Protein AF-A0AAF0IRH5-F1 (afdb_monomer)

Foldseek 3Di:
DDDDDDDDDDDDDDDDDDDDDDDDDDDDDDDDDDDDDDDDFDADDAPDWDDDPQKTWQFFWFKKWKWWDDPHDTDTLAIFTWTWMAGNVVRWIKIWTFHPVPFDQPDPPDPDDDDPDDDDRRGGHDPDDPDPPDPRTSDTATLDLDPFWDDDPLFKIWGAHPVGMIMMIGGPDSVSVVSRVVSSVSVSLSCVLGPDPVADPVNSVVSVVVVCVVVCPDPQLDDDQDDLVCLLVVLVSLVVQLVPDLVSLVSSLVVCVVVVRLLSCQVRLVVCVVVVVLVSLQSLLSVLVSQLQSLDPVSLVSCLDPSNVLSSVQSLQRHPVCNPGGPCLSCCVPPVFDDDPLADDPDVVLVSLVSSLVSLCCCLPPRCVVPDDPSSNVSSVVSNLVSLVVNLCRCLVDPRNLVSLVCQCPDPDDVVSLLVSLVVVLVSLVSLVSDPLVSSLVSLVSCLVSVVVVSLLSQCPDPDPVSNVSSLSNLLSSLVRCLLSLLLQQVVCVVVVHCGPLNSLLCSLVDDDDLVSNVSSLVSVLSSLQPPVPPPPPDPPPPDDDSNVSSPNVVSLVVCLVPVLCSSCVLLLPADFDDPPDAADDADDPSSLSSVLSVLVSLLSCLVHVALSSVVCCQPSVSLRSLLSLCRYPDPSSVLSNLSSLLSLLPRPDLSSLVVCVVSCSLVSLLVSLVVCLVPPDPNVVSSLVSLLSCLVVVNPVSLVCCCPPVVVSLVVSCVRPVSVVSSVSSVPPDPDDPPPDPPDDDDPPVVVVVVVVVVSVVVSCVVVVCPPDDDDDDPDDDDDCPVVVVVVVVVVVVVVVVVVVVPPPDDDDDDDDDDDDDDDDDDDDDDYDDDDDDDDDDDDDDDDDDPDDDPPVVVVVVVVVPPPPRD

pLDDT: mean 72.11, std 24.34, range [22.12, 97.75]

Organism: NCBI:txid1821822

Structure (mmCIF, N/CA/C/O backbone):
data_AF-A0AAF0IRH5-F1
#
_entry.id   AF-A0AAF0IRH5-F1
#
loop_
_atom_site.group_PDB
_atom_site.id
_atom_site.type_symbol
_atom_site.label_atom_id
_atom_site.label_alt_id
_atom_site.label_comp_id
_atom_site.label_asym_id
_atom_site.label_entity_id
_atom_site.label_seq_id
_atom_site.pdbx_PDB_ins_code
_atom_site.Cartn_x
_atom_site.Cartn_y
_atom_site.Cartn_z
_atom_site.occupancy
_atom_site.B_iso_or_equiv
_atom_site.auth_seq_id
_atom_site.auth_comp_id
_atom_site.auth_asym_id
_atom_site.auth_atom_id
_atom_site.pdbx_PDB_model_num
ATOM 1 N N . MET A 1 1 ? -27.884 14.437 -56.254 1.00 32.19 1 MET A N 1
ATOM 2 C CA . MET A 1 1 ? -28.587 15.101 -57.365 1.00 32.19 1 MET A CA 1
ATOM 3 C C . MET A 1 1 ? -28.628 16.572 -57.022 1.00 32.19 1 MET A C 1
ATOM 5 O O . MET A 1 1 ? -29.161 16.889 -55.969 1.00 32.19 1 MET A O 1
ATOM 9 N N . ASP A 1 2 ? -27.974 17.341 -57.889 1.00 30.78 2 ASP A N 1
ATOM 10 C CA . ASP A 1 2 ? -27.908 18.797 -58.093 1.00 30.78 2 ASP A CA 1
ATOM 11 C C . ASP A 1 2 ? -27.519 19.693 -56.902 1.00 30.78 2 ASP A C 1
ATOM 13 O O . ASP A 1 2 ? -28.154 19.661 -55.856 1.00 30.78 2 ASP A O 1
ATOM 17 N N . ASP A 1 3 ? -26.393 20.414 -56.890 1.00 32.59 3 ASP A N 1
ATOM 18 C CA . ASP A 1 3 ? -25.755 21.382 -57.816 1.00 32.59 3 ASP A CA 1
ATOM 19 C C . ASP A 1 3 ? -26.090 22.866 -57.532 1.00 32.59 3 ASP A C 1
ATOM 21 O O . ASP A 1 3 ? -27.207 23.340 -57.708 1.00 32.59 3 ASP A O 1
ATOM 25 N N . THR A 1 4 ? -25.013 23.604 -57.222 1.00 32.88 4 THR A N 1
ATOM 26 C CA . THR A 1 4 ? -24.629 24.939 -57.743 1.00 32.88 4 THR A CA 1
ATOM 27 C C . THR A 1 4 ? -25.337 26.252 -57.331 1.00 32.88 4 THR A C 1
ATOM 29 O O . THR A 1 4 ? -26.454 26.547 -57.724 1.00 32.88 4 THR A O 1
ATOM 32 N N . ALA A 1 5 ? -24.529 27.105 -56.674 1.00 32.16 5 ALA A N 1
ATOM 33 C CA . ALA A 1 5 ? -23.943 28.377 -57.162 1.00 32.16 5 ALA A CA 1
ATOM 34 C C . ALA A 1 5 ? -24.724 29.720 -57.229 1.00 32.16 5 ALA A C 1
ATOM 36 O O . ALA A 1 5 ? -25.721 29.862 -57.926 1.00 32.16 5 ALA A O 1
ATOM 37 N N . GLY A 1 6 ? -24.050 30.753 -56.676 1.00 28.31 6 GLY A N 1
ATOM 38 C CA . GLY A 1 6 ? -23.965 32.152 -57.158 1.00 28.31 6 GLY A CA 1
ATOM 39 C C . GLY A 1 6 ? -25.037 33.130 -56.649 1.00 28.31 6 GLY A C 1
ATOM 40 O O . GLY A 1 6 ? -26.156 32.729 -56.383 1.00 28.31 6 GLY A O 1
ATOM 41 N N . SER A 1 7 ? -24.849 34.448 -56.534 1.00 27.09 7 SER A N 1
ATOM 42 C CA . SER A 1 7 ? -23.732 35.404 -56.649 1.00 27.09 7 SER A CA 1
ATOM 43 C C . SER A 1 7 ? -24.351 36.816 -56.467 1.00 27.09 7 SER A C 1
ATOM 45 O O . SER A 1 7 ? -25.512 36.988 -56.832 1.00 27.09 7 SER A O 1
ATOM 47 N N . THR A 1 8 ? -23.559 37.829 -56.059 1.00 28.80 8 THR A N 1
ATOM 48 C CA . THR A 1 8 ? -23.715 39.300 -56.318 1.00 28.80 8 THR A CA 1
ATOM 49 C C . THR A 1 8 ? -24.887 40.078 -55.666 1.00 28.80 8 THR A C 1
ATOM 51 O O . THR A 1 8 ? -25.980 39.547 -55.581 1.00 28.80 8 THR A O 1
ATOM 54 N N . THR A 1 9 ? -24.862 41.364 -55.263 1.00 28.36 9 THR A N 1
ATOM 55 C CA . THR A 1 9 ? -23.901 42.480 -55.024 1.00 28.36 9 THR A CA 1
ATOM 56 C C . THR A 1 9 ? -24.736 43.653 -54.421 1.00 28.36 9 THR A C 1
ATOM 58 O O . THR A 1 9 ? -25.955 43.620 -54.529 1.00 28.36 9 THR A O 1
ATOM 61 N N . THR A 1 10 ? -24.078 44.698 -53.882 1.00 30.75 10 THR A N 1
ATOM 62 C CA . THR A 1 10 ? -24.462 46.143 -53.770 1.00 30.75 10 THR A CA 1
ATOM 63 C C . THR A 1 10 ? -24.758 46.743 -52.378 1.00 30.75 10 THR A C 1
ATOM 65 O O . THR A 1 10 ? -25.785 46.463 -51.771 1.00 30.75 10 THR A O 1
ATOM 68 N N . ALA A 1 11 ? -23.858 47.645 -51.947 1.00 28.56 11 ALA A N 1
ATOM 69 C CA . ALA A 1 11 ? -24.047 48.778 -51.010 1.00 28.56 11 ALA A CA 1
ATOM 70 C C . ALA A 1 11 ? -24.440 50.058 -51.813 1.00 28.56 11 ALA A C 1
ATOM 72 O O . ALA A 1 11 ? -24.336 49.968 -53.045 1.00 28.56 11 ALA A O 1
ATOM 73 N N . PRO A 1 12 ? -24.887 51.215 -51.240 1.00 41.47 12 PRO A N 1
ATOM 74 C CA . PRO A 1 12 ? -24.151 52.110 -50.296 1.00 41.47 12 PRO A CA 1
ATOM 75 C C . PRO A 1 12 ? -25.037 52.768 -49.179 1.00 41.47 12 PRO A C 1
ATOM 77 O O . PRO A 1 12 ? -26.257 52.727 -49.262 1.00 41.47 12 PRO A O 1
ATOM 80 N N . ASP A 1 13 ? -24.514 53.093 -47.987 1.00 26.59 13 ASP A N 1
ATOM 81 C CA . ASP A 1 13 ? -23.952 54.368 -47.445 1.00 26.59 13 ASP A CA 1
ATOM 82 C C . ASP A 1 13 ? -24.952 55.379 -46.806 1.00 26.59 13 ASP A C 1
ATOM 84 O O . ASP A 1 13 ? -25.957 55.731 -47.415 1.00 26.59 13 ASP A O 1
ATOM 88 N N . GLU A 1 14 ? -24.593 55.816 -45.581 1.00 28.83 14 GLU A N 1
ATOM 89 C CA . GLU A 1 14 ? -24.928 57.024 -44.776 1.00 28.83 14 GLU A CA 1
ATOM 90 C C . GLU A 1 14 ? -25.265 56.734 -43.281 1.00 28.83 14 GLU A C 1
ATOM 92 O O . GLU A 1 14 ? -26.244 56.070 -42.948 1.00 28.83 14 GLU A O 1
ATOM 97 N N . GLY A 1 15 ? -24.409 57.230 -42.361 1.00 25.00 15 GLY A N 1
ATOM 98 C CA . GLY A 1 15 ? -24.483 57.094 -40.881 1.00 25.00 15 GLY A CA 1
ATOM 99 C C . GLY A 1 15 ? -25.408 58.118 -40.172 1.00 25.00 15 GLY A C 1
ATOM 100 O O . GLY A 1 15 ? -26.320 58.617 -40.822 1.00 25.00 15 GLY A O 1
ATOM 101 N N . PRO A 1 16 ? -25.192 58.539 -38.889 1.00 37.09 16 PRO A N 1
ATOM 102 C CA . PRO A 1 16 ? -24.151 58.145 -37.922 1.00 37.09 16 PRO A CA 1
ATOM 103 C C . PRO A 1 16 ? -24.586 57.987 -36.418 1.00 37.09 16 PRO A C 1
ATOM 105 O O . PRO A 1 16 ? -25.650 58.421 -35.991 1.00 37.09 16 PRO A O 1
ATOM 108 N N . ALA A 1 17 ? -23.624 57.499 -35.609 1.00 26.64 17 ALA A N 1
ATOM 109 C CA . ALA A 1 17 ? -23.211 57.947 -34.254 1.00 26.64 17 ALA A CA 1
ATOM 110 C C . ALA A 1 17 ? -23.667 57.253 -32.930 1.00 26.64 17 ALA A C 1
ATOM 112 O O . ALA A 1 17 ? -24.836 57.253 -32.559 1.00 26.64 17 ALA A O 1
ATOM 113 N N . ARG A 1 18 ? -22.606 56.927 -32.144 1.00 27.66 18 ARG A N 1
ATOM 114 C CA . ARG A 1 18 ? -22.430 56.619 -30.692 1.00 27.66 18 ARG A CA 1
ATOM 115 C C . ARG A 1 18 ? -22.722 55.179 -30.221 1.00 27.66 18 ARG A C 1
ATOM 117 O O . ARG A 1 18 ? -23.815 54.691 -30.426 1.00 27.66 18 ARG A O 1
ATOM 124 N N . ALA A 1 19 ? -21.850 54.469 -29.491 1.00 25.67 19 ALA A N 1
ATOM 125 C CA . ALA A 1 19 ? -20.495 54.708 -28.977 1.00 25.67 19 ALA A CA 1
ATOM 126 C C . ALA A 1 19 ? -19.881 53.359 -28.521 1.00 25.67 19 ALA A C 1
ATOM 128 O O . ALA A 1 19 ? -20.573 52.592 -27.861 1.00 25.67 19 ALA A O 1
ATOM 129 N N . ALA A 1 20 ? -18.601 53.098 -28.810 1.00 26.44 20 ALA A N 1
ATOM 130 C CA . ALA A 1 20 ? -17.742 52.166 -28.065 1.00 26.44 20 ALA A CA 1
ATOM 131 C C . ALA A 1 20 ? -16.268 52.451 -28.408 1.00 26.44 20 ALA A C 1
ATOM 133 O O . ALA A 1 20 ? -15.935 52.708 -29.563 1.00 26.44 20 ALA A O 1
ATOM 134 N N . ILE A 1 21 ? -15.415 52.451 -27.386 1.00 29.44 21 ILE A N 1
ATOM 135 C CA . ILE A 1 21 ? -13.986 52.790 -27.422 1.00 29.44 21 ILE A CA 1
ATOM 136 C C . ILE A 1 21 ? -13.167 51.489 -27.387 1.00 29.44 21 ILE A C 1
ATOM 138 O O . ILE A 1 21 ? -13.382 50.692 -26.475 1.00 29.44 21 ILE A O 1
ATOM 142 N N . PRO A 1 22 ? -12.185 51.315 -28.290 1.00 27.39 22 PRO A N 1
ATOM 143 C CA . PRO A 1 22 ? -10.944 50.602 -27.991 1.00 27.39 22 PRO A CA 1
ATOM 144 C C . PRO A 1 22 ? -9.697 51.495 -28.214 1.00 27.39 22 PRO A C 1
ATOM 146 O O . PRO A 1 22 ? -9.801 52.556 -28.838 1.00 27.39 22 PRO A O 1
ATOM 149 N N . PRO A 1 23 ? -8.527 51.110 -27.663 1.00 31.33 23 PRO A N 1
ATOM 150 C CA . PRO A 1 23 ? -7.347 51.966 -27.579 1.00 31.33 23 PRO A CA 1
ATOM 151 C C . PRO A 1 23 ? -6.482 51.965 -28.846 1.00 31.33 23 PRO A C 1
ATOM 153 O O . PRO A 1 23 ? -6.578 51.099 -29.713 1.00 31.33 23 PRO A O 1
ATOM 156 N N . ALA A 1 24 ? -5.660 53.011 -28.917 1.00 27.34 24 ALA A N 1
ATOM 157 C CA . ALA A 1 24 ? -5.040 53.563 -30.105 1.00 27.34 24 ALA A CA 1
ATOM 158 C C . ALA A 1 24 ? -3.680 52.958 -30.490 1.00 27.34 24 ALA A C 1
ATOM 160 O O . ALA A 1 24 ? -2.893 52.497 -29.669 1.00 27.34 24 ALA A O 1
ATOM 161 N N . THR A 1 25 ? -3.460 53.071 -31.793 1.00 24.66 25 THR A N 1
ATOM 162 C CA . THR A 1 25 ? -2.333 52.739 -32.661 1.00 24.66 25 THR A CA 1
ATOM 163 C C . THR A 1 25 ? -1.069 53.587 -32.497 1.00 24.66 25 THR A C 1
ATOM 165 O O . THR A 1 25 ? -1.108 54.759 -32.129 1.00 24.66 25 THR A O 1
ATOM 168 N N . GLU A 1 26 ? 0.023 52.973 -32.951 1.00 31.45 26 GLU A N 1
ATOM 169 C CA . GLU A 1 26 ? 1.311 53.520 -33.382 1.00 31.45 26 GLU A CA 1
ATOM 170 C C . GLU A 1 26 ? 1.231 54.749 -34.312 1.00 31.45 26 GLU A C 1
ATOM 172 O O . GLU A 1 26 ? 0.327 54.881 -35.143 1.00 31.45 26 GLU A O 1
ATOM 177 N N . THR A 1 27 ? 2.261 55.609 -34.274 1.00 24.89 27 THR A N 1
ATOM 178 C CA . THR A 1 27 ? 2.683 56.417 -35.437 1.00 24.89 27 THR A CA 1
ATOM 179 C C . THR A 1 27 ? 4.176 56.806 -35.378 1.00 24.89 27 THR A C 1
ATOM 181 O O . THR A 1 27 ? 4.571 57.707 -34.653 1.00 24.89 27 THR A O 1
ATOM 184 N N . ARG A 1 28 ? 4.988 56.092 -36.173 1.00 25.41 28 ARG A N 1
ATOM 185 C CA . ARG A 1 28 ? 5.903 56.555 -37.250 1.00 25.41 28 ARG A CA 1
ATOM 186 C C . ARG A 1 28 ? 6.870 57.749 -37.032 1.00 25.41 28 ARG A C 1
ATOM 188 O O . ARG A 1 28 ? 6.422 58.886 -36.948 1.00 25.41 28 ARG A O 1
ATOM 195 N N . ALA A 1 29 ? 8.176 57.518 -37.257 1.00 24.91 29 ALA A N 1
ATOM 196 C CA . ALA A 1 29 ? 9.079 58.434 -37.991 1.00 24.91 29 ALA A CA 1
ATOM 197 C C . ALA A 1 29 ? 10.355 57.719 -38.520 1.00 24.91 29 ALA A C 1
ATOM 199 O O . ALA A 1 29 ? 10.945 56.902 -37.827 1.00 24.91 29 ALA A O 1
ATOM 200 N N . HIS A 1 30 ? 10.752 58.034 -39.762 1.00 28.34 30 HIS A N 1
ATOM 201 C CA . HIS A 1 30 ? 11.894 57.509 -40.541 1.00 28.34 30 HIS A CA 1
ATOM 202 C C . HIS A 1 30 ? 13.163 58.389 -40.430 1.00 28.34 30 HIS A C 1
ATOM 204 O O . HIS A 1 30 ? 13.004 59.607 -40.434 1.00 28.34 30 HIS A O 1
ATOM 210 N N . ALA A 1 31 ? 14.373 57.796 -40.506 1.00 24.98 31 ALA A N 1
ATOM 211 C CA . ALA A 1 31 ? 15.575 58.241 -41.274 1.00 24.98 31 ALA A CA 1
ATOM 212 C C . ALA A 1 31 ? 16.793 57.332 -40.932 1.00 24.98 31 ALA A C 1
ATOM 214 O O . ALA A 1 31 ? 17.163 57.261 -39.772 1.00 24.98 31 ALA A O 1
ATOM 215 N N . ALA A 1 32 ? 17.256 56.453 -41.836 1.00 24.66 32 ALA A N 1
ATOM 216 C CA . ALA A 1 32 ? 18.457 56.558 -42.704 1.00 24.66 32 ALA A CA 1
ATOM 217 C C . ALA A 1 32 ? 19.798 56.113 -42.039 1.00 24.66 32 ALA A C 1
ATOM 219 O O . ALA A 1 32 ? 19.942 56.265 -40.833 1.00 24.66 32 ALA A O 1
ATOM 220 N N . PRO A 1 33 ? 20.742 55.505 -42.796 1.00 39.41 33 PRO A N 1
ATOM 221 C CA . PRO A 1 33 ? 21.764 54.592 -42.275 1.00 39.41 33 PRO A CA 1
ATOM 222 C C . PRO A 1 33 ? 23.052 55.313 -41.857 1.00 39.41 33 PRO A C 1
ATOM 224 O O . PRO A 1 33 ? 23.474 56.260 -42.519 1.00 39.41 33 PRO A O 1
ATOM 227 N N . THR A 1 34 ? 23.711 54.815 -40.812 1.00 25.97 34 THR A N 1
ATOM 228 C CA . THR A 1 34 ? 25.098 55.163 -40.485 1.00 25.97 34 THR A CA 1
ATOM 229 C C . THR A 1 34 ? 25.884 53.896 -40.186 1.00 25.97 34 THR A C 1
ATOM 231 O O . THR A 1 34 ? 25.470 53.077 -39.367 1.00 25.97 34 THR A O 1
ATOM 234 N N . GLU A 1 35 ? 26.980 53.763 -40.925 1.00 32.50 35 GLU A N 1
ATOM 235 C CA . GLU A 1 35 ? 28.093 52.842 -40.731 1.00 32.50 35 GLU A CA 1
ATOM 236 C C . GLU A 1 35 ? 28.702 52.982 -39.319 1.00 32.50 35 GLU A C 1
ATOM 238 O O . GLU A 1 35 ? 28.473 53.980 -38.634 1.00 32.50 35 GLU A O 1
ATOM 243 N N . ASP A 1 36 ? 29.484 51.968 -38.938 1.00 28.69 36 ASP A N 1
ATOM 244 C CA . ASP A 1 36 ? 30.300 51.832 -37.721 1.00 28.69 36 ASP A CA 1
ATOM 245 C C . ASP A 1 36 ? 29.568 51.418 -36.429 1.00 28.69 36 ASP A C 1
ATOM 247 O O . ASP A 1 36 ? 29.457 52.165 -35.458 1.00 28.69 36 ASP A O 1
ATOM 251 N N . ALA A 1 37 ? 29.135 50.152 -36.389 1.00 27.09 37 ALA A N 1
ATOM 252 C CA . ALA A 1 37 ? 29.031 49.403 -35.138 1.00 27.09 37 ALA A CA 1
ATOM 253 C C . ALA A 1 37 ? 30.330 48.605 -34.951 1.00 27.09 37 ALA A C 1
ATOM 255 O O . ALA A 1 37 ? 30.532 47.582 -35.604 1.00 27.09 37 ALA A O 1
ATOM 256 N N . GLU A 1 38 ? 31.221 49.098 -34.090 1.00 26.17 38 GLU A N 1
ATOM 257 C CA . GLU A 1 38 ? 32.346 48.317 -33.573 1.00 26.17 38 GLU A CA 1
ATOM 258 C C . GLU A 1 38 ? 31.809 47.017 -32.951 1.00 26.17 38 GLU A C 1
ATOM 260 O O . GLU A 1 38 ? 30.967 47.042 -32.048 1.00 26.17 38 GLU A O 1
ATOM 265 N N . GLU A 1 39 ? 32.278 45.878 -33.465 1.00 27.72 39 GLU A N 1
ATOM 266 C CA . GLU A 1 39 ? 32.045 44.549 -32.903 1.00 27.72 39 GLU A CA 1
ATOM 267 C C . GLU A 1 39 ? 32.461 44.542 -31.425 1.00 27.72 39 GLU A C 1
ATOM 269 O O . GLU A 1 39 ? 33.646 44.615 -31.096 1.00 27.72 39 GLU A O 1
ATOM 274 N N . ARG A 1 40 ? 31.493 44.433 -30.509 1.00 29.11 40 ARG A N 1
ATOM 275 C CA . ARG A 1 40 ? 31.798 43.999 -29.142 1.00 29.11 40 ARG A CA 1
ATOM 276 C C . ARG A 1 40 ? 32.178 42.512 -29.200 1.00 29.11 40 ARG A C 1
ATOM 278 O O . ARG A 1 40 ? 31.418 41.749 -29.799 1.00 29.11 40 ARG A O 1
ATOM 285 N N . PRO A 1 41 ? 33.308 42.086 -28.605 1.00 34.84 41 PRO A N 1
ATOM 286 C CA . PRO A 1 41 ? 33.660 40.670 -28.534 1.00 34.84 41 PRO A CA 1
ATOM 287 C C . PRO A 1 41 ? 32.541 39.895 -27.819 1.00 34.84 41 PRO A C 1
ATOM 289 O O . PRO A 1 41 ? 31.983 40.379 -26.835 1.00 34.84 41 PRO A O 1
ATOM 292 N N . GLY A 1 42 ? 32.163 38.738 -28.372 1.00 40.12 42 GLY A N 1
ATOM 293 C CA . GLY A 1 42 ? 31.028 37.936 -27.905 1.00 40.12 42 GLY A CA 1
ATOM 294 C C . GLY A 1 42 ? 31.176 37.488 -26.449 1.00 40.12 42 GLY A C 1
ATOM 295 O O . GLY A 1 42 ? 32.275 37.158 -26.015 1.00 40.12 42 GLY A O 1
ATOM 296 N N . ALA A 1 43 ? 30.067 37.487 -25.709 1.00 44.72 43 ALA A N 1
ATOM 297 C CA . ALA A 1 43 ? 30.010 37.014 -24.329 1.00 44.72 43 ALA A CA 1
ATOM 298 C C . ALA A 1 43 ? 30.289 35.499 -24.239 1.00 44.72 43 ALA A C 1
ATOM 300 O O . ALA A 1 43 ? 29.886 34.736 -25.120 1.00 44.72 43 ALA A O 1
ATOM 301 N N . LEU A 1 44 ? 30.958 35.071 -23.163 1.00 46.38 44 LEU A N 1
ATOM 302 C CA . LEU A 1 44 ? 31.185 33.662 -22.826 1.00 46.38 44 LEU A CA 1
ATOM 303 C C . LEU A 1 44 ? 29.845 32.936 -22.613 1.00 46.38 44 LEU A C 1
ATOM 305 O O . LEU A 1 44 ? 29.089 33.282 -21.707 1.00 46.38 44 LEU A O 1
ATOM 309 N N . HIS A 1 45 ? 29.554 31.922 -23.429 1.00 41.97 45 HIS A N 1
ATOM 310 C CA . HIS A 1 45 ? 28.379 31.061 -23.270 1.00 41.97 45 HIS A CA 1
ATOM 311 C C . HIS A 1 45 ? 28.797 29.711 -22.677 1.00 41.97 45 HIS A C 1
ATOM 313 O O . HIS A 1 45 ? 29.206 28.816 -23.406 1.00 41.97 45 HIS A O 1
ATOM 319 N N . PHE A 1 46 ? 28.657 29.565 -21.360 1.00 46.34 46 PHE A N 1
ATOM 320 C CA . PHE A 1 46 ? 28.914 28.313 -20.642 1.00 46.34 46 PHE A CA 1
ATOM 321 C C . PHE A 1 46 ? 27.657 27.419 -20.635 1.00 46.34 46 PHE A C 1
ATOM 323 O O . PHE A 1 46 ? 26.551 27.903 -20.381 1.00 46.34 46 PHE A O 1
ATOM 330 N N . SER A 1 47 ? 27.807 26.111 -20.875 1.00 37.22 47 SER A N 1
ATOM 331 C CA . SER A 1 47 ? 26.697 25.158 -21.093 1.00 37.22 47 SER A CA 1
ATOM 332 C C . SER A 1 47 ? 25.889 24.769 -19.843 1.00 37.22 47 SER A C 1
ATOM 334 O O . SER A 1 47 ? 24.960 23.971 -19.936 1.00 37.22 47 SER A O 1
ATOM 336 N N . SER A 1 48 ? 26.172 25.332 -18.667 1.00 44.31 48 SER A N 1
ATOM 337 C CA . SER A 1 48 ? 25.389 25.127 -17.438 1.00 44.31 48 SER A CA 1
ATOM 338 C C . SER A 1 48 ? 25.718 26.227 -16.426 1.00 44.31 48 SER A C 1
ATOM 340 O O . SER A 1 48 ? 26.645 26.077 -15.631 1.00 44.31 48 SER A O 1
ATOM 342 N N . THR A 1 49 ? 24.996 27.351 -16.454 1.00 46.88 49 THR A N 1
ATOM 343 C CA . THR A 1 49 ? 25.195 28.438 -15.477 1.00 46.88 49 THR A CA 1
ATOM 344 C C . THR A 1 49 ? 23.939 28.721 -14.672 1.00 46.88 49 THR A C 1
ATOM 346 O O . THR A 1 49 ? 22.828 28.747 -15.199 1.00 46.88 49 THR A O 1
ATOM 349 N N . VAL A 1 50 ? 24.119 28.954 -13.371 1.00 51.75 50 VAL A N 1
ATOM 350 C CA . VAL A 1 50 ? 23.074 29.505 -12.501 1.00 51.75 50 VAL A CA 1
ATOM 351 C C . VAL A 1 50 ? 23.375 30.990 -12.319 1.00 51.75 50 VAL A C 1
ATOM 353 O O . VAL A 1 50 ? 24.373 31.360 -11.699 1.00 51.75 50 VAL A O 1
ATOM 356 N N . THR A 1 51 ? 22.528 31.848 -12.886 1.00 47.75 51 THR A N 1
ATOM 357 C CA . THR A 1 51 ? 22.673 33.310 -12.811 1.00 47.75 51 THR A CA 1
ATOM 358 C C . THR A 1 51 ? 22.191 33.834 -11.462 1.00 47.75 51 THR A C 1
ATOM 360 O O . THR A 1 51 ? 21.046 33.583 -11.077 1.00 47.75 51 THR A O 1
ATOM 363 N N . ARG A 1 52 ? 23.030 34.596 -10.749 1.00 51.38 52 ARG A N 1
ATOM 364 C CA . ARG A 1 52 ? 22.653 35.279 -9.500 1.00 51.38 52 ARG A CA 1
ATOM 365 C C . ARG A 1 52 ? 23.294 36.668 -9.439 1.00 51.38 52 ARG A C 1
ATOM 367 O O . ARG A 1 52 ? 24.473 36.812 -9.135 1.00 51.38 52 ARG A O 1
ATOM 374 N N . GLY A 1 53 ? 22.503 37.702 -9.724 1.00 56.72 53 GLY A N 1
ATOM 375 C CA . GLY A 1 53 ? 23.009 39.077 -9.811 1.00 56.72 53 GLY A CA 1
ATOM 376 C C . GLY A 1 53 ? 23.942 39.257 -11.014 1.00 56.72 53 GLY A C 1
ATOM 377 O O . GLY A 1 53 ? 23.621 38.790 -12.101 1.00 56.72 53 GLY A O 1
ATOM 378 N N . THR A 1 54 ? 25.087 39.920 -10.825 1.00 54.97 54 THR A N 1
ATOM 379 C CA . THR A 1 54 ? 26.111 40.135 -11.874 1.00 54.97 54 THR A CA 1
ATOM 380 C C . THR A 1 54 ? 27.096 38.971 -12.035 1.00 54.97 54 THR A C 1
ATOM 382 O O . THR A 1 54 ? 28.033 39.082 -12.826 1.00 54.97 54 THR A O 1
ATOM 385 N N . TYR A 1 55 ? 26.930 37.887 -11.270 1.00 62.69 55 TYR A N 1
ATOM 386 C CA . TYR A 1 55 ? 27.808 36.719 -11.297 1.00 62.69 55 TYR A CA 1
ATOM 387 C C . TYR A 1 55 ? 27.070 35.475 -11.814 1.00 62.69 55 TYR A C 1
ATOM 389 O O . TYR A 1 55 ? 25.936 35.184 -11.422 1.00 62.69 55 TYR A O 1
ATOM 397 N N . HIS A 1 56 ? 27.747 34.707 -12.664 1.00 66.12 56 HIS A N 1
ATOM 398 C CA . HIS A 1 56 ? 27.294 33.422 -13.187 1.00 66.12 56 HIS A CA 1
ATOM 399 C C . HIS A 1 56 ? 28.223 32.331 -12.669 1.00 66.12 56 HIS A C 1
ATOM 401 O O . HIS A 1 56 ? 29.413 32.336 -12.976 1.00 66.12 56 HIS A O 1
ATOM 407 N N . GLN A 1 57 ? 27.697 31.407 -11.866 1.00 66.69 57 GLN A N 1
ATOM 408 C CA . GLN A 1 57 ? 28.472 30.252 -11.416 1.00 66.69 57 GLN A CA 1
ATOM 409 C C . GLN A 1 57 ? 28.486 29.186 -12.518 1.00 66.69 57 GLN A C 1
ATOM 411 O O . GLN A 1 57 ? 27.421 28.820 -13.023 1.00 66.69 57 GLN A O 1
ATOM 416 N N . CYS A 1 58 ? 29.671 28.671 -12.842 1.00 65.50 58 CYS A N 1
ATOM 417 C CA . CYS A 1 58 ? 29.874 27.553 -13.759 1.00 65.50 58 CYS A CA 1
ATOM 418 C C . CYS A 1 58 ? 30.058 26.262 -12.945 1.00 65.50 58 CYS A C 1
ATOM 420 O O . CYS A 1 58 ? 31.008 26.146 -12.170 1.00 65.50 58 CYS A O 1
ATOM 422 N N . GLY A 1 59 ? 29.142 25.301 -13.101 1.00 63.88 59 GLY A N 1
ATOM 423 C CA . GLY A 1 59 ? 29.182 24.024 -12.373 1.00 63.88 59 GLY A CA 1
ATOM 424 C C . GLY A 1 59 ? 28.770 24.114 -10.895 1.00 63.88 59 GLY A C 1
ATOM 425 O O . GLY A 1 59 ? 28.214 25.114 -10.440 1.00 63.88 59 GLY A O 1
ATOM 426 N N . THR A 1 60 ? 29.003 23.043 -10.131 1.00 66.88 60 THR A N 1
ATOM 427 C CA . THR A 1 60 ? 28.696 22.967 -8.685 1.00 66.88 60 THR A CA 1
ATOM 428 C C . THR A 1 60 ? 29.919 23.287 -7.823 1.00 66.88 60 THR A C 1
ATOM 430 O O . THR A 1 60 ? 31.047 23.103 -8.259 1.00 66.88 60 THR A O 1
ATOM 433 N N . GLY A 1 61 ? 29.717 23.742 -6.584 1.00 75.31 61 GLY A N 1
ATOM 434 C CA . GLY A 1 61 ? 30.801 23.966 -5.628 1.00 75.31 61 GLY A CA 1
ATOM 435 C C . GLY A 1 61 ? 31.401 22.645 -5.146 1.00 75.31 61 GLY A C 1
ATOM 436 O O . GLY A 1 61 ? 30.693 21.808 -4.585 1.00 75.31 61 GLY A O 1
ATOM 437 N N . ARG A 1 62 ? 32.709 22.462 -5.342 1.00 81.88 62 ARG A N 1
ATOM 438 C CA . ARG A 1 62 ? 33.441 21.227 -5.016 1.00 81.88 62 ARG A CA 1
ATOM 439 C C . ARG A 1 62 ? 34.339 21.424 -3.803 1.00 81.88 62 ARG A C 1
ATOM 441 O O . ARG A 1 62 ? 34.973 22.468 -3.665 1.00 81.88 62 ARG A O 1
ATOM 448 N N . ARG A 1 63 ? 34.388 20.436 -2.905 1.00 85.38 63 ARG A N 1
ATOM 449 C CA . ARG A 1 63 ? 35.164 20.532 -1.660 1.00 85.38 63 ARG A CA 1
ATOM 450 C C . ARG A 1 63 ? 36.664 20.484 -1.942 1.00 85.38 63 ARG A C 1
ATOM 452 O O . ARG A 1 63 ? 37.155 19.535 -2.557 1.00 85.38 63 ARG A O 1
ATOM 459 N N . VAL A 1 64 ? 37.390 21.483 -1.451 1.00 89.38 64 VAL A N 1
ATOM 460 C CA . VAL A 1 64 ? 38.828 21.665 -1.672 1.00 89.38 64 VAL A CA 1
ATOM 461 C C . VAL A 1 64 ? 39.560 22.095 -0.405 1.00 89.38 64 VAL A C 1
ATOM 463 O O . VAL A 1 64 ? 38.995 22.740 0.481 1.00 89.38 64 VAL A O 1
ATOM 466 N N . LYS A 1 65 ? 40.860 21.804 -0.357 1.00 89.62 65 LYS A N 1
ATOM 467 C CA . LYS A 1 65 ? 41.817 22.458 0.540 1.00 89.62 65 LYS A CA 1
ATOM 468 C C . LYS A 1 65 ? 42.695 23.427 -0.231 1.00 89.62 65 LYS A C 1
ATOM 470 O O . LYS A 1 65 ? 43.232 23.064 -1.277 1.00 89.62 65 LYS A O 1
ATOM 475 N N . LEU A 1 66 ? 42.856 24.630 0.313 1.00 89.38 66 LEU A N 1
ATOM 476 C CA . LEU A 1 66 ? 43.704 25.671 -0.258 1.00 89.38 66 LEU A CA 1
ATOM 477 C C . LEU A 1 66 ? 45.073 25.681 0.425 1.00 89.38 66 LEU A C 1
ATOM 479 O O . LEU A 1 66 ? 45.158 25.753 1.650 1.00 89.38 66 LEU A O 1
ATOM 483 N N . TYR A 1 67 ? 46.140 25.682 -0.366 1.00 90.81 67 TYR A N 1
ATOM 484 C CA . TYR A 1 67 ? 47.518 25.773 0.103 1.00 90.81 67 TYR A CA 1
ATOM 485 C C . TYR A 1 67 ? 48.224 26.984 -0.503 1.00 90.81 67 TYR A C 1
ATOM 487 O O . TYR A 1 67 ? 48.006 27.304 -1.668 1.00 90.81 67 TYR A O 1
ATOM 495 N N . ILE A 1 68 ? 49.101 27.618 0.280 1.00 89.44 68 ILE A N 1
ATOM 496 C CA . ILE A 1 68 ? 50.025 28.662 -0.190 1.00 89.44 68 ILE A CA 1
ATOM 497 C C . ILE A 1 68 ? 51.454 28.253 0.136 1.00 89.44 68 ILE A C 1
ATOM 499 O O . ILE A 1 68 ? 51.728 27.783 1.241 1.00 89.44 68 ILE A O 1
ATOM 503 N N . LEU A 1 69 ? 52.372 28.430 -0.810 1.00 87.75 69 LEU A N 1
ATOM 504 C CA . LEU A 1 69 ? 53.787 28.173 -0.586 1.00 87.75 69 LEU A CA 1
ATOM 505 C C . LEU A 1 69 ? 54.424 29.325 0.202 1.00 87.75 69 LEU A C 1
ATOM 507 O O . LEU A 1 69 ? 54.596 30.433 -0.302 1.00 87.75 69 LEU A O 1
ATOM 511 N N . GLU A 1 70 ? 54.832 29.056 1.440 1.00 86.12 70 GLU A N 1
ATOM 512 C CA . GLU A 1 70 ? 55.542 30.016 2.285 1.00 86.12 70 GLU A CA 1
ATOM 513 C C . GLU A 1 70 ? 57.004 29.564 2.449 1.00 86.12 70 GLU A C 1
ATOM 515 O O . GLU A 1 70 ? 57.343 28.631 3.183 1.00 86.12 70 GLU A O 1
ATOM 520 N N . GLY A 1 71 ? 57.910 30.213 1.715 1.00 80.06 71 GLY A N 1
ATOM 521 C CA . GLY A 1 71 ? 59.339 29.890 1.711 1.00 80.06 71 GLY A CA 1
ATOM 522 C C . GLY A 1 71 ? 59.680 28.631 0.903 1.00 80.06 71 GLY A C 1
ATOM 523 O O . GLY A 1 71 ? 60.063 28.731 -0.258 1.00 80.06 71 GLY A O 1
ATOM 524 N N . GLN A 1 72 ? 59.627 27.454 1.535 1.00 77.00 72 GLN A N 1
ATOM 525 C CA . GLN A 1 72 ? 59.904 26.143 0.907 1.00 77.00 72 GLN A CA 1
ATOM 526 C C . GLN A 1 72 ? 58.895 25.058 1.335 1.00 77.00 72 GLN A C 1
ATOM 528 O O . GLN A 1 72 ? 59.111 23.877 1.068 1.00 77.00 72 GLN A O 1
ATOM 533 N N . ALA A 1 73 ? 57.820 25.433 2.035 1.00 80.00 73 ALA A N 1
ATOM 534 C CA . ALA A 1 73 ? 56.808 24.507 2.531 1.00 80.00 73 ALA A CA 1
ATOM 535 C C . ALA A 1 73 ? 55.402 25.014 2.191 1.00 80.00 73 ALA A C 1
ATOM 537 O O . ALA A 1 73 ? 55.138 26.214 2.247 1.00 80.00 73 ALA A O 1
ATOM 538 N N . TRP A 1 74 ? 54.512 24.089 1.833 1.00 86.56 74 TRP A N 1
ATOM 539 C CA . TRP A 1 74 ? 53.103 24.377 1.576 1.00 86.56 74 TRP A CA 1
ATOM 540 C C . TRP A 1 74 ? 52.346 24.513 2.901 1.00 86.56 74 TRP A C 1
ATOM 542 O O . TRP A 1 74 ? 52.300 23.566 3.690 1.00 86.56 74 TRP A O 1
ATOM 552 N N . THR A 1 75 ? 51.754 25.681 3.134 1.00 85.56 75 THR A N 1
ATOM 553 C CA . THR A 1 75 ? 50.953 26.001 4.320 1.00 85.56 75 THR A CA 1
ATOM 554 C C . THR A 1 75 ? 49.463 25.862 3.989 1.00 85.56 75 THR A C 1
ATOM 556 O O . THR A 1 75 ? 48.983 26.470 3.034 1.00 85.56 75 THR A O 1
ATOM 559 N N . ASP A 1 76 ? 48.728 25.067 4.775 1.00 89.75 76 ASP A N 1
ATOM 560 C CA . ASP A 1 76 ? 47.266 24.899 4.664 1.00 89.75 76 ASP A CA 1
ATOM 561 C C . ASP A 1 76 ? 46.552 26.188 5.112 1.00 89.75 76 ASP A C 1
ATOM 563 O O . ASP A 1 76 ? 46.782 26.680 6.221 1.00 89.75 76 ASP A O 1
ATOM 567 N N . ARG A 1 77 ? 45.709 26.751 4.240 1.00 84.81 77 ARG A N 1
ATOM 568 C CA . ARG A 1 77 ? 44.933 27.977 4.483 1.00 84.81 77 ARG A CA 1
ATOM 569 C C . ARG A 1 77 ? 43.469 27.709 4.835 1.00 84.81 77 ARG A C 1
ATOM 571 O O . ARG A 1 77 ? 42.765 28.655 5.180 1.00 84.81 77 ARG A O 1
ATOM 578 N N . GLY A 1 78 ? 43.018 26.456 4.798 1.00 85.00 78 GLY A N 1
ATOM 579 C CA . GLY A 1 78 ? 41.665 26.063 5.179 1.00 85.00 78 GLY A CA 1
ATOM 580 C C . GLY A 1 78 ? 40.959 25.189 4.145 1.00 85.00 78 GLY A C 1
ATOM 581 O O . GLY A 1 78 ? 41.430 24.968 3.029 1.00 85.00 78 GLY A O 1
ATOM 582 N N . THR A 1 79 ? 39.793 24.682 4.548 1.00 86.88 79 THR A N 1
ATOM 583 C CA . THR A 1 79 ? 38.909 23.858 3.712 1.00 86.88 79 THR A CA 1
ATOM 584 C C . THR A 1 79 ? 37.669 24.654 3.311 1.00 86.88 79 THR A C 1
ATOM 586 O O . THR A 1 79 ? 37.106 25.397 4.120 1.00 86.88 79 THR A O 1
ATOM 589 N N . GLY A 1 80 ? 37.254 24.523 2.055 1.00 86.81 80 GLY A N 1
ATOM 590 C CA . GLY A 1 80 ? 36.122 25.260 1.507 1.00 86.81 80 GLY A CA 1
ATOM 591 C C . GLY A 1 80 ? 35.547 24.630 0.247 1.00 86.81 80 GLY A C 1
ATOM 592 O O . GLY A 1 80 ? 36.012 23.584 -0.199 1.00 86.81 80 GLY A O 1
ATOM 593 N N . TYR A 1 81 ? 34.541 25.280 -0.330 1.00 85.81 81 TYR A N 1
ATOM 594 C CA . TYR A 1 81 ? 33.931 24.884 -1.599 1.00 85.81 81 TYR A CA 1
ATOM 595 C C . TYR A 1 81 ? 34.361 25.837 -2.704 1.00 85.81 81 TYR A C 1
ATOM 597 O O . TYR A 1 81 ? 34.235 27.051 -2.547 1.00 85.81 81 TYR A O 1
ATOM 605 N N . CYS A 1 82 ? 34.878 25.287 -3.799 1.00 85.25 82 CYS A N 1
ATOM 606 C CA . CYS A 1 82 ? 35.412 26.033 -4.931 1.00 85.25 82 CYS A CA 1
ATOM 607 C C . CYS A 1 82 ? 34.545 25.862 -6.179 1.00 85.25 82 CYS A C 1
ATOM 609 O O . CYS A 1 82 ? 34.082 24.755 -6.456 1.00 85.25 82 CYS A O 1
ATOM 611 N N . ALA A 1 83 ? 34.341 26.951 -6.921 1.00 83.88 83 ALA A N 1
ATOM 612 C CA . ALA A 1 83 ? 33.778 26.927 -8.268 1.00 83.88 83 ALA A CA 1
ATOM 613 C C . ALA A 1 83 ? 34.339 28.062 -9.135 1.00 83.88 83 ALA A C 1
ATOM 615 O O . ALA A 1 83 ? 34.845 29.073 -8.632 1.00 83.88 83 ALA A O 1
ATOM 616 N N . GLY A 1 84 ? 34.193 27.891 -10.449 1.00 82.81 84 GLY A N 1
ATOM 617 C CA . GLY A 1 84 ? 34.397 28.947 -11.431 1.00 82.81 84 GLY A CA 1
ATOM 618 C C . GLY A 1 84 ? 33.212 29.909 -11.465 1.00 82.81 84 GLY A C 1
ATOM 619 O O . GLY A 1 84 ? 32.051 29.495 -11.426 1.00 82.81 84 GLY A O 1
ATOM 620 N N . VAL A 1 85 ? 33.498 31.206 -11.523 1.00 79.75 85 VAL A N 1
ATOM 621 C CA . VAL A 1 85 ? 32.493 32.271 -11.513 1.00 79.75 85 VAL A CA 1
ATOM 622 C C . VAL A 1 85 ? 32.825 33.286 -12.592 1.00 79.75 85 VAL A C 1
ATOM 624 O O . VAL A 1 85 ? 33.957 33.739 -12.696 1.00 79.75 85 VAL A O 1
ATOM 627 N N . TYR A 1 86 ? 31.834 33.705 -13.366 1.00 78.62 86 TYR A N 1
ATOM 628 C CA . TYR A 1 86 ? 31.977 34.764 -14.355 1.00 78.62 86 TYR A CA 1
ATOM 629 C C . TYR A 1 86 ? 31.235 36.031 -13.920 1.00 78.62 86 TYR A C 1
ATOM 631 O O . TYR A 1 86 ? 30.049 35.980 -13.606 1.00 78.62 86 TYR A O 1
ATOM 639 N N . ASN A 1 87 ? 31.926 37.171 -13.887 1.00 73.62 87 ASN A N 1
ATOM 640 C CA . ASN A 1 87 ? 31.357 38.484 -13.593 1.00 73.62 87 ASN A CA 1
ATOM 641 C C . ASN A 1 87 ? 31.012 39.209 -14.898 1.00 73.62 87 ASN A C 1
ATOM 643 O O . ASN A 1 87 ? 31.897 39.733 -15.576 1.00 73.62 87 ASN A O 1
ATOM 647 N N . GLU A 1 88 ? 29.724 39.297 -15.221 1.00 66.25 88 GLU A N 1
ATOM 648 C CA . GLU A 1 88 ? 29.244 39.908 -16.467 1.00 66.25 88 GLU A CA 1
ATOM 649 C C . GLU A 1 88 ? 29.486 41.427 -16.507 1.00 66.25 88 GLU A C 1
ATOM 651 O O . GLU A 1 88 ? 29.776 41.992 -17.559 1.00 66.25 88 GLU A O 1
ATOM 656 N N . ALA A 1 89 ? 29.434 42.105 -15.354 1.00 66.81 89 ALA A N 1
ATOM 657 C CA . ALA A 1 89 ? 29.596 43.558 -15.278 1.00 66.81 89 ALA A CA 1
ATOM 658 C C . ALA A 1 89 ? 31.047 44.018 -15.496 1.00 66.81 89 ALA A C 1
ATOM 660 O O . ALA A 1 89 ? 31.276 45.141 -15.951 1.00 66.81 89 ALA A O 1
ATOM 661 N N . LYS A 1 90 ? 32.019 43.168 -15.145 1.00 67.06 90 LYS A N 1
ATOM 662 C CA . LYS A 1 90 ? 33.454 43.435 -15.325 1.00 67.06 90 LYS A CA 1
ATOM 663 C C . LYS A 1 90 ? 34.075 42.665 -16.489 1.00 67.06 90 LYS A C 1
ATOM 665 O O . LYS A 1 90 ? 35.199 42.983 -16.859 1.00 67.06 90 LYS A O 1
ATOM 670 N N . ASP A 1 91 ? 33.344 41.711 -17.072 1.00 68.56 91 ASP A N 1
ATOM 671 C CA . ASP A 1 91 ? 33.840 40.803 -18.114 1.00 68.56 91 ASP A CA 1
ATOM 672 C C . ASP A 1 91 ? 35.137 40.096 -17.655 1.00 68.56 91 ASP A C 1
ATOM 674 O O . ASP A 1 91 ? 36.181 40.094 -18.321 1.00 68.56 91 ASP A O 1
ATOM 678 N N . GLU A 1 92 ? 35.057 39.547 -16.436 1.00 75.31 92 GLU A N 1
ATOM 679 C CA . GLU A 1 92 ? 36.143 38.900 -15.694 1.00 75.31 92 GLU A CA 1
ATOM 680 C C . GLU A 1 92 ? 35.688 37.529 -15.182 1.00 75.31 92 GLU A C 1
ATOM 682 O O . GLU A 1 92 ? 34.623 37.398 -14.579 1.00 75.31 92 GLU A O 1
ATOM 687 N N . ALA A 1 93 ? 36.514 36.505 -15.384 1.00 81.06 93 ALA A N 1
ATOM 688 C CA . ALA A 1 93 ? 36.327 35.186 -14.793 1.00 81.06 93 ALA A CA 1
ATOM 689 C C . ALA A 1 93 ? 37.161 35.060 -13.512 1.00 81.06 93 ALA A C 1
ATOM 691 O O . ALA A 1 93 ? 38.296 35.534 -13.447 1.00 81.06 93 ALA A O 1
ATOM 692 N N . LEU A 1 94 ? 36.595 34.422 -12.495 1.00 82.81 94 LEU A N 1
ATOM 693 C CA . LEU A 1 94 ? 37.132 34.308 -11.147 1.00 82.81 94 LEU A CA 1
ATOM 694 C C . LEU A 1 94 ? 37.082 32.848 -10.688 1.00 82.81 94 LEU A C 1
ATOM 696 O O . LEU A 1 94 ? 36.115 32.133 -10.951 1.00 82.81 94 LEU A O 1
ATOM 700 N N . LEU A 1 95 ? 38.097 32.435 -9.937 1.00 85.31 95 LEU A N 1
ATOM 701 C CA . LEU A 1 95 ? 38.091 31.217 -9.144 1.00 85.31 95 LEU A CA 1
ATOM 702 C C . LEU A 1 95 ? 37.801 31.584 -7.689 1.00 85.31 95 LEU A C 1
ATOM 704 O O . LEU A 1 95 ? 38.574 32.308 -7.050 1.00 85.31 95 LEU A O 1
ATOM 708 N N . VAL A 1 96 ? 36.666 31.111 -7.174 1.00 84.06 96 VAL A N 1
ATOM 709 C CA . VAL A 1 96 ? 36.170 31.499 -5.850 1.00 84.06 96 VAL A CA 1
ATOM 710 C C . VAL A 1 96 ? 36.084 30.275 -4.955 1.00 84.06 96 VAL A C 1
ATOM 712 O O . VAL A 1 96 ? 35.455 29.284 -5.317 1.00 84.06 96 VAL A O 1
ATOM 715 N N . THR A 1 97 ? 36.678 30.367 -3.765 1.00 85.69 97 THR A N 1
ATOM 716 C CA . THR A 1 97 ? 36.578 29.349 -2.714 1.00 85.69 97 THR A CA 1
ATOM 717 C C . THR A 1 97 ? 35.973 29.971 -1.468 1.00 85.69 97 THR A C 1
ATOM 719 O O . THR A 1 97 ? 36.575 30.863 -0.870 1.00 85.69 97 THR A O 1
ATOM 722 N N . ARG A 1 98 ? 34.805 29.489 -1.039 1.00 83.38 98 ARG A N 1
ATOM 723 C CA . ARG A 1 98 ? 34.145 29.932 0.199 1.00 83.38 98 ARG A CA 1
ATOM 724 C C . ARG A 1 98 ? 34.447 28.970 1.345 1.00 83.38 98 ARG A C 1
ATOM 726 O O . ARG A 1 98 ? 34.490 27.760 1.128 1.00 83.38 98 ARG A O 1
ATOM 733 N N . LYS A 1 99 ? 34.671 29.490 2.555 1.00 81.88 99 LYS A N 1
ATOM 734 C CA . LYS A 1 99 ? 34.928 28.683 3.760 1.00 81.88 99 LYS A CA 1
ATOM 735 C C . LYS A 1 99 ? 33.773 27.717 4.014 1.00 81.88 99 LYS A C 1
ATOM 737 O O . LYS A 1 99 ? 32.612 28.119 3.957 1.00 81.88 99 LYS A O 1
ATOM 742 N N . GLU A 1 100 ? 34.101 26.469 4.344 1.00 78.44 100 GLU A N 1
ATOM 743 C CA . GLU A 1 100 ? 33.118 25.410 4.622 1.00 78.44 100 GLU A CA 1
ATOM 744 C C . GLU A 1 100 ? 32.130 25.815 5.734 1.00 78.44 100 GLU A C 1
ATOM 746 O O . GLU A 1 100 ? 30.934 25.591 5.603 1.00 78.44 100 GLU A O 1
ATOM 751 N N . GLU A 1 101 ? 32.606 26.511 6.771 1.00 71.44 101 GLU A N 1
ATOM 752 C CA . GLU A 1 101 ? 31.803 26.968 7.919 1.00 71.44 101 GLU A CA 1
ATOM 753 C C . GLU A 1 101 ? 30.773 28.071 7.597 1.00 71.44 101 GLU A C 1
ATOM 755 O O . GLU A 1 101 ? 29.847 28.284 8.376 1.00 71.44 101 GLU A O 1
ATOM 760 N N . HIS A 1 102 ? 30.915 28.751 6.452 1.00 67.31 102 HIS A N 1
ATOM 761 C CA . HIS A 1 102 ? 30.010 29.812 5.985 1.00 67.31 102 HIS A CA 1
ATOM 762 C C . HIS A 1 102 ? 29.151 29.371 4.789 1.00 67.31 102 HIS A C 1
ATOM 764 O O . HIS A 1 102 ? 28.402 30.173 4.231 1.00 67.31 102 HIS A O 1
ATOM 770 N N . CYS A 1 103 ? 29.267 28.112 4.359 1.00 64.56 103 CYS A N 1
ATOM 771 C CA . CYS A 1 103 ? 28.425 27.558 3.307 1.00 64.56 103 CYS A CA 1
ATOM 772 C C . CYS A 1 103 ? 27.163 26.957 3.933 1.00 64.56 103 CYS A C 1
ATOM 774 O O . CYS A 1 103 ? 27.247 26.058 4.767 1.00 64.56 103 CYS A O 1
ATOM 776 N N . GLU A 1 104 ? 25.986 27.424 3.516 1.00 54.09 104 GLU A N 1
ATOM 777 C CA . GLU A 1 104 ? 24.746 26.729 3.851 1.00 54.09 104 GLU A CA 1
ATOM 778 C C . GLU A 1 104 ? 24.671 25.437 3.039 1.00 54.09 104 GLU A C 1
ATOM 780 O O . GLU A 1 104 ? 24.747 25.444 1.806 1.00 54.09 104 GLU A O 1
ATOM 785 N N . VAL A 1 105 ? 24.511 24.317 3.740 1.00 50.94 105 VAL A N 1
ATOM 786 C CA . VAL A 1 105 ? 24.082 23.073 3.114 1.00 50.94 105 VAL A CA 1
ATOM 787 C C . VAL A 1 105 ? 22.670 23.337 2.597 1.00 50.94 105 VAL A C 1
ATOM 789 O O . VAL A 1 105 ? 21.717 23.402 3.372 1.00 50.94 105 VAL A O 1
ATOM 792 N N . LEU A 1 106 ? 22.521 23.509 1.284 1.00 45.12 106 LEU A N 1
ATOM 793 C CA . LEU A 1 106 ? 21.248 23.208 0.644 1.00 45.12 106 LEU A CA 1
ATOM 794 C C . LEU A 1 106 ? 21.075 21.713 0.878 1.00 45.12 106 LEU A C 1
ATOM 796 O O . LEU A 1 106 ? 21.756 20.925 0.225 1.00 45.12 106 LEU A O 1
ATOM 800 N N . GLY A 1 107 ? 20.309 21.361 1.916 1.00 39.22 107 GLY A N 1
ATOM 801 C CA . GLY A 1 107 ? 20.068 19.976 2.315 1.00 39.22 107 GLY A CA 1
ATOM 802 C C . GLY A 1 107 ? 19.707 19.119 1.111 1.00 39.22 107 GLY A C 1
ATOM 803 O O . GLY A 1 107 ? 19.325 19.669 0.075 1.00 39.22 107 GLY A O 1
ATOM 804 N N . ASP A 1 108 ? 19.842 17.798 1.260 1.00 36.25 108 ASP A N 1
ATOM 805 C CA . ASP A 1 108 ? 19.463 16.823 0.239 1.00 36.25 108 ASP A CA 1
ATOM 806 C C . ASP A 1 108 ? 18.244 17.336 -0.519 1.00 36.25 108 ASP A C 1
ATOM 808 O O . ASP A 1 108 ? 17.165 17.528 0.055 1.00 36.25 108 ASP A O 1
ATOM 812 N N . VAL A 1 109 ? 18.427 17.649 -1.805 1.00 33.88 109 VAL A N 1
ATOM 813 C CA . VAL A 1 109 ? 17.271 17.744 -2.683 1.00 33.88 109 VAL A CA 1
ATOM 814 C C . VAL A 1 109 ? 16.661 16.362 -2.565 1.00 33.88 109 VAL A C 1
ATOM 816 O O . VAL A 1 109 ? 17.277 15.397 -3.005 1.00 33.88 109 VAL A O 1
ATOM 819 N N . LEU A 1 110 ? 15.544 16.284 -1.841 1.00 30.58 110 LEU A N 1
ATOM 820 C CA . LEU A 1 110 ? 14.833 15.058 -1.523 1.00 30.58 110 LEU A CA 1
ATOM 821 C C . LEU A 1 110 ? 14.439 14.363 -2.830 1.00 30.58 110 LEU A C 1
ATOM 823 O O . LEU A 1 110 ? 13.320 14.529 -3.306 1.00 30.58 110 LEU A O 1
ATOM 827 N N . ASP A 1 111 ? 15.340 13.560 -3.381 1.00 31.11 111 ASP A N 1
ATOM 828 C CA . ASP A 1 111 ? 14.958 12.256 -3.888 1.00 31.11 111 ASP A CA 1
ATOM 829 C C . ASP A 1 111 ? 14.867 11.365 -2.653 1.00 31.11 111 ASP A C 1
ATOM 831 O O . ASP A 1 111 ? 15.860 10.974 -2.044 1.00 31.11 111 ASP A O 1
ATOM 835 N N . GLY A 1 112 ? 13.632 11.177 -2.189 1.00 32.31 112 GLY A N 1
ATOM 836 C CA . GLY A 1 112 ? 13.346 10.415 -0.985 1.00 32.31 112 GLY A CA 1
ATOM 837 C C . GLY A 1 112 ? 13.813 8.967 -1.119 1.00 32.31 112 GLY A C 1
ATOM 838 O O . GLY A 1 112 ? 13.340 8.236 -1.987 1.00 32.31 112 GLY A O 1
ATOM 839 N N . GLY A 1 113 ? 14.681 8.550 -0.203 1.00 31.25 113 GLY A N 1
ATOM 840 C CA . GLY A 1 113 ? 15.071 7.162 -0.005 1.00 31.25 113 GLY A CA 1
ATOM 841 C C . GLY A 1 113 ? 16.107 7.059 1.105 1.00 31.25 113 GLY A C 1
ATOM 842 O O . GLY A 1 113 ? 17.277 7.343 0.881 1.00 31.25 113 GLY A O 1
ATOM 843 N N . ASP A 1 114 ? 15.659 6.689 2.304 1.00 34.03 114 ASP A N 1
ATOM 844 C CA . ASP A 1 114 ? 16.517 6.370 3.444 1.00 34.03 114 ASP A CA 1
ATOM 845 C C . ASP A 1 114 ? 17.504 5.245 3.086 1.00 34.03 114 ASP A C 1
ATOM 847 O O . ASP A 1 114 ? 17.078 4.121 2.835 1.00 34.03 114 ASP A O 1
ATOM 851 N N . ASP A 1 115 ? 18.808 5.526 3.138 1.00 33.47 115 ASP A N 1
ATOM 852 C CA . ASP A 1 115 ? 19.804 4.566 3.620 1.00 33.47 115 ASP A CA 1
ATOM 853 C C . ASP A 1 115 ? 21.044 5.305 4.150 1.00 33.47 115 ASP A C 1
ATOM 855 O O . ASP A 1 115 ? 21.829 5.935 3.436 1.00 33.47 115 ASP A O 1
ATOM 859 N N . VAL A 1 116 ? 21.198 5.233 5.470 1.00 38.84 116 VAL A N 1
ATOM 860 C CA . VAL A 1 116 ? 22.346 5.730 6.226 1.00 38.84 116 VAL A CA 1
ATOM 861 C C . VAL A 1 116 ? 23.496 4.750 5.999 1.00 38.84 116 VAL A C 1
ATOM 863 O O . VAL A 1 116 ? 23.537 3.732 6.678 1.00 38.84 116 VAL A O 1
ATOM 866 N N . ASP A 1 117 ? 24.357 5.015 5.005 1.00 34.75 117 ASP A N 1
ATOM 867 C CA . ASP A 1 117 ? 25.817 4.747 5.046 1.00 34.75 117 ASP A CA 1
ATOM 868 C C . ASP A 1 117 ? 26.572 4.951 3.706 1.00 34.75 117 ASP A C 1
ATOM 870 O O . ASP A 1 117 ? 27.738 4.569 3.595 1.00 34.75 117 ASP A O 1
ATOM 874 N N . ASN A 1 118 ? 26.004 5.616 2.691 1.00 35.50 118 ASN A N 1
ATOM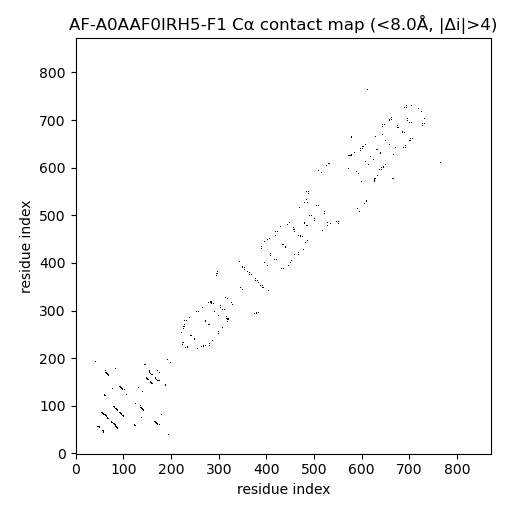 875 C CA . ASN A 1 118 ? 26.796 6.025 1.520 1.00 35.50 118 ASN A CA 1
ATOM 876 C C . ASN A 1 118 ? 26.326 7.379 0.963 1.00 35.50 118 ASN A C 1
ATOM 878 O O . ASN A 1 118 ? 25.455 7.451 0.102 1.00 35.50 118 ASN A O 1
ATOM 882 N N . ALA A 1 119 ? 26.874 8.469 1.506 1.00 29.75 119 ALA A N 1
ATOM 883 C CA . ALA A 1 119 ? 26.518 9.829 1.109 1.00 29.75 119 ALA A CA 1
ATOM 884 C C . ALA A 1 119 ? 26.839 10.073 -0.378 1.00 29.75 119 ALA A C 1
ATOM 886 O O . ALA A 1 119 ? 27.995 9.984 -0.794 1.00 29.75 119 ALA A O 1
ATOM 887 N N . ALA A 1 120 ? 25.816 10.409 -1.169 1.00 35.94 120 ALA A N 1
ATOM 888 C CA . ALA A 1 120 ? 25.980 11.005 -2.492 1.00 35.94 120 ALA A CA 1
ATOM 889 C C . ALA A 1 120 ? 26.825 12.297 -2.394 1.00 35.94 120 ALA A C 1
ATOM 891 O O . ALA A 1 120 ? 26.795 12.959 -1.350 1.00 35.94 120 ALA A O 1
ATOM 892 N N . PRO A 1 121 ? 27.566 12.697 -3.449 1.00 39.56 121 PRO A N 1
ATOM 893 C CA . PRO A 1 121 ? 28.367 13.914 -3.413 1.00 39.56 121 PRO A CA 1
ATOM 894 C C . PRO A 1 121 ? 27.432 15.109 -3.232 1.00 39.56 121 PRO A C 1
ATOM 896 O O . PRO A 1 121 ? 26.646 15.454 -4.118 1.00 39.56 121 PRO A O 1
ATOM 899 N N . SER A 1 122 ? 27.489 15.719 -2.053 1.00 42.66 122 SER A N 1
ATOM 900 C CA . SER A 1 122 ? 26.698 16.890 -1.707 1.00 42.66 122 SER A CA 1
ATOM 901 C C . SER A 1 122 ? 26.981 17.995 -2.737 1.00 42.66 122 SER A C 1
ATOM 903 O O . SER A 1 122 ? 28.101 18.497 -2.842 1.00 42.66 122 SER A O 1
ATOM 905 N N . LYS A 1 123 ? 25.983 18.344 -3.556 1.00 47.97 123 LYS A N 1
ATOM 906 C CA . LYS A 1 123 ? 26.084 19.431 -4.540 1.00 47.97 123 LYS A CA 1
ATOM 907 C C . LYS A 1 123 ? 25.949 20.759 -3.803 1.00 47.97 123 LYS A C 1
ATOM 909 O O . LYS A 1 123 ? 24.841 21.194 -3.507 1.00 47.97 123 LYS A O 1
ATOM 914 N N . TYR A 1 124 ? 27.063 21.418 -3.510 1.00 54.19 124 TYR A N 1
ATOM 915 C CA . TYR A 1 124 ? 27.027 22.737 -2.883 1.00 54.19 124 TYR A CA 1
ATOM 916 C C . TYR A 1 124 ? 26.812 23.819 -3.937 1.00 54.19 124 TYR A C 1
ATOM 918 O O . TYR A 1 124 ? 27.418 23.805 -5.009 1.00 54.19 124 TYR A O 1
ATOM 926 N N . MET A 1 125 ? 25.950 24.785 -3.634 1.00 49.03 125 MET A N 1
ATOM 927 C CA . MET A 1 125 ? 25.786 25.987 -4.446 1.00 49.03 125 MET A CA 1
ATOM 928 C C . MET A 1 125 ? 26.416 27.151 -3.692 1.00 49.03 125 MET A C 1
ATOM 930 O O . MET A 1 125 ? 26.020 27.440 -2.563 1.00 49.03 125 MET A O 1
ATOM 934 N N . LEU A 1 126 ? 27.399 27.816 -4.293 1.00 54.28 126 LEU A N 1
ATOM 935 C CA . LEU A 1 126 ? 28.039 28.965 -3.668 1.00 54.28 126 LEU A CA 1
ATOM 936 C C . LEU A 1 126 ? 27.077 30.150 -3.792 1.00 54.28 126 LEU A C 1
ATOM 938 O O . LEU A 1 126 ? 26.821 30.658 -4.881 1.00 54.28 126 LEU A O 1
ATOM 942 N N . VAL A 1 127 ? 26.492 30.590 -2.677 1.00 52.09 127 VAL A N 1
ATOM 943 C CA . VAL A 1 127 ? 25.795 31.882 -2.645 1.00 52.09 127 VAL A CA 1
ATOM 944 C C . VAL A 1 127 ? 26.877 32.957 -2.652 1.00 52.09 127 VAL A C 1
ATOM 946 O O . VAL A 1 127 ? 27.540 33.162 -1.636 1.00 52.09 127 VAL A O 1
ATOM 949 N N . ILE A 1 128 ? 27.097 33.565 -3.816 1.00 54.34 128 ILE A N 1
ATOM 950 C CA . ILE A 1 128 ? 28.075 34.636 -4.009 1.00 54.34 128 ILE A CA 1
ATOM 951 C C . ILE A 1 128 ? 27.400 35.952 -3.631 1.00 54.34 128 ILE A C 1
ATOM 953 O O . ILE A 1 128 ? 26.383 36.319 -4.218 1.00 54.34 128 ILE A O 1
ATOM 957 N N . ASP A 1 129 ? 27.950 36.629 -2.631 1.00 53.59 129 ASP A N 1
ATOM 958 C CA . ASP A 1 129 ? 27.517 37.969 -2.231 1.00 53.59 129 ASP A CA 1
ATOM 959 C C . ASP A 1 129 ? 28.084 39.014 -3.211 1.00 53.59 129 ASP A C 1
ATOM 961 O O . ASP A 1 129 ? 29.134 38.804 -3.823 1.00 53.59 129 ASP A O 1
ATOM 965 N N . GLU A 1 130 ? 27.420 40.162 -3.367 1.00 52.25 130 GLU A N 1
ATOM 966 C CA . GLU A 1 130 ? 27.822 41.206 -4.327 1.00 52.25 130 GLU A CA 1
ATOM 967 C C . GLU A 1 130 ? 29.228 41.768 -4.041 1.00 52.25 130 GLU A C 1
ATOM 969 O O . GLU A 1 130 ? 29.853 42.380 -4.917 1.00 52.25 130 GLU A O 1
ATOM 974 N N . ARG A 1 131 ? 29.748 41.539 -2.828 1.00 50.59 131 ARG A N 1
ATOM 975 C CA . ARG A 1 131 ? 31.088 41.936 -2.405 1.00 50.59 131 ARG A CA 1
ATOM 976 C C . ARG A 1 131 ? 31.909 40.708 -1.995 1.00 50.59 131 ARG A C 1
ATOM 978 O O . ARG A 1 131 ? 31.665 40.090 -0.967 1.00 50.59 131 ARG A O 1
ATOM 985 N N . LEU A 1 132 ? 32.917 40.377 -2.802 1.00 59.00 132 LEU A N 1
ATOM 986 C CA . LEU A 1 132 ? 33.888 39.295 -2.559 1.00 59.00 132 LEU A CA 1
ATOM 987 C C . LEU A 1 132 ? 34.946 39.664 -1.488 1.00 59.00 132 LEU A C 1
ATOM 989 O O . LEU A 1 132 ? 36.001 39.041 -1.419 1.00 59.00 132 LEU A O 1
ATOM 993 N N . ASP A 1 133 ? 34.698 40.704 -0.684 1.00 56.44 133 ASP A N 1
ATOM 994 C CA . ASP A 1 133 ? 35.607 41.262 0.330 1.00 56.44 133 ASP A CA 1
ATOM 995 C C . ASP A 1 133 ? 35.240 40.860 1.774 1.00 56.44 133 ASP A C 1
ATOM 997 O O . ASP A 1 133 ? 35.831 41.361 2.733 1.00 56.44 133 ASP A O 1
ATOM 1001 N N . THR A 1 134 ? 34.281 39.947 1.943 1.00 60.91 134 THR A N 1
ATOM 1002 C CA . THR A 1 134 ? 33.877 39.392 3.242 1.00 60.91 134 THR A CA 1
ATOM 1003 C C . THR A 1 134 ? 34.829 38.287 3.715 1.00 60.91 134 THR A C 1
ATOM 1005 O O . THR A 1 134 ? 35.338 37.510 2.909 1.00 60.91 134 THR A O 1
ATOM 1008 N N . ASP A 1 135 ? 34.994 38.147 5.037 1.00 65.94 135 ASP A N 1
ATOM 1009 C CA . ASP A 1 135 ? 35.840 37.125 5.694 1.00 65.94 135 ASP A CA 1
ATOM 1010 C C . ASP A 1 135 ? 35.410 35.664 5.404 1.00 65.94 135 ASP A C 1
ATOM 1012 O O . ASP A 1 135 ? 36.099 34.709 5.775 1.00 65.94 135 ASP A O 1
ATOM 1016 N N . ASP A 1 136 ? 34.275 35.482 4.731 1.00 70.69 136 ASP A N 1
ATOM 1017 C CA . ASP A 1 136 ? 33.677 34.211 4.325 1.00 70.69 136 ASP A CA 1
ATOM 1018 C C . ASP A 1 136 ? 34.449 33.486 3.206 1.00 70.69 136 ASP A C 1
ATOM 1020 O O . ASP A 1 136 ? 34.292 32.272 3.044 1.00 70.69 136 ASP A O 1
ATOM 1024 N N . TYR A 1 137 ? 35.272 34.189 2.419 1.00 78.56 137 TYR A N 1
ATOM 1025 C CA . TYR A 1 137 ? 35.996 33.610 1.281 1.00 78.56 137 TYR A CA 1
ATOM 1026 C C . TYR A 1 137 ? 37.452 33.270 1.635 1.00 78.56 137 TYR A C 1
ATOM 1028 O O . TYR A 1 137 ? 38.164 34.052 2.258 1.00 78.56 137 TYR A O 1
ATOM 1036 N N . LEU A 1 138 ? 37.903 32.081 1.224 1.00 80.69 138 LEU A N 1
ATOM 1037 C CA . LEU A 1 138 ? 39.307 31.650 1.291 1.00 80.69 138 LEU A CA 1
ATOM 1038 C C . LEU A 1 138 ? 40.108 32.108 0.072 1.00 80.69 138 LEU A C 1
ATOM 1040 O O . LEU A 1 138 ? 41.303 32.365 0.186 1.00 80.69 138 LEU A O 1
ATOM 1044 N N . LEU A 1 139 ? 39.456 32.168 -1.090 1.00 82.69 139 LEU A N 1
ATOM 1045 C CA . LEU A 1 139 ? 40.067 32.551 -2.355 1.00 82.69 139 LEU A CA 1
ATOM 1046 C C . LEU A 1 139 ? 39.055 33.332 -3.190 1.00 82.69 139 LEU A C 1
ATOM 1048 O O . LEU A 1 139 ? 37.912 32.907 -3.341 1.00 82.69 139 LEU A O 1
ATOM 1052 N N . SER A 1 140 ? 39.506 34.441 -3.760 1.00 83.38 140 SER A N 1
ATOM 1053 C CA . SER A 1 140 ? 38.835 35.151 -4.845 1.00 83.38 140 SER A CA 1
ATOM 1054 C C . SER A 1 140 ? 39.927 35.606 -5.804 1.00 83.38 140 SER A C 1
ATOM 1056 O O . SER A 1 140 ? 40.454 36.710 -5.666 1.00 83.38 140 SER A O 1
ATOM 1058 N N . SER A 1 141 ? 40.308 34.725 -6.725 1.00 81.94 141 SER A N 1
ATOM 1059 C CA . SER A 1 141 ? 41.402 34.968 -7.664 1.00 81.94 141 SER A CA 1
ATOM 1060 C C . SER A 1 141 ? 40.866 35.185 -9.080 1.00 81.94 141 SER A C 1
ATOM 1062 O O . SER A 1 141 ? 40.034 34.393 -9.530 1.00 81.94 141 SER A O 1
ATOM 1064 N N . PRO A 1 142 ? 41.294 36.237 -9.798 1.00 81.31 142 PRO A N 1
ATOM 1065 C CA . PRO A 1 142 ? 40.985 36.372 -11.211 1.00 81.31 142 PRO A CA 1
ATOM 1066 C C . PRO A 1 142 ? 41.725 35.322 -12.035 1.00 81.31 142 PRO A C 1
ATOM 1068 O O . PRO A 1 142 ? 42.924 35.111 -11.870 1.00 81.31 142 PRO A O 1
ATOM 1071 N N . VAL A 1 143 ? 41.014 34.698 -12.974 1.00 83.25 143 VAL A N 1
ATOM 1072 C CA . VAL A 1 143 ? 41.641 33.776 -13.921 1.00 83.25 143 VAL A CA 1
ATOM 1073 C C . VAL A 1 143 ? 42.501 34.585 -14.885 1.00 83.25 143 VAL A C 1
ATOM 1075 O O . VAL A 1 143 ? 41.992 35.410 -15.650 1.00 83.25 143 VAL A O 1
ATOM 1078 N N . VAL A 1 144 ? 43.815 34.380 -14.830 1.00 78.75 144 VAL A N 1
ATOM 1079 C CA . VAL A 1 144 ? 44.770 35.129 -15.652 1.00 78.75 144 VAL A CA 1
ATOM 1080 C C . VAL A 1 144 ? 44.972 34.476 -17.015 1.00 78.75 144 VAL A C 1
ATOM 1082 O O . VAL A 1 144 ? 44.847 33.265 -17.181 1.00 78.75 144 VAL A O 1
ATOM 1085 N N . LYS A 1 145 ? 45.318 35.300 -18.009 1.00 67.12 145 LYS A N 1
ATOM 1086 C CA . LYS A 1 145 ? 45.545 34.848 -19.389 1.00 67.12 145 LYS A CA 1
ATOM 1087 C C . LYS A 1 145 ? 46.817 34.016 -19.573 1.00 67.12 145 LYS A C 1
ATOM 1089 O O . LYS A 1 145 ? 46.927 33.295 -20.558 1.00 67.12 145 LYS A O 1
ATOM 1094 N N . ASP A 1 146 ? 47.797 34.196 -18.691 1.00 71.19 146 ASP A N 1
ATOM 1095 C CA . ASP A 1 146 ? 49.095 33.540 -18.802 1.00 71.19 146 ASP A CA 1
ATOM 1096 C C . ASP A 1 146 ? 48.960 32.067 -18.385 1.00 71.19 146 ASP A C 1
ATOM 1098 O O . ASP A 1 146 ? 48.142 31.730 -17.528 1.00 71.19 146 ASP A O 1
ATOM 1102 N N . ASP A 1 147 ? 49.751 31.183 -18.997 1.00 69.31 147 ASP A N 1
ATOM 1103 C CA . ASP A 1 147 ? 49.741 29.737 -18.731 1.00 69.31 147 ASP A CA 1
ATOM 1104 C C . ASP A 1 147 ? 50.439 29.413 -17.397 1.00 69.31 147 ASP A C 1
ATOM 1106 O O . ASP A 1 147 ? 51.563 28.909 -17.345 1.00 69.31 147 ASP A O 1
ATOM 1110 N N . VAL A 1 148 ? 49.803 29.827 -16.300 1.00 76.50 148 VAL A N 1
ATOM 1111 C CA . VAL A 1 148 ? 50.311 29.674 -14.928 1.00 76.50 148 VAL A CA 1
ATOM 1112 C C . VAL A 1 148 ? 49.690 28.488 -14.197 1.00 76.50 148 VAL A C 1
ATOM 1114 O O . VAL A 1 148 ? 50.223 28.082 -13.168 1.00 76.50 148 VAL A O 1
ATOM 1117 N N . TYR A 1 149 ? 48.585 27.931 -14.704 1.00 82.88 149 TYR A N 1
ATOM 1118 C CA . TYR A 1 149 ? 47.854 26.836 -14.066 1.00 82.88 149 TYR A CA 1
ATOM 1119 C C . TYR A 1 149 ? 48.399 25.478 -14.507 1.00 82.88 149 TYR A C 1
ATOM 1121 O O . TYR A 1 149 ? 48.574 25.202 -15.687 1.00 82.88 149 TYR A O 1
ATOM 1129 N N . GLN A 1 150 ? 48.645 24.594 -13.546 1.00 79.44 150 GLN A N 1
ATOM 1130 C CA . GLN A 1 150 ? 49.149 23.246 -13.778 1.00 79.44 150 GLN A CA 1
ATOM 1131 C C . GLN A 1 150 ? 48.311 22.233 -13.014 1.00 79.44 150 GLN A C 1
ATOM 1133 O O . GLN A 1 150 ? 48.201 22.300 -11.787 1.00 79.44 150 GLN A O 1
ATOM 1138 N N . ARG A 1 151 ? 47.777 21.240 -13.727 1.00 84.69 151 ARG A N 1
ATOM 1139 C CA . ARG A 1 151 ? 47.144 20.080 -13.103 1.00 84.69 151 ARG A CA 1
ATOM 1140 C C . ARG A 1 151 ? 48.208 19.063 -12.715 1.00 84.69 151 ARG A C 1
ATOM 1142 O O . ARG A 1 151 ? 48.952 18.575 -13.565 1.00 84.69 151 ARG A O 1
ATOM 1149 N N . GLN A 1 152 ? 48.277 18.733 -11.433 1.00 74.75 152 GLN A N 1
ATOM 1150 C CA . GLN A 1 152 ? 49.132 17.673 -10.915 1.00 74.75 152 GLN A CA 1
ATOM 1151 C C . GLN A 1 152 ? 48.245 16.542 -10.392 1.00 74.75 152 GLN A C 1
ATOM 1153 O O . GLN A 1 152 ? 47.436 16.752 -9.497 1.00 74.75 152 GLN A O 1
ATOM 1158 N N . GLN A 1 153 ? 48.420 15.327 -10.923 1.00 73.75 153 GLN A N 1
ATOM 1159 C CA . GLN A 1 153 ? 47.544 14.181 -10.620 1.00 73.75 153 GLN A CA 1
ATOM 1160 C C . GLN A 1 153 ? 46.073 14.460 -10.999 1.00 73.75 153 GLN A C 1
ATOM 1162 O O . GLN A 1 153 ? 45.783 15.422 -11.709 1.00 73.75 153 GLN A O 1
ATOM 1167 N N . ASP A 1 154 ? 45.152 13.607 -10.551 1.00 74.31 154 ASP A N 1
ATOM 1168 C CA . ASP A 1 154 ? 43.724 13.736 -10.871 1.00 74.31 154 ASP A CA 1
ATOM 1169 C C . ASP A 1 154 ? 42.979 14.676 -9.905 1.00 74.31 154 ASP A C 1
ATOM 1171 O O . ASP A 1 154 ? 41.808 14.962 -10.114 1.00 74.31 154 ASP A O 1
ATOM 1175 N N . THR A 1 155 ? 43.634 15.186 -8.853 1.00 85.12 155 THR A N 1
ATOM 1176 C CA . THR A 1 155 ? 42.968 15.917 -7.756 1.00 85.12 155 THR A CA 1
ATOM 1177 C C . THR A 1 155 ? 43.647 17.228 -7.352 1.00 85.12 155 THR A C 1
ATOM 1179 O O . THR A 1 155 ? 43.311 17.766 -6.299 1.00 85.12 155 THR A O 1
ATOM 1182 N N . LEU A 1 156 ? 44.625 17.749 -8.104 1.00 87.19 156 LEU A N 1
ATOM 1183 C CA . LEU A 1 156 ? 45.401 18.917 -7.667 1.00 87.19 156 LEU A CA 1
ATOM 1184 C C . LEU A 1 156 ? 45.624 19.930 -8.798 1.00 87.19 156 LEU A C 1
ATOM 1186 O O . LEU A 1 156 ? 46.051 19.572 -9.894 1.00 87.19 156 LEU A O 1
ATOM 1190 N N . VAL A 1 157 ? 45.375 21.208 -8.511 1.00 88.19 157 VAL A N 1
ATOM 1191 C CA . VAL A 1 157 ? 45.616 22.337 -9.426 1.00 88.19 157 VAL A CA 1
ATOM 1192 C C . VAL A 1 157 ? 46.536 23.340 -8.736 1.00 88.19 157 VAL A C 1
ATOM 1194 O O . VAL A 1 157 ? 46.225 23.792 -7.637 1.00 88.19 157 VAL A O 1
ATOM 1197 N N . VAL A 1 158 ? 47.668 23.676 -9.355 1.00 87.38 158 VAL A N 1
ATOM 1198 C CA . VAL A 1 158 ? 48.712 24.568 -8.811 1.00 87.38 158 VAL A CA 1
ATOM 1199 C C . VAL A 1 158 ? 48.925 25.743 -9.753 1.00 87.38 158 VAL A C 1
ATOM 1201 O O . VAL A 1 158 ? 48.982 25.532 -10.961 1.00 87.38 158 VAL A O 1
ATOM 1204 N N . TRP A 1 159 ? 49.072 26.961 -9.234 1.00 90.75 159 TRP A N 1
ATOM 1205 C CA . TRP A 1 159 ? 49.420 28.128 -10.049 1.00 90.75 159 TRP A CA 1
ATOM 1206 C C . TRP A 1 159 ? 50.152 29.206 -9.255 1.00 90.75 159 TRP A C 1
ATOM 1208 O O . TRP A 1 159 ? 50.153 29.188 -8.026 1.00 90.75 159 TRP A O 1
ATOM 1218 N N . THR A 1 160 ? 50.758 30.156 -9.964 1.00 84.62 160 THR A N 1
ATOM 1219 C CA . THR A 1 160 ? 51.400 31.338 -9.374 1.00 84.62 160 THR A CA 1
ATOM 1220 C C . THR A 1 160 ? 50.559 32.580 -9.667 1.00 84.62 160 THR A C 1
ATOM 1222 O O . THR A 1 160 ? 50.265 32.873 -10.826 1.00 84.62 160 THR A O 1
ATOM 1225 N N . GLU A 1 161 ? 50.174 33.319 -8.628 1.00 81.19 161 GLU A N 1
ATOM 1226 C CA . GLU A 1 161 ? 49.441 34.585 -8.751 1.00 81.19 161 GLU A CA 1
ATOM 1227 C C . GLU A 1 161 ? 50.320 35.720 -9.300 1.00 81.19 161 GLU A C 1
ATOM 1229 O O . GLU A 1 161 ? 51.547 35.693 -9.151 1.00 81.19 161 GLU A O 1
ATOM 1234 N N . PRO A 1 162 ? 49.719 36.796 -9.845 1.00 73.31 162 PRO A N 1
ATOM 1235 C CA . PRO A 1 162 ? 50.446 37.995 -10.268 1.00 73.31 162 PRO A CA 1
ATOM 1236 C C . PRO A 1 162 ? 51.239 38.684 -9.148 1.00 73.31 162 PRO A C 1
ATOM 1238 O O . PRO A 1 162 ? 52.162 39.449 -9.429 1.00 73.31 162 PRO A O 1
ATOM 1241 N N . ASP A 1 163 ? 50.881 38.440 -7.886 1.00 76.31 163 ASP A N 1
ATOM 1242 C CA . ASP A 1 163 ? 51.610 38.942 -6.720 1.00 76.31 163 ASP A CA 1
ATOM 1243 C C . ASP A 1 163 ? 52.865 38.111 -6.372 1.00 76.31 163 ASP A C 1
ATOM 1245 O O . ASP A 1 163 ? 53.645 38.510 -5.504 1.00 76.31 163 ASP A O 1
ATOM 1249 N N . GLY A 1 164 ? 53.098 37.008 -7.095 1.00 76.62 164 GLY A N 1
ATOM 1250 C CA . GLY A 1 164 ? 54.233 36.101 -6.935 1.00 76.62 164 GLY A CA 1
ATOM 1251 C C . GLY A 1 164 ? 54.017 34.973 -5.923 1.00 76.62 164 GLY A C 1
ATOM 1252 O O . GLY A 1 164 ? 54.982 34.283 -5.595 1.00 76.62 164 GLY A O 1
ATOM 1253 N N . SER A 1 165 ? 52.797 34.788 -5.412 1.00 84.06 165 SER A N 1
ATOM 1254 C CA . SER A 1 165 ? 52.456 33.705 -4.482 1.00 84.06 165 SER A CA 1
ATOM 1255 C C . SER A 1 165 ? 52.102 32.416 -5.228 1.00 84.06 165 SER A C 1
ATOM 1257 O O . SER A 1 165 ? 51.256 32.438 -6.118 1.00 84.06 165 SER A O 1
ATOM 1259 N N . ASP A 1 166 ? 52.683 31.279 -4.832 1.00 87.44 166 ASP A N 1
ATOM 1260 C CA . ASP A 1 166 ? 52.279 29.970 -5.362 1.00 87.44 166 ASP A CA 1
ATOM 1261 C C . ASP A 1 166 ? 51.105 29.403 -4.549 1.00 87.44 166 ASP A C 1
ATOM 1263 O O . ASP A 1 166 ? 51.189 29.249 -3.325 1.00 87.44 166 ASP A O 1
ATOM 1267 N N . LEU A 1 167 ? 50.016 29.078 -5.242 1.00 89.69 167 LEU A N 1
ATOM 1268 C CA . LEU A 1 167 ? 48.770 28.523 -4.721 1.00 89.69 167 LEU A CA 1
ATOM 1269 C C . LEU A 1 167 ? 48.577 27.087 -5.202 1.00 89.69 167 LEU A C 1
ATOM 1271 O O . LEU A 1 167 ? 48.958 26.731 -6.316 1.00 89.69 167 LEU A O 1
ATOM 1275 N N . ALA A 1 168 ? 47.920 26.270 -4.381 1.00 90.56 168 ALA A N 1
ATOM 1276 C CA . ALA A 1 168 ? 47.427 24.967 -4.800 1.00 90.56 168 ALA A CA 1
ATOM 1277 C C . ALA A 1 168 ? 46.039 24.667 -4.225 1.00 90.56 168 ALA A C 1
ATOM 1279 O O . ALA A 1 168 ? 45.779 24.880 -3.040 1.00 90.56 168 ALA A O 1
ATOM 1280 N N . LEU A 1 169 ? 45.167 24.114 -5.064 1.00 90.94 169 LEU A N 1
ATOM 1281 C CA . LEU A 1 169 ? 43.884 23.537 -4.687 1.00 90.94 169 LEU A CA 1
ATOM 1282 C C . LEU A 1 169 ? 43.979 22.019 -4.746 1.00 90.94 169 LEU A C 1
ATOM 1284 O O . LEU A 1 169 ? 44.272 21.451 -5.795 1.00 90.94 169 LEU A O 1
ATOM 1288 N N . SER A 1 170 ? 43.715 21.373 -3.615 1.00 91.38 170 SER A N 1
ATOM 1289 C CA . SER A 1 170 ? 43.592 19.920 -3.522 1.00 91.38 170 SER A CA 1
ATOM 1290 C C . SER A 1 170 ? 42.123 19.549 -3.377 1.00 91.38 170 SER A C 1
ATOM 1292 O O . SER A 1 170 ? 41.482 19.914 -2.388 1.00 91.38 170 SER A O 1
ATOM 1294 N N . PHE A 1 171 ? 41.592 18.858 -4.376 1.00 89.69 171 PHE A N 1
ATOM 1295 C CA . PHE A 1 171 ? 40.204 18.427 -4.455 1.00 89.69 171 PHE A CA 1
ATOM 1296 C C . PHE A 1 171 ? 40.011 17.113 -3.707 1.00 89.69 171 PHE A C 1
ATOM 1298 O O . PHE A 1 171 ? 40.863 16.226 -3.741 1.00 89.69 171 PHE A O 1
ATOM 1305 N N . GLN A 1 172 ? 38.869 16.979 -3.035 1.00 85.50 172 GLN A N 1
ATOM 1306 C CA . GLN A 1 172 ? 38.494 15.715 -2.404 1.00 85.50 172 GLN A CA 1
ATOM 1307 C C . GLN A 1 172 ? 38.170 14.625 -3.439 1.00 85.50 172 GLN A C 1
ATOM 1309 O O . GLN A 1 172 ? 38.454 13.455 -3.197 1.00 85.50 172 GLN A O 1
ATOM 1314 N N . GLU A 1 173 ? 37.593 15.022 -4.575 1.00 78.88 173 GLU A N 1
ATOM 1315 C CA . GLU A 1 173 ? 37.117 14.145 -5.647 1.00 78.88 173 GLU A CA 1
ATOM 1316 C C . GLU A 1 173 ? 37.769 14.539 -6.986 1.00 78.88 173 GLU A C 1
ATOM 1318 O O . GLU A 1 173 ? 37.868 15.739 -7.278 1.00 78.88 173 GLU A O 1
ATOM 1323 N N . PRO A 1 174 ? 38.200 13.572 -7.818 1.00 72.81 174 PRO A N 1
ATOM 1324 C CA . PRO A 1 174 ? 38.802 13.851 -9.123 1.00 72.81 174 PRO A CA 1
ATOM 1325 C C . PRO A 1 174 ? 37.818 14.492 -10.112 1.00 72.81 174 PRO A C 1
ATOM 1327 O O . PRO A 1 174 ? 38.215 15.311 -10.939 1.00 72.81 174 PRO A O 1
ATOM 1330 N N . GLU A 1 175 ? 36.523 14.203 -9.995 1.00 73.44 175 GLU A N 1
ATOM 1331 C CA . GLU A 1 175 ? 35.468 14.818 -10.804 1.00 73.44 175 GLU A CA 1
ATOM 1332 C C . GLU A 1 175 ? 35.433 16.338 -10.607 1.00 73.44 175 GLU A C 1
ATOM 1334 O O . GLU A 1 175 ? 35.358 17.090 -11.576 1.00 73.44 175 GLU A O 1
ATOM 1339 N N . GLY A 1 176 ? 35.567 16.804 -9.359 1.00 74.81 176 GLY A N 1
ATOM 1340 C CA . GLY A 1 176 ? 35.578 18.234 -9.058 1.00 74.81 176 GLY A CA 1
ATOM 1341 C C . GLY A 1 176 ? 36.837 18.956 -9.543 1.00 74.81 176 GLY A C 1
ATOM 1342 O O . GLY A 1 176 ? 36.769 20.123 -9.925 1.00 74.81 176 GLY A O 1
ATOM 1343 N N . CYS A 1 177 ? 37.973 18.255 -9.569 1.00 79.69 177 CYS A N 1
ATOM 1344 C CA . CYS A 1 177 ? 39.213 18.761 -10.155 1.00 79.69 177 CYS A CA 1
ATOM 1345 C C . CYS A 1 177 ? 39.065 18.961 -11.670 1.00 79.69 177 CYS A C 1
ATOM 1347 O O . CYS A 1 177 ? 39.471 19.998 -12.192 1.00 79.69 177 CYS A O 1
ATOM 1349 N N . ASN A 1 178 ? 38.436 18.003 -12.360 1.00 76.38 178 ASN A N 1
ATOM 1350 C CA . ASN A 1 178 ? 38.178 18.095 -13.797 1.00 76.38 178 ASN A CA 1
ATOM 1351 C C . ASN A 1 178 ? 37.247 19.266 -14.137 1.00 76.38 178 ASN A C 1
ATOM 1353 O O . ASN A 1 178 ? 37.580 20.051 -15.014 1.00 76.38 178 ASN A O 1
ATOM 1357 N N . GLU A 1 179 ? 36.155 19.459 -13.390 1.00 75.88 179 GLU A N 1
ATOM 1358 C CA . GLU A 1 179 ? 35.223 20.576 -13.623 1.00 75.88 179 GLU A CA 1
ATOM 1359 C C . GLU A 1 179 ? 35.905 21.952 -13.539 1.00 75.88 179 GLU A C 1
ATOM 1361 O O . GLU A 1 179 ? 35.711 22.809 -14.402 1.00 75.88 179 GLU A O 1
ATOM 1366 N N . VAL A 1 180 ? 36.727 22.177 -12.508 1.00 80.88 180 VAL A N 1
ATOM 1367 C CA . VAL A 1 180 ? 37.454 23.448 -12.351 1.00 80.88 180 VAL A CA 1
ATOM 1368 C C . VAL A 1 180 ? 38.560 23.595 -13.398 1.00 80.88 180 VAL A C 1
ATOM 1370 O O . VAL A 1 180 ? 38.814 24.702 -13.873 1.00 80.88 180 VAL A O 1
ATOM 1373 N N . TRP A 1 181 ? 39.214 22.497 -13.774 1.00 82.25 181 TRP A N 1
ATOM 1374 C CA . TRP A 1 181 ? 40.246 22.500 -14.806 1.00 82.25 181 TRP A CA 1
ATOM 1375 C C . TRP A 1 181 ? 39.688 22.857 -16.188 1.00 82.25 181 TRP A C 1
ATOM 1377 O O . TRP A 1 181 ? 40.267 23.693 -16.887 1.00 82.25 181 TRP A O 1
ATOM 1387 N N . ASP A 1 182 ? 38.544 22.284 -16.556 1.00 75.25 182 ASP A N 1
ATOM 1388 C CA . ASP A 1 182 ? 37.864 22.571 -17.819 1.00 75.25 182 ASP A CA 1
ATOM 1389 C C . ASP A 1 182 ? 37.453 24.050 -17.879 1.00 75.25 182 ASP A C 1
ATOM 1391 O O . ASP A 1 182 ? 37.742 24.731 -18.864 1.00 75.25 182 ASP A O 1
ATOM 1395 N N . PHE A 1 183 ? 36.912 24.591 -16.778 1.00 78.88 183 PHE A N 1
ATOM 1396 C CA . PHE A 1 183 ? 36.594 26.018 -16.655 1.00 78.88 183 PHE A CA 1
ATOM 1397 C C . PHE A 1 183 ? 37.820 26.928 -16.848 1.00 78.88 183 PHE A C 1
ATOM 1399 O O . PHE A 1 183 ? 37.759 27.888 -17.618 1.00 78.88 183 PHE A O 1
ATOM 1406 N N . LEU A 1 184 ? 38.943 26.647 -16.172 1.00 79.50 184 LEU A N 1
ATOM 1407 C CA . LEU A 1 184 ? 40.178 27.436 -16.312 1.00 79.50 184 LEU A CA 1
ATOM 1408 C C . LEU A 1 184 ? 40.674 27.435 -17.761 1.00 79.50 184 LEU A C 1
ATOM 1410 O O . LEU A 1 184 ? 41.019 28.486 -18.307 1.00 79.50 184 LEU A O 1
ATOM 1414 N N . THR A 1 185 ? 40.644 26.263 -18.390 1.00 73.81 185 THR A N 1
ATOM 1415 C CA . THR A 1 185 ? 41.099 26.068 -19.765 1.00 73.81 185 THR A CA 1
ATOM 1416 C C . THR A 1 185 ? 40.209 26.826 -20.761 1.00 73.81 185 THR A C 1
ATOM 1418 O O . THR A 1 185 ? 40.715 27.507 -21.657 1.00 73.81 185 THR A O 1
ATOM 1421 N N . GLU A 1 186 ? 38.886 26.759 -20.594 1.00 69.81 186 GLU A N 1
ATOM 1422 C CA . GLU A 1 186 ? 37.902 27.456 -21.433 1.00 69.81 186 GLU A CA 1
ATOM 1423 C C . GLU A 1 186 ? 38.055 28.983 -21.337 1.00 69.81 186 GLU A C 1
ATOM 1425 O O . GLU A 1 186 ? 38.072 29.700 -22.344 1.00 69.81 186 GLU A O 1
ATOM 1430 N N . VAL A 1 187 ? 38.245 29.489 -20.119 1.00 72.00 187 VAL A N 1
ATOM 1431 C CA . VAL A 1 187 ? 38.438 30.914 -19.847 1.00 72.00 187 VAL A CA 1
ATOM 1432 C C . VAL A 1 187 ? 39.759 31.429 -20.427 1.00 72.00 187 VAL A C 1
ATOM 1434 O O . VAL A 1 187 ? 39.768 32.469 -21.094 1.00 72.00 187 VAL A O 1
ATOM 1437 N N . GLN A 1 188 ? 40.874 30.717 -20.225 1.00 71.25 188 GLN A N 1
ATOM 1438 C CA . GLN A 1 188 ? 42.172 31.093 -20.798 1.00 71.25 188 GLN A CA 1
ATOM 1439 C C . GLN A 1 188 ? 42.118 31.130 -22.329 1.00 71.25 188 GLN A C 1
ATOM 1441 O O . GLN A 1 188 ? 42.623 32.072 -22.949 1.00 71.25 188 GLN A O 1
ATOM 1446 N N . LEU A 1 189 ? 41.440 30.160 -22.951 1.00 64.00 189 LEU A N 1
ATOM 1447 C CA . LEU A 1 189 ? 41.224 30.152 -24.393 1.00 64.00 189 LEU A CA 1
ATOM 1448 C C . LEU A 1 189 ? 40.420 31.372 -24.856 1.00 64.00 189 LEU A C 1
ATOM 1450 O O . LEU A 1 189 ? 40.796 32.027 -25.831 1.00 64.00 189 LEU A O 1
ATOM 1454 N N . HIS A 1 190 ? 39.338 31.713 -24.157 1.00 67.69 190 HIS A N 1
ATOM 1455 C CA . HIS A 1 190 ? 38.532 32.882 -24.491 1.00 67.69 190 HIS A CA 1
ATOM 1456 C C . HIS A 1 190 ? 39.341 34.187 -24.417 1.00 67.69 190 HIS A C 1
ATOM 1458 O O . HIS A 1 190 ? 39.255 35.021 -25.324 1.00 67.69 190 HIS A O 1
ATOM 1464 N N . PHE A 1 191 ? 40.186 34.350 -23.393 1.00 66.88 191 PHE A N 1
ATOM 1465 C CA . PHE A 1 191 ? 41.081 35.505 -23.283 1.00 66.88 191 PHE A CA 1
ATOM 1466 C C . PHE A 1 191 ? 42.106 35.571 -24.423 1.00 66.88 191 PHE A C 1
ATOM 1468 O O . PHE A 1 191 ? 42.298 36.646 -25.002 1.00 66.88 191 PHE A O 1
ATOM 1475 N N . MET A 1 192 ? 42.716 34.440 -24.796 1.00 59.84 192 MET A N 1
ATOM 1476 C CA . MET A 1 192 ? 43.666 34.370 -25.915 1.00 59.84 192 MET A CA 1
ATOM 1477 C C . MET A 1 192 ? 43.015 34.690 -27.268 1.00 59.84 192 MET A C 1
ATOM 1479 O O . MET A 1 192 ? 43.626 35.346 -28.112 1.00 59.84 192 MET A O 1
ATOM 1483 N N . LEU A 1 193 ? 41.771 34.254 -27.482 1.00 59.03 193 LEU A N 1
ATOM 1484 C CA . LEU A 1 193 ? 41.072 34.422 -28.756 1.00 59.03 193 LEU A CA 1
ATOM 1485 C C . LEU A 1 193 ? 40.432 35.804 -28.927 1.00 59.03 193 LEU A C 1
ATOM 1487 O O . LEU A 1 193 ? 40.395 36.304 -30.050 1.00 59.03 193 LEU A O 1
ATOM 1491 N N . ASN A 1 194 ? 39.936 36.428 -27.856 1.00 58.31 194 ASN A N 1
ATOM 1492 C CA . ASN A 1 194 ? 39.090 37.621 -27.972 1.00 58.31 194 ASN A CA 1
ATOM 1493 C C . ASN A 1 194 ? 39.734 38.921 -27.452 1.00 58.31 194 ASN A C 1
ATOM 1495 O O . ASN A 1 194 ? 39.242 39.996 -27.796 1.00 58.31 194 ASN A O 1
ATOM 1499 N N . LYS A 1 195 ? 40.819 38.868 -26.658 1.00 54.66 195 LYS A N 1
ATOM 1500 C CA . LYS A 1 195 ? 41.379 40.061 -25.979 1.00 54.66 195 LYS A CA 1
ATOM 1501 C C . LYS A 1 195 ? 42.879 40.324 -26.194 1.00 54.66 195 LYS A C 1
ATOM 1503 O O . LYS A 1 195 ? 43.341 41.390 -25.789 1.00 54.66 195 LYS A O 1
ATOM 1508 N N . ASP A 1 196 ? 43.640 39.439 -26.851 1.00 55.03 196 ASP A N 1
ATOM 1509 C CA . ASP A 1 196 ? 45.075 39.667 -27.108 1.00 55.03 196 ASP A CA 1
ATOM 1510 C C . ASP A 1 196 ? 45.346 40.173 -28.552 1.00 55.03 196 ASP A C 1
ATOM 1512 O O . ASP A 1 196 ? 45.183 39.422 -29.522 1.00 55.03 196 ASP A O 1
ATOM 1516 N N . PRO A 1 197 ? 45.760 41.446 -28.746 1.00 56.34 197 PRO A N 1
ATOM 1517 C CA . PRO A 1 197 ? 45.975 42.037 -30.072 1.00 56.34 197 PRO A CA 1
ATOM 1518 C C . PRO A 1 197 ? 47.195 41.470 -30.815 1.00 56.34 197 PRO A C 1
ATOM 1520 O O . PRO A 1 197 ? 47.402 41.796 -31.985 1.00 56.34 197 PRO A O 1
ATOM 1523 N N . ASN A 1 198 ? 48.008 40.638 -30.157 1.00 57.50 198 ASN A N 1
ATOM 1524 C CA . ASN A 1 198 ? 49.215 40.054 -30.734 1.00 57.50 198 ASN A CA 1
ATOM 1525 C C . ASN A 1 198 ? 48.939 38.818 -31.619 1.00 57.50 198 ASN A C 1
ATOM 1527 O O . ASN A 1 198 ? 49.837 38.362 -32.325 1.00 57.50 198 ASN A O 1
ATOM 1531 N N . TYR A 1 199 ? 47.707 38.291 -31.609 1.00 56.75 199 TYR A N 1
ATOM 1532 C CA . TYR A 1 199 ? 47.283 37.159 -32.437 1.00 56.75 199 TYR A CA 1
ATOM 1533 C C . TYR A 1 199 ? 46.510 37.632 -33.673 1.00 56.75 199 TYR A C 1
ATOM 1535 O O . TYR A 1 199 ? 45.504 38.340 -33.570 1.00 56.75 199 TYR A O 1
ATOM 1543 N N . SER A 1 200 ? 46.958 37.230 -34.867 1.00 60.81 200 SER A N 1
ATOM 1544 C CA . SER A 1 200 ? 46.245 37.543 -36.108 1.00 60.81 200 SER A CA 1
ATOM 1545 C C . SER A 1 200 ? 44.952 36.726 -36.227 1.00 60.81 200 SER A C 1
ATOM 1547 O O . SER A 1 200 ? 44.803 35.681 -35.597 1.00 60.81 200 SER A O 1
ATOM 1549 N N . ALA A 1 201 ? 44.014 37.151 -37.080 1.00 58.72 201 ALA A N 1
ATOM 1550 C CA . ALA A 1 201 ? 42.789 36.385 -37.342 1.00 58.72 201 ALA A CA 1
ATOM 1551 C C . ALA A 1 201 ? 43.066 34.938 -37.803 1.00 58.72 201 ALA A C 1
ATOM 1553 O O . ALA A 1 201 ? 42.303 34.038 -37.471 1.00 58.72 201 ALA A O 1
ATOM 1554 N N . ALA A 1 202 ? 44.180 34.703 -38.504 1.00 57.31 202 ALA A N 1
ATOM 1555 C CA . ALA A 1 202 ? 44.599 33.370 -38.929 1.00 57.31 202 ALA A CA 1
ATOM 1556 C C . ALA A 1 202 ? 45.193 32.536 -37.780 1.00 57.31 202 ALA A C 1
ATOM 1558 O O . ALA A 1 202 ? 45.031 31.319 -37.768 1.00 57.31 202 ALA A O 1
ATOM 1559 N N . ASP A 1 203 ? 45.856 33.172 -36.811 1.00 59.47 203 ASP A N 1
ATOM 1560 C CA . ASP A 1 203 ? 46.380 32.482 -35.628 1.00 59.47 203 ASP A CA 1
ATOM 1561 C C . ASP A 1 203 ? 45.255 32.150 -34.645 1.00 59.47 203 ASP A C 1
ATOM 1563 O O . ASP A 1 203 ? 45.259 31.067 -34.075 1.00 59.47 203 ASP A O 1
ATOM 1567 N N . ARG A 1 204 ? 44.237 33.015 -34.528 1.00 58.00 204 ARG A N 1
ATOM 1568 C CA . ARG A 1 204 ? 43.001 32.729 -33.780 1.00 58.00 204 ARG A CA 1
ATOM 1569 C C . ARG A 1 204 ? 42.229 31.551 -34.370 1.00 58.00 204 ARG A C 1
ATOM 1571 O O . ARG A 1 204 ? 41.752 30.706 -33.623 1.00 58.00 204 ARG A O 1
ATOM 1578 N N . GLU A 1 205 ? 42.147 31.465 -35.696 1.00 57.97 205 GLU A N 1
ATOM 1579 C CA . GLU A 1 205 ? 41.515 30.334 -36.385 1.00 57.97 205 GLU A CA 1
ATOM 1580 C C . GLU A 1 205 ? 42.319 29.038 -36.208 1.00 57.97 205 GLU A C 1
ATOM 1582 O O . GLU A 1 205 ? 41.751 27.988 -35.932 1.00 57.97 205 GLU A O 1
ATOM 1587 N N . ARG A 1 206 ? 43.655 29.107 -36.279 1.00 58.69 206 ARG A N 1
ATOM 1588 C CA . ARG A 1 206 ? 44.534 27.956 -36.013 1.00 58.69 206 ARG A CA 1
ATOM 1589 C C . ARG A 1 206 ? 44.501 27.500 -34.562 1.00 58.69 206 ARG A C 1
ATOM 1591 O O . ARG A 1 206 ? 44.584 26.306 -34.323 1.00 58.69 206 ARG A O 1
ATOM 1598 N N . LEU A 1 207 ? 44.394 28.420 -33.606 1.00 55.53 207 LEU A N 1
ATOM 1599 C CA . LEU A 1 207 ? 44.309 28.092 -32.185 1.00 55.53 207 LEU A CA 1
ATOM 1600 C C . LEU A 1 207 ? 42.923 27.536 -31.831 1.00 55.53 207 LEU A C 1
ATOM 1602 O O . LEU A 1 207 ? 42.849 26.583 -31.070 1.00 55.53 207 LEU A O 1
ATOM 1606 N N . ARG A 1 208 ? 41.842 28.052 -32.442 1.00 55.62 208 ARG A N 1
ATOM 1607 C CA . ARG A 1 208 ? 40.507 27.425 -32.393 1.00 55.62 208 ARG A CA 1
ATOM 1608 C C . ARG A 1 208 ? 40.524 26.025 -32.988 1.00 55.62 208 ARG A C 1
ATOM 1610 O O . ARG A 1 208 ? 39.972 25.127 -32.375 1.00 55.62 208 ARG A O 1
ATOM 1617 N N . ALA A 1 209 ? 41.179 25.836 -34.132 1.00 54.16 209 ALA A N 1
ATOM 1618 C CA . ALA A 1 209 ? 41.318 24.531 -34.767 1.00 54.16 209 ALA A CA 1
ATOM 1619 C C . ALA A 1 209 ? 42.195 23.572 -33.948 1.00 54.16 209 ALA A C 1
ATOM 1621 O O . ALA A 1 209 ? 41.839 22.415 -33.833 1.00 54.16 209 ALA A O 1
ATOM 1622 N N . ALA A 1 210 ? 43.281 24.036 -33.327 1.00 53.31 210 ALA A N 1
ATOM 1623 C CA . ALA A 1 210 ? 44.146 23.213 -32.476 1.00 53.31 210 ALA A CA 1
ATOM 1624 C C . ALA A 1 210 ? 43.510 22.893 -31.111 1.00 53.31 210 ALA A C 1
ATOM 1626 O O . ALA A 1 210 ? 43.734 21.823 -30.558 1.00 53.31 210 ALA A O 1
ATOM 1627 N N . TYR A 1 211 ? 42.711 23.812 -30.559 1.00 49.22 211 TYR A N 1
ATOM 1628 C CA . TYR A 1 211 ? 41.929 23.579 -29.346 1.00 49.22 211 TYR A CA 1
ATOM 1629 C C . TYR A 1 211 ? 40.740 22.657 -29.612 1.00 49.22 211 TYR A C 1
ATOM 1631 O O . TYR A 1 211 ? 40.478 21.770 -28.801 1.00 49.22 211 TYR A O 1
ATOM 1639 N N . ALA A 1 212 ? 40.080 22.831 -30.765 1.00 48.81 212 ALA A N 1
ATOM 1640 C CA . ALA A 1 212 ? 39.150 21.858 -31.310 1.00 48.81 212 ALA A CA 1
ATOM 1641 C C . ALA A 1 212 ? 39.876 20.521 -31.463 1.00 48.81 212 ALA A C 1
ATOM 1643 O O . ALA A 1 212 ? 39.507 19.624 -30.756 1.00 48.81 212 ALA A O 1
ATOM 1644 N N . GLU A 1 213 ? 40.989 20.383 -32.182 1.00 45.72 213 GLU A N 1
ATOM 1645 C CA . GLU A 1 213 ? 41.748 19.118 -32.299 1.00 45.72 213 GLU A CA 1
ATOM 1646 C C . GLU A 1 213 ? 42.208 18.509 -30.952 1.00 45.72 213 GLU A C 1
ATOM 1648 O O . GLU A 1 213 ? 42.339 17.293 -30.854 1.00 45.72 213 GLU A O 1
ATOM 1653 N N . ALA A 1 214 ? 42.438 19.307 -29.900 1.00 46.62 214 ALA A N 1
ATOM 1654 C CA . ALA A 1 214 ? 42.813 18.813 -28.568 1.00 46.62 214 ALA A CA 1
ATOM 1655 C C . ALA A 1 214 ? 41.616 18.365 -27.697 1.00 46.62 214 ALA A C 1
ATOM 1657 O O . ALA A 1 214 ? 41.778 17.479 -26.861 1.00 46.62 214 ALA A O 1
ATOM 1658 N N . HIS A 1 215 ? 40.427 18.954 -27.884 1.00 46.44 215 HIS A N 1
ATOM 1659 C CA . HIS A 1 215 ? 39.159 18.554 -27.231 1.00 46.44 215 HIS A CA 1
ATOM 1660 C C . HIS A 1 215 ? 38.257 17.695 -28.146 1.00 46.44 215 HIS A C 1
ATOM 1662 O O . HIS A 1 215 ? 37.264 17.111 -27.716 1.00 46.44 215 HIS A O 1
ATOM 1668 N N . ASP A 1 216 ? 38.652 17.589 -29.405 1.00 44.62 216 ASP A N 1
ATOM 1669 C CA . ASP A 1 216 ? 38.098 16.853 -30.531 1.00 44.62 216 ASP A CA 1
ATOM 1670 C C . ASP A 1 216 ? 39.201 15.927 -31.061 1.00 44.62 216 ASP A C 1
ATOM 1672 O O . ASP A 1 216 ? 39.379 15.741 -32.262 1.00 44.62 216 ASP A O 1
ATOM 1676 N N . ASP A 1 217 ? 39.843 15.192 -30.143 1.00 43.47 217 ASP A N 1
ATOM 1677 C CA . ASP A 1 217 ? 40.391 13.852 -30.421 1.00 43.47 217 ASP A CA 1
ATOM 1678 C C . ASP A 1 217 ? 39.230 12.847 -30.667 1.00 43.47 217 ASP A C 1
ATOM 1680 O O . ASP A 1 217 ? 39.197 11.700 -30.210 1.00 43.47 217 ASP A O 1
ATOM 1684 N N . ALA A 1 218 ? 38.207 13.352 -31.360 1.00 47.56 218 ALA A N 1
ATOM 1685 C CA . ALA A 1 218 ? 37.126 12.675 -32.012 1.00 47.56 218 ALA A CA 1
ATOM 1686 C C . ALA A 1 218 ? 37.670 12.190 -33.352 1.00 47.56 218 ALA A C 1
ATOM 1688 O O . ALA A 1 218 ? 37.505 12.788 -34.413 1.00 47.56 218 ALA A O 1
ATOM 1689 N N . SER A 1 219 ? 38.215 10.982 -33.325 1.00 52.00 219 SER A N 1
ATOM 1690 C CA . SER A 1 219 ? 37.702 10.053 -34.317 1.00 52.00 219 SER A CA 1
ATOM 1691 C C . SER A 1 219 ? 36.171 10.120 -34.248 1.00 52.00 219 SER A C 1
ATOM 1693 O O . SER A 1 219 ? 35.627 9.896 -33.162 1.00 52.00 219 SER A O 1
ATOM 1695 N N . ASP A 1 220 ? 35.482 10.402 -35.358 1.00 63.56 220 ASP A N 1
ATOM 1696 C CA . ASP A 1 220 ? 34.096 9.957 -35.513 1.00 63.56 220 ASP A CA 1
ATOM 1697 C C . ASP A 1 220 ? 34.075 8.506 -35.029 1.00 63.56 220 ASP A C 1
ATOM 1699 O O . ASP A 1 220 ? 34.711 7.642 -35.646 1.00 63.56 220 ASP A O 1
ATOM 1703 N N . PHE A 1 221 ? 33.448 8.242 -33.882 1.00 78.69 221 PHE A N 1
ATOM 1704 C CA . PHE A 1 221 ? 33.318 6.877 -33.409 1.00 78.69 221 PHE A CA 1
ATOM 1705 C C . PHE A 1 221 ? 32.561 6.120 -34.498 1.00 78.69 221 PHE A C 1
ATOM 1707 O O . PHE A 1 221 ? 31.470 6.520 -34.886 1.00 78.69 221 PHE A O 1
ATOM 1714 N N . ARG A 1 222 ? 33.179 5.088 -35.069 1.00 83.19 222 ARG A N 1
ATOM 1715 C CA . ARG A 1 222 ? 32.616 4.333 -36.187 1.00 83.19 222 ARG A CA 1
ATOM 1716 C C . ARG A 1 222 ? 32.937 2.870 -35.993 1.00 83.19 222 ARG A C 1
ATOM 1718 O O . ARG A 1 222 ? 34.103 2.510 -35.870 1.00 83.19 222 ARG A O 1
ATOM 1725 N N . LEU A 1 223 ? 31.905 2.041 -36.050 1.00 89.12 223 LEU A N 1
ATOM 1726 C CA . LEU A 1 223 ? 32.052 0.593 -36.069 1.00 89.12 223 LEU A CA 1
ATOM 1727 C C . LEU A 1 223 ? 31.844 0.061 -37.499 1.00 89.12 223 LEU A C 1
ATOM 1729 O O . LEU A 1 223 ? 31.022 0.602 -38.249 1.00 89.12 223 LEU A O 1
ATOM 1733 N N . PRO A 1 224 ? 32.583 -0.985 -37.913 1.00 89.25 224 PRO A N 1
ATOM 1734 C CA . PRO A 1 224 ? 32.353 -1.654 -39.192 1.00 89.25 224 PRO A CA 1
ATOM 1735 C C . PRO A 1 224 ? 30.987 -2.356 -39.208 1.00 89.25 224 PRO A C 1
ATOM 1737 O O . PRO A 1 224 ? 30.409 -2.621 -38.166 1.00 89.25 224 PRO A O 1
ATOM 1740 N N . ALA A 1 225 ? 30.465 -2.713 -40.386 1.00 89.31 225 ALA A N 1
ATOM 1741 C CA . ALA A 1 225 ? 29.227 -3.495 -40.456 1.00 89.31 225 ALA A CA 1
ATOM 1742 C C . ALA A 1 225 ? 29.387 -4.852 -39.730 1.00 89.31 225 ALA A C 1
ATOM 1744 O O . ALA A 1 225 ? 30.413 -5.510 -39.927 1.00 89.31 225 ALA A O 1
ATOM 1745 N N . PRO A 1 226 ? 28.404 -5.289 -38.924 1.00 92.56 226 PRO A N 1
ATOM 1746 C CA . PRO A 1 226 ? 28.554 -6.467 -38.078 1.00 92.56 226 PRO A CA 1
ATOM 1747 C C . PRO A 1 226 ? 28.567 -7.776 -38.876 1.00 92.56 226 PRO A C 1
ATOM 1749 O O . PRO A 1 226 ? 27.684 -8.042 -39.690 1.00 92.56 226 PRO A O 1
ATOM 1752 N N . ASP A 1 227 ? 29.555 -8.615 -38.581 1.00 91.88 227 ASP A N 1
ATOM 1753 C CA . ASP A 1 227 ? 29.768 -9.960 -39.115 1.00 91.88 227 ASP A CA 1
ATOM 1754 C C . ASP A 1 227 ? 30.256 -10.889 -37.982 1.00 91.88 227 ASP A C 1
ATOM 1756 O O . ASP A 1 227 ? 30.769 -10.441 -36.956 1.00 91.88 227 ASP A O 1
ATOM 1760 N N . ALA A 1 228 ? 30.124 -12.202 -38.158 1.00 88.00 228 ALA A N 1
ATOM 1761 C CA . ALA A 1 228 ? 30.590 -13.206 -37.207 1.00 88.00 228 ALA A CA 1
ATOM 1762 C C . ALA A 1 228 ? 32.098 -13.084 -36.922 1.00 88.00 228 ALA A C 1
ATOM 1764 O O . ALA A 1 228 ? 32.523 -13.326 -35.795 1.00 88.00 228 ALA A O 1
ATOM 1765 N N . ASP A 1 229 ? 32.886 -12.657 -37.913 1.00 88.81 229 ASP A N 1
ATOM 1766 C CA . ASP A 1 229 ? 34.342 -12.531 -37.790 1.00 88.81 229 ASP A CA 1
ATOM 1767 C C . ASP A 1 229 ? 34.784 -11.260 -37.037 1.00 88.81 229 ASP A C 1
ATOM 1769 O O . ASP A 1 229 ? 35.866 -11.242 -36.451 1.00 88.81 229 ASP A O 1
ATOM 1773 N N . ASN A 1 230 ? 33.966 -10.196 -37.027 1.00 92.00 230 ASN A N 1
ATOM 1774 C CA . ASN A 1 230 ? 34.325 -8.897 -36.437 1.00 92.00 230 ASN A CA 1
ATOM 1775 C C . ASN A 1 230 ? 33.526 -8.536 -35.169 1.00 92.00 230 ASN A C 1
ATOM 1777 O O . ASN A 1 230 ? 33.855 -7.554 -34.507 1.00 92.00 230 ASN A O 1
ATOM 1781 N N . VAL A 1 231 ? 32.528 -9.337 -34.778 1.00 92.38 231 VAL A N 1
ATOM 1782 C CA . VAL A 1 231 ? 31.675 -9.073 -33.603 1.00 92.38 231 VAL A CA 1
ATOM 1783 C C . VAL A 1 231 ? 32.474 -8.916 -32.302 1.00 92.38 231 VAL A C 1
ATOM 1785 O O . VAL A 1 231 ? 32.147 -8.072 -31.471 1.00 92.38 231 VAL A O 1
ATOM 1788 N N . GLY A 1 232 ? 33.565 -9.675 -32.143 1.00 91.56 232 GLY A N 1
ATOM 1789 C CA . GLY A 1 232 ? 34.467 -9.555 -30.992 1.00 91.56 232 GLY A CA 1
ATOM 1790 C C . GLY A 1 232 ? 35.225 -8.227 -30.965 1.00 91.56 232 GLY A C 1
ATOM 1791 O O . GLY A 1 232 ? 35.389 -7.634 -29.901 1.00 91.56 232 GLY A O 1
ATOM 1792 N N . GLN A 1 233 ? 35.637 -7.734 -32.137 1.00 92.00 233 GLN A N 1
ATOM 1793 C CA . GLN A 1 233 ? 36.263 -6.420 -32.279 1.00 92.00 233 GLN A CA 1
ATOM 1794 C C . GLN A 1 233 ? 35.255 -5.310 -31.964 1.00 92.00 233 GLN A C 1
ATOM 1796 O O . GLN A 1 233 ? 35.570 -4.419 -31.186 1.00 92.00 233 GLN A O 1
ATOM 1801 N N . ILE A 1 234 ? 34.027 -5.418 -32.479 1.00 92.69 234 ILE A N 1
ATOM 1802 C CA . ILE A 1 234 ? 32.940 -4.469 -32.200 1.00 92.69 234 ILE A CA 1
ATOM 1803 C C . ILE A 1 234 ? 32.676 -4.362 -30.694 1.00 92.69 234 ILE A C 1
ATOM 1805 O O . ILE A 1 234 ? 32.600 -3.260 -30.157 1.00 92.69 234 ILE A O 1
ATOM 1809 N N . ALA A 1 235 ? 32.569 -5.497 -29.997 1.00 92.00 235 ALA A N 1
ATOM 1810 C CA . ALA A 1 235 ? 32.343 -5.510 -28.554 1.00 92.00 235 ALA A CA 1
ATOM 1811 C C . ALA A 1 235 ? 33.493 -4.854 -27.770 1.00 92.00 235 ALA A C 1
ATOM 1813 O O . ALA A 1 235 ? 33.250 -4.181 -26.767 1.00 92.00 235 ALA A O 1
ATOM 1814 N N . HIS A 1 236 ? 34.738 -5.044 -28.214 1.00 91.25 236 HIS A N 1
ATOM 1815 C CA . HIS A 1 236 ? 35.911 -4.434 -27.593 1.00 91.25 236 HIS A CA 1
ATOM 1816 C C . HIS A 1 236 ? 35.977 -2.923 -27.841 1.00 91.25 236 HIS A C 1
ATOM 1818 O O . HIS A 1 236 ? 36.106 -2.168 -26.884 1.00 91.25 236 HIS A O 1
ATOM 1824 N N . GLU A 1 237 ? 35.814 -2.480 -29.089 1.00 89.31 237 GLU A N 1
ATOM 1825 C CA . GLU A 1 237 ? 35.845 -1.059 -29.459 1.00 89.31 237 GLU A CA 1
ATOM 1826 C C . GLU A 1 237 ? 34.732 -0.269 -28.765 1.00 89.31 237 GLU A C 1
ATOM 1828 O O . GLU A 1 237 ? 34.973 0.822 -28.245 1.00 89.31 237 GLU A O 1
ATOM 1833 N N . LEU A 1 238 ? 33.526 -0.841 -28.684 1.00 89.50 238 LEU A N 1
ATOM 1834 C CA . LEU A 1 238 ? 32.410 -0.226 -27.971 1.00 89.50 238 LEU A CA 1
ATOM 1835 C C . LEU A 1 238 ? 32.705 -0.096 -26.468 1.00 89.50 238 LEU A C 1
ATOM 1837 O O . LEU A 1 238 ? 32.414 0.939 -25.867 1.00 89.50 238 LEU A O 1
ATOM 1841 N N . ARG A 1 239 ? 33.309 -1.125 -25.856 1.00 88.94 239 ARG A N 1
ATOM 1842 C CA . ARG A 1 239 ? 33.681 -1.120 -24.433 1.00 88.94 239 ARG A CA 1
ATOM 1843 C C . ARG A 1 239 ? 34.733 -0.062 -24.133 1.00 88.94 239 ARG A C 1
ATOM 1845 O O . ARG A 1 239 ? 34.555 0.708 -23.192 1.00 88.94 239 ARG A O 1
ATOM 1852 N N . ASP A 1 240 ? 35.790 -0.016 -24.932 1.00 84.62 240 ASP A N 1
ATOM 1853 C CA . ASP A 1 240 ? 36.894 0.923 -24.756 1.00 84.62 240 ASP A CA 1
ATOM 1854 C C . ASP A 1 240 ? 36.403 2.367 -24.929 1.00 84.62 240 ASP A C 1
ATOM 1856 O O . ASP A 1 240 ? 36.709 3.233 -24.109 1.00 84.62 240 ASP A O 1
ATOM 1860 N N . ALA A 1 241 ? 35.550 2.621 -25.928 1.00 81.62 241 ALA A N 1
ATOM 1861 C CA . ALA A 1 241 ? 34.969 3.942 -26.153 1.00 81.62 241 ALA A CA 1
ATOM 1862 C C . ALA A 1 241 ? 34.117 4.434 -24.968 1.00 81.62 241 ALA A C 1
ATOM 1864 O O . ALA A 1 241 ? 34.185 5.611 -24.616 1.00 81.62 241 ALA A O 1
ATOM 1865 N N . CYS A 1 242 ? 33.379 3.539 -24.302 1.00 80.00 242 CYS A N 1
ATOM 1866 C CA . CYS A 1 242 ? 32.552 3.878 -23.137 1.00 80.00 242 CYS A CA 1
ATOM 1867 C C . CYS A 1 242 ? 33.349 4.143 -21.845 1.00 80.00 242 CYS A C 1
ATOM 1869 O O . CYS A 1 242 ? 32.808 4.742 -20.907 1.00 80.00 242 CYS A O 1
ATOM 1871 N N . GLN A 1 243 ? 34.606 3.685 -21.774 1.00 75.88 243 GLN A N 1
ATOM 1872 C CA . GLN A 1 243 ? 35.496 3.855 -20.614 1.00 75.88 243 GLN A CA 1
ATOM 1873 C C . GLN A 1 243 ? 36.282 5.172 -20.639 1.00 75.88 243 GLN A C 1
ATOM 1875 O O . GLN A 1 243 ? 36.791 5.601 -19.609 1.00 75.88 243 GLN A O 1
ATOM 1880 N N . LEU A 1 244 ? 36.347 5.843 -21.789 1.00 69.00 244 LEU A N 1
ATOM 1881 C CA . LEU A 1 244 ? 37.147 7.055 -22.011 1.00 69.00 244 LEU A CA 1
ATOM 1882 C C . LEU A 1 244 ? 36.451 8.356 -21.554 1.00 69.00 244 LEU A C 1
ATOM 1884 O O . LEU A 1 244 ? 36.876 9.445 -21.930 1.00 69.00 244 LEU A O 1
ATOM 1888 N N . GLY A 1 245 ? 35.394 8.250 -20.741 1.00 65.69 245 GLY A N 1
ATOM 1889 C CA . GLY A 1 245 ? 34.696 9.377 -20.110 1.00 65.69 245 GLY A CA 1
ATOM 1890 C C . GLY A 1 245 ? 33.251 9.597 -20.592 1.00 65.69 245 GLY A C 1
ATOM 1891 O O . GLY A 1 245 ? 32.823 9.005 -21.587 1.00 65.69 245 GLY A O 1
ATOM 1892 N N . PRO A 1 246 ? 32.473 10.444 -19.887 1.00 69.44 246 PRO A N 1
ATOM 1893 C CA . PRO A 1 246 ? 31.047 10.661 -20.156 1.00 69.44 246 PRO A CA 1
ATOM 1894 C C . PRO A 1 246 ? 30.779 11.315 -21.521 1.00 69.44 246 PRO A C 1
ATOM 1896 O O . PRO A 1 246 ? 29.900 10.856 -22.242 1.00 69.44 246 PRO A O 1
ATOM 1899 N N . VAL A 1 247 ? 31.591 12.297 -21.928 1.00 72.25 247 VAL A N 1
ATOM 1900 C CA . VAL A 1 247 ? 31.454 12.990 -23.226 1.00 72.25 247 VAL A CA 1
ATOM 1901 C C . VAL A 1 247 ? 31.628 12.024 -24.403 1.00 72.25 247 VAL A C 1
ATOM 1903 O O . VAL A 1 247 ? 30.904 12.092 -25.394 1.00 72.25 247 VAL A O 1
ATOM 1906 N N . ARG A 1 248 ? 32.572 11.075 -24.306 1.00 75.88 248 ARG A N 1
ATOM 1907 C CA . ARG A 1 248 ? 32.765 10.072 -25.363 1.00 75.88 248 ARG A CA 1
ATOM 1908 C C . ARG A 1 248 ? 31.613 9.072 -25.407 1.00 75.88 248 ARG A C 1
ATOM 1910 O O . ARG A 1 248 ? 31.204 8.682 -26.495 1.00 75.88 248 ARG A O 1
ATOM 1917 N N . ARG A 1 249 ? 31.072 8.687 -24.247 1.00 81.62 249 ARG A N 1
ATOM 1918 C CA . ARG A 1 249 ? 29.892 7.816 -24.158 1.00 81.62 249 ARG A CA 1
ATOM 1919 C C . ARG A 1 249 ? 28.679 8.440 -24.848 1.00 81.62 249 ARG A C 1
ATOM 1921 O O . ARG A 1 249 ? 28.019 7.748 -25.608 1.00 81.62 249 ARG A O 1
ATOM 1928 N N . GLU A 1 250 ? 28.435 9.732 -24.645 1.00 80.06 250 GLU A N 1
ATOM 1929 C CA . GLU A 1 250 ? 27.339 10.457 -25.302 1.00 80.06 250 GLU A CA 1
ATOM 1930 C C . GLU A 1 250 ? 27.485 10.451 -26.833 1.00 80.06 250 GLU A C 1
ATOM 1932 O O . GLU A 1 250 ? 26.551 10.069 -27.534 1.00 80.06 250 GLU A O 1
ATOM 1937 N N . LYS A 1 251 ? 28.690 10.723 -27.359 1.00 82.38 251 LYS A N 1
ATOM 1938 C CA . LYS A 1 251 ? 28.973 10.617 -28.807 1.00 82.38 251 LYS A CA 1
ATOM 1939 C C . LYS A 1 251 ? 28.763 9.195 -29.355 1.00 82.38 251 LYS A C 1
ATOM 1941 O O . LYS A 1 251 ? 28.305 9.025 -30.483 1.00 82.38 251 LYS A O 1
ATOM 1946 N N . VAL A 1 252 ? 29.101 8.160 -28.578 1.00 88.62 252 VAL A N 1
ATOM 1947 C CA . VAL A 1 252 ? 28.849 6.754 -28.949 1.00 88.62 252 VAL A CA 1
ATOM 1948 C C . VAL A 1 252 ? 27.349 6.471 -29.023 1.00 88.62 252 VAL A C 1
ATOM 1950 O O . VAL A 1 252 ? 26.905 5.852 -29.988 1.00 88.62 252 VAL A O 1
ATOM 1953 N N . ILE A 1 253 ? 26.573 6.930 -28.037 1.00 89.62 253 ILE A N 1
ATOM 1954 C CA . ILE A 1 253 ? 25.110 6.787 -28.013 1.00 89.62 253 ILE A CA 1
ATOM 1955 C C . ILE A 1 253 ? 24.494 7.480 -29.233 1.00 89.62 253 ILE A C 1
ATOM 1957 O O . ILE A 1 253 ? 23.731 6.855 -29.970 1.00 89.62 253 ILE A O 1
ATOM 1961 N N . GLU A 1 254 ? 24.883 8.730 -29.494 1.00 88.19 254 GLU A N 1
ATOM 1962 C CA . GLU A 1 254 ? 24.417 9.502 -30.648 1.00 88.19 254 GLU A CA 1
ATOM 1963 C C . GLU A 1 254 ? 24.699 8.763 -31.964 1.00 88.19 254 GLU A C 1
ATOM 1965 O O . GLU A 1 254 ? 23.820 8.626 -32.817 1.00 88.19 254 GLU A O 1
ATOM 1970 N N . TRP A 1 255 ? 25.908 8.215 -32.116 1.00 91.31 255 TRP A N 1
ATOM 1971 C CA . TRP A 1 255 ? 26.271 7.441 -33.299 1.00 91.31 255 TRP A CA 1
ATOM 1972 C C . TRP A 1 255 ? 25.459 6.145 -33.436 1.00 91.31 255 TRP A C 1
ATOM 1974 O O . TRP A 1 255 ? 24.985 5.840 -34.530 1.00 91.31 255 TRP A O 1
ATOM 1984 N N . LEU A 1 256 ? 25.271 5.388 -32.346 1.00 92.94 256 LEU A N 1
ATOM 1985 C CA . LEU A 1 256 ? 24.490 4.142 -32.351 1.00 92.94 256 LEU A CA 1
ATOM 1986 C C . LEU A 1 256 ? 23.047 4.373 -32.812 1.00 92.94 256 LEU A C 1
ATOM 1988 O O . LEU A 1 256 ? 22.525 3.555 -33.576 1.00 92.94 256 LEU A O 1
ATOM 1992 N N . LEU A 1 257 ? 22.438 5.473 -32.356 1.00 92.12 257 LEU A N 1
ATOM 1993 C CA . LEU A 1 257 ? 21.091 5.896 -32.735 1.00 92.12 257 LEU A CA 1
ATOM 1994 C C . LEU A 1 257 ? 21.046 6.349 -34.200 1.00 92.12 257 LEU A C 1
ATOM 1996 O O . LEU A 1 257 ? 20.238 5.843 -34.973 1.00 92.12 257 LEU A O 1
ATOM 2000 N N . ASN A 1 258 ? 21.957 7.235 -34.615 1.00 91.88 258 ASN A N 1
ATOM 2001 C CA . ASN A 1 258 ? 21.995 7.770 -35.981 1.00 91.88 258 ASN A CA 1
ATOM 2002 C C . ASN A 1 258 ? 22.244 6.695 -37.051 1.00 91.88 258 ASN A C 1
ATOM 2004 O O . ASN A 1 258 ? 21.722 6.785 -38.162 1.00 91.88 258 ASN A O 1
ATOM 2008 N N . GLU A 1 259 ? 23.051 5.680 -36.740 1.00 92.12 259 GLU A N 1
ATOM 2009 C CA . GLU A 1 259 ? 23.377 4.591 -37.664 1.00 92.12 259 GLU A CA 1
ATOM 2010 C C . GLU A 1 259 ? 22.430 3.393 -37.567 1.00 92.12 259 GLU A C 1
ATOM 2012 O O . GLU A 1 259 ? 22.662 2.394 -38.260 1.00 92.12 259 GLU A O 1
ATOM 2017 N N . ASP A 1 260 ? 21.398 3.443 -36.720 1.00 92.50 260 ASP A N 1
ATOM 2018 C CA . ASP A 1 260 ? 20.489 2.320 -36.473 1.00 92.50 260 ASP A CA 1
ATOM 2019 C C . ASP A 1 260 ? 21.248 1.007 -36.186 1.00 92.50 260 ASP A C 1
ATOM 2021 O O . ASP A 1 260 ? 20.953 -0.082 -36.701 1.00 92.50 260 ASP A O 1
ATOM 2025 N N . TYR A 1 261 ? 22.335 1.112 -35.419 1.00 93.88 261 TYR A N 1
ATOM 2026 C CA . TYR A 1 261 ? 23.354 0.068 -35.414 1.00 93.88 261 TYR A CA 1
ATOM 2027 C C . TYR A 1 261 ? 22.880 -1.222 -34.728 1.00 93.88 261 TYR A C 1
ATOM 2029 O O . TYR A 1 261 ? 23.237 -2.321 -35.157 1.00 93.88 261 TYR A O 1
ATOM 2037 N N . ILE A 1 262 ? 22.003 -1.124 -33.722 1.00 93.81 262 ILE A N 1
ATOM 2038 C CA . ILE A 1 262 ? 21.423 -2.301 -33.054 1.00 93.81 262 ILE A CA 1
ATOM 2039 C C . ILE A 1 262 ? 20.589 -3.133 -34.037 1.00 93.81 262 ILE A C 1
ATOM 2041 O O . ILE A 1 262 ? 20.698 -4.360 -34.048 1.00 93.81 262 ILE A O 1
ATOM 2045 N N . ARG A 1 263 ? 19.838 -2.493 -34.944 1.00 95.44 263 ARG A N 1
ATOM 2046 C CA . ARG A 1 263 ? 19.085 -3.193 -36.000 1.00 95.44 263 ARG A CA 1
ATOM 2047 C C . ARG A 1 263 ? 20.000 -3.962 -36.944 1.00 95.44 263 ARG A C 1
ATOM 2049 O O . ARG A 1 263 ? 19.655 -5.062 -37.376 1.00 95.44 263 ARG A O 1
ATOM 2056 N N . LYS A 1 264 ? 21.198 -3.436 -37.223 1.00 95.12 264 LYS A N 1
ATOM 2057 C CA . LYS A 1 264 ? 22.213 -4.120 -38.043 1.00 95.12 264 LYS A CA 1
ATOM 2058 C C . LYS A 1 264 ? 22.742 -5.404 -37.374 1.00 95.12 264 LYS A C 1
ATOM 2060 O O . LYS A 1 264 ? 23.178 -6.303 -38.088 1.00 95.12 264 LYS A O 1
ATOM 2065 N N . LEU A 1 265 ? 22.650 -5.547 -36.044 1.00 95.12 265 LEU A N 1
ATOM 2066 C CA . LEU A 1 265 ? 23.035 -6.772 -35.317 1.00 95.12 265 LEU A CA 1
ATOM 2067 C C . LEU A 1 265 ? 21.992 -7.900 -35.428 1.00 95.12 265 LEU A C 1
ATOM 2069 O O . LEU A 1 265 ? 22.333 -9.072 -35.258 1.00 95.12 265 LEU A O 1
ATOM 2073 N N . ILE A 1 266 ? 20.730 -7.582 -35.733 1.00 96.38 266 ILE A N 1
ATOM 2074 C CA . ILE A 1 266 ? 19.616 -8.546 -35.737 1.00 96.38 266 ILE A CA 1
ATOM 2075 C C . ILE A 1 266 ? 19.808 -9.678 -36.770 1.00 96.38 266 ILE A C 1
ATOM 2077 O O . ILE A 1 266 ? 19.662 -10.850 -36.402 1.00 96.38 266 ILE A O 1
ATOM 2081 N N . PRO A 1 267 ? 20.186 -9.411 -38.040 1.00 96.00 267 PRO A N 1
ATOM 2082 C CA . PRO A 1 267 ? 20.444 -10.478 -39.009 1.00 96.00 267 PRO A CA 1
ATOM 2083 C C . PRO A 1 267 ? 21.587 -11.406 -38.580 1.00 96.00 267 PRO A C 1
ATOM 2085 O O . PRO A 1 267 ? 21.491 -12.624 -38.758 1.00 96.00 267 PRO A O 1
ATOM 2088 N N . LEU A 1 268 ? 22.644 -10.842 -37.983 1.00 95.69 268 LEU A N 1
ATOM 2089 C CA . LEU A 1 268 ? 23.774 -11.607 -37.458 1.00 95.69 268 LEU A CA 1
ATOM 2090 C C . LEU A 1 268 ? 23.326 -12.524 -36.314 1.00 95.69 268 LEU A C 1
ATOM 2092 O O . LEU A 1 268 ? 23.662 -13.708 -36.317 1.00 95.69 268 LEU A O 1
ATOM 2096 N N . PHE A 1 269 ? 22.517 -12.007 -35.388 1.00 96.19 269 PHE A N 1
ATOM 2097 C CA . PHE A 1 269 ? 21.935 -12.789 -34.300 1.00 96.19 269 PHE A CA 1
ATOM 2098 C C . PHE A 1 269 ? 21.126 -13.983 -34.811 1.00 96.19 269 PHE A C 1
ATOM 2100 O O . PHE A 1 269 ? 21.385 -15.115 -34.405 1.00 96.19 269 PHE A O 1
ATOM 2107 N N . HIS A 1 270 ? 20.200 -13.772 -35.750 1.00 95.75 270 HIS A N 1
ATOM 2108 C CA . HIS A 1 270 ? 19.399 -14.868 -36.304 1.00 95.75 270 HIS A CA 1
ATOM 2109 C C . HIS A 1 270 ? 20.255 -15.923 -37.020 1.00 95.75 270 HIS A C 1
ATOM 2111 O O . HIS A 1 270 ? 20.006 -17.123 -36.881 1.00 95.75 270 HIS A O 1
ATOM 2117 N N . ALA A 1 271 ? 21.290 -15.502 -37.754 1.00 95.44 271 ALA A N 1
ATOM 2118 C CA . ALA A 1 271 ? 22.217 -16.417 -38.417 1.00 95.44 271 ALA A CA 1
ATOM 2119 C C . ALA A 1 271 ? 23.098 -17.198 -37.423 1.00 95.44 271 ALA A C 1
ATOM 2121 O O . ALA A 1 271 ? 23.401 -18.372 -37.656 1.00 95.44 271 ALA A O 1
ATOM 2122 N N . ALA A 1 272 ? 23.525 -16.568 -36.327 1.00 94.38 272 ALA A N 1
ATOM 2123 C CA . ALA A 1 272 ? 24.274 -17.218 -35.254 1.00 94.38 272 ALA A CA 1
ATOM 2124 C C . ALA A 1 272 ? 23.397 -18.221 -34.488 1.00 94.38 272 ALA A C 1
ATOM 2126 O O . ALA A 1 272 ? 23.805 -19.364 -34.285 1.00 94.38 272 ALA A O 1
ATOM 2127 N N . GLU A 1 273 ? 22.159 -17.842 -34.158 1.00 93.50 273 GLU A N 1
ATOM 2128 C CA . GLU A 1 273 ? 21.185 -18.700 -33.477 1.00 93.50 273 GLU A CA 1
ATOM 2129 C C . GLU A 1 273 ? 20.831 -19.938 -34.315 1.00 93.50 273 GLU A C 1
ATOM 2131 O O . GLU A 1 273 ? 20.859 -21.057 -33.803 1.00 93.50 273 GLU A O 1
ATOM 2136 N N . ALA A 1 274 ? 20.596 -19.778 -35.622 1.00 94.75 274 ALA A N 1
ATOM 2137 C CA . ALA A 1 274 ? 20.312 -20.899 -36.523 1.00 94.75 274 ALA A CA 1
ATOM 2138 C C . ALA A 1 274 ? 21.481 -21.897 -36.646 1.00 94.75 274 ALA A C 1
ATOM 2140 O O . ALA A 1 274 ? 21.263 -23.084 -36.897 1.00 94.75 274 ALA A O 1
ATOM 2141 N N . ARG A 1 275 ? 22.720 -21.422 -36.471 1.00 94.56 275 ARG A N 1
ATOM 2142 C CA . ARG A 1 275 ? 23.942 -22.243 -36.486 1.00 94.56 275 ARG A CA 1
ATOM 2143 C C . ARG A 1 275 ? 24.349 -22.749 -35.099 1.00 94.56 275 ARG A C 1
ATOM 2145 O O . ARG A 1 275 ? 25.304 -23.515 -35.016 1.00 94.56 275 ARG A O 1
ATOM 2152 N N . ALA A 1 276 ? 23.635 -22.347 -34.045 1.00 91.06 276 ALA A N 1
ATOM 2153 C CA . ALA A 1 276 ? 24.007 -22.567 -32.648 1.00 91.06 276 ALA A CA 1
ATOM 2154 C C . ALA A 1 276 ? 25.448 -22.107 -32.327 1.00 91.06 276 ALA A C 1
ATOM 2156 O O . ALA A 1 276 ? 26.173 -22.768 -31.582 1.00 91.06 276 ALA A O 1
ATOM 2157 N N . ASP A 1 277 ? 25.871 -20.977 -32.907 1.00 93.38 277 ASP A N 1
ATOM 2158 C CA . ASP A 1 277 ? 27.205 -20.405 -32.703 1.00 93.38 277 ASP A CA 1
ATOM 2159 C C . ASP A 1 277 ? 27.279 -19.635 -31.376 1.00 93.38 277 ASP A C 1
ATOM 2161 O O . ASP A 1 277 ? 27.019 -18.433 -31.302 1.00 93.38 277 ASP A O 1
ATOM 2165 N N . LEU A 1 278 ? 27.618 -20.353 -30.303 1.00 91.62 278 LEU A N 1
ATOM 2166 C CA . LEU A 1 278 ? 27.645 -19.807 -28.944 1.00 91.62 278 LEU A CA 1
ATOM 2167 C C . LEU A 1 278 ? 28.666 -18.677 -28.755 1.00 91.62 278 LEU A C 1
ATOM 2169 O O . LEU A 1 278 ? 28.428 -17.790 -27.943 1.00 91.62 278 LEU A O 1
ATOM 2173 N N . ALA A 1 279 ? 29.783 -18.672 -29.489 1.00 91.94 279 ALA A N 1
ATOM 2174 C CA . ALA A 1 279 ? 30.814 -17.645 -29.324 1.00 91.94 279 ALA A CA 1
ATOM 2175 C C . ALA A 1 279 ? 30.310 -16.271 -29.791 1.00 91.94 279 ALA A C 1
ATOM 2177 O O . ALA A 1 279 ? 30.451 -15.268 -29.085 1.00 91.94 279 ALA A O 1
ATOM 2178 N N . VAL A 1 280 ? 29.656 -16.243 -30.955 1.00 94.19 280 VAL A N 1
ATOM 2179 C CA . VAL A 1 280 ? 29.014 -15.035 -31.486 1.00 94.19 280 VAL A CA 1
ATOM 2180 C C . VAL A 1 280 ? 27.839 -14.618 -30.600 1.00 94.19 280 VAL A C 1
ATOM 2182 O O . VAL A 1 280 ? 27.715 -13.440 -30.277 1.00 94.19 280 VAL A O 1
ATOM 2185 N N . LEU A 1 281 ? 27.013 -15.565 -30.138 1.00 94.50 281 LEU A N 1
ATOM 2186 C CA . LEU A 1 281 ? 25.862 -15.274 -29.271 1.00 94.50 281 LEU A CA 1
ATOM 2187 C C . LEU A 1 281 ? 26.268 -14.679 -27.913 1.00 94.50 281 LEU A C 1
ATOM 2189 O O . LEU A 1 281 ? 25.658 -13.707 -27.477 1.00 94.50 281 LEU A O 1
ATOM 2193 N N . HIS A 1 282 ? 27.322 -15.199 -27.279 1.00 94.06 282 HIS A N 1
ATOM 2194 C CA . HIS A 1 282 ? 27.877 -14.632 -26.044 1.00 94.06 282 HIS A CA 1
ATOM 2195 C C . HIS A 1 282 ? 28.422 -13.214 -26.257 1.00 94.06 282 HIS A C 1
ATOM 2197 O O . HIS A 1 282 ? 28.265 -12.349 -25.401 1.00 94.06 282 HIS A O 1
ATOM 2203 N N . THR A 1 283 ? 29.023 -12.950 -27.418 1.00 95.00 283 THR A N 1
ATOM 2204 C CA . THR A 1 283 ? 29.530 -11.611 -27.739 1.00 95.00 283 THR A CA 1
ATOM 2205 C C . THR A 1 283 ? 28.378 -10.627 -27.980 1.00 95.00 283 THR A C 1
ATOM 2207 O O . THR A 1 283 ? 28.431 -9.486 -27.531 1.00 95.00 283 THR A O 1
ATOM 2210 N N . LEU A 1 284 ? 27.301 -11.070 -28.637 1.00 95.81 284 LEU A N 1
ATOM 2211 C CA . LEU A 1 284 ? 26.080 -10.277 -28.810 1.00 95.81 284 LEU A CA 1
ATOM 2212 C C . LEU A 1 284 ? 25.390 -9.980 -27.470 1.00 95.81 284 LEU A C 1
ATOM 2214 O O . LEU A 1 284 ? 24.921 -8.860 -27.274 1.00 95.81 284 LEU A O 1
ATOM 2218 N N . TYR A 1 285 ? 25.381 -10.940 -26.536 1.00 93.50 285 TYR A N 1
ATOM 2219 C CA . TYR A 1 285 ? 24.944 -10.711 -25.156 1.00 93.50 285 TYR A CA 1
ATOM 2220 C C . TYR A 1 285 ? 25.733 -9.563 -24.512 1.00 93.50 285 TYR A C 1
ATOM 2222 O O . TYR A 1 285 ? 25.134 -8.638 -23.967 1.00 93.50 285 TYR A O 1
ATOM 2230 N N . ASP A 1 286 ? 27.066 -9.588 -24.613 1.00 92.38 286 ASP A N 1
ATOM 2231 C CA . ASP A 1 286 ? 27.924 -8.560 -24.016 1.00 92.38 286 ASP A CA 1
ATOM 2232 C C . ASP A 1 286 ? 27.709 -7.177 -24.646 1.00 92.38 286 ASP A C 1
ATOM 2234 O O . ASP A 1 286 ? 27.763 -6.174 -23.934 1.00 92.38 286 ASP A O 1
ATOM 2238 N N . ILE A 1 287 ? 27.429 -7.114 -25.953 1.00 94.69 287 ILE A N 1
ATOM 2239 C CA . ILE A 1 287 ? 27.108 -5.860 -26.650 1.00 94.69 287 ILE A CA 1
ATOM 2240 C C . ILE A 1 287 ? 25.792 -5.276 -26.126 1.00 94.69 287 ILE A C 1
ATOM 2242 O O . ILE A 1 287 ? 25.775 -4.119 -25.715 1.00 94.69 287 ILE A O 1
ATOM 2246 N N . VAL A 1 288 ? 24.701 -6.052 -26.088 1.00 93.75 288 VAL A N 1
ATOM 2247 C CA . VAL A 1 288 ? 23.403 -5.554 -25.586 1.00 93.75 288 VAL A CA 1
ATOM 2248 C C . VAL A 1 288 ? 23.487 -5.203 -24.101 1.00 93.75 288 VAL A C 1
ATOM 2250 O O . VAL A 1 288 ? 22.933 -4.192 -23.674 1.00 93.75 288 VAL A O 1
ATOM 2253 N N . LYS A 1 289 ? 24.235 -5.986 -23.314 1.00 91.19 289 LYS A N 1
ATOM 2254 C CA . LYS A 1 289 ? 24.531 -5.657 -21.917 1.00 91.19 289 LYS A CA 1
ATOM 2255 C C . LYS A 1 289 ? 25.241 -4.309 -21.803 1.00 91.19 289 LYS A C 1
ATOM 2257 O O . LYS A 1 289 ? 24.833 -3.488 -20.990 1.00 91.19 289 LYS A O 1
ATOM 2262 N N . LEU A 1 290 ? 26.267 -4.069 -22.619 1.00 90.75 290 LEU A N 1
ATOM 2263 C CA . LEU A 1 290 ? 27.008 -2.811 -22.613 1.00 90.75 290 LEU A CA 1
ATOM 2264 C C . LEU A 1 290 ? 26.112 -1.622 -22.982 1.00 90.75 290 LEU A C 1
ATOM 2266 O O . LEU A 1 290 ? 26.151 -0.612 -22.288 1.00 90.75 290 LEU A O 1
ATOM 2270 N N . VAL A 1 291 ? 25.276 -1.770 -24.013 1.00 91.69 291 VAL A N 1
ATOM 2271 C CA . VAL A 1 291 ? 24.280 -0.771 -24.442 1.00 91.69 291 VAL A CA 1
ATOM 2272 C C . VAL A 1 291 ? 23.328 -0.418 -23.294 1.00 91.69 291 VAL A C 1
ATOM 2274 O O . VAL A 1 291 ? 23.136 0.759 -23.012 1.00 91.69 291 VAL A O 1
ATOM 2277 N N . LEU A 1 292 ? 22.801 -1.411 -22.568 1.00 89.56 292 LEU A N 1
ATOM 2278 C CA . LEU A 1 292 ? 21.938 -1.172 -21.402 1.00 89.56 292 LEU A CA 1
ATOM 2279 C C . LEU A 1 292 ? 22.672 -0.449 -20.259 1.00 89.56 292 LEU A C 1
ATOM 2281 O O . LEU A 1 292 ? 22.101 0.451 -19.653 1.00 89.56 292 LEU A O 1
ATOM 2285 N N . THR A 1 293 ? 23.946 -0.776 -20.001 1.00 87.38 293 THR A N 1
ATOM 2286 C CA . THR A 1 293 ? 24.761 -0.083 -18.978 1.00 87.38 293 THR A CA 1
ATOM 2287 C C . THR A 1 293 ? 25.178 1.340 -19.363 1.00 87.38 293 THR A C 1
ATOM 2289 O O . THR A 1 293 ? 25.787 2.035 -18.550 1.00 87.38 293 THR A O 1
ATOM 2292 N N . MET A 1 294 ? 24.898 1.797 -20.592 1.00 86.94 294 MET A N 1
ATOM 2293 C CA . MET A 1 294 ? 25.172 3.188 -20.978 1.00 86.94 294 MET A CA 1
ATOM 2294 C C . MET A 1 294 ? 24.238 4.180 -20.289 1.00 86.94 294 MET A C 1
ATOM 2296 O O . MET A 1 294 ? 24.571 5.364 -20.267 1.00 86.94 294 MET A O 1
ATOM 2300 N N . ASN A 1 295 ? 23.147 3.702 -19.673 1.00 85.75 295 ASN A N 1
ATOM 2301 C CA . ASN A 1 295 ? 22.290 4.506 -18.807 1.00 85.75 295 ASN A CA 1
ATOM 2302 C C . ASN A 1 295 ? 21.637 5.697 -19.539 1.00 85.75 295 ASN A C 1
ATOM 2304 O O . ASN A 1 295 ? 21.448 6.764 -18.961 1.00 85.75 295 ASN A O 1
ATOM 2308 N N . ASP A 1 296 ? 21.283 5.499 -20.814 1.00 88.56 296 ASP A N 1
ATOM 2309 C CA . ASP A 1 296 ? 20.619 6.500 -21.653 1.00 88.56 296 ASP A CA 1
ATOM 2310 C C . ASP A 1 296 ? 19.153 6.140 -21.929 1.00 88.56 296 ASP A C 1
ATOM 2312 O O . ASP A 1 296 ? 18.839 5.021 -22.340 1.00 88.56 296 ASP A O 1
ATOM 2316 N N . ASN A 1 297 ? 18.254 7.104 -21.718 1.00 89.06 297 ASN A N 1
ATOM 2317 C CA . ASN A 1 297 ? 16.811 6.896 -21.855 1.00 89.06 297 ASN A CA 1
ATOM 2318 C C . ASN A 1 297 ? 16.401 6.616 -23.304 1.00 89.06 297 ASN A C 1
ATOM 2320 O O . ASN A 1 297 ? 15.622 5.697 -23.541 1.00 89.06 297 ASN A O 1
ATOM 2324 N N . VAL A 1 298 ? 16.939 7.370 -24.267 1.00 91.06 298 VAL A N 1
ATOM 2325 C CA . VAL A 1 298 ? 16.556 7.259 -25.684 1.00 91.06 298 VAL A CA 1
ATOM 2326 C C . VAL A 1 298 ? 17.024 5.923 -26.252 1.00 91.06 298 VAL A C 1
ATOM 2328 O O . VAL A 1 298 ? 16.303 5.264 -26.998 1.00 91.06 298 VAL A O 1
ATOM 2331 N N . LEU A 1 299 ? 18.212 5.474 -25.852 1.00 91.44 299 LEU A N 1
ATOM 2332 C CA . LEU A 1 299 ? 18.745 4.174 -26.238 1.00 91.44 299 LEU A CA 1
ATOM 2333 C C . LEU A 1 299 ? 17.942 3.012 -25.639 1.00 91.44 299 LEU A C 1
ATOM 2335 O O . LEU A 1 299 ? 17.737 2.004 -26.315 1.00 91.44 299 LEU A O 1
ATOM 2339 N N . ILE A 1 300 ? 17.464 3.140 -24.397 1.00 91.88 300 ILE A N 1
ATOM 2340 C CA . ILE A 1 300 ? 16.557 2.151 -23.801 1.00 91.88 300 ILE A CA 1
ATOM 2341 C C . ILE A 1 300 ? 15.230 2.130 -24.564 1.00 91.88 300 ILE A C 1
ATOM 2343 O O . ILE A 1 300 ? 14.774 1.047 -24.917 1.00 91.88 300 ILE A O 1
ATOM 2347 N N . GLU A 1 301 ? 14.639 3.285 -24.871 1.00 91.44 301 GLU A N 1
ATOM 2348 C CA . GLU A 1 301 ? 13.408 3.374 -25.671 1.00 91.44 301 GLU A CA 1
ATOM 2349 C C . GLU A 1 301 ? 13.580 2.733 -27.055 1.00 91.44 301 GLU A C 1
ATOM 2351 O O . GLU A 1 301 ? 12.741 1.937 -27.473 1.00 91.44 301 GLU A O 1
ATOM 2356 N N . TYR A 1 302 ? 14.720 2.958 -27.710 1.00 94.06 302 TYR A N 1
ATOM 2357 C CA . TYR A 1 302 ? 15.069 2.303 -28.971 1.00 94.06 302 TYR A CA 1
ATOM 2358 C C . TYR A 1 302 ? 15.123 0.769 -28.860 1.00 94.06 302 TYR A C 1
ATOM 2360 O O . TYR A 1 302 ? 14.697 0.051 -29.766 1.00 94.06 302 TYR A O 1
ATOM 2368 N N . LEU A 1 303 ? 15.602 0.231 -27.732 1.00 93.88 303 LEU A N 1
ATOM 2369 C CA . LEU A 1 303 ? 15.584 -1.213 -27.477 1.00 93.88 303 LEU A CA 1
ATOM 2370 C C . LEU A 1 303 ? 14.174 -1.768 -27.237 1.00 93.88 303 LEU A C 1
ATOM 2372 O O . LEU A 1 303 ? 13.985 -2.977 -27.379 1.00 93.88 303 LEU A O 1
ATOM 2376 N N . LEU A 1 304 ? 13.204 -0.936 -26.852 1.00 92.44 304 LEU A N 1
ATOM 2377 C CA . LEU A 1 304 ? 11.822 -1.358 -26.605 1.00 92.44 304 LEU A CA 1
ATOM 2378 C C . LEU A 1 304 ? 10.987 -1.444 -27.882 1.00 92.44 304 LEU A C 1
ATOM 2380 O O . LEU A 1 304 ? 9.937 -2.085 -27.851 1.00 92.44 304 LEU A O 1
ATOM 2384 N N . GLU A 1 305 ? 11.452 -0.876 -28.996 1.00 92.75 305 GLU A N 1
ATOM 2385 C CA . GLU A 1 305 ? 10.745 -0.909 -30.278 1.00 92.75 305 GLU A CA 1
ATOM 2386 C C . GLU A 1 305 ? 10.412 -2.348 -30.719 1.00 92.75 305 GLU A C 1
ATOM 2388 O O . GLU A 1 305 ? 11.210 -3.275 -30.558 1.00 92.75 305 GLU A O 1
ATOM 2393 N N . ASP A 1 306 ? 9.220 -2.548 -31.295 1.00 87.06 306 ASP A N 1
ATOM 2394 C CA . ASP A 1 306 ? 8.626 -3.872 -31.555 1.00 87.06 306 ASP A CA 1
ATOM 2395 C C . ASP A 1 306 ? 9.537 -4.847 -32.316 1.00 87.06 306 ASP A C 1
ATOM 2397 O O . ASP A 1 306 ? 9.542 -6.054 -32.050 1.00 87.06 306 ASP A O 1
ATOM 2401 N N . ASP A 1 307 ? 10.296 -4.335 -33.277 1.00 89.75 307 ASP A N 1
ATOM 2402 C CA . ASP A 1 307 ? 11.169 -5.108 -34.151 1.00 89.75 307 ASP A CA 1
ATOM 2403 C C . ASP A 1 307 ? 12.621 -5.205 -33.657 1.00 89.75 307 ASP A C 1
ATOM 2405 O O . ASP A 1 307 ? 13.390 -6.007 -34.193 1.00 89.75 307 ASP A O 1
ATOM 2409 N N . VAL A 1 308 ? 12.973 -4.482 -32.590 1.00 94.56 308 VAL A N 1
ATOM 2410 C CA . VAL A 1 308 ? 14.280 -4.550 -31.916 1.00 94.56 308 VAL A CA 1
ATOM 2411 C C . VAL A 1 308 ? 14.195 -5.381 -30.635 1.00 94.56 308 VAL A C 1
ATOM 2413 O O . VAL A 1 308 ? 15.042 -6.247 -30.400 1.00 94.56 308 VAL A O 1
ATOM 2416 N N . PHE A 1 309 ? 13.142 -5.192 -29.839 1.00 93.56 309 PHE A N 1
ATOM 2417 C CA . PHE A 1 309 ? 13.006 -5.728 -28.487 1.00 93.56 309 PHE A CA 1
ATOM 2418 C C . PHE A 1 309 ? 13.189 -7.242 -28.404 1.00 93.56 309 PHE A C 1
ATOM 2420 O O . PHE A 1 309 ? 14.000 -7.739 -27.620 1.00 93.56 309 PHE A O 1
ATOM 2427 N N . PHE A 1 310 ? 12.484 -8.010 -29.240 1.00 92.75 310 PHE A N 1
ATOM 2428 C CA . PHE A 1 310 ? 12.613 -9.468 -29.209 1.00 92.75 310 PHE A CA 1
ATOM 2429 C C . PHE A 1 310 ? 14.002 -9.934 -29.641 1.00 92.75 310 PHE A C 1
ATOM 2431 O O . PHE A 1 310 ? 14.484 -10.938 -29.122 1.00 92.75 310 PHE A O 1
ATOM 2438 N N . ALA A 1 311 ? 14.667 -9.231 -30.558 1.00 94.31 311 ALA A N 1
ATOM 2439 C CA . ALA A 1 311 ? 16.034 -9.569 -30.930 1.00 94.31 311 ALA A CA 1
ATOM 2440 C C . ALA A 1 311 ? 17.005 -9.263 -29.780 1.00 94.31 311 ALA A C 1
ATOM 2442 O O . ALA A 1 311 ? 17.791 -10.135 -29.419 1.00 94.31 311 ALA A O 1
ATOM 2443 N N . ALA A 1 312 ? 16.889 -8.093 -29.144 1.00 94.50 312 ALA A N 1
ATOM 2444 C CA . ALA A 1 312 ? 17.707 -7.699 -27.997 1.00 94.50 312 ALA A CA 1
ATOM 2445 C C . ALA A 1 312 ? 17.537 -8.661 -26.807 1.00 94.50 312 ALA A C 1
ATOM 2447 O O . ALA A 1 312 ? 18.517 -9.196 -26.289 1.00 94.50 312 ALA A O 1
ATOM 2448 N N . VAL A 1 313 ? 16.294 -8.982 -26.429 1.00 93.19 313 VAL A N 1
ATOM 2449 C CA . VAL A 1 313 ? 15.998 -9.985 -25.391 1.00 93.19 313 VAL A CA 1
ATOM 2450 C C . VAL A 1 313 ? 16.513 -11.367 -25.795 1.00 93.19 313 VAL A C 1
ATOM 2452 O O . VAL A 1 313 ? 17.036 -12.099 -24.960 1.00 93.19 313 VAL A O 1
ATOM 2455 N N . GLY A 1 314 ? 16.410 -11.726 -27.077 1.00 93.06 314 GLY A N 1
ATOM 2456 C CA . GLY A 1 314 ? 16.954 -12.971 -27.612 1.00 93.06 314 GLY A CA 1
ATOM 2457 C C . GLY A 1 314 ? 18.474 -13.072 -27.492 1.00 93.06 314 GLY A C 1
ATOM 2458 O O . GLY A 1 314 ? 18.975 -14.147 -27.170 1.00 93.06 314 GLY A O 1
ATOM 2459 N N . MET A 1 315 ? 19.202 -11.972 -27.693 1.00 94.06 315 MET A N 1
ATOM 2460 C CA . MET A 1 315 ? 20.646 -11.900 -27.442 1.00 94.06 315 MET A CA 1
ATOM 2461 C C . MET A 1 315 ? 20.946 -12.061 -25.941 1.00 94.06 315 MET A C 1
ATOM 2463 O O . MET A 1 315 ? 21.860 -12.798 -25.577 1.00 94.06 315 MET A O 1
ATOM 2467 N N . LEU A 1 316 ? 20.122 -11.473 -25.062 1.00 92.62 316 LEU A N 1
ATOM 2468 C CA . LEU A 1 316 ? 20.256 -11.585 -23.601 1.00 92.62 316 LEU A CA 1
ATOM 2469 C C . LEU A 1 316 ? 19.966 -12.994 -23.036 1.00 92.62 316 LEU A C 1
ATOM 2471 O O . LEU A 1 316 ? 20.337 -13.287 -21.901 1.00 92.62 316 LEU A O 1
ATOM 2475 N N . GLU A 1 317 ? 19.348 -13.901 -23.802 1.00 92.69 317 GLU A N 1
ATOM 2476 C CA . GLU A 1 317 ? 19.100 -15.289 -23.368 1.00 92.69 317 GLU A CA 1
ATOM 2477 C C . GLU A 1 317 ? 20.376 -16.143 -23.258 1.00 92.69 317 GLU A C 1
ATOM 2479 O O . GLU A 1 317 ? 20.342 -17.187 -22.599 1.00 92.69 317 GLU A O 1
ATOM 2484 N N . TYR A 1 318 ? 21.466 -15.725 -23.914 1.00 92.31 318 TYR A N 1
ATOM 2485 C CA . TYR A 1 318 ? 22.723 -16.469 -24.055 1.00 92.31 318 TYR A CA 1
ATOM 2486 C C . TYR A 1 318 ? 23.826 -15.906 -23.148 1.00 92.31 318 TYR A C 1
ATOM 2488 O O . TYR A 1 318 ? 24.869 -15.452 -23.617 1.00 92.31 318 TYR A O 1
ATOM 2496 N N . SER A 1 319 ? 23.590 -15.928 -21.835 1.00 88.94 319 SER A N 1
ATOM 2497 C CA . SER A 1 319 ? 24.547 -15.407 -20.854 1.00 88.94 319 SER A CA 1
ATOM 2498 C C . SER A 1 319 ? 25.853 -16.225 -20.813 1.00 88.94 319 SER A C 1
ATOM 2500 O O . SER A 1 319 ? 25.801 -17.437 -20.572 1.00 88.94 319 SER A O 1
ATOM 2502 N N . PRO A 1 320 ? 27.035 -15.583 -20.928 1.00 87.81 320 PRO A N 1
ATOM 2503 C CA . PRO A 1 320 ? 28.331 -16.247 -20.782 1.00 87.81 320 PRO A CA 1
ATOM 2504 C C . PRO A 1 320 ? 28.558 -16.866 -19.395 1.00 87.81 320 PRO A C 1
ATOM 2506 O O . PRO A 1 320 ? 29.363 -17.786 -19.262 1.00 87.81 320 PRO A O 1
ATOM 2509 N N . GLU A 1 321 ? 27.856 -16.390 -18.359 1.00 84.81 321 GLU A N 1
ATOM 2510 C CA . GLU A 1 321 ? 27.922 -16.955 -17.001 1.00 84.81 321 GLU A CA 1
ATOM 2511 C C . GLU A 1 321 ? 27.316 -18.361 -16.930 1.00 84.81 321 GLU A C 1
ATOM 2513 O O . GLU A 1 321 ? 27.714 -19.181 -16.098 1.00 84.81 321 GLU A O 1
ATOM 2518 N N . PHE A 1 322 ? 26.394 -18.670 -17.847 1.00 85.06 322 PHE A N 1
ATOM 2519 C CA . PHE A 1 322 ? 25.742 -19.968 -17.954 1.00 85.06 322 PHE A CA 1
ATOM 2520 C C . PHE A 1 322 ? 25.846 -20.525 -19.386 1.00 85.06 322 PHE A C 1
ATOM 2522 O O . PHE A 1 322 ? 24.824 -20.679 -20.054 1.00 85.06 322 PHE A O 1
ATOM 2529 N N . PRO A 1 323 ? 27.048 -20.933 -19.851 1.00 80.94 323 PRO A N 1
ATOM 2530 C CA . PRO A 1 323 ? 27.312 -21.287 -21.256 1.00 80.94 323 PRO A CA 1
ATOM 2531 C C . PRO A 1 323 ? 26.446 -22.405 -21.852 1.00 80.94 323 PRO A C 1
ATOM 2533 O O . PRO A 1 323 ? 26.448 -22.627 -23.060 1.00 80.94 323 PRO A O 1
ATOM 2536 N N . THR A 1 324 ? 25.776 -23.189 -21.007 1.00 76.62 324 THR A N 1
ATOM 2537 C CA . THR A 1 324 ? 24.973 -24.354 -21.397 1.00 76.62 324 THR A CA 1
ATOM 2538 C C . THR A 1 324 ? 23.474 -24.163 -21.172 1.00 76.62 324 THR A C 1
ATOM 2540 O O . THR A 1 324 ? 22.702 -25.076 -21.469 1.00 76.62 324 THR A O 1
ATOM 2543 N N . LEU A 1 325 ? 23.046 -23.013 -20.642 1.00 80.56 325 LEU A N 1
ATOM 2544 C CA . LEU A 1 325 ? 21.650 -22.731 -20.315 1.00 80.56 325 LEU A CA 1
ATOM 2545 C C . LEU A 1 325 ? 21.135 -21.558 -21.149 1.00 80.56 325 LEU A C 1
ATOM 2547 O O . LEU A 1 325 ? 21.790 -20.532 -21.270 1.00 80.56 325 LEU A O 1
ATOM 2551 N N . LYS A 1 326 ? 19.918 -21.713 -21.677 1.00 85.44 326 LYS A N 1
ATOM 2552 C CA . LYS A 1 326 ? 19.180 -20.662 -22.380 1.00 85.44 326 LYS A CA 1
ATOM 2553 C C . LYS A 1 326 ? 17.998 -20.222 -21.524 1.00 85.44 326 LYS A C 1
ATOM 2555 O O . LYS A 1 326 ? 17.113 -21.033 -21.244 1.00 85.44 326 LYS A O 1
ATOM 2560 N N . ALA A 1 327 ? 17.955 -18.947 -21.145 1.00 82.12 327 ALA A N 1
ATOM 2561 C CA . ALA A 1 327 ? 16.924 -18.420 -20.246 1.00 82.12 327 ALA A CA 1
ATOM 2562 C C . ALA A 1 327 ? 15.502 -18.408 -20.853 1.00 82.12 327 ALA A C 1
ATOM 2564 O O . ALA A 1 327 ? 14.522 -18.440 -20.117 1.00 82.12 327 ALA A O 1
ATOM 2565 N N . SER A 1 328 ? 15.386 -18.451 -22.188 1.00 87.00 328 SER A N 1
ATOM 2566 C CA . SER A 1 328 ? 14.118 -18.570 -22.936 1.00 87.00 328 SER A CA 1
ATOM 2567 C C . SER A 1 328 ? 13.089 -17.468 -22.623 1.00 87.00 328 SER A C 1
ATOM 2569 O O . SER A 1 328 ? 11.885 -17.719 -22.567 1.00 87.00 328 SER A O 1
ATOM 2571 N N . TYR A 1 329 ? 13.561 -16.233 -22.435 1.00 88.94 329 TYR A N 1
ATOM 2572 C CA . TYR A 1 329 ? 12.742 -15.054 -22.155 1.00 88.94 329 TYR A CA 1
ATOM 2573 C C . TYR A 1 329 ? 11.690 -14.766 -23.241 1.00 88.94 329 TYR A C 1
ATOM 2575 O O . TYR A 1 329 ? 10.544 -14.450 -22.917 1.00 88.94 329 TYR A O 1
ATOM 2583 N N . ARG A 1 330 ? 12.041 -14.912 -24.526 1.00 90.31 330 ARG A N 1
ATOM 2584 C CA . ARG A 1 330 ? 11.128 -14.680 -25.659 1.00 90.31 330 ARG A CA 1
ATOM 2585 C C . ARG A 1 330 ? 9.954 -15.648 -25.660 1.00 90.31 330 ARG A C 1
ATOM 2587 O O . ARG A 1 330 ? 8.838 -15.240 -25.955 1.00 90.31 330 ARG A O 1
ATOM 2594 N N . ASP A 1 331 ? 10.185 -16.911 -25.303 1.00 85.75 331 ASP A N 1
ATOM 2595 C CA . ASP A 1 331 ? 9.130 -17.930 -25.263 1.00 85.75 331 ASP A CA 1
ATOM 2596 C C . ASP A 1 331 ? 8.049 -17.574 -24.228 1.00 85.75 331 ASP A C 1
ATOM 2598 O O . ASP A 1 331 ? 6.863 -17.777 -24.491 1.00 85.75 331 ASP A O 1
ATOM 2602 N N . TYR A 1 332 ? 8.438 -16.997 -23.086 1.00 83.50 332 TYR A N 1
ATOM 2603 C CA . TYR A 1 332 ? 7.497 -16.479 -22.090 1.00 83.50 332 TYR A CA 1
ATOM 2604 C C . TYR A 1 332 ? 6.708 -15.280 -22.637 1.00 83.50 332 TYR A C 1
ATOM 2606 O O . TYR A 1 332 ? 5.477 -15.311 -22.664 1.00 83.50 332 TYR A O 1
ATOM 2614 N N . LEU A 1 333 ? 7.410 -14.270 -23.160 1.00 82.44 333 LEU A N 1
ATOM 2615 C CA . LEU A 1 333 ? 6.804 -13.037 -23.675 1.00 82.44 333 LEU A CA 1
ATOM 2616 C C . LEU A 1 333 ? 5.897 -13.260 -24.896 1.00 82.44 333 LEU A C 1
ATOM 2618 O O . LEU A 1 333 ? 4.950 -12.514 -25.098 1.00 82.44 333 LEU A O 1
ATOM 2622 N N . GLN A 1 334 ? 6.173 -14.274 -25.721 1.00 81.62 334 GLN A N 1
ATOM 2623 C CA . GLN A 1 334 ? 5.406 -14.545 -26.942 1.00 81.62 334 GLN A CA 1
ATOM 2624 C C . GLN A 1 334 ? 4.282 -15.568 -26.760 1.00 81.62 334 GLN A C 1
ATOM 2626 O O . GLN A 1 334 ? 3.329 -15.541 -27.536 1.00 81.62 334 GLN A O 1
ATOM 2631 N N . ARG A 1 335 ? 4.397 -16.508 -25.807 1.00 69.56 335 ARG A N 1
ATOM 2632 C CA . ARG A 1 335 ? 3.420 -17.607 -25.646 1.00 69.56 335 ARG A CA 1
ATOM 2633 C C . ARG A 1 335 ? 2.639 -17.578 -24.338 1.00 69.56 335 ARG A C 1
ATOM 2635 O O . ARG A 1 335 ? 1.583 -18.200 -24.277 1.00 69.56 335 ARG A O 1
ATOM 2642 N N . GLN A 1 336 ? 3.178 -16.969 -23.284 1.00 60.25 336 GLN A N 1
ATOM 2643 C CA . GLN A 1 336 ? 2.579 -17.000 -21.944 1.00 60.25 336 GLN A CA 1
ATOM 2644 C C . GLN A 1 336 ? 2.034 -15.629 -21.538 1.00 60.25 336 GLN A C 1
ATOM 2646 O O . GLN A 1 336 ? 0.969 -15.561 -20.933 1.00 60.25 336 GLN A O 1
ATOM 2651 N N . ALA A 1 337 ? 2.703 -14.547 -21.937 1.00 62.34 337 ALA A N 1
ATOM 2652 C CA . ALA A 1 337 ? 2.260 -13.184 -21.688 1.00 62.34 337 ALA A CA 1
ATOM 2653 C C . ALA A 1 337 ? 1.609 -12.560 -22.929 1.00 62.34 337 ALA A C 1
ATOM 2655 O O . ALA A 1 337 ? 2.268 -11.939 -23.757 1.00 62.34 337 ALA A O 1
AT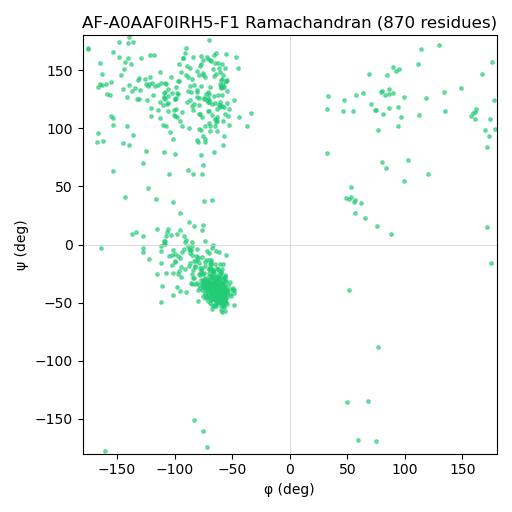OM 2656 N N . HIS A 1 338 ? 0.292 -12.705 -23.063 1.00 61.34 338 HIS A N 1
ATOM 2657 C CA . HIS A 1 338 ? -0.467 -11.955 -24.062 1.00 61.34 338 HIS A CA 1
ATOM 2658 C C . HIS A 1 338 ? -1.093 -10.716 -23.418 1.00 61.34 338 HIS A C 1
ATOM 2660 O O . HIS A 1 338 ? -1.754 -10.814 -22.382 1.00 61.34 338 HIS A O 1
ATOM 2666 N N . PHE A 1 339 ? -0.903 -9.550 -24.039 1.00 65.88 339 PHE A N 1
ATOM 2667 C CA . PHE A 1 339 ? -1.644 -8.347 -23.674 1.00 65.88 339 PHE A CA 1
ATOM 2668 C C . PHE A 1 339 ? -3.117 -8.537 -24.038 1.00 65.88 339 PHE A C 1
ATOM 2670 O O . PHE A 1 339 ? -3.456 -8.766 -25.201 1.00 65.88 339 PHE A O 1
ATOM 2677 N N . HIS A 1 340 ? -3.987 -8.441 -23.038 1.00 67.44 340 HIS A N 1
ATOM 2678 C CA . HIS A 1 340 ? -5.429 -8.490 -23.223 1.00 67.44 340 HIS A CA 1
ATOM 2679 C C . HIS A 1 340 ? -5.977 -7.077 -23.015 1.00 67.44 340 HIS A C 1
ATOM 2681 O O . HIS A 1 340 ? -6.090 -6.642 -21.867 1.00 67.44 340 HIS A O 1
ATOM 2687 N N . PRO A 1 341 ? -6.304 -6.332 -24.088 1.00 71.50 341 PRO A N 1
ATOM 2688 C CA . PRO A 1 341 ? -6.893 -5.012 -23.937 1.00 71.50 341 PRO A CA 1
ATOM 2689 C C . PRO A 1 341 ? -8.259 -5.156 -23.267 1.00 71.50 341 PRO A C 1
ATOM 2691 O O . PRO A 1 341 ? -9.223 -5.670 -23.843 1.00 71.50 341 PRO A O 1
ATOM 2694 N N . VAL A 1 342 ? -8.332 -4.734 -22.009 1.00 80.50 342 VAL A N 1
ATOM 2695 C CA . VAL A 1 342 ? -9.586 -4.654 -21.251 1.00 80.50 342 VAL A CA 1
ATOM 2696 C C . VAL A 1 342 ? -10.403 -3.450 -21.712 1.00 80.50 342 VAL A C 1
ATOM 2698 O O . VAL A 1 342 ? -11.624 -3.529 -21.830 1.00 80.50 342 VAL A O 1
ATOM 2701 N N . VAL A 1 343 ? -9.698 -2.369 -22.031 1.00 83.25 343 VAL A N 1
ATOM 2702 C CA . VAL A 1 343 ? -10.229 -1.078 -22.454 1.00 83.25 343 VAL A CA 1
ATOM 2703 C C . VAL A 1 343 ? -9.587 -0.705 -23.787 1.00 83.25 343 VAL A C 1
ATOM 2705 O O . VAL A 1 343 ? -8.402 -0.968 -24.003 1.00 83.25 343 VAL A O 1
ATOM 2708 N N . GLU A 1 344 ? -10.363 -0.099 -24.680 1.00 82.12 344 GLU A N 1
ATOM 2709 C CA . GLU A 1 344 ? -9.843 0.486 -25.914 1.00 82.12 344 GLU A CA 1
ATOM 2710 C C . GLU A 1 344 ? -9.246 1.869 -25.629 1.00 82.12 344 GLU A C 1
ATOM 2712 O O . GLU A 1 344 ? -9.911 2.739 -25.052 1.00 82.12 344 GLU A O 1
ATOM 2717 N N . PHE A 1 345 ? -7.995 2.064 -26.049 1.00 83.25 345 PHE A N 1
ATOM 2718 C CA . PHE A 1 345 ? -7.286 3.339 -25.993 1.00 83.25 345 PHE A CA 1
ATOM 2719 C C . PHE A 1 345 ? -7.331 3.992 -27.375 1.00 83.25 345 PHE A C 1
ATOM 2721 O O . PHE A 1 345 ? -6.927 3.380 -28.363 1.00 83.25 345 PHE A O 1
ATOM 2728 N N . ASP A 1 346 ? -7.821 5.231 -27.442 1.00 84.25 346 ASP A N 1
ATOM 2729 C CA . ASP A 1 346 ? -7.942 5.969 -28.706 1.00 84.25 346 ASP A CA 1
ATOM 2730 C C . ASP A 1 346 ? -6.584 6.522 -29.188 1.00 84.25 346 ASP A C 1
ATOM 2732 O O . ASP A 1 346 ? -6.404 6.775 -30.378 1.00 84.25 346 ASP A O 1
ATOM 2736 N N . ASP A 1 347 ? -5.628 6.716 -28.269 1.00 86.12 347 ASP A N 1
ATOM 2737 C CA . ASP A 1 347 ? -4.298 7.252 -28.568 1.00 86.12 347 ASP A CA 1
ATOM 2738 C C . ASP A 1 347 ? -3.280 6.118 -28.815 1.00 86.12 347 ASP A C 1
ATOM 2740 O O . ASP A 1 347 ? -2.945 5.390 -27.871 1.00 86.12 347 ASP A O 1
ATOM 2744 N N . PRO A 1 348 ? -2.742 5.966 -30.044 1.00 87.19 348 PRO A N 1
ATOM 2745 C CA . PRO A 1 348 ? -1.751 4.937 -30.348 1.00 87.19 348 PRO A CA 1
ATOM 2746 C C . PRO A 1 348 ? -0.451 5.106 -29.551 1.00 87.19 348 PRO A C 1
ATOM 2748 O O . PRO A 1 348 ? 0.167 4.102 -29.206 1.00 87.19 348 PRO A O 1
ATOM 2751 N N . ASN A 1 349 ? -0.059 6.332 -29.186 1.00 88.50 349 ASN A N 1
ATOM 2752 C CA . ASN A 1 349 ? 1.145 6.552 -28.378 1.00 88.50 349 ASN A CA 1
ATOM 2753 C C . ASN A 1 349 ? 0.976 5.986 -26.965 1.00 88.50 349 ASN A C 1
ATOM 2755 O O . ASN A 1 349 ? 1.913 5.435 -26.391 1.00 88.50 349 ASN A O 1
ATOM 2759 N N . MET A 1 350 ? -0.233 6.090 -26.405 1.00 89.12 350 MET A N 1
ATOM 2760 C CA . MET A 1 350 ? -0.551 5.511 -25.102 1.00 89.12 350 MET A CA 1
ATOM 2761 C C . MET A 1 350 ? -0.522 3.983 -25.153 1.00 89.12 350 MET A C 1
ATOM 2763 O O . MET A 1 350 ? -0.016 3.344 -24.235 1.00 89.12 350 MET A O 1
ATOM 2767 N N . VAL A 1 351 ? -1.012 3.393 -26.246 1.00 87.44 351 VAL A N 1
ATOM 2768 C CA . VAL A 1 351 ? -0.926 1.945 -26.473 1.00 87.44 351 VAL A CA 1
ATOM 2769 C C . VAL A 1 351 ? 0.534 1.490 -26.486 1.00 87.44 351 VAL A C 1
ATOM 2771 O O . VAL A 1 351 ? 0.871 0.550 -25.769 1.00 87.44 351 VAL A O 1
ATOM 2774 N N . THR A 1 352 ? 1.403 2.184 -27.227 1.00 88.25 352 THR A N 1
ATOM 2775 C CA . THR A 1 352 ? 2.850 1.914 -27.237 1.00 88.25 352 THR A CA 1
ATOM 2776 C C . THR A 1 352 ? 3.440 1.998 -25.830 1.00 88.25 352 THR A C 1
ATOM 2778 O O . THR A 1 352 ? 4.027 1.027 -25.363 1.00 88.25 352 THR A O 1
ATOM 2781 N N . LYS A 1 353 ? 3.158 3.075 -25.081 1.00 90.00 353 LYS A N 1
ATOM 2782 C CA . LYS A 1 353 ? 3.613 3.221 -23.686 1.00 90.00 353 LYS A CA 1
ATOM 2783 C C . LYS A 1 353 ? 3.153 2.088 -22.771 1.00 90.00 353 LYS A C 1
ATOM 2785 O O . LYS A 1 353 ? 3.908 1.677 -21.893 1.00 90.00 353 LYS A O 1
ATOM 2790 N N . ILE A 1 354 ? 1.942 1.561 -22.947 1.00 88.00 354 ILE A N 1
ATOM 2791 C CA . ILE A 1 354 ? 1.446 0.416 -22.165 1.00 88.00 354 ILE A CA 1
ATOM 2792 C C . ILE A 1 354 ? 2.274 -0.841 -22.457 1.00 88.00 354 ILE A C 1
ATOM 2794 O O . ILE A 1 354 ? 2.699 -1.523 -21.519 1.00 88.00 354 ILE A O 1
ATOM 2798 N N . TYR A 1 355 ? 2.537 -1.138 -23.733 1.00 88.00 355 TYR A N 1
ATOM 2799 C CA . TYR A 1 355 ? 3.398 -2.259 -24.118 1.00 88.00 355 TYR A CA 1
ATOM 2800 C C . TYR A 1 355 ? 4.824 -2.080 -23.599 1.00 88.00 355 TYR A C 1
ATOM 2802 O O . TYR A 1 355 ? 5.386 -3.004 -23.008 1.00 88.00 355 TYR A O 1
ATOM 2810 N N . ASP A 1 356 ? 5.383 -0.886 -23.747 1.00 90.50 356 ASP A N 1
ATOM 2811 C CA . ASP A 1 356 ? 6.747 -0.587 -23.331 1.00 90.50 356 ASP A CA 1
ATOM 2812 C C . ASP A 1 356 ? 6.898 -0.610 -21.811 1.00 90.50 356 ASP A C 1
ATOM 2814 O O . ASP A 1 356 ? 7.888 -1.126 -21.304 1.00 90.50 356 ASP A O 1
ATOM 2818 N N . THR A 1 357 ? 5.877 -0.187 -21.058 1.00 90.75 357 THR A N 1
ATOM 2819 C CA . THR A 1 357 ? 5.842 -0.349 -19.595 1.00 90.75 357 THR A CA 1
ATOM 2820 C C . THR A 1 357 ? 5.938 -1.822 -19.209 1.00 90.75 357 THR A C 1
ATOM 2822 O O . THR A 1 357 ? 6.708 -2.182 -18.320 1.00 90.75 357 THR A O 1
ATOM 2825 N N . TYR A 1 358 ? 5.185 -2.696 -19.885 1.00 87.56 358 TYR A N 1
ATOM 2826 C CA . TYR A 1 358 ? 5.246 -4.137 -19.636 1.00 87.56 358 TYR A CA 1
ATOM 2827 C C . TYR A 1 358 ? 6.639 -4.708 -19.947 1.00 87.56 358 TYR A C 1
ATOM 2829 O O . TYR A 1 358 ? 7.202 -5.460 -19.147 1.00 87.56 358 TYR A O 1
ATOM 2837 N N . ARG A 1 359 ? 7.223 -4.305 -21.080 1.00 90.94 359 ARG A N 1
ATOM 2838 C CA . ARG A 1 359 ? 8.577 -4.695 -21.494 1.00 90.94 359 ARG A CA 1
ATOM 2839 C C . ARG A 1 359 ? 9.641 -4.228 -20.506 1.00 90.94 359 ARG A C 1
ATOM 2841 O O . ARG A 1 359 ? 10.494 -5.028 -20.133 1.00 90.94 359 ARG A O 1
ATOM 2848 N N . LEU A 1 360 ? 9.565 -2.979 -20.052 1.00 91.19 360 LEU A N 1
ATOM 2849 C CA . LEU A 1 360 ? 10.483 -2.379 -19.085 1.00 91.19 360 LEU A CA 1
ATOM 2850 C C . LEU A 1 360 ? 10.427 -3.075 -17.729 1.00 91.19 360 LEU A C 1
ATOM 2852 O O . LEU A 1 360 ? 11.471 -3.409 -17.177 1.00 91.19 360 LEU A O 1
ATOM 2856 N N . VAL A 1 361 ? 9.225 -3.339 -17.208 1.00 89.62 361 VAL A N 1
ATOM 2857 C CA . VAL A 1 361 ? 9.051 -4.066 -15.942 1.00 89.62 361 VAL A CA 1
ATOM 2858 C C . VAL A 1 361 ? 9.643 -5.470 -16.050 1.00 89.62 361 VAL A C 1
ATOM 2860 O O . VAL A 1 361 ? 10.389 -5.886 -15.168 1.00 89.62 361 VAL A O 1
ATOM 2863 N N . TYR A 1 362 ? 9.387 -6.186 -17.149 1.00 89.38 362 TYR A N 1
ATOM 2864 C CA . TYR A 1 362 ? 9.957 -7.519 -17.356 1.00 89.38 362 TYR A CA 1
ATOM 2865 C C . TYR A 1 362 ? 11.483 -7.486 -17.518 1.00 89.38 362 TYR A C 1
ATOM 2867 O O . TYR A 1 362 ? 12.193 -8.324 -16.954 1.00 89.38 362 TYR A O 1
ATOM 2875 N N . LEU A 1 363 ? 12.000 -6.506 -18.263 1.00 89.88 363 LEU A N 1
ATOM 2876 C CA . LEU A 1 363 ? 13.430 -6.281 -18.411 1.00 89.88 363 LEU A CA 1
ATOM 2877 C C . LEU A 1 363 ? 14.060 -6.055 -17.028 1.00 89.88 363 LEU A C 1
ATOM 2879 O O . LEU A 1 363 ? 14.946 -6.810 -16.644 1.00 89.88 363 LEU A O 1
ATOM 2883 N N . ARG A 1 364 ? 13.538 -5.116 -16.234 1.00 89.38 364 ARG A N 1
ATOM 2884 C CA . ARG A 1 364 ? 14.020 -4.798 -14.883 1.00 89.38 364 ARG A CA 1
ATOM 2885 C C . ARG A 1 364 ? 13.940 -5.992 -13.920 1.00 89.38 364 ARG A C 1
ATOM 2887 O O . ARG A 1 364 ? 14.960 -6.386 -13.359 1.00 89.38 364 ARG A O 1
ATOM 2894 N N . ASP A 1 365 ? 12.756 -6.581 -13.750 1.00 88.62 365 ASP A N 1
ATOM 2895 C CA . ASP A 1 365 ? 12.467 -7.522 -12.654 1.00 88.62 365 ASP A CA 1
ATOM 2896 C C . ASP A 1 365 ? 12.872 -8.969 -12.959 1.00 88.62 365 ASP A C 1
ATOM 2898 O O . ASP A 1 365 ? 13.129 -9.748 -12.041 1.00 88.62 365 ASP A O 1
ATOM 2902 N N . VAL A 1 366 ? 12.931 -9.356 -14.238 1.00 87.50 366 VAL A N 1
ATOM 2903 C CA . VAL A 1 366 ? 13.194 -10.751 -14.635 1.00 87.50 366 VAL A CA 1
ATOM 2904 C C . VAL A 1 366 ? 14.545 -10.902 -15.314 1.00 87.50 366 VAL A C 1
ATOM 2906 O O . VAL A 1 366 ? 15.314 -11.798 -14.959 1.00 87.50 366 VAL A O 1
ATOM 2909 N N . ILE A 1 367 ? 14.841 -10.054 -16.300 1.00 86.12 367 ILE A N 1
ATOM 2910 C CA . ILE A 1 367 ? 16.070 -10.188 -17.089 1.00 86.12 367 ILE A CA 1
ATOM 2911 C C . ILE A 1 367 ? 17.256 -9.602 -16.317 1.00 86.12 367 ILE A C 1
ATOM 2913 O O . ILE A 1 367 ? 18.282 -10.264 -16.182 1.00 86.12 367 ILE A O 1
ATOM 2917 N N . LEU A 1 368 ? 17.122 -8.387 -15.780 1.00 82.31 368 LEU A N 1
ATOM 2918 C CA . LEU A 1 368 ? 18.246 -7.617 -15.241 1.00 82.31 368 LEU A CA 1
ATOM 2919 C C . LEU A 1 368 ? 18.427 -7.730 -13.721 1.00 82.31 368 LEU A C 1
ATOM 2921 O O . LEU A 1 368 ? 19.491 -7.361 -13.228 1.00 82.31 368 LEU A O 1
ATOM 2925 N N . ALA A 1 369 ? 17.472 -8.320 -12.993 1.00 77.38 369 ALA A N 1
ATOM 2926 C CA . ALA A 1 369 ? 17.442 -8.403 -11.524 1.00 77.38 369 ALA A CA 1
ATOM 2927 C C . ALA A 1 369 ? 18.677 -9.033 -10.841 1.00 77.38 369 ALA A C 1
ATOM 2929 O O . ALA A 1 369 ? 18.782 -9.023 -9.617 1.00 77.38 369 ALA A O 1
ATOM 2930 N N . ARG A 1 370 ? 19.610 -9.628 -11.598 1.00 72.31 370 ARG A N 1
ATOM 2931 C CA . ARG A 1 370 ? 20.842 -10.245 -11.070 1.00 72.31 370 ARG A CA 1
ATOM 2932 C C . ARG A 1 370 ? 22.130 -9.763 -11.743 1.00 72.31 370 ARG A C 1
ATOM 2934 O O . ARG A 1 370 ? 23.192 -10.255 -11.379 1.00 72.31 370 ARG A O 1
ATOM 2941 N N . LEU A 1 371 ? 22.042 -8.896 -12.754 1.00 65.19 371 LEU A N 1
ATOM 2942 C CA . LEU A 1 371 ? 23.100 -8.742 -13.763 1.00 65.19 371 LEU A CA 1
ATOM 2943 C C . LEU A 1 371 ? 23.678 -7.322 -13.884 1.00 65.19 371 LEU A C 1
ATOM 2945 O O . LEU A 1 371 ? 24.710 -7.167 -14.550 1.00 65.19 371 LEU A O 1
ATOM 2949 N N . PHE A 1 372 ? 23.032 -6.321 -13.277 1.00 70.56 372 PHE A N 1
ATOM 2950 C CA . PHE A 1 372 ? 23.324 -4.897 -13.466 1.00 70.56 372 PHE A CA 1
ATOM 2951 C C . PHE A 1 372 ? 23.511 -4.163 -12.138 1.00 70.56 372 PHE A C 1
ATOM 2953 O O . PHE A 1 372 ? 23.130 -4.665 -11.082 1.00 70.56 372 PHE A O 1
ATOM 2960 N N . ASP A 1 373 ? 24.155 -3.004 -12.219 1.00 74.44 373 ASP A N 1
ATOM 2961 C CA . ASP A 1 373 ? 24.391 -2.093 -11.107 1.00 74.44 373 ASP A CA 1
ATOM 2962 C C . ASP A 1 373 ? 23.132 -1.287 -10.746 1.00 74.44 373 ASP A C 1
ATOM 2964 O O . ASP A 1 373 ? 22.185 -1.166 -11.531 1.00 74.44 373 ASP A O 1
ATOM 2968 N N . ASP A 1 374 ? 23.137 -0.709 -9.544 1.00 78.44 374 ASP A N 1
ATOM 2969 C CA . ASP A 1 374 ? 22.006 0.061 -9.014 1.00 78.44 374 ASP A CA 1
ATOM 2970 C C . ASP A 1 374 ? 21.652 1.265 -9.909 1.00 78.44 374 ASP A C 1
ATOM 2972 O O . ASP A 1 374 ? 20.488 1.654 -10.000 1.00 78.44 374 ASP A O 1
ATOM 2976 N N . ALA A 1 375 ? 22.631 1.808 -10.645 1.00 81.88 375 ALA A N 1
ATOM 2977 C CA . ALA A 1 375 ? 22.434 2.906 -11.590 1.00 81.88 375 ALA A CA 1
ATOM 2978 C C . ALA A 1 375 ? 21.506 2.523 -12.759 1.00 81.88 375 ALA A C 1
ATOM 2980 O O . ALA A 1 375 ? 20.548 3.247 -13.040 1.00 81.88 375 ALA A O 1
ATOM 2981 N N . THR A 1 376 ? 21.729 1.364 -13.393 1.00 82.69 376 THR A N 1
ATOM 2982 C CA . THR A 1 376 ? 20.870 0.889 -14.493 1.00 82.69 376 THR A CA 1
ATOM 2983 C C . THR A 1 376 ? 19.449 0.604 -13.995 1.00 82.69 376 THR A C 1
ATOM 2985 O O . THR A 1 376 ? 18.460 0.974 -14.633 1.00 82.69 376 THR A O 1
ATOM 2988 N N . LEU A 1 377 ? 19.323 -0.029 -12.821 1.00 85.88 377 LEU A N 1
ATOM 2989 C CA . LEU A 1 377 ? 18.021 -0.327 -12.215 1.00 85.88 377 LEU A CA 1
ATOM 2990 C C . LEU A 1 377 ? 17.255 0.946 -11.827 1.00 85.88 377 LEU A C 1
ATOM 2992 O O . LEU A 1 377 ? 16.028 0.979 -11.966 1.00 85.88 377 LEU A O 1
ATOM 2996 N N . SER A 1 378 ? 17.959 1.992 -11.387 1.00 87.19 378 SER A N 1
ATOM 2997 C CA . SER A 1 378 ? 17.373 3.295 -11.058 1.00 87.19 378 SER A CA 1
ATOM 2998 C C . SER A 1 378 ? 16.780 3.990 -12.289 1.00 87.19 378 SER A C 1
ATOM 3000 O O . SER A 1 378 ? 15.635 4.447 -12.252 1.00 87.19 378 SER A O 1
ATOM 3002 N N . ILE A 1 379 ? 17.491 3.986 -13.422 1.00 87.56 379 ILE A N 1
ATOM 3003 C CA . ILE A 1 379 ? 16.998 4.586 -14.674 1.00 87.56 379 ILE A CA 1
ATOM 3004 C C . ILE A 1 379 ? 15.786 3.834 -15.210 1.00 87.56 379 ILE A C 1
ATOM 3006 O O . ILE A 1 379 ? 14.776 4.451 -15.545 1.00 87.56 379 ILE A O 1
ATOM 3010 N N . LEU A 1 380 ? 15.831 2.501 -15.218 1.00 88.69 380 LEU A N 1
ATOM 3011 C CA . LEU A 1 380 ? 14.680 1.694 -15.623 1.00 88.69 380 LEU A CA 1
ATOM 3012 C C . LEU A 1 380 ? 13.480 1.921 -14.703 1.00 88.69 380 LEU A C 1
ATOM 3014 O O . LEU A 1 380 ? 12.353 2.023 -15.179 1.00 88.69 380 LEU A O 1
ATOM 3018 N N . SER A 1 381 ? 13.706 2.037 -13.394 1.00 89.12 381 SER A N 1
ATOM 3019 C CA . SER A 1 381 ? 12.639 2.353 -12.439 1.00 89.12 381 SER A CA 1
ATOM 3020 C C . SER A 1 381 ? 12.055 3.743 -12.677 1.00 89.12 381 SER A C 1
ATOM 3022 O O . SER A 1 381 ? 10.837 3.897 -12.614 1.00 89.12 381 SER A O 1
ATOM 3024 N N . SER A 1 382 ? 12.892 4.720 -13.030 1.00 90.31 382 SER A N 1
ATOM 3025 C CA . SER A 1 382 ? 12.467 6.074 -13.393 1.00 90.31 382 SER A CA 1
ATOM 3026 C C . SER A 1 382 ? 11.639 6.081 -14.681 1.00 90.31 382 SER A C 1
ATOM 3028 O O . SER A 1 382 ? 10.560 6.667 -14.707 1.00 90.31 382 SER A O 1
ATOM 3030 N N . LEU A 1 383 ? 12.069 5.370 -15.729 1.00 89.94 383 LEU A N 1
ATOM 3031 C CA . LEU A 1 383 ? 11.298 5.221 -16.972 1.00 89.94 383 LEU A CA 1
ATOM 3032 C C . LEU A 1 383 ? 9.947 4.537 -16.727 1.00 89.94 383 LEU A C 1
ATOM 3034 O O . LEU A 1 383 ? 8.913 5.036 -17.172 1.00 89.94 383 LEU A O 1
ATOM 3038 N N . VAL A 1 384 ? 9.936 3.439 -15.959 1.00 90.44 384 VAL A N 1
ATOM 3039 C CA . VAL A 1 384 ? 8.696 2.761 -15.546 1.00 90.44 384 VAL A CA 1
ATOM 3040 C C . VAL A 1 384 ? 7.778 3.730 -14.802 1.00 90.44 384 VAL A C 1
ATOM 3042 O O . VAL A 1 384 ? 6.586 3.775 -15.097 1.00 90.44 384 VAL A O 1
ATOM 3045 N N . PHE A 1 385 ? 8.320 4.525 -13.879 1.00 89.44 385 PHE A N 1
ATOM 3046 C CA . PHE A 1 385 ? 7.565 5.530 -13.138 1.00 89.44 385 PHE A CA 1
ATOM 3047 C C . PHE A 1 385 ? 6.929 6.577 -14.065 1.00 89.44 385 PHE A C 1
ATOM 3049 O O . PHE A 1 385 ? 5.725 6.827 -13.969 1.00 89.44 385 PHE A O 1
ATOM 3056 N N . PHE A 1 386 ? 7.697 7.160 -14.992 1.00 89.12 386 PHE A N 1
ATOM 3057 C CA . PHE A 1 386 ? 7.178 8.160 -15.929 1.00 89.12 386 PHE A CA 1
ATOM 3058 C C . PHE A 1 386 ? 6.072 7.583 -16.818 1.00 89.12 386 PHE A C 1
ATOM 3060 O O . PHE A 1 386 ? 5.018 8.204 -16.966 1.00 89.12 386 PHE A O 1
ATOM 3067 N N . TYR A 1 387 ? 6.255 6.370 -17.344 1.00 90.81 387 TYR A N 1
ATOM 3068 C CA . TYR A 1 387 ? 5.250 5.743 -18.202 1.00 90.81 387 TYR A CA 1
ATOM 3069 C C . TYR A 1 387 ? 3.985 5.374 -17.420 1.00 90.81 387 TYR A C 1
ATOM 3071 O O . TYR A 1 387 ? 2.876 5.632 -17.887 1.00 90.81 387 TYR A O 1
ATOM 3079 N N . GLN A 1 388 ? 4.122 4.837 -16.204 1.00 89.88 388 GLN A N 1
ATOM 3080 C CA . GLN A 1 388 ? 2.981 4.551 -15.329 1.00 89.88 388 GLN A CA 1
ATOM 3081 C C . GLN A 1 388 ? 2.223 5.828 -14.950 1.00 89.88 388 GLN A C 1
ATOM 3083 O O . GLN A 1 388 ? 0.992 5.833 -14.972 1.00 89.88 388 GLN A O 1
ATOM 3088 N N . SER A 1 389 ? 2.935 6.921 -14.662 1.00 88.19 389 SER A N 1
ATOM 3089 C CA . SER A 1 389 ? 2.335 8.234 -14.402 1.00 88.19 389 SER A CA 1
ATOM 3090 C C . SER A 1 389 ? 1.518 8.722 -15.602 1.00 88.19 389 SER A C 1
ATOM 3092 O O . SER A 1 389 ? 0.355 9.098 -15.444 1.00 88.19 389 SER A O 1
ATOM 3094 N N . ASP A 1 390 ? 2.068 8.638 -16.816 1.00 88.50 390 ASP A N 1
ATOM 3095 C CA . ASP A 1 390 ? 1.364 9.017 -18.045 1.00 88.50 390 ASP A CA 1
ATOM 3096 C C . ASP A 1 390 ? 0.120 8.157 -18.300 1.00 88.50 390 ASP A C 1
ATOM 3098 O O . ASP A 1 390 ? -0.943 8.694 -18.625 1.00 88.50 390 ASP A O 1
ATOM 3102 N N . ILE A 1 391 ? 0.219 6.838 -18.100 1.00 88.25 391 ILE A N 1
ATOM 3103 C CA . ILE A 1 391 ? -0.905 5.900 -18.239 1.00 88.25 391 ILE A CA 1
ATOM 3104 C C . ILE A 1 391 ? -2.019 6.247 -17.250 1.00 88.25 391 ILE A C 1
ATOM 3106 O O . ILE A 1 391 ? -3.190 6.328 -17.637 1.00 88.25 391 ILE A O 1
ATOM 3110 N N . VAL A 1 392 ? -1.678 6.483 -15.979 1.00 88.00 392 VAL A N 1
ATOM 3111 C CA . VAL A 1 392 ? -2.667 6.839 -14.957 1.00 88.00 392 VAL A CA 1
ATOM 3112 C C . VAL A 1 392 ? -3.314 8.182 -15.289 1.00 88.00 392 VAL A C 1
ATOM 3114 O O . VAL A 1 392 ? -4.541 8.268 -15.337 1.00 88.00 392 VAL A O 1
ATOM 3117 N N . ASN A 1 393 ? -2.521 9.210 -15.600 1.00 85.75 393 ASN A N 1
ATOM 3118 C CA . ASN A 1 393 ? -3.030 10.532 -15.967 1.00 85.75 393 ASN A CA 1
ATOM 3119 C C . ASN A 1 393 ? -3.953 10.467 -17.193 1.00 85.75 393 ASN A C 1
ATOM 3121 O O . ASN A 1 393 ? -5.015 11.098 -17.203 1.00 85.75 393 ASN A O 1
ATOM 3125 N N . TYR A 1 394 ? -3.614 9.648 -18.193 1.00 87.69 394 TYR A N 1
ATOM 3126 C CA . TYR A 1 394 ? -4.466 9.421 -19.356 1.00 87.69 394 TYR A CA 1
ATOM 3127 C C . TYR A 1 394 ? -5.802 8.784 -18.976 1.00 87.69 394 TYR A C 1
ATOM 3129 O O . TYR A 1 394 ? -6.851 9.309 -19.357 1.00 87.69 394 TYR A O 1
ATOM 3137 N N . CYS A 1 395 ? -5.785 7.691 -18.204 1.00 83.56 395 CYS A N 1
ATOM 3138 C CA . CYS A 1 395 ? -7.000 6.967 -17.811 1.00 83.56 395 CYS A CA 1
ATOM 3139 C C . CYS A 1 395 ? -7.979 7.840 -17.010 1.00 83.56 395 CYS A C 1
ATOM 3141 O O . CYS A 1 395 ? -9.184 7.597 -17.010 1.00 83.56 395 CYS A O 1
ATOM 3143 N N . VAL A 1 396 ? -7.462 8.863 -16.336 1.00 78.31 396 VAL A N 1
ATOM 3144 C CA . VAL A 1 396 ? -8.212 9.713 -15.402 1.00 78.31 396 VAL A CA 1
ATOM 3145 C C . VAL A 1 396 ? -8.721 10.966 -16.090 1.00 78.31 396 VAL A C 1
ATOM 3147 O O . VAL A 1 396 ? -9.872 11.366 -15.883 1.00 78.31 396 VAL A O 1
ATOM 3150 N N . GLY A 1 397 ? -7.893 11.550 -16.960 1.00 79.62 397 GLY A N 1
ATOM 3151 C CA . GLY A 1 397 ? -8.286 12.650 -17.833 1.00 79.62 397 GLY A CA 1
ATOM 3152 C C . GLY A 1 397 ? -9.351 12.234 -18.853 1.00 79.62 397 GLY A C 1
ATOM 3153 O O . GLY A 1 397 ? -10.278 13.000 -19.124 1.00 79.62 397 GLY A O 1
ATOM 3154 N N . HIS A 1 398 ? -9.286 11.003 -19.371 1.00 80.25 398 HIS A N 1
ATOM 3155 C CA . HIS A 1 398 ? -10.195 10.518 -20.412 1.00 80.25 398 HIS A CA 1
ATOM 3156 C C . HIS A 1 398 ? -11.347 9.700 -19.835 1.00 80.25 398 HIS A C 1
ATOM 3158 O O . HIS A 1 398 ? -11.191 8.553 -19.419 1.00 80.25 398 HIS A O 1
ATOM 3164 N N . LYS A 1 399 ? -12.559 10.270 -19.882 1.00 72.31 399 LYS A N 1
ATOM 3165 C CA . LYS A 1 399 ? -13.747 9.650 -19.274 1.00 72.31 399 LYS A CA 1
ATOM 3166 C C . LYS A 1 399 ? -14.074 8.258 -19.821 1.00 72.31 399 LYS A C 1
ATOM 3168 O O . LYS A 1 399 ? -14.460 7.381 -19.052 1.00 72.31 399 LYS A O 1
ATOM 3173 N N . ARG A 1 400 ? -13.817 8.052 -21.113 1.00 82.25 400 ARG A N 1
ATOM 3174 C CA . ARG A 1 400 ? -14.110 6.812 -21.833 1.00 82.25 400 ARG A CA 1
ATOM 3175 C C . ARG A 1 400 ? -13.370 5.594 -21.272 1.00 82.25 400 ARG A C 1
ATOM 3177 O O . ARG A 1 400 ? -13.880 4.486 -21.391 1.00 82.25 400 ARG A O 1
ATOM 3184 N N . CYS A 1 401 ? -12.189 5.768 -20.671 1.00 80.88 401 CYS A N 1
ATOM 3185 C CA . CYS A 1 401 ? -11.418 4.644 -20.134 1.00 80.88 401 CYS A CA 1
ATOM 3186 C C . CYS A 1 401 ? -12.175 3.958 -18.984 1.00 80.88 401 CYS A C 1
ATOM 3188 O O . CYS A 1 401 ? -12.454 2.763 -19.026 1.00 80.88 401 CYS A O 1
ATOM 3190 N N . LEU A 1 402 ? -12.598 4.742 -17.992 1.00 77.88 402 LEU A N 1
ATOM 3191 C CA . LEU A 1 402 ? -13.295 4.238 -16.808 1.00 77.88 402 LEU A CA 1
ATOM 3192 C C . LEU A 1 402 ? -14.759 3.875 -17.091 1.00 77.88 402 LEU A C 1
ATOM 3194 O O . LEU A 1 402 ? -15.274 2.917 -16.518 1.00 77.88 402 LEU A O 1
ATOM 3198 N N . GLU A 1 403 ? -15.420 4.594 -18.003 1.00 83.38 403 GLU A N 1
ATOM 3199 C CA . GLU A 1 403 ? -16.781 4.266 -18.449 1.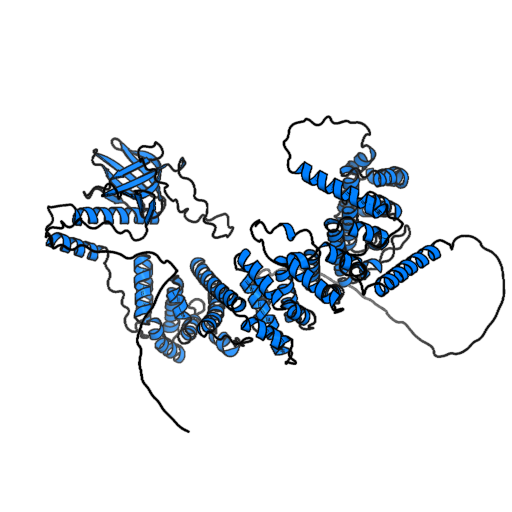00 83.38 403 GLU A CA 1
ATOM 3200 C C . GLU A 1 403 ? -16.846 2.863 -19.072 1.00 83.38 403 GLU A C 1
ATOM 3202 O O . GLU A 1 403 ? -17.727 2.086 -18.713 1.00 83.38 403 GLU A O 1
ATOM 3207 N N . GLN A 1 404 ? -15.871 2.488 -19.910 1.00 86.25 404 GLN A N 1
ATOM 3208 C CA . GLN A 1 404 ? -15.784 1.135 -20.478 1.00 86.25 404 GLN A CA 1
ATOM 3209 C C . GLN A 1 404 ? -15.666 0.055 -19.394 1.00 86.25 404 GLN A C 1
ATOM 3211 O O . GLN A 1 404 ? -16.322 -0.983 -19.476 1.00 86.25 404 GLN A O 1
ATOM 3216 N N . VAL A 1 405 ? -14.870 0.302 -18.350 1.00 83.94 405 VAL A N 1
ATOM 3217 C CA . VAL A 1 405 ? -14.716 -0.638 -17.230 1.00 83.94 405 VAL A CA 1
ATOM 3218 C C . VAL A 1 405 ? -16.040 -0.833 -16.486 1.00 83.94 405 VAL A C 1
ATOM 3220 O O . VAL A 1 405 ? -16.424 -1.970 -16.201 1.00 83.94 405 VAL A O 1
ATOM 3223 N N . LEU A 1 406 ? -16.769 0.252 -16.205 1.00 81.19 406 LEU A N 1
ATOM 3224 C CA . LEU A 1 406 ? -18.097 0.161 -15.595 1.00 81.19 406 LEU A CA 1
ATOM 3225 C C . LEU A 1 406 ? -19.082 -0.589 -16.490 1.00 81.19 406 LEU A C 1
ATOM 3227 O O . LEU A 1 406 ? -19.813 -1.447 -15.997 1.00 81.19 406 LEU A O 1
ATOM 3231 N N . GLU A 1 407 ? -19.094 -0.296 -17.792 1.00 85.56 407 GLU A N 1
ATOM 3232 C CA . GLU A 1 407 ? -19.961 -0.975 -18.753 1.00 85.56 407 GLU A CA 1
ATOM 3233 C C . GLU A 1 407 ? -19.725 -2.487 -18.743 1.00 85.56 407 GLU A C 1
ATOM 3235 O O . GLU A 1 407 ? -20.691 -3.248 -18.699 1.00 85.56 407 GLU A O 1
ATOM 3240 N N . ILE A 1 408 ? -18.465 -2.931 -18.711 1.00 85.69 408 ILE A N 1
ATOM 3241 C CA . ILE A 1 408 ? -18.102 -4.354 -18.629 1.00 85.69 408 ILE A CA 1
ATOM 3242 C C . ILE A 1 408 ? -18.671 -4.993 -17.353 1.00 85.69 408 ILE A C 1
ATOM 3244 O O . ILE A 1 408 ? -19.267 -6.075 -17.388 1.00 85.69 408 ILE A O 1
ATOM 3248 N N . VAL A 1 409 ? -18.524 -4.323 -16.207 1.00 80.19 409 VAL A N 1
ATOM 3249 C CA . VAL A 1 409 ? -18.985 -4.848 -14.913 1.00 80.19 409 VAL A CA 1
ATOM 3250 C C . VAL A 1 409 ? -20.515 -4.867 -14.822 1.00 80.19 409 VAL A C 1
ATOM 3252 O O . VAL A 1 409 ? -21.082 -5.821 -14.276 1.00 80.19 409 VAL A O 1
ATOM 3255 N N . GLN A 1 410 ? -21.196 -3.870 -15.390 1.00 79.88 410 GLN A N 1
ATOM 3256 C CA . GLN A 1 410 ? -22.657 -3.741 -15.362 1.00 79.88 410 GLN A CA 1
ATOM 3257 C C . GLN A 1 410 ? -23.364 -4.622 -16.403 1.00 79.88 410 GLN A C 1
ATOM 3259 O O . GLN A 1 410 ? -24.458 -5.127 -16.141 1.00 79.88 410 GLN A O 1
ATOM 3264 N N . ARG A 1 411 ? -22.758 -4.859 -17.571 1.00 79.19 411 ARG A N 1
ATOM 3265 C CA . ARG A 1 411 ? -23.344 -5.706 -18.620 1.00 79.19 411 ARG A CA 1
ATOM 3266 C C . ARG A 1 411 ? -23.400 -7.173 -18.200 1.00 79.19 411 ARG A C 1
ATOM 3268 O O . ARG A 1 411 ? -22.659 -7.647 -17.337 1.00 79.19 411 ARG A O 1
ATOM 3275 N N . ALA A 1 412 ? -24.290 -7.933 -18.834 1.00 66.38 412 ALA A N 1
ATOM 3276 C CA . ALA A 1 412 ? -24.363 -9.386 -18.688 1.00 66.38 412 ALA A CA 1
ATOM 3277 C C . ALA A 1 412 ? -23.228 -10.074 -19.475 1.00 66.38 412 ALA A C 1
ATOM 3279 O O . ALA A 1 412 ? -23.472 -10.826 -20.414 1.00 66.38 412 ALA A O 1
ATOM 3280 N N . GLU A 1 413 ? -21.981 -9.769 -19.117 1.00 71.19 413 GLU A N 1
ATOM 3281 C CA . GLU A 1 413 ? -20.785 -10.352 -19.724 1.00 71.19 413 GLU A CA 1
ATOM 3282 C C . GLU A 1 413 ? -20.307 -11.616 -19.000 1.00 71.19 413 GLU A C 1
ATOM 3284 O O . GLU A 1 413 ? -20.703 -11.915 -17.868 1.00 71.19 413 GLU A O 1
ATOM 3289 N N . VAL A 1 414 ? -19.434 -12.369 -19.676 1.00 78.50 414 VAL A N 1
ATOM 3290 C CA . VAL A 1 414 ? -18.779 -13.562 -19.128 1.00 78.50 414 VAL A CA 1
ATOM 3291 C C . VAL A 1 414 ? -17.975 -13.166 -17.879 1.00 78.50 414 VAL A C 1
ATOM 3293 O O . VAL A 1 414 ? -17.241 -12.178 -17.933 1.00 78.50 414 VAL A O 1
ATOM 3296 N N . PRO A 1 415 ? -18.031 -13.937 -16.772 1.00 82.69 415 PRO A N 1
ATOM 3297 C CA . PRO A 1 415 ? -17.310 -13.608 -15.539 1.00 82.69 415 PRO A CA 1
ATOM 3298 C C . PRO A 1 415 ? -15.813 -13.329 -15.733 1.00 82.69 415 PRO A C 1
ATOM 3300 O O . PRO A 1 415 ? -15.264 -12.480 -15.042 1.00 82.69 415 PRO A O 1
ATOM 3303 N N . ALA A 1 416 ? -15.171 -13.995 -16.701 1.00 85.50 416 ALA A N 1
ATOM 3304 C CA . ALA A 1 416 ? -13.771 -13.772 -17.059 1.00 85.50 416 ALA A CA 1
ATOM 3305 C C . ALA A 1 416 ? -13.488 -12.316 -17.469 1.00 85.50 416 ALA A C 1
ATOM 3307 O O . ALA A 1 416 ? -12.569 -11.705 -16.938 1.00 85.50 416 ALA A O 1
ATOM 3308 N N . ARG A 1 417 ? -14.336 -11.715 -18.312 1.00 86.31 417 ARG A N 1
ATOM 3309 C CA . ARG A 1 417 ? -14.140 -10.332 -18.769 1.00 86.31 417 ARG A CA 1
ATOM 3310 C C . ARG A 1 417 ? -14.334 -9.318 -17.641 1.00 86.31 417 ARG A C 1
ATOM 3312 O O . ARG A 1 417 ? -13.599 -8.343 -17.533 1.00 86.31 417 ARG A O 1
ATOM 3319 N N . LYS A 1 418 ? -15.269 -9.593 -16.727 1.00 88.12 418 LYS A N 1
ATOM 3320 C CA . LYS A 1 418 ? -15.437 -8.795 -15.503 1.00 88.12 418 LYS A CA 1
ATOM 3321 C C . LYS A 1 418 ? -14.248 -8.924 -14.553 1.00 88.12 418 LYS A C 1
ATOM 3323 O O . LYS A 1 418 ? -13.907 -7.967 -13.871 1.00 88.12 418 LYS A O 1
ATOM 3328 N N . HIS A 1 419 ? -13.627 -10.100 -14.483 1.00 90.81 419 HIS A N 1
ATOM 3329 C CA . HIS A 1 419 ? -12.411 -10.305 -13.698 1.00 90.81 419 HIS A CA 1
ATOM 3330 C C . HIS A 1 419 ? -11.234 -9.514 -14.276 1.00 90.81 419 HIS A C 1
ATOM 3332 O O . HIS A 1 419 ? -10.561 -8.822 -13.519 1.00 90.81 419 HIS A O 1
ATOM 3338 N N . GLU A 1 420 ? -11.052 -9.534 -15.598 1.00 89.12 420 GLU A N 1
ATOM 3339 C CA . GLU A 1 420 ? -10.063 -8.700 -16.294 1.00 89.12 420 GLU A CA 1
ATOM 3340 C C . GLU A 1 420 ? -10.275 -7.203 -16.000 1.00 89.12 420 GLU A C 1
ATOM 3342 O O . GLU A 1 420 ? -9.319 -6.495 -15.697 1.00 89.12 420 GLU A O 1
ATOM 3347 N N . ALA A 1 421 ? -11.527 -6.729 -15.987 1.00 89.75 421 ALA A N 1
ATOM 3348 C CA . ALA A 1 421 ? -11.878 -5.353 -15.615 1.00 89.75 421 ALA A CA 1
ATOM 3349 C C . ALA A 1 421 ? -11.473 -4.975 -14.180 1.00 89.75 421 ALA A C 1
ATOM 3351 O O . ALA A 1 421 ? -10.926 -3.895 -13.952 1.00 89.75 421 ALA A O 1
ATOM 3352 N N . VAL A 1 422 ? -11.694 -5.870 -13.212 1.00 91.81 422 VAL A N 1
ATOM 3353 C CA . VAL A 1 422 ? -11.259 -5.655 -11.822 1.00 91.81 422 VAL A CA 1
ATOM 3354 C C . VAL A 1 422 ? -9.733 -5.626 -11.724 1.00 91.81 422 VAL A C 1
ATOM 3356 O O . VAL A 1 422 ? -9.186 -4.761 -11.043 1.00 91.81 422 VAL A O 1
ATOM 3359 N N . LEU A 1 423 ? -9.041 -6.543 -12.405 1.00 91.62 423 LEU A N 1
ATOM 3360 C CA . LEU A 1 423 ? -7.578 -6.608 -12.394 1.00 91.62 423 LEU A CA 1
ATOM 3361 C C . LEU A 1 423 ? -6.944 -5.392 -13.075 1.00 91.62 423 LEU A C 1
ATOM 3363 O O . LEU A 1 423 ? -5.955 -4.868 -12.573 1.00 91.62 423 LEU A O 1
ATOM 3367 N N . PHE A 1 424 ? -7.547 -4.888 -14.152 1.00 90.12 424 PHE A N 1
ATOM 3368 C CA . PHE A 1 424 ? -7.130 -3.641 -14.788 1.00 90.12 424 PHE A CA 1
ATOM 3369 C C . PHE A 1 424 ? -7.210 -2.456 -13.816 1.00 90.12 424 PHE A C 1
ATOM 3371 O O . PHE A 1 424 ? -6.240 -1.716 -13.664 1.00 90.12 424 PHE A O 1
ATOM 3378 N N . LEU A 1 425 ? -8.330 -2.298 -13.098 1.00 90.00 425 LEU A N 1
ATOM 3379 C CA . LEU A 1 425 ? -8.453 -1.244 -12.083 1.00 90.00 425 LEU A CA 1
ATOM 3380 C C . LEU A 1 425 ? -7.473 -1.429 -10.928 1.00 90.00 425 LEU A C 1
ATOM 3382 O O . LEU A 1 425 ? -6.927 -0.452 -10.428 1.00 90.00 425 LEU A O 1
ATOM 3386 N N . HIS A 1 426 ? -7.234 -2.668 -10.506 1.00 92.62 426 HIS A N 1
ATOM 3387 C CA . HIS A 1 426 ? -6.262 -2.964 -9.458 1.00 92.62 426 HIS A CA 1
ATOM 3388 C C . HIS A 1 426 ? -4.845 -2.573 -9.878 1.00 92.62 426 HIS A C 1
ATOM 3390 O O . HIS A 1 426 ? -4.140 -1.927 -9.102 1.00 92.62 426 HIS A O 1
ATOM 3396 N N . GLN A 1 427 ? -4.454 -2.871 -11.118 1.00 89.88 427 GLN A N 1
ATOM 3397 C CA . GLN A 1 427 ? -3.185 -2.426 -11.693 1.00 89.88 427 GLN A CA 1
ATOM 3398 C C . GLN A 1 427 ? -3.111 -0.899 -11.767 1.00 89.88 427 GLN A C 1
ATOM 3400 O O . GLN A 1 427 ? -2.124 -0.325 -11.313 1.00 89.88 427 GLN A O 1
ATOM 3405 N N . LEU A 1 428 ? -4.172 -0.233 -12.234 1.00 89.31 428 LEU A N 1
ATOM 3406 C CA . LEU A 1 428 ? -4.249 1.229 -12.289 1.00 89.31 428 LEU A CA 1
ATOM 3407 C C . LEU A 1 428 ? -4.085 1.863 -10.894 1.00 89.31 428 LEU A C 1
ATOM 3409 O O . LEU A 1 428 ? -3.280 2.775 -10.718 1.00 89.31 428 LEU A O 1
ATOM 3413 N N . CYS A 1 429 ? -4.793 1.351 -9.882 1.00 90.06 429 CYS A N 1
ATOM 3414 C CA . CYS A 1 429 ? -4.673 1.801 -8.492 1.00 90.06 429 CYS A CA 1
ATOM 3415 C C . CYS A 1 429 ? -3.308 1.463 -7.872 1.00 90.06 429 CYS A C 1
ATOM 3417 O O . CYS A 1 429 ? -2.859 2.163 -6.969 1.00 90.06 429 CYS A O 1
ATOM 3419 N N . THR A 1 430 ? -2.637 0.409 -8.339 1.00 90.69 430 THR A N 1
ATOM 3420 C CA . THR A 1 430 ? -1.283 0.058 -7.893 1.00 90.69 430 THR A CA 1
ATOM 3421 C C . THR A 1 430 ? -0.249 1.018 -8.476 1.00 90.69 430 THR A C 1
ATOM 3423 O O . THR A 1 430 ? 0.566 1.546 -7.723 1.00 90.69 430 THR A O 1
ATOM 3426 N N . MET A 1 431 ? -0.328 1.320 -9.778 1.00 88.56 431 MET A N 1
ATOM 3427 C CA . MET A 1 431 ? 0.511 2.331 -10.445 1.00 88.56 431 MET A CA 1
ATOM 3428 C C . MET A 1 431 ? 0.323 3.711 -9.806 1.00 88.56 431 MET A C 1
ATOM 3430 O O . MET A 1 431 ? 1.281 4.429 -9.529 1.00 88.56 431 MET A O 1
ATOM 3434 N N . ALA A 1 432 ? -0.922 4.048 -9.474 1.00 85.69 432 ALA A N 1
ATOM 3435 C CA . ALA A 1 432 ? -1.277 5.298 -8.827 1.00 85.69 432 ALA A CA 1
ATOM 3436 C C . ALA A 1 432 ? -0.553 5.568 -7.502 1.00 85.69 432 ALA A C 1
ATOM 3438 O O . ALA A 1 432 ? -0.347 6.732 -7.162 1.00 85.69 432 ALA A O 1
ATOM 3439 N N . LYS A 1 433 ? -0.146 4.532 -6.754 1.00 83.06 433 LYS A N 1
ATOM 3440 C CA . LYS A 1 433 ? 0.558 4.695 -5.466 1.00 83.06 433 LYS A CA 1
ATOM 3441 C C . LYS A 1 433 ? 1.868 5.471 -5.602 1.00 83.06 433 LYS A C 1
ATOM 3443 O O . LYS A 1 433 ? 2.309 6.073 -4.627 1.00 83.06 433 LYS A O 1
ATOM 3448 N N . GLN A 1 434 ? 2.455 5.483 -6.796 1.00 79.81 434 GLN A N 1
ATOM 3449 C CA . GLN A 1 434 ? 3.714 6.166 -7.071 1.00 79.81 434 GLN A CA 1
ATOM 3450 C C . GLN A 1 434 ? 3.532 7.672 -7.332 1.00 79.81 434 GLN A C 1
ATOM 3452 O O . GLN A 1 434 ? 4.475 8.439 -7.176 1.00 79.81 434 GLN A O 1
ATOM 3457 N N . ILE A 1 435 ? 2.324 8.133 -7.675 1.00 80.62 435 ILE A N 1
ATOM 3458 C CA . ILE A 1 435 ? 2.046 9.552 -7.959 1.00 80.62 435 ILE A CA 1
ATOM 3459 C C . ILE A 1 435 ? 2.255 10.402 -6.690 1.00 80.62 435 ILE A C 1
ATOM 3461 O O . ILE A 1 435 ? 2.143 9.917 -5.566 1.00 80.62 435 ILE A O 1
ATOM 3465 N N . GLN A 1 436 ? 2.533 11.700 -6.813 1.00 81.44 436 GLN A N 1
ATOM 3466 C CA . GLN A 1 436 ? 2.568 12.596 -5.648 1.00 81.44 436 GLN A CA 1
ATOM 3467 C C . GLN A 1 436 ? 1.208 12.649 -4.925 1.00 81.44 436 GLN A C 1
ATOM 3469 O O . GLN A 1 436 ? 0.150 12.530 -5.548 1.00 81.44 436 GLN A O 1
ATOM 3474 N N . LEU A 1 437 ? 1.222 12.844 -3.602 1.00 82.50 437 LEU A N 1
ATOM 3475 C CA . LEU A 1 437 ? 0.024 12.764 -2.751 1.00 82.50 437 LEU A CA 1
ATOM 3476 C C . LEU A 1 437 ? -1.171 13.619 -3.246 1.00 82.50 437 LEU A C 1
ATOM 3478 O O . LEU A 1 437 ? -2.275 13.077 -3.316 1.00 82.50 437 LEU A O 1
ATOM 3482 N N . PRO A 1 438 ? -1.004 14.888 -3.684 1.00 82.00 438 PRO A N 1
ATOM 3483 C CA . PRO A 1 438 ? -2.133 15.685 -4.182 1.00 82.00 438 PRO A CA 1
ATOM 3484 C C . PRO A 1 438 ? -2.781 15.103 -5.450 1.00 82.00 438 PRO A C 1
ATOM 3486 O O . PRO A 1 438 ? -4.009 15.106 -5.598 1.00 82.00 438 PRO A O 1
ATOM 3489 N N . GLY A 1 439 ? -1.958 14.563 -6.356 1.00 80.88 439 GLY A N 1
ATOM 3490 C CA . GLY A 1 439 ? -2.417 13.882 -7.567 1.00 80.88 439 GLY A CA 1
ATOM 3491 C C . GLY A 1 439 ? -3.154 12.584 -7.238 1.00 80.88 439 GLY A C 1
ATOM 3492 O O . GLY A 1 439 ? -4.232 12.345 -7.779 1.00 80.88 439 GLY A O 1
ATOM 3493 N N . ARG A 1 440 ? -2.642 11.802 -6.276 1.00 84.56 440 ARG A N 1
ATOM 3494 C CA . ARG A 1 440 ? -3.298 10.585 -5.764 1.00 84.56 440 ARG A CA 1
ATOM 3495 C C . ARG A 1 440 ? -4.680 10.858 -5.182 1.00 84.56 440 ARG A C 1
ATOM 3497 O O . ARG A 1 440 ? -5.634 10.170 -5.532 1.00 84.56 440 ARG A O 1
ATOM 3504 N N . MET A 1 441 ? -4.818 11.871 -4.330 1.00 84.25 441 MET A N 1
ATOM 3505 C CA . MET A 1 441 ? -6.119 12.213 -3.742 1.00 84.25 441 MET A CA 1
ATOM 3506 C C . MET A 1 441 ? -7.133 12.619 -4.820 1.00 84.25 441 MET A C 1
ATOM 3508 O O . MET A 1 441 ? -8.277 12.168 -4.812 1.00 84.25 441 MET A O 1
ATOM 3512 N N . THR A 1 442 ? -6.702 13.436 -5.787 1.00 82.69 442 THR A N 1
ATOM 3513 C CA . THR A 1 442 ? -7.547 13.875 -6.912 1.00 82.69 442 THR A CA 1
ATOM 3514 C C . THR A 1 442 ? -7.979 12.700 -7.788 1.00 82.69 442 THR A C 1
ATOM 3516 O O . THR A 1 442 ? -9.136 12.613 -8.209 1.00 82.69 442 THR A O 1
ATOM 3519 N N . LEU A 1 443 ? -7.057 11.770 -8.026 1.00 83.94 443 LEU A N 1
ATOM 3520 C CA . LEU A 1 443 ? -7.298 10.532 -8.743 1.00 83.94 443 LEU A CA 1
ATOM 3521 C C . LEU A 1 443 ? -8.379 9.682 -8.072 1.00 83.94 443 LEU A C 1
ATOM 3523 O O . LEU A 1 443 ? -9.378 9.365 -8.714 1.00 83.94 443 LEU A O 1
ATOM 3527 N N . PHE A 1 444 ? -8.195 9.304 -6.803 1.00 87.56 444 PHE A N 1
ATOM 3528 C CA . PHE A 1 444 ? -9.130 8.401 -6.126 1.00 87.56 444 PHE A CA 1
ATOM 3529 C C . PHE A 1 444 ? -10.518 9.026 -5.993 1.00 87.56 444 PHE A C 1
ATOM 3531 O O . PHE A 1 444 ? -11.509 8.342 -6.245 1.00 87.56 444 PHE A O 1
ATOM 3538 N N . ARG A 1 445 ? -10.599 10.338 -5.749 1.00 85.56 445 ARG A N 1
ATOM 3539 C CA . ARG A 1 445 ? -11.869 11.072 -5.799 1.00 85.56 445 ARG A CA 1
ATOM 3540 C C . ARG A 1 445 ? -12.541 10.960 -7.168 1.00 85.56 445 ARG A C 1
ATOM 3542 O O . ARG A 1 445 ? -13.709 10.593 -7.253 1.00 85.56 445 ARG A O 1
ATOM 3549 N N . SER A 1 446 ? -11.783 11.183 -8.245 1.00 84.25 446 SER A N 1
ATOM 3550 C CA . SER A 1 446 ? -12.285 11.052 -9.620 1.00 84.25 446 SER A CA 1
ATOM 3551 C C . SER A 1 446 ? -12.758 9.629 -9.935 1.00 84.25 446 SER A C 1
ATOM 3553 O O . SER A 1 446 ? -13.738 9.454 -10.654 1.00 84.25 446 SER A O 1
ATOM 3555 N N . LEU A 1 447 ? -12.077 8.602 -9.415 1.00 86.69 447 LEU A N 1
ATOM 3556 C CA . LEU A 1 447 ? -12.489 7.206 -9.571 1.00 86.69 447 LEU A CA 1
ATOM 3557 C C . LEU A 1 447 ? -13.797 6.918 -8.817 1.00 86.69 447 LEU A C 1
ATOM 3559 O O . LEU A 1 447 ? -14.688 6.267 -9.365 1.00 86.69 447 LEU A O 1
ATOM 3563 N N . VAL A 1 448 ? -13.948 7.428 -7.590 1.00 88.12 448 VAL A N 1
ATOM 3564 C CA . VAL A 1 448 ? -15.175 7.265 -6.793 1.00 88.12 448 VAL A CA 1
ATOM 3565 C C . VAL A 1 448 ? -16.365 7.970 -7.446 1.00 88.12 448 VAL A C 1
ATOM 3567 O O . VAL A 1 448 ? -17.422 7.354 -7.586 1.00 88.12 448 VAL A O 1
ATOM 3570 N N . GLU A 1 449 ? -16.188 9.201 -7.940 1.00 85.00 449 GLU A N 1
ATOM 3571 C CA . GLU A 1 449 ? -17.205 9.933 -8.720 1.00 85.00 449 GLU A CA 1
ATOM 3572 C C . GLU A 1 449 ? -17.677 9.148 -9.955 1.00 85.00 449 GLU A C 1
ATOM 3574 O O . GLU A 1 449 ? -18.809 9.294 -10.415 1.00 85.00 449 GLU A O 1
ATOM 3579 N N . ARG A 1 450 ? -16.817 8.268 -10.473 1.00 84.44 450 ARG A N 1
ATOM 3580 C CA . ARG A 1 450 ? -17.080 7.385 -11.612 1.00 84.44 450 ARG A CA 1
ATOM 3581 C C . ARG A 1 450 ? -17.398 5.964 -11.155 1.00 84.44 450 ARG A C 1
ATOM 3583 O O . ARG A 1 450 ? -17.013 5.006 -11.810 1.00 84.44 450 ARG A O 1
ATOM 3590 N N . ASN A 1 451 ? -18.107 5.810 -10.040 1.00 86.94 451 ASN A N 1
ATOM 3591 C CA . ASN A 1 451 ? -18.671 4.541 -9.573 1.00 86.94 451 ASN A CA 1
ATOM 3592 C C . ASN A 1 451 ? -17.660 3.390 -9.376 1.00 86.94 451 ASN A C 1
ATOM 3594 O O . ASN A 1 451 ? -18.058 2.224 -9.427 1.00 86.94 451 ASN A O 1
ATOM 3598 N N . LEU A 1 452 ? -16.383 3.678 -9.085 1.00 90.56 452 LEU A N 1
ATOM 3599 C CA . LEU A 1 452 ? -15.386 2.649 -8.742 1.00 90.56 452 LEU A CA 1
ATOM 3600 C C . LEU A 1 452 ? -15.896 1.686 -7.654 1.00 90.56 452 LEU A C 1
ATOM 3602 O O . LEU A 1 452 ? -15.654 0.480 -7.714 1.00 90.56 452 LEU A O 1
ATOM 3606 N N . LEU A 1 453 ? -16.643 2.210 -6.679 1.00 92.81 453 LEU A N 1
ATOM 3607 C CA . LEU A 1 453 ? -17.155 1.436 -5.549 1.00 92.81 453 LEU A CA 1
ATOM 3608 C C . LEU A 1 453 ? -18.135 0.327 -5.969 1.00 92.81 453 LEU A C 1
ATOM 3610 O O . LEU A 1 453 ? -18.125 -0.734 -5.353 1.00 92.81 453 LEU A O 1
ATOM 3614 N N . GLN A 1 454 ? -18.882 0.487 -7.067 1.00 91.00 454 GLN A N 1
ATOM 3615 C CA . GLN A 1 454 ? -19.720 -0.597 -7.605 1.00 91.00 454 GLN A CA 1
ATOM 3616 C C . GLN A 1 454 ? -18.869 -1.771 -8.116 1.00 91.00 454 GLN A C 1
ATOM 3618 O O . GLN A 1 454 ? -19.236 -2.939 -7.966 1.00 91.00 454 GLN A O 1
ATOM 3623 N N . VAL A 1 455 ? -17.703 -1.477 -8.703 1.00 91.56 455 VAL A N 1
ATOM 3624 C CA . VAL A 1 455 ? -16.766 -2.509 -9.168 1.00 91.56 455 VAL A CA 1
ATOM 3625 C C . VAL A 1 455 ? -16.130 -3.236 -7.986 1.00 91.56 455 VAL A C 1
ATOM 3627 O O . VAL A 1 455 ? -15.999 -4.461 -8.011 1.00 91.56 455 VAL A O 1
ATOM 3630 N N . VAL A 1 456 ? -15.806 -2.501 -6.920 1.00 94.62 456 VAL A N 1
ATOM 3631 C CA . VAL A 1 456 ? -15.331 -3.069 -5.651 1.00 94.62 456 VAL A CA 1
ATOM 3632 C C . VAL A 1 456 ? -16.379 -4.003 -5.038 1.00 94.62 456 VAL A C 1
ATOM 3634 O O . VAL A 1 456 ? -16.037 -5.112 -4.631 1.00 94.62 456 VAL A O 1
ATOM 3637 N N . GLU A 1 457 ? -17.654 -3.611 -5.012 1.00 93.81 457 GLU A N 1
ATOM 3638 C CA . GLU A 1 457 ? -18.742 -4.455 -4.498 1.00 93.81 457 GLU A CA 1
ATOM 3639 C C . GLU A 1 457 ? -18.879 -5.759 -5.287 1.00 93.81 457 GLU A C 1
ATOM 3641 O O . GLU A 1 457 ? -18.980 -6.841 -4.698 1.00 93.81 457 GLU A O 1
ATOM 3646 N N . TYR A 1 458 ? -18.804 -5.675 -6.620 1.00 92.25 458 TYR A N 1
ATOM 3647 C CA . TYR A 1 458 ? -18.763 -6.855 -7.480 1.00 92.25 458 TYR A CA 1
ATOM 3648 C C . TYR A 1 458 ? -17.562 -7.752 -7.153 1.00 92.25 458 TYR A C 1
ATOM 3650 O O . TYR A 1 458 ? -17.730 -8.967 -7.016 1.00 92.25 458 TYR A O 1
ATOM 3658 N N . ALA A 1 459 ? -16.366 -7.172 -7.021 1.00 94.25 459 ALA A N 1
ATOM 3659 C CA . ALA A 1 459 ? -15.124 -7.896 -6.766 1.00 94.25 459 ALA A CA 1
ATOM 3660 C C . ALA A 1 459 ? -15.139 -8.615 -5.408 1.00 94.25 459 ALA A C 1
ATOM 3662 O O . ALA A 1 459 ? -14.814 -9.803 -5.327 1.00 94.25 459 ALA A O 1
ATOM 3663 N N . LEU A 1 460 ? -15.590 -7.931 -4.351 1.00 93.94 460 LEU A N 1
ATOM 3664 C CA . LEU A 1 460 ? -15.692 -8.482 -2.998 1.00 93.94 460 LEU A CA 1
ATOM 3665 C C . LEU A 1 460 ? -16.697 -9.640 -2.901 1.00 93.94 460 LEU A C 1
ATOM 3667 O O . LEU A 1 460 ? -16.510 -10.554 -2.095 1.00 93.94 460 LEU A O 1
ATOM 3671 N N . ALA A 1 461 ? -17.732 -9.642 -3.747 1.00 91.44 461 ALA A N 1
ATOM 3672 C CA . ALA A 1 461 ? -18.718 -10.717 -3.823 1.00 91.44 461 ALA A CA 1
ATOM 3673 C C . ALA A 1 461 ? -18.212 -11.984 -4.548 1.00 91.44 461 ALA A C 1
ATOM 3675 O O . ALA A 1 461 ? -18.876 -13.027 -4.497 1.00 91.44 461 ALA A O 1
ATOM 3676 N N . GLN A 1 462 ? -17.052 -11.939 -5.217 1.00 91.81 462 GLN A N 1
ATOM 3677 C CA . GLN A 1 462 ? -16.550 -13.080 -5.982 1.00 91.81 462 GLN A CA 1
ATOM 3678 C C . GLN A 1 462 ? -15.977 -14.199 -5.102 1.00 91.81 462 GLN A C 1
ATOM 3680 O O . GLN A 1 462 ? -15.320 -13.999 -4.074 1.00 91.81 462 GLN A O 1
ATOM 3685 N N . ARG A 1 463 ? -16.166 -15.441 -5.569 1.00 88.44 463 ARG A N 1
ATOM 3686 C CA . ARG A 1 463 ? -15.555 -16.630 -4.946 1.00 88.44 463 ARG A CA 1
ATOM 3687 C C . ARG A 1 463 ? -14.052 -16.715 -5.213 1.00 88.44 463 ARG A C 1
ATOM 3689 O O . ARG A 1 463 ? -13.325 -17.224 -4.360 1.00 88.44 463 ARG A O 1
ATOM 3696 N N . ALA A 1 464 ? -13.604 -16.214 -6.365 1.00 91.94 464 ALA A N 1
ATOM 3697 C CA . ALA A 1 464 ? -12.204 -16.210 -6.775 1.00 91.94 464 ALA A CA 1
ATOM 3698 C C . ALA A 1 464 ? -11.357 -15.351 -5.808 1.00 91.94 464 ALA A C 1
ATOM 3700 O O . ALA A 1 464 ? -11.591 -14.145 -5.726 1.00 91.94 464 ALA A O 1
ATOM 3701 N N . PRO A 1 465 ? -10.380 -15.934 -5.079 1.00 92.00 465 PRO A N 1
ATOM 3702 C CA . PRO A 1 465 ? -9.588 -15.195 -4.094 1.00 92.00 465 PRO A CA 1
ATOM 3703 C C . PRO A 1 465 ? -8.815 -14.020 -4.692 1.00 92.00 465 PRO A C 1
ATOM 3705 O O . PRO A 1 465 ? -8.779 -12.965 -4.080 1.00 92.00 465 PRO A O 1
ATOM 3708 N N . MET A 1 466 ? -8.260 -14.188 -5.894 1.00 92.88 466 MET A N 1
ATOM 3709 C CA . MET A 1 466 ? -7.497 -13.151 -6.595 1.00 92.88 466 MET A CA 1
ATOM 3710 C C . MET A 1 466 ? -8.328 -11.879 -6.816 1.00 92.88 466 MET A C 1
ATOM 3712 O O . MET A 1 466 ? -7.922 -10.799 -6.411 1.00 92.88 466 MET A O 1
ATOM 3716 N N . ILE A 1 467 ? -9.533 -12.024 -7.372 1.00 94.75 467 ILE A N 1
ATOM 3717 C CA . ILE A 1 467 ? -10.437 -10.901 -7.669 1.00 94.75 467 ILE A CA 1
ATOM 3718 C C . ILE A 1 467 ? -10.935 -10.238 -6.390 1.00 94.75 467 ILE A C 1
ATOM 3720 O O . ILE A 1 467 ? -11.010 -9.016 -6.299 1.00 94.75 467 ILE A O 1
ATOM 3724 N N . ARG A 1 468 ? -11.231 -11.048 -5.373 1.00 94.44 468 ARG A N 1
ATOM 3725 C CA . ARG A 1 468 ? -11.667 -10.544 -4.076 1.00 94.44 468 ARG A CA 1
ATOM 3726 C C . ARG A 1 468 ? -10.557 -9.760 -3.361 1.00 94.44 468 ARG A C 1
ATOM 3728 O O . ARG A 1 468 ? -10.842 -8.710 -2.793 1.00 94.44 468 ARG A O 1
ATOM 3735 N N . ASN A 1 469 ? -9.315 -10.243 -3.408 1.00 95.12 469 ASN A N 1
ATOM 3736 C CA . ASN A 1 469 ? -8.155 -9.543 -2.852 1.00 95.12 469 ASN A CA 1
ATOM 3737 C C . ASN A 1 469 ? -7.895 -8.232 -3.605 1.00 95.12 469 ASN A C 1
ATOM 3739 O O . ASN A 1 469 ? -7.755 -7.196 -2.966 1.00 95.12 469 ASN A O 1
ATOM 3743 N N . ALA A 1 470 ? -7.949 -8.256 -4.941 1.00 95.94 470 ALA A N 1
ATOM 3744 C CA . ALA A 1 470 ? -7.831 -7.060 -5.773 1.00 95.94 470 ALA A CA 1
ATOM 3745 C C . ALA A 1 470 ? -8.882 -5.998 -5.398 1.00 95.94 470 ALA A C 1
ATOM 3747 O O . ALA A 1 470 ? -8.542 -4.839 -5.176 1.00 95.94 470 ALA A O 1
ATOM 3748 N N . GLY A 1 471 ? -10.149 -6.399 -5.228 1.00 95.94 471 GLY A N 1
ATOM 3749 C CA . GLY A 1 471 ? -11.215 -5.506 -4.760 1.00 95.94 471 GLY A CA 1
ATOM 3750 C C . GLY A 1 471 ? -10.955 -4.917 -3.369 1.00 95.94 471 GLY A C 1
ATOM 3751 O O . GLY A 1 471 ? -11.182 -3.728 -3.157 1.00 95.94 471 GLY A O 1
ATOM 3752 N N . ALA A 1 472 ? -10.444 -5.720 -2.430 1.00 95.94 472 ALA A N 1
ATOM 3753 C CA . ALA A 1 472 ? -10.098 -5.250 -1.089 1.00 95.94 472 ALA A CA 1
ATOM 3754 C C . ALA A 1 472 ? -8.896 -4.291 -1.083 1.00 95.94 472 ALA A C 1
ATOM 3756 O O . ALA A 1 472 ? -8.896 -3.330 -0.321 1.00 95.94 472 ALA A O 1
ATOM 3757 N N . GLU A 1 473 ? -7.895 -4.510 -1.937 1.00 95.62 473 GLU A N 1
ATOM 3758 C CA . GLU A 1 473 ? -6.747 -3.607 -2.085 1.00 95.62 473 GLU A CA 1
ATOM 3759 C C . GLU A 1 473 ? -7.143 -2.271 -2.719 1.00 95.62 473 GLU A C 1
ATOM 3761 O O . GLU A 1 473 ? -6.750 -1.223 -2.208 1.00 95.62 473 GLU A O 1
ATOM 3766 N N . ILE A 1 474 ? -7.973 -2.294 -3.772 1.00 95.19 474 ILE A N 1
ATOM 3767 C CA . ILE A 1 474 ? -8.548 -1.077 -4.369 1.00 95.19 474 ILE A CA 1
ATOM 3768 C C . ILE A 1 474 ? -9.307 -0.285 -3.300 1.00 95.19 474 ILE A C 1
ATOM 3770 O O . ILE A 1 474 ? -9.118 0.926 -3.171 1.00 95.19 474 ILE A O 1
ATOM 3774 N N . LEU A 1 475 ? -10.157 -0.959 -2.519 1.00 96.06 475 LEU A N 1
ATOM 3775 C CA . LEU A 1 475 ? -10.954 -0.313 -1.481 1.00 96.06 475 LEU A CA 1
ATOM 3776 C C . LEU A 1 475 ? -10.091 0.263 -0.357 1.00 96.06 475 LEU A C 1
ATOM 3778 O O . LEU A 1 475 ? -10.332 1.390 0.063 1.00 96.06 475 LEU A O 1
ATOM 3782 N N . ALA A 1 476 ? -9.089 -0.487 0.106 1.00 94.75 476 ALA A N 1
ATOM 3783 C CA . ALA A 1 476 ? -8.164 -0.027 1.134 1.00 94.75 476 ALA A CA 1
ATOM 3784 C C . ALA A 1 476 ? -7.442 1.252 0.691 1.00 94.75 476 ALA A C 1
ATOM 3786 O O . ALA A 1 476 ? -7.469 2.235 1.423 1.00 94.75 476 ALA A O 1
ATOM 3787 N N . SER A 1 477 ? -6.900 1.285 -0.533 1.00 92.88 477 SER A N 1
ATOM 3788 C CA . SER A 1 477 ? -6.278 2.499 -1.080 1.00 92.88 477 SER A CA 1
ATOM 3789 C C . SER A 1 477 ? -7.282 3.636 -1.283 1.00 92.88 477 SER A C 1
ATOM 3791 O O . SER A 1 477 ? -6.961 4.789 -1.033 1.00 92.88 477 SER A O 1
ATOM 3793 N N . THR A 1 478 ? -8.521 3.335 -1.676 1.00 92.38 478 THR A N 1
ATOM 3794 C CA . THR A 1 478 ? -9.560 4.368 -1.820 1.00 92.38 478 THR A CA 1
ATOM 3795 C C . THR A 1 478 ? -9.901 5.011 -0.472 1.00 92.38 478 THR A C 1
ATOM 3797 O O . THR A 1 478 ? -10.004 6.230 -0.390 1.00 92.38 478 THR A O 1
ATOM 3800 N N . ILE A 1 479 ? -10.039 4.214 0.592 1.00 91.69 479 ILE A N 1
ATOM 3801 C CA . ILE A 1 479 ? -10.339 4.706 1.945 1.00 91.69 479 ILE A CA 1
ATOM 3802 C C . ILE A 1 479 ? -9.142 5.452 2.549 1.00 91.69 479 ILE A C 1
ATOM 3804 O O . ILE A 1 479 ? -9.349 6.458 3.218 1.00 91.69 479 ILE A O 1
ATOM 3808 N N . GLU A 1 480 ? -7.913 4.996 2.293 1.00 88.69 480 GLU A N 1
ATOM 3809 C CA . GLU A 1 480 ? -6.678 5.657 2.742 1.00 88.69 480 GLU A CA 1
ATOM 3810 C C . GLU A 1 480 ? -6.582 7.108 2.239 1.00 88.69 480 GLU A C 1
ATOM 3812 O O . GLU A 1 480 ? -6.149 7.984 2.982 1.00 88.69 480 GLU A O 1
ATOM 3817 N N . TYR A 1 481 ? -7.012 7.375 0.998 1.00 86.94 481 TYR A N 1
ATOM 3818 C CA . TYR A 1 481 ? -6.902 8.706 0.386 1.00 86.94 481 TYR A CA 1
ATOM 3819 C C . TYR A 1 481 ? -8.201 9.531 0.387 1.00 86.94 481 TYR A C 1
ATOM 3821 O O . TYR A 1 481 ? -8.121 10.758 0.298 1.00 86.94 481 TYR A O 1
ATOM 3829 N N . ASP A 1 482 ? -9.384 8.905 0.452 1.00 85.94 482 ASP A N 1
ATOM 3830 C CA . ASP A 1 482 ? -10.684 9.597 0.432 1.00 85.94 482 ASP A CA 1
ATOM 3831 C C . ASP A 1 482 ? -11.807 8.802 1.140 1.00 85.94 482 ASP A C 1
ATOM 3833 O O . ASP A 1 482 ? -12.803 8.384 0.536 1.00 85.94 482 ASP A O 1
ATOM 3837 N N . SER A 1 483 ? -11.658 8.584 2.451 1.00 88.56 483 SER A N 1
ATOM 3838 C CA . SER A 1 483 ? -12.664 7.902 3.284 1.00 88.56 483 SER A CA 1
ATOM 3839 C C . SER A 1 483 ? -14.026 8.615 3.295 1.00 88.56 483 SER A C 1
ATOM 3841 O O . SER A 1 483 ? -15.069 7.951 3.310 1.00 88.56 483 SER A O 1
ATOM 3843 N N . SER A 1 484 ? -14.040 9.948 3.210 1.00 87.06 484 SER A N 1
ATOM 3844 C CA . SER A 1 484 ? -15.254 10.773 3.192 1.00 87.06 484 SER A CA 1
ATOM 3845 C C . SER A 1 484 ? -16.152 10.452 1.992 1.00 87.06 484 SER A C 1
ATOM 3847 O O . SER A 1 484 ? -17.359 10.253 2.162 1.00 87.06 484 SER A O 1
ATOM 3849 N N . SER A 1 485 ? -15.585 10.313 0.787 1.00 88.56 485 SER A N 1
ATOM 3850 C CA . SER A 1 485 ? -16.357 9.932 -0.406 1.00 88.56 485 SER A CA 1
ATOM 3851 C C . SER A 1 485 ? -16.944 8.518 -0.299 1.00 88.56 485 SER A C 1
ATOM 3853 O O . SER A 1 485 ? -18.058 8.270 -0.768 1.00 88.56 485 SER A O 1
ATOM 3855 N N . VAL A 1 486 ? -16.253 7.591 0.375 1.00 92.69 486 VAL A N 1
ATOM 3856 C CA . VAL A 1 486 ? -16.768 6.232 0.625 1.00 92.69 486 VAL A CA 1
ATOM 3857 C C . VAL A 1 486 ? -17.934 6.249 1.622 1.00 92.69 486 VAL A C 1
ATOM 3859 O O . VAL A 1 486 ? -18.937 5.567 1.400 1.00 92.69 486 VAL A O 1
ATOM 3862 N N . ARG A 1 487 ? -17.867 7.063 2.685 1.00 92.50 487 ARG A N 1
ATOM 3863 C CA . ARG A 1 487 ? -18.994 7.255 3.623 1.00 92.50 487 ARG A CA 1
ATOM 3864 C C . ARG A 1 487 ? -20.200 7.891 2.941 1.00 92.50 487 ARG A C 1
ATOM 3866 O O . ARG A 1 487 ? -21.321 7.421 3.132 1.00 92.50 487 ARG A O 1
ATOM 3873 N N . ALA A 1 488 ? -19.976 8.907 2.107 1.00 91.06 488 ALA A N 1
ATOM 3874 C CA . ALA A 1 488 ? -21.033 9.542 1.324 1.00 91.06 488 ALA A CA 1
ATOM 3875 C C . ALA A 1 488 ? -21.717 8.538 0.378 1.00 91.06 488 ALA A C 1
ATOM 3877 O O . ALA A 1 488 ? -22.945 8.518 0.281 1.00 91.06 488 ALA A O 1
ATOM 3878 N N . TYR A 1 489 ? -20.947 7.649 -0.262 1.00 92.88 489 TYR A N 1
ATOM 3879 C CA . TYR A 1 489 ? -21.496 6.557 -1.070 1.00 92.88 489 TYR A CA 1
ATOM 3880 C C . TYR A 1 489 ? -22.367 5.605 -0.239 1.00 92.88 489 TYR A C 1
ATOM 3882 O O . TYR A 1 489 ? -23.489 5.299 -0.643 1.00 92.88 489 TYR A O 1
ATOM 3890 N N . ILE A 1 490 ? -21.907 5.197 0.948 1.00 94.38 490 ILE A N 1
ATOM 3891 C CA . ILE A 1 490 ? -22.694 4.352 1.862 1.00 94.38 490 ILE A CA 1
ATOM 3892 C C . ILE A 1 490 ? -24.010 5.042 2.243 1.00 94.38 490 ILE A C 1
ATOM 3894 O O . ILE A 1 490 ? -25.069 4.427 2.149 1.00 94.38 490 ILE A O 1
ATOM 3898 N N . LEU A 1 491 ? -23.977 6.325 2.613 1.00 93.69 491 LEU A N 1
ATOM 3899 C CA . LEU A 1 491 ? -25.185 7.093 2.937 1.00 93.69 491 LEU A CA 1
ATOM 3900 C C . LEU A 1 491 ? -26.142 7.219 1.743 1.00 93.69 491 LEU A C 1
ATOM 3902 O O . LEU A 1 491 ? -27.360 7.156 1.921 1.00 93.69 491 LEU A O 1
ATOM 3906 N N . ALA A 1 492 ? -25.617 7.343 0.522 1.00 93.19 492 ALA A N 1
ATOM 3907 C CA . ALA A 1 492 ? -26.431 7.343 -0.689 1.00 93.19 492 ALA A CA 1
ATOM 3908 C C . ALA A 1 492 ? -27.125 5.987 -0.921 1.00 93.19 492 ALA A C 1
ATOM 3910 O O . ALA A 1 492 ? -28.292 5.964 -1.308 1.00 93.19 492 ALA A O 1
ATOM 3911 N N . GLN A 1 493 ? -26.453 4.865 -0.641 1.00 94.50 493 GLN A N 1
ATOM 3912 C CA . GLN A 1 493 ? -27.065 3.529 -0.698 1.00 94.50 493 GLN A CA 1
ATOM 3913 C C . GLN A 1 493 ? -28.168 3.362 0.350 1.00 94.50 493 GLN A C 1
ATOM 3915 O O . GLN A 1 493 ? -29.223 2.806 0.051 1.00 94.50 493 GLN A O 1
ATOM 3920 N N . VAL A 1 494 ? -27.961 3.898 1.558 1.00 93.62 494 VAL A N 1
ATOM 3921 C CA . VAL A 1 494 ? -28.979 3.909 2.620 1.00 93.62 494 VAL A CA 1
ATOM 3922 C C . VAL A 1 494 ? -30.222 4.672 2.171 1.00 93.62 494 VAL A C 1
ATOM 3924 O O . VAL A 1 494 ? -31.330 4.163 2.317 1.00 93.62 494 VAL A O 1
ATOM 3927 N N . ALA A 1 495 ? -30.053 5.854 1.571 1.00 93.50 495 ALA A N 1
ATOM 3928 C CA . ALA A 1 495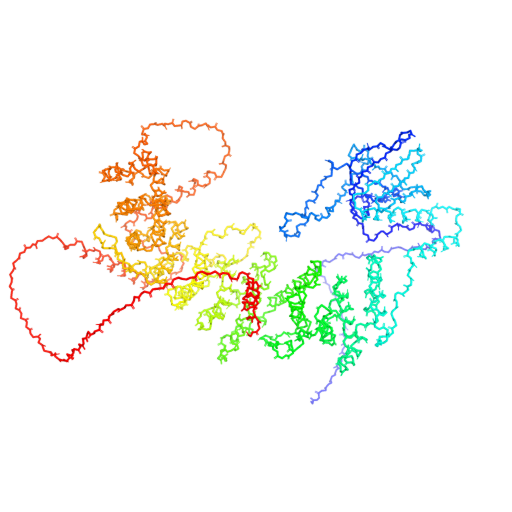 ? -31.170 6.648 1.055 1.00 93.50 495 ALA A CA 1
ATOM 3929 C C . ALA A 1 495 ? -31.949 5.929 -0.065 1.00 93.50 495 ALA A C 1
ATOM 3931 O O . ALA A 1 495 ? -33.146 6.149 -0.223 1.00 93.50 495 ALA A O 1
ATOM 3932 N N . ARG A 1 496 ? -31.286 5.046 -0.822 1.00 94.75 496 ARG A N 1
ATOM 3933 C CA . ARG A 1 496 ? -31.899 4.211 -1.871 1.00 94.75 496 ARG A CA 1
ATOM 3934 C C . ARG A 1 496 ? -32.446 2.876 -1.359 1.00 94.75 496 ARG A C 1
ATOM 3936 O O . ARG A 1 496 ? -32.998 2.114 -2.147 1.00 94.75 496 ARG A O 1
ATOM 3943 N N . ASN A 1 497 ? -32.302 2.586 -0.065 1.00 93.06 497 ASN A N 1
ATOM 3944 C CA . ASN A 1 497 ? -32.647 1.302 0.548 1.00 93.06 497 ASN A CA 1
ATOM 3945 C C . ASN A 1 497 ? -31.942 0.096 -0.117 1.00 93.06 497 ASN A C 1
ATOM 3947 O O . ASN A 1 497 ? -32.511 -0.986 -0.274 1.00 93.06 497 ASN A O 1
ATOM 3951 N N . GLU A 1 498 ? -30.692 0.295 -0.534 1.00 93.50 498 GLU A N 1
ATOM 3952 C CA . GLU A 1 498 ? -29.836 -0.734 -1.123 1.00 93.50 498 GLU A CA 1
ATOM 3953 C C . GLU A 1 498 ? -28.968 -1.412 -0.051 1.00 93.50 498 GLU A C 1
ATOM 3955 O O . GLU A 1 498 ? -28.731 -0.876 1.036 1.00 93.50 498 GLU A O 1
ATOM 3960 N N . ARG A 1 499 ? -28.444 -2.608 -0.355 1.00 93.44 499 ARG A N 1
ATOM 3961 C CA . ARG A 1 499 ? -27.423 -3.229 0.498 1.00 93.44 499 ARG A CA 1
ATOM 3962 C C . ARG A 1 499 ? -26.164 -2.368 0.454 1.00 93.44 499 ARG A C 1
ATOM 3964 O O . ARG A 1 499 ? -25.590 -2.192 -0.613 1.00 93.44 499 ARG A O 1
ATOM 3971 N N . THR A 1 500 ? -25.724 -1.895 1.613 1.00 95.94 500 THR A N 1
ATOM 3972 C CA . THR A 1 500 ? -24.578 -0.991 1.704 1.00 95.94 500 THR A CA 1
ATOM 3973 C C . THR A 1 500 ? -23.239 -1.712 1.555 1.00 95.94 500 THR A C 1
ATOM 3975 O O . THR A 1 500 ? -23.096 -2.887 1.919 1.00 95.94 500 THR A O 1
ATOM 3978 N N . LEU A 1 501 ? -22.216 -0.975 1.117 1.00 96.19 501 LEU A N 1
ATOM 3979 C CA . LEU A 1 501 ? -20.830 -1.446 1.120 1.00 96.19 501 LEU A CA 1
ATOM 3980 C C . LEU A 1 501 ? -20.372 -1.860 2.531 1.00 96.19 501 LEU A C 1
ATOM 3982 O O . LEU A 1 501 ? -19.708 -2.885 2.684 1.00 96.19 501 LEU A O 1
ATOM 3986 N N . LEU A 1 502 ? -20.779 -1.130 3.579 1.00 96.06 502 LEU A N 1
ATOM 3987 C CA . LEU A 1 502 ? -20.486 -1.504 4.970 1.00 96.06 502 LEU A CA 1
ATOM 3988 C C . LEU A 1 502 ? -21.078 -2.879 5.320 1.00 96.06 502 LEU A C 1
ATOM 3990 O O . LEU A 1 502 ? -20.390 -3.710 5.913 1.00 96.06 502 LEU A O 1
ATOM 3994 N N . ALA A 1 503 ? -22.324 -3.148 4.917 1.00 95.56 503 ALA A N 1
ATOM 3995 C CA . ALA A 1 503 ? -22.962 -4.443 5.135 1.00 95.56 503 ALA A CA 1
ATOM 3996 C C . ALA A 1 503 ? -22.223 -5.568 4.393 1.00 95.56 503 ALA A C 1
ATOM 3998 O O . ALA A 1 503 ? -22.047 -6.656 4.941 1.00 95.56 503 ALA A O 1
ATOM 3999 N N . LEU A 1 504 ? -21.732 -5.311 3.175 1.00 96.00 504 LEU A N 1
ATOM 4000 C CA . LEU A 1 504 ? -20.893 -6.264 2.446 1.00 96.00 504 LEU A CA 1
ATOM 4001 C C . LEU A 1 504 ? -19.574 -6.549 3.183 1.00 96.00 504 LEU A C 1
ATOM 4003 O O . LEU A 1 504 ? -19.232 -7.716 3.368 1.00 96.00 504 LEU A O 1
ATOM 4007 N N . LEU A 1 505 ? -18.861 -5.517 3.646 1.00 96.75 505 LEU A N 1
ATOM 4008 C CA . LEU A 1 505 ? -17.610 -5.668 4.403 1.00 96.75 505 LEU A CA 1
ATOM 4009 C C . LEU A 1 505 ? -17.816 -6.415 5.718 1.00 96.75 505 LEU A C 1
ATOM 4011 O O . LEU A 1 505 ? -17.033 -7.305 6.054 1.00 96.75 505 LEU A O 1
ATOM 4015 N N . ARG A 1 506 ? -18.899 -6.104 6.433 1.00 95.88 506 ARG A N 1
ATOM 4016 C CA . ARG A 1 506 ? -19.324 -6.838 7.625 1.00 95.88 506 ARG A CA 1
ATOM 4017 C C . ARG A 1 506 ? -19.530 -8.313 7.295 1.00 95.88 506 ARG A C 1
ATOM 4019 O O . ARG A 1 506 ? -18.951 -9.166 7.958 1.00 95.88 506 ARG A O 1
ATOM 4026 N N . ASP A 1 507 ? -20.305 -8.636 6.266 1.00 94.75 507 ASP A N 1
ATOM 4027 C CA . ASP A 1 507 ? -20.590 -10.030 5.911 1.00 94.75 507 ASP A CA 1
ATOM 4028 C C . ASP A 1 507 ? -19.316 -10.781 5.477 1.00 94.75 507 ASP A C 1
ATOM 4030 O O . ASP A 1 507 ? -19.164 -11.974 5.752 1.00 94.75 507 ASP A O 1
ATOM 4034 N N . VAL A 1 508 ? -18.361 -10.081 4.857 1.00 94.06 508 VAL A N 1
ATOM 4035 C CA . VAL A 1 508 ? -17.036 -10.620 4.534 1.00 94.06 508 VAL A CA 1
ATOM 4036 C C . VAL A 1 508 ? -16.207 -10.875 5.800 1.00 94.06 508 VAL A C 1
ATOM 4038 O O . VAL A 1 508 ? -15.679 -11.975 5.966 1.00 94.06 508 VAL A O 1
ATOM 4041 N N . LEU A 1 509 ? -16.127 -9.921 6.730 1.00 95.31 509 LEU A N 1
ATOM 4042 C CA . LEU A 1 509 ? -15.418 -10.093 8.005 1.00 95.31 509 LEU A CA 1
ATOM 4043 C C . LEU A 1 509 ? -16.013 -11.251 8.825 1.00 95.31 509 LEU A C 1
ATOM 4045 O O . LEU A 1 509 ? -15.292 -12.090 9.377 1.00 95.31 509 LEU A O 1
ATOM 4049 N N . LEU A 1 510 ? -17.344 -11.325 8.872 1.00 94.44 510 LEU A N 1
ATOM 4050 C CA . LEU A 1 510 ? -18.086 -12.330 9.626 1.00 94.44 510 LEU A CA 1
ATOM 4051 C C . LEU A 1 510 ? -18.151 -13.698 8.928 1.00 94.44 510 LEU A C 1
ATOM 4053 O O . LEU A 1 510 ? -18.432 -14.706 9.580 1.00 94.44 510 LEU A O 1
ATOM 4057 N N . GLY A 1 511 ? -17.840 -13.757 7.633 1.00 91.62 511 GLY A N 1
ATOM 4058 C CA . GLY A 1 511 ? -17.842 -14.971 6.826 1.00 91.62 511 GLY A CA 1
ATOM 4059 C C . GLY A 1 511 ? -16.701 -15.950 7.132 1.00 91.62 511 GLY A C 1
ATOM 4060 O O . GLY A 1 511 ? -15.918 -15.792 8.074 1.00 91.62 511 GLY A O 1
ATOM 4061 N N . ALA A 1 512 ? -16.616 -17.005 6.319 1.00 88.50 512 ALA A N 1
ATOM 4062 C CA . ALA A 1 512 ? -15.584 -18.039 6.400 1.00 88.50 512 ALA A CA 1
ATOM 4063 C C . ALA A 1 512 ? -14.483 -17.787 5.355 1.00 88.50 512 ALA A C 1
ATOM 4065 O O . ALA A 1 512 ? -14.449 -18.430 4.306 1.00 88.50 512 ALA A O 1
ATOM 4066 N N . TYR A 1 513 ? -13.592 -16.837 5.644 1.00 90.94 513 TYR A N 1
ATOM 4067 C CA . TYR A 1 513 ? -12.470 -16.468 4.776 1.00 90.94 513 TYR A CA 1
ATOM 4068 C C . TYR A 1 513 ? -11.115 -16.722 5.458 1.00 90.94 513 TYR A C 1
ATOM 4070 O O . TYR A 1 513 ? -11.069 -16.896 6.676 1.00 90.94 513 TYR A O 1
ATOM 4078 N N . PRO A 1 514 ? -10.000 -16.767 4.702 1.00 90.62 514 PRO A N 1
ATOM 4079 C CA . PRO A 1 514 ? -8.667 -16.879 5.286 1.00 90.62 514 PRO A CA 1
ATOM 4080 C C . PRO A 1 514 ? -8.360 -15.720 6.244 1.00 90.62 514 PRO A C 1
ATOM 4082 O O . PRO A 1 514 ? -8.698 -14.574 5.954 1.00 90.62 514 PRO A O 1
ATOM 4085 N N . ALA A 1 515 ? -7.654 -16.011 7.340 1.00 88.25 515 ALA A N 1
ATOM 4086 C CA . ALA A 1 515 ? -7.360 -15.042 8.399 1.00 88.25 515 ALA A CA 1
ATOM 4087 C C . ALA A 1 515 ? -6.658 -13.766 7.895 1.00 88.25 515 ALA A C 1
ATOM 4089 O O . ALA A 1 515 ? -6.997 -12.678 8.341 1.00 88.25 515 ALA A O 1
ATOM 4090 N N . GLY A 1 516 ? -5.726 -13.881 6.939 1.00 90.44 516 GLY A N 1
ATOM 4091 C CA . GLY A 1 516 ? -5.038 -12.715 6.367 1.00 90.44 516 GLY A CA 1
ATOM 4092 C C . GLY A 1 516 ? -5.992 -11.756 5.648 1.00 90.44 516 GLY A C 1
ATOM 4093 O O . GLY A 1 516 ? -5.944 -10.552 5.874 1.00 90.44 516 GLY A O 1
ATOM 4094 N N . PHE A 1 517 ? -6.926 -12.300 4.863 1.00 92.62 517 PHE A N 1
ATOM 4095 C CA . PHE A 1 517 ? -7.938 -11.504 4.169 1.00 92.62 517 PHE A CA 1
ATOM 4096 C C . PHE A 1 517 ? -8.942 -10.878 5.149 1.00 92.62 517 PHE A C 1
ATOM 4098 O O . PHE A 1 517 ? -9.295 -9.712 5.013 1.00 92.62 517 PHE A O 1
ATOM 4105 N N . GLN A 1 518 ? -9.364 -11.615 6.183 1.00 92.88 518 GLN A N 1
ATOM 4106 C CA . GLN A 1 518 ? -10.211 -11.052 7.244 1.00 92.88 518 GLN A CA 1
ATOM 4107 C C . GLN A 1 518 ? -9.508 -9.921 8.002 1.00 92.88 518 GLN A C 1
ATOM 4109 O O . GLN A 1 518 ? -10.152 -8.927 8.321 1.00 92.88 518 GLN A O 1
ATOM 4114 N N . GLY A 1 519 ? -8.202 -10.053 8.252 1.00 94.06 519 GLY A N 1
ATOM 4115 C CA . GLY A 1 519 ? -7.391 -9.002 8.858 1.00 94.06 519 GLY A CA 1
ATOM 4116 C C . GLY A 1 519 ? -7.333 -7.740 8.001 1.00 94.06 519 GLY A C 1
ATOM 4117 O O . GLY A 1 519 ? -7.537 -6.653 8.529 1.00 94.06 519 GLY A O 1
ATOM 4118 N N . GLN A 1 520 ? -7.155 -7.883 6.684 1.00 95.06 520 GLN A N 1
ATOM 4119 C CA . GLN A 1 520 ? -7.203 -6.753 5.751 1.00 95.06 520 GLN A CA 1
ATOM 4120 C C . GLN A 1 520 ? -8.564 -6.047 5.789 1.00 95.06 520 GLN A C 1
ATOM 4122 O O . GLN A 1 520 ? -8.611 -4.834 5.938 1.00 95.06 520 GLN A O 1
ATOM 4127 N N . ILE A 1 521 ? -9.672 -6.795 5.731 1.00 96.56 521 ILE A N 1
ATOM 4128 C CA . ILE A 1 521 ? -11.025 -6.217 5.792 1.00 96.56 521 ILE A CA 1
ATOM 4129 C C . ILE A 1 521 ? -11.302 -5.557 7.149 1.00 96.56 521 ILE A C 1
ATOM 4131 O O . ILE A 1 521 ? -11.944 -4.510 7.193 1.00 96.56 521 ILE A O 1
ATOM 4135 N N . ALA A 1 522 ? -10.811 -6.132 8.250 1.00 96.50 522 ALA A N 1
ATOM 4136 C CA . ALA A 1 522 ? -10.913 -5.516 9.571 1.00 96.50 522 ALA A CA 1
ATOM 4137 C C . ALA A 1 522 ? -10.169 -4.174 9.625 1.00 96.50 522 ALA A C 1
ATOM 4139 O O . ALA A 1 522 ? -10.704 -3.210 10.161 1.00 96.50 522 ALA A O 1
ATOM 4140 N N . GLU A 1 523 ? -8.980 -4.091 9.028 1.00 95.94 523 GLU A N 1
ATOM 4141 C CA . GLU A 1 523 ? -8.211 -2.846 8.957 1.00 95.94 523 GLU A CA 1
ATOM 4142 C C . GLU A 1 523 ? -8.874 -1.812 8.038 1.00 95.94 523 GLU A C 1
ATOM 4144 O O . GLU A 1 523 ? -9.000 -0.646 8.402 1.00 95.94 523 GLU A O 1
ATOM 4149 N N . THR A 1 524 ? -9.405 -2.242 6.890 1.00 96.12 524 THR A N 1
ATOM 4150 C CA . THR A 1 524 ? -10.206 -1.386 6.001 1.00 96.12 524 THR A CA 1
ATOM 4151 C C . THR A 1 524 ? -11.434 -0.817 6.721 1.00 96.12 524 THR A C 1
ATOM 4153 O O . THR A 1 524 ? -11.725 0.370 6.598 1.00 96.12 524 THR A O 1
ATOM 4156 N N . LEU A 1 525 ? -12.137 -1.640 7.510 1.00 96.56 525 LEU A N 1
ATOM 4157 C CA . LEU A 1 525 ? -13.249 -1.189 8.349 1.00 96.56 525 LEU A CA 1
ATOM 4158 C C . LEU A 1 525 ? -12.788 -0.217 9.436 1.00 96.56 525 LEU A C 1
ATOM 4160 O O . LEU A 1 525 ? -13.489 0.754 9.689 1.00 96.56 525 LEU A O 1
ATOM 4164 N N . ARG A 1 526 ? -11.624 -0.444 10.055 1.00 95.44 526 ARG A N 1
ATOM 4165 C CA . ARG A 1 526 ? -11.066 0.456 11.072 1.00 95.44 526 ARG A CA 1
ATOM 4166 C C . ARG A 1 526 ? -10.892 1.867 10.511 1.00 95.44 526 ARG A C 1
ATOM 4168 O O . ARG A 1 526 ? -11.456 2.798 11.065 1.00 95.44 526 ARG A O 1
ATOM 4175 N N . VAL A 1 527 ? -10.201 2.010 9.378 1.00 93.75 527 VAL A N 1
ATOM 4176 C CA . VAL A 1 527 ? -9.979 3.324 8.743 1.00 93.75 527 VAL A CA 1
ATOM 4177 C C . VAL A 1 527 ? -11.294 3.945 8.253 1.00 93.75 527 VAL A C 1
ATOM 4179 O O . VAL A 1 527 ? -11.497 5.147 8.378 1.00 93.75 527 VAL A O 1
ATOM 4182 N N . LEU A 1 528 ? -12.238 3.140 7.747 1.00 94.12 528 LEU A N 1
ATOM 4183 C CA . LEU A 1 528 ? -13.552 3.644 7.331 1.00 94.12 528 LEU A CA 1
ATOM 4184 C C . LEU A 1 528 ? -14.360 4.222 8.503 1.00 94.12 528 LEU A C 1
ATOM 4186 O O . LEU A 1 528 ? -15.062 5.220 8.327 1.00 94.12 528 LEU A O 1
ATOM 4190 N N . LEU A 1 529 ? -14.274 3.595 9.677 1.00 93.38 529 LEU A N 1
ATOM 4191 C CA . LEU A 1 529 ? -14.962 4.035 10.890 1.00 93.38 529 LEU A CA 1
ATOM 4192 C C . LEU A 1 529 ? -14.291 5.255 11.539 1.00 93.38 529 LEU A C 1
ATOM 4194 O O . LEU A 1 529 ? -14.962 5.978 12.259 1.00 93.38 529 LEU A O 1
ATOM 4198 N N . ASP A 1 530 ? -13.024 5.537 11.238 1.00 90.81 530 ASP A N 1
ATOM 4199 C CA . ASP A 1 530 ? -12.283 6.670 11.800 1.00 90.81 530 ASP A CA 1
ATOM 4200 C C . ASP A 1 530 ? -12.729 8.022 11.210 1.00 90.81 530 ASP A C 1
ATOM 4202 O O . ASP A 1 530 ? -12.205 8.493 10.194 1.00 90.81 530 ASP A O 1
ATOM 4206 N N . VAL A 1 531 ? -13.745 8.638 11.813 1.00 84.69 531 VAL A N 1
ATOM 4207 C CA . VAL A 1 531 ? -14.302 9.922 11.359 1.00 84.69 531 VAL A CA 1
ATOM 4208 C C . VAL A 1 531 ? -13.406 11.134 11.652 1.00 84.69 531 VAL A C 1
ATOM 4210 O O . VAL A 1 531 ? -13.593 12.168 11.015 1.00 84.69 531 VAL A O 1
ATOM 4213 N N . ASP A 1 532 ? -12.402 11.000 12.524 1.00 71.25 532 ASP A N 1
ATOM 4214 C CA . ASP A 1 532 ? -11.553 12.114 12.978 1.00 71.25 532 ASP A CA 1
ATOM 4215 C C . ASP A 1 532 ? -10.339 12.362 12.064 1.00 71.25 532 ASP A C 1
ATOM 4217 O O . ASP A 1 532 ? -9.759 13.451 12.057 1.00 71.25 532 ASP A O 1
ATOM 4221 N N . GLN A 1 533 ? -9.961 11.387 11.227 1.00 60.16 533 GLN A N 1
ATOM 4222 C CA . GLN A 1 533 ? -8.824 11.500 10.294 1.00 60.16 533 GLN A CA 1
ATOM 4223 C C . GLN A 1 533 ? -8.974 12.574 9.200 1.00 60.16 533 GLN A C 1
ATOM 4225 O O . GLN A 1 533 ? -8.019 12.861 8.473 1.00 60.16 533 GLN A O 1
ATOM 4230 N N . GLU A 1 534 ? -10.131 13.227 9.091 1.00 54.59 534 GLU A N 1
ATOM 4231 C CA . GLU A 1 534 ? -10.408 14.262 8.085 1.00 54.59 534 GLU A CA 1
ATOM 4232 C C . GLU A 1 534 ? -9.582 15.561 8.272 1.00 54.59 534 GLU A C 1
ATOM 4234 O O . GLU A 1 534 ? -9.654 16.471 7.436 1.00 54.59 534 GLU A O 1
ATOM 4239 N N . GLY A 1 535 ? -8.770 15.647 9.338 1.00 45.03 535 GLY A N 1
ATOM 4240 C CA . GLY A 1 535 ? -7.913 16.786 9.690 1.00 45.03 535 GLY A CA 1
ATOM 4241 C C . GLY A 1 535 ? -6.507 16.831 9.066 1.00 45.03 535 GLY A C 1
ATOM 4242 O O . GLY A 1 535 ? -5.830 17.844 9.216 1.00 45.03 535 GLY A O 1
ATOM 4243 N N . ILE A 1 536 ? -6.039 15.798 8.347 1.00 44.12 536 ILE A N 1
ATOM 4244 C CA . ILE A 1 536 ? -4.647 15.756 7.822 1.00 44.12 536 ILE A CA 1
ATOM 4245 C C . ILE A 1 536 ? -4.500 16.426 6.435 1.00 44.12 536 ILE A C 1
ATOM 4247 O O . ILE A 1 536 ? -3.393 16.617 5.930 1.00 44.12 536 ILE A O 1
ATOM 4251 N N . SER A 1 537 ? -5.591 16.890 5.815 1.00 46.25 537 SER A N 1
ATOM 4252 C CA . SER A 1 537 ? -5.506 17.718 4.602 1.00 46.25 537 SER A CA 1
ATOM 4253 C C . SER A 1 537 ? -5.105 19.162 4.947 1.00 46.25 537 SER A C 1
ATOM 4255 O O . SER A 1 537 ? -5.934 20.073 4.927 1.00 46.25 537 SER A O 1
ATOM 4257 N N . ASN A 1 538 ? -3.815 19.380 5.218 1.00 38.97 538 ASN A N 1
ATOM 4258 C CA . ASN A 1 538 ? -3.181 20.695 5.344 1.00 38.97 538 ASN A CA 1
ATOM 4259 C C . ASN A 1 538 ? -3.185 21.444 3.997 1.00 38.97 538 ASN A C 1
ATOM 4261 O O . ASN A 1 538 ? -2.193 21.493 3.275 1.00 38.97 538 ASN A O 1
ATOM 4265 N N . SER A 1 539 ? -4.321 22.046 3.652 1.00 40.53 539 SER A N 1
ATOM 4266 C CA . SER A 1 539 ? -4.403 23.152 2.699 1.00 40.53 539 SER A CA 1
ATOM 4267 C C . SER A 1 539 ? -5.637 23.999 3.023 1.00 40.53 539 SER A C 1
ATOM 4269 O O . SER A 1 539 ? -6.760 23.569 2.753 1.00 40.53 539 SER A O 1
ATOM 4271 N N . PRO A 1 540 ? -5.460 25.226 3.549 1.00 37.25 540 PRO A N 1
ATOM 4272 C CA . PRO A 1 540 ? -6.551 26.181 3.758 1.00 37.25 540 PRO A CA 1
ATOM 4273 C C . PRO A 1 540 ? -7.187 26.693 2.450 1.00 37.25 540 PRO A C 1
ATOM 4275 O O . PRO A 1 540 ? -8.090 27.520 2.499 1.00 37.25 540 PRO A O 1
ATOM 4278 N N . ALA A 1 541 ? -6.707 26.249 1.280 1.00 43.16 541 ALA A N 1
ATOM 4279 C CA . ALA A 1 541 ? -7.053 26.815 -0.024 1.00 43.16 541 ALA A CA 1
ATOM 4280 C C . ALA A 1 541 ? -7.969 25.927 -0.891 1.00 43.16 541 ALA A C 1
ATOM 4282 O O . ALA A 1 541 ? -8.340 26.334 -1.991 1.00 43.16 541 ALA A O 1
ATOM 4283 N N . ALA A 1 542 ? -8.383 24.742 -0.429 1.00 44.16 542 ALA A N 1
ATOM 4284 C CA . ALA A 1 542 ? -9.362 23.911 -1.142 1.00 44.16 542 ALA A CA 1
ATOM 4285 C C . ALA A 1 542 ? -10.806 24.339 -0.811 1.00 44.16 542 ALA A C 1
ATOM 4287 O O . ALA A 1 542 ? -11.601 23.588 -0.247 1.00 44.16 542 ALA A O 1
ATOM 4288 N N . GLN A 1 543 ? -11.134 25.590 -1.132 1.00 44.50 543 GLN A N 1
ATOM 4289 C CA . GLN A 1 543 ? -12.480 26.143 -1.021 1.00 44.50 543 GLN A CA 1
ATOM 4290 C C . GLN A 1 543 ? -13.256 25.851 -2.320 1.00 44.50 543 GLN A C 1
ATOM 4292 O O . GLN A 1 543 ? -13.073 26.514 -3.337 1.00 44.50 543 GLN A O 1
ATOM 4297 N N . GLY A 1 544 ? -14.106 24.819 -2.261 1.00 40.25 544 GLY A N 1
ATOM 4298 C CA . GLY A 1 544 ? -15.044 24.365 -3.305 1.00 40.25 544 GLY A CA 1
ATOM 4299 C C . GLY A 1 544 ? -14.972 22.838 -3.468 1.00 40.25 544 GLY A C 1
ATOM 4300 O O . GLY A 1 544 ? -13.882 22.298 -3.567 1.00 40.25 544 GLY A O 1
ATOM 4301 N N . ASN A 1 545 ? -16.031 22.025 -3.498 1.00 42.53 545 ASN A N 1
ATOM 4302 C CA . ASN A 1 545 ? -17.475 22.220 -3.637 1.00 42.53 545 ASN A CA 1
ATOM 4303 C C . ASN A 1 545 ? -18.187 20.922 -3.165 1.00 42.53 545 ASN A C 1
ATOM 4305 O O . ASN A 1 545 ? -17.671 19.833 -3.395 1.00 42.53 545 ASN A O 1
ATOM 4309 N N . MET A 1 546 ? -19.382 21.044 -2.571 1.00 45.81 546 MET A N 1
ATOM 4310 C CA . MET A 1 546 ? -20.453 20.038 -2.338 1.00 45.81 546 MET A CA 1
ATOM 4311 C C . MET A 1 546 ? -20.168 18.671 -1.667 1.00 45.81 546 MET A C 1
ATOM 4313 O O . MET A 1 546 ? -20.999 18.245 -0.870 1.00 45.81 546 MET A O 1
ATOM 4317 N N . LEU A 1 547 ? -19.063 17.963 -1.924 1.00 44.34 547 LEU A N 1
ATOM 4318 C CA . LEU A 1 547 ? -18.873 16.589 -1.418 1.00 44.34 547 LEU A CA 1
ATOM 4319 C C . LEU A 1 547 ? -18.570 16.507 0.089 1.00 44.34 547 LEU A C 1
ATOM 4321 O O . LEU A 1 547 ? -19.074 15.598 0.741 1.00 44.34 547 LEU A O 1
ATOM 4325 N N . ARG A 1 548 ? -17.865 17.489 0.681 1.00 46.94 548 ARG A N 1
ATOM 4326 C CA . ARG A 1 548 ? -17.705 17.566 2.155 1.00 46.94 548 ARG A CA 1
ATOM 4327 C C . ARG A 1 548 ? -19.028 17.788 2.891 1.00 46.94 548 ARG A C 1
ATOM 4329 O O . ARG A 1 548 ? -19.150 17.390 4.037 1.00 46.94 548 ARG A O 1
ATOM 4336 N N . ALA A 1 549 ? -20.020 18.404 2.245 1.00 41.72 549 ALA A N 1
ATOM 4337 C CA . ALA A 1 549 ? -21.349 18.574 2.835 1.00 41.72 549 ALA A CA 1
ATOM 4338 C C . ALA A 1 549 ? -22.188 17.280 2.773 1.00 41.72 549 ALA A C 1
ATOM 4340 O O . ALA A 1 549 ? -23.139 17.130 3.531 1.00 41.72 549 ALA A O 1
ATOM 4341 N N . ALA A 1 550 ? -21.840 16.338 1.884 1.00 47.28 550 ALA A N 1
ATOM 4342 C CA . ALA A 1 550 ? -22.525 15.052 1.733 1.00 47.28 550 ALA A CA 1
ATOM 4343 C C . ALA A 1 550 ? -21.928 13.929 2.603 1.00 47.28 550 ALA A C 1
ATOM 4345 O O . ALA A 1 550 ? -22.616 12.944 2.869 1.00 47.28 550 ALA A O 1
ATOM 4346 N N . SER A 1 551 ? -20.674 14.062 3.052 1.00 54.47 551 SER A N 1
ATOM 4347 C CA . SER A 1 551 ? -20.000 13.085 3.917 1.00 54.47 551 SER A CA 1
ATOM 4348 C C . SER A 1 551 ? -20.241 13.312 5.408 1.00 54.47 551 SER A C 1
ATOM 4350 O O . SER A 1 551 ? -19.442 12.810 6.192 1.00 54.47 551 SER A O 1
ATOM 4352 N N . ASP A 1 552 ? -21.290 14.065 5.775 1.00 74.31 552 ASP A N 1
ATOM 4353 C CA . ASP A 1 552 ? -21.617 14.476 7.146 1.00 74.31 552 ASP A CA 1
ATOM 4354 C C . ASP A 1 552 ? -21.297 13.356 8.158 1.00 74.31 552 ASP A C 1
ATOM 4356 O O . ASP A 1 552 ? -22.038 12.361 8.240 1.00 74.31 552 ASP A O 1
ATOM 4360 N N . PRO A 1 553 ? -20.166 13.481 8.887 1.00 83.88 553 PRO A N 1
ATOM 4361 C CA . PRO A 1 553 ? -19.714 12.455 9.812 1.00 83.88 553 PRO A CA 1
ATOM 4362 C C . PRO A 1 553 ? -20.771 12.158 10.872 1.00 83.88 553 PRO A C 1
ATOM 4364 O O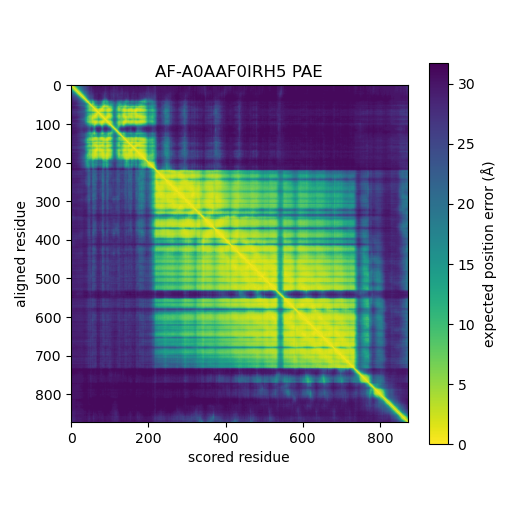 . PRO A 1 553 ? -20.954 11.001 11.256 1.00 83.88 553 PRO A O 1
ATOM 4367 N N . GLU A 1 554 ? -21.541 13.166 11.287 1.00 86.50 554 GLU A N 1
ATOM 4368 C CA . GLU A 1 554 ? -22.610 12.994 12.262 1.00 86.50 554 GLU A CA 1
ATOM 4369 C C . GLU A 1 554 ? -23.752 12.153 11.702 1.00 86.50 554 GLU A C 1
ATOM 4371 O O . GLU A 1 554 ? -24.226 11.239 12.381 1.00 86.50 554 GLU A O 1
ATOM 4376 N N . ARG A 1 555 ? -24.162 12.395 10.451 1.00 90.00 555 ARG A N 1
ATOM 4377 C CA . ARG A 1 555 ? -25.181 11.584 9.767 1.00 90.00 555 ARG A CA 1
ATOM 4378 C C . ARG A 1 555 ? -24.723 10.142 9.570 1.00 90.00 555 ARG A C 1
ATOM 4380 O O . ARG A 1 555 ? -25.520 9.219 9.769 1.00 90.00 555 ARG A O 1
ATOM 4387 N N . PHE A 1 556 ? -23.458 9.932 9.202 1.00 92.75 556 PHE A N 1
ATOM 4388 C CA . PHE A 1 556 ? -22.879 8.593 9.085 1.00 92.75 556 PHE A CA 1
ATOM 4389 C C . PHE A 1 556 ? -22.898 7.859 10.428 1.00 92.75 556 PHE A C 1
ATOM 4391 O O . PHE A 1 556 ? -23.403 6.736 10.503 1.00 92.75 556 PHE A O 1
ATOM 4398 N N . LEU A 1 557 ? -22.434 8.506 11.502 1.00 93.81 557 LEU A N 1
ATOM 4399 C CA . LEU A 1 557 ? -22.465 7.937 12.848 1.00 93.81 557 LEU A CA 1
ATOM 4400 C C . LEU A 1 557 ? -23.899 7.685 13.334 1.00 93.81 557 LEU A C 1
ATOM 4402 O O . LEU A 1 557 ? -24.174 6.626 13.897 1.00 93.81 557 LEU A O 1
ATOM 4406 N N . ALA A 1 558 ? -24.835 8.606 13.099 1.00 92.56 558 ALA A N 1
ATOM 4407 C CA . ALA A 1 558 ? -26.235 8.440 13.487 1.00 92.56 558 ALA A CA 1
ATOM 4408 C C . ALA A 1 558 ? -26.862 7.199 12.832 1.00 92.56 558 ALA A C 1
ATOM 4410 O O . ALA A 1 558 ? -27.512 6.399 13.508 1.00 92.56 558 ALA A O 1
ATOM 4411 N N . TRP A 1 559 ? -26.621 6.993 11.534 1.00 94.31 559 TRP A N 1
ATOM 4412 C CA . TRP A 1 559 ? -27.049 5.780 10.839 1.00 94.31 559 TRP A CA 1
ATOM 4413 C C . TRP A 1 559 ? -26.348 4.522 11.377 1.00 94.31 559 TRP A C 1
ATOM 4415 O O . TRP A 1 559 ? -27.016 3.528 11.669 1.00 94.31 559 TRP A O 1
ATOM 4425 N N . LEU A 1 560 ? -25.027 4.573 11.566 1.00 95.56 560 LEU A N 1
ATOM 4426 C CA . LEU A 1 560 ? -24.221 3.451 12.054 1.00 95.56 560 LEU A CA 1
ATOM 4427 C C . LEU A 1 560 ? -24.744 2.924 13.406 1.00 95.56 560 LEU A C 1
ATOM 4429 O O . LEU A 1 560 ? -24.942 1.717 13.585 1.00 95.56 560 LEU A O 1
ATOM 4433 N N . TYR A 1 561 ? -25.031 3.827 14.346 1.00 95.31 561 TYR A N 1
ATOM 4434 C CA . TYR A 1 561 ? -25.537 3.484 15.678 1.00 95.31 561 TYR A CA 1
ATOM 4435 C C . TYR A 1 561 ? -27.043 3.167 15.723 1.00 95.31 561 TYR A C 1
ATOM 4437 O O . TYR A 1 561 ? -27.499 2.611 16.721 1.00 95.31 561 TYR A O 1
ATOM 4445 N N . LYS A 1 562 ? -27.814 3.419 14.651 1.00 91.88 562 LYS A N 1
ATOM 4446 C CA . LYS A 1 562 ? -29.239 3.032 14.561 1.00 91.88 562 LYS A CA 1
ATOM 4447 C C . LYS A 1 562 ? -29.443 1.508 14.529 1.00 91.88 562 LYS A C 1
ATOM 4449 O O . LYS A 1 562 ? -30.519 1.038 14.889 1.00 91.88 562 LYS A O 1
ATOM 4454 N N . GLY A 1 563 ? -28.434 0.735 14.112 1.00 88.69 563 GLY A N 1
ATOM 4455 C CA . GLY A 1 563 ? -28.504 -0.734 14.136 1.00 88.69 563 GLY A CA 1
ATOM 4456 C C . GLY A 1 563 ? -27.327 -1.488 13.506 1.00 88.69 563 GLY A C 1
ATOM 4457 O O . GLY A 1 563 ? -27.154 -2.677 13.775 1.00 88.69 563 GLY A O 1
ATOM 4458 N N . GLU A 1 564 ? -26.478 -0.838 12.706 1.00 93.88 564 GLU A N 1
ATOM 4459 C CA . GLU A 1 564 ? -25.341 -1.513 12.059 1.00 93.88 564 GLU A CA 1
ATOM 4460 C C . GLU A 1 564 ? -24.279 -1.976 13.064 1.00 93.88 564 GLU A C 1
ATOM 4462 O O . GLU A 1 564 ? -23.707 -3.056 12.901 1.00 93.88 564 GLU A O 1
ATOM 4467 N N . MET A 1 565 ? -24.077 -1.226 14.153 1.00 95.38 565 MET A N 1
ATOM 4468 C CA . MET A 1 565 ? -23.190 -1.629 15.254 1.00 95.38 565 MET A CA 1
ATOM 4469 C C . MET A 1 565 ? -23.609 -2.961 15.885 1.00 95.38 565 MET A C 1
ATOM 4471 O O . MET A 1 565 ? -22.764 -3.823 16.131 1.00 95.38 565 MET A O 1
ATOM 4475 N N . GLU A 1 566 ? -24.911 -3.170 16.094 1.00 94.38 566 GLU A N 1
ATOM 4476 C CA . GLU A 1 566 ? -25.428 -4.416 16.667 1.00 94.38 566 GLU A CA 1
ATOM 4477 C C . GLU A 1 566 ? -25.184 -5.603 15.724 1.00 94.38 566 GLU A C 1
ATOM 4479 O O . GLU A 1 566 ? -24.770 -6.677 16.164 1.00 94.38 566 GLU A O 1
ATOM 4484 N N . GLN A 1 567 ? -25.354 -5.401 14.413 1.00 95.44 567 GLN A N 1
ATOM 4485 C CA . GLN A 1 567 ? -25.086 -6.432 13.407 1.00 95.44 567 GLN A CA 1
ATOM 4486 C C . GLN A 1 567 ? -23.588 -6.753 13.291 1.00 95.44 567 GLN A C 1
ATOM 4488 O O . GLN A 1 567 ? -23.219 -7.928 13.209 1.00 95.44 567 GLN A O 1
ATOM 4493 N N . LEU A 1 568 ? -22.718 -5.738 13.316 1.00 96.69 568 LEU A N 1
ATOM 4494 C CA . LEU A 1 568 ? -21.263 -5.903 13.245 1.00 96.69 568 LEU A CA 1
ATOM 4495 C C . LEU A 1 568 ? -20.715 -6.662 14.461 1.00 96.69 568 LEU A C 1
ATOM 4497 O O . LEU A 1 568 ? -19.940 -7.609 14.309 1.00 96.69 568 LEU A O 1
ATOM 4501 N N . PHE A 1 569 ? -21.160 -6.295 15.665 1.00 97.12 569 PHE A N 1
ATOM 4502 C CA . PHE A 1 569 ? -20.708 -6.903 16.918 1.00 97.12 569 PHE A CA 1
ATOM 4503 C C . PHE A 1 569 ? -21.571 -8.082 17.391 1.00 97.12 569 PHE A C 1
ATOM 4505 O O . PHE A 1 569 ? -21.303 -8.641 18.458 1.00 97.12 569 PHE A O 1
ATOM 4512 N N . ALA A 1 570 ? -22.539 -8.541 16.591 1.00 95.69 570 ALA A N 1
ATOM 4513 C CA . ALA A 1 570 ? -23.383 -9.695 16.906 1.00 95.69 570 ALA A CA 1
ATOM 4514 C C . ALA A 1 570 ? -22.600 -10.942 17.378 1.00 95.69 570 ALA A C 1
ATOM 4516 O O . ALA A 1 570 ? -23.055 -11.605 18.313 1.00 95.69 570 ALA A O 1
ATOM 4517 N N . PRO A 1 571 ? -21.417 -11.294 16.824 1.00 95.19 571 PRO A N 1
ATOM 4518 C CA . PRO A 1 571 ? -20.633 -12.415 17.346 1.00 95.19 571 PRO A CA 1
ATOM 4519 C C . PRO A 1 571 ? -20.123 -12.213 18.778 1.00 95.19 571 PRO A C 1
ATOM 4521 O O . PRO A 1 571 ? -20.066 -13.190 19.521 1.00 95.19 571 PRO A O 1
ATOM 4524 N N . LEU A 1 572 ? -19.787 -10.979 19.180 1.00 95.88 572 LEU A N 1
ATOM 4525 C CA . LEU A 1 572 ? -19.442 -10.669 20.573 1.00 95.88 572 LEU A CA 1
ATOM 4526 C C . LEU A 1 572 ? -20.679 -10.788 21.464 1.00 95.88 572 LEU A C 1
ATOM 4528 O O . LEU A 1 572 ? -20.598 -11.383 22.532 1.00 95.88 572 LEU A O 1
ATOM 4532 N N . LEU A 1 573 ? -21.833 -10.293 21.008 1.00 94.69 573 LEU A N 1
ATOM 4533 C CA . LEU A 1 573 ? -23.099 -10.347 21.753 1.00 94.69 573 LEU A CA 1
ATOM 4534 C C . LEU A 1 573 ? -23.641 -11.777 21.940 1.00 94.69 573 LEU A C 1
ATOM 4536 O O . LEU A 1 573 ? -24.398 -12.032 22.870 1.00 94.69 573 LEU A O 1
ATOM 4540 N N . ARG A 1 574 ? -23.240 -12.730 21.088 1.00 93.94 574 ARG A N 1
ATOM 4541 C CA . ARG A 1 574 ? -23.594 -14.159 21.210 1.00 93.94 574 ARG A CA 1
ATOM 4542 C C . ARG A 1 574 ? -22.759 -14.924 22.237 1.00 93.94 574 ARG A C 1
ATOM 4544 O O . ARG A 1 574 ? -23.094 -16.070 22.544 1.00 93.94 574 ARG A O 1
ATOM 4551 N N . LEU A 1 575 ? -21.664 -14.347 22.735 1.00 92.94 575 LEU A N 1
ATOM 4552 C CA . LEU A 1 575 ? -20.886 -14.963 23.810 1.00 92.94 575 LEU A CA 1
ATOM 4553 C C . LEU A 1 575 ? -21.750 -15.098 25.074 1.00 92.94 575 LEU A C 1
ATOM 4555 O O . LEU A 1 575 ? -22.719 -14.366 25.240 1.00 92.94 575 LEU A O 1
ATOM 4559 N N . PRO A 1 576 ? -21.447 -16.023 25.995 1.00 91.62 576 PRO A N 1
ATOM 4560 C CA . PRO A 1 576 ? -22.109 -16.019 27.293 1.00 91.62 576 PRO A CA 1
ATOM 4561 C C . PRO A 1 576 ? -21.817 -14.706 28.033 1.00 91.62 576 PRO A C 1
ATOM 4563 O O . PRO A 1 576 ? -20.770 -14.090 27.847 1.00 91.62 576 PRO A O 1
ATOM 4566 N N . ARG A 1 577 ? -22.736 -14.277 28.900 1.00 90.62 577 ARG A N 1
ATOM 4567 C CA . ARG A 1 577 ? -22.503 -13.118 29.771 1.00 90.62 577 ARG A CA 1
ATOM 4568 C C . ARG A 1 577 ? -21.530 -13.487 30.886 1.00 90.62 577 ARG A C 1
ATOM 4570 O O . ARG A 1 577 ? -21.586 -14.599 31.414 1.00 90.62 577 ARG A O 1
ATOM 4577 N N . LEU A 1 578 ? -20.679 -12.541 31.274 1.00 88.75 578 LEU A N 1
ATOM 4578 C CA . LEU A 1 578 ? -19.860 -12.664 32.472 1.00 88.75 578 LEU A CA 1
ATOM 4579 C C . LEU A 1 578 ? -20.763 -12.843 33.702 1.00 88.75 578 LEU A C 1
ATOM 4581 O O . LEU A 1 578 ? -21.691 -12.068 33.926 1.00 88.75 578 LEU A O 1
ATOM 4585 N N . ALA A 1 579 ? -20.479 -13.876 34.490 1.00 85.56 579 ALA A N 1
ATOM 4586 C CA . ALA A 1 579 ? -21.134 -14.153 35.763 1.00 85.56 579 ALA A CA 1
ATOM 4587 C C . ALA A 1 579 ? -20.120 -14.789 36.716 1.00 85.56 579 ALA A C 1
ATOM 4589 O O . ALA A 1 579 ? -19.283 -15.567 36.262 1.00 85.56 579 ALA A O 1
ATOM 4590 N N . ALA A 1 580 ? -20.210 -14.507 38.019 1.00 73.06 580 ALA A N 1
ATOM 4591 C CA . ALA A 1 580 ? -19.215 -14.914 39.019 1.00 73.06 580 ALA A CA 1
ATOM 4592 C C . ALA A 1 580 ? -18.818 -16.404 38.933 1.00 73.06 580 ALA A C 1
ATOM 4594 O O . ALA A 1 580 ? -17.629 -16.703 38.903 1.00 73.06 580 ALA A O 1
ATOM 4595 N N . ASP A 1 581 ? -19.778 -17.309 38.714 1.00 77.00 581 ASP A N 1
ATOM 4596 C CA . ASP A 1 581 ? -19.544 -18.765 38.700 1.00 77.00 581 ASP A CA 1
ATOM 4597 C C . ASP A 1 581 ? -19.588 -19.417 37.305 1.00 77.00 581 ASP A C 1
ATOM 4599 O O . ASP A 1 581 ? -19.621 -20.643 37.180 1.00 77.00 581 ASP A O 1
ATOM 4603 N N . ALA A 1 582 ? -19.611 -18.630 36.222 1.00 78.62 582 ALA A N 1
ATOM 4604 C CA . ALA A 1 582 ? -19.655 -19.202 34.874 1.00 78.62 582 ALA A CA 1
ATOM 4605 C C . ALA A 1 582 ? -18.420 -20.089 34.566 1.00 78.62 582 ALA A C 1
ATOM 4607 O O . ALA A 1 582 ? -17.280 -19.719 34.871 1.00 78.62 582 ALA A O 1
ATOM 4608 N N . PRO A 1 583 ? -18.606 -21.253 33.919 1.00 82.31 583 PRO A N 1
ATOM 4609 C CA . PRO A 1 583 ? -17.498 -22.132 33.568 1.00 82.31 583 PRO A CA 1
ATOM 4610 C C . PRO A 1 583 ? -16.541 -21.466 32.570 1.00 82.31 583 PRO A C 1
ATOM 4612 O O . PRO A 1 583 ? -16.874 -20.483 31.905 1.00 82.31 583 PRO A O 1
ATOM 4615 N N . ARG A 1 584 ? -15.339 -22.040 32.424 1.00 84.94 584 ARG A N 1
ATOM 4616 C CA . ARG A 1 584 ? -14.415 -21.640 31.353 1.00 84.94 584 ARG A CA 1
ATOM 4617 C C . ARG A 1 584 ? -15.096 -21.771 29.995 1.00 84.94 584 ARG A C 1
ATOM 4619 O O . ARG A 1 584 ? -15.791 -22.758 29.746 1.00 84.94 584 ARG A O 1
ATOM 4626 N N . LEU A 1 585 ? -14.829 -20.812 29.112 1.00 87.75 585 LEU A N 1
ATOM 4627 C CA . LEU A 1 585 ? -15.297 -20.886 27.732 1.00 87.75 585 LEU A CA 1
ATOM 4628 C C . LEU A 1 585 ? -14.758 -22.169 27.072 1.00 87.75 585 LEU A C 1
ATOM 4630 O O . LEU A 1 585 ? -13.582 -22.517 27.265 1.00 87.75 585 LEU A O 1
ATOM 4634 N N . PRO A 1 586 ? -15.588 -22.881 26.288 1.00 86.94 586 PRO A N 1
ATOM 4635 C CA . PRO A 1 586 ? -15.102 -23.963 25.451 1.00 86.94 586 PRO A CA 1
ATOM 4636 C C . PRO A 1 586 ? -14.042 -23.438 24.480 1.00 86.94 586 PRO A C 1
ATOM 4638 O O . PRO A 1 586 ? -14.003 -22.256 24.141 1.00 86.94 586 PRO A O 1
ATOM 4641 N N . ARG A 1 587 ? -13.170 -24.341 24.021 1.00 88.12 587 ARG A N 1
ATOM 4642 C CA . ARG A 1 587 ? -12.154 -24.002 23.023 1.00 88.12 587 ARG A CA 1
ATOM 4643 C C . ARG A 1 587 ? -12.848 -23.527 21.748 1.00 88.12 587 ARG A C 1
ATOM 4645 O O . ARG A 1 587 ? -13.599 -24.296 21.149 1.00 88.12 587 ARG A O 1
ATOM 4652 N N . LEU A 1 588 ? -12.561 -22.297 21.342 1.00 87.50 588 LEU A N 1
ATOM 4653 C CA . LEU A 1 588 ? -13.123 -21.715 20.130 1.00 87.50 588 LEU A CA 1
ATOM 4654 C C . LEU A 1 588 ? -12.368 -22.247 18.900 1.00 87.50 588 LEU A C 1
ATOM 4656 O O . LEU A 1 588 ? -11.155 -22.490 18.970 1.00 87.50 588 LEU A O 1
ATOM 4660 N N . PRO A 1 589 ? -13.048 -22.448 17.758 1.00 89.94 589 PRO A N 1
ATOM 4661 C CA . PRO A 1 589 ? -12.369 -22.663 16.488 1.00 89.94 589 PRO A CA 1
ATOM 4662 C C . PRO A 1 589 ? -11.378 -21.518 16.207 1.00 89.94 589 PRO A C 1
ATOM 4664 O O . PRO A 1 589 ? -11.703 -20.364 16.488 1.00 89.94 589 PRO A O 1
ATOM 4667 N N . PRO A 1 590 ? -10.187 -21.785 15.632 1.00 89.56 590 PRO A N 1
ATOM 4668 C CA . PRO A 1 590 ? -9.189 -20.740 15.386 1.00 89.56 590 PRO A CA 1
ATOM 4669 C C . PRO A 1 590 ? -9.723 -19.557 14.569 1.00 89.56 590 PRO A C 1
ATOM 4671 O O . PRO A 1 590 ? -9.432 -18.416 14.902 1.00 89.56 590 PRO A O 1
ATOM 4674 N N . ALA A 1 591 ? -10.553 -19.824 13.554 1.00 88.88 591 ALA A N 1
ATOM 4675 C CA . ALA A 1 591 ? -11.181 -18.784 12.738 1.00 88.88 591 ALA A CA 1
ATOM 4676 C C . ALA A 1 591 ? -12.122 -17.880 13.555 1.00 88.88 591 ALA A C 1
ATOM 4678 O O . ALA A 1 591 ? -12.118 -16.664 13.381 1.00 88.88 591 ALA A O 1
ATOM 4679 N N . ASP A 1 592 ? -12.886 -18.457 14.487 1.00 89.88 592 ASP A N 1
ATOM 4680 C CA . ASP A 1 592 ? -13.789 -17.694 15.350 1.00 89.88 592 ASP A CA 1
ATOM 4681 C C . ASP A 1 592 ? -13.005 -16.867 16.370 1.00 89.88 592 ASP A C 1
ATOM 4683 O O . ASP A 1 592 ? -13.337 -15.707 16.597 1.00 89.88 592 ASP A O 1
ATOM 4687 N N . ALA A 1 593 ? -11.927 -17.422 16.933 1.00 91.88 593 ALA A N 1
ATOM 4688 C CA . ALA A 1 593 ? -11.037 -16.681 17.823 1.00 91.88 593 ALA A CA 1
ATOM 4689 C C . ALA A 1 593 ? -10.392 -15.483 17.103 1.00 91.88 593 ALA A C 1
ATOM 4691 O O . ALA A 1 593 ? -10.403 -14.376 17.631 1.00 91.88 593 ALA A O 1
ATOM 4692 N N . THR A 1 594 ? -9.888 -15.666 15.878 1.00 92.56 594 THR A N 1
ATOM 4693 C CA . THR A 1 594 ? -9.347 -14.562 15.068 1.00 92.56 594 THR A CA 1
ATOM 4694 C C . THR A 1 594 ? -10.406 -13.494 14.792 1.00 92.56 594 THR A C 1
ATOM 4696 O O . THR A 1 594 ? -10.151 -12.313 15.018 1.00 92.56 594 THR A O 1
ATOM 4699 N N . ARG A 1 595 ? -11.620 -13.893 14.390 1.00 93.44 595 ARG A N 1
ATOM 4700 C CA . ARG A 1 595 ? -12.732 -12.964 14.137 1.00 93.44 595 ARG A CA 1
ATOM 4701 C C . ARG A 1 595 ? -13.114 -12.160 15.383 1.00 93.44 595 ARG A C 1
ATOM 4703 O O . ARG A 1 595 ? -13.262 -10.948 15.296 1.00 93.44 595 ARG A O 1
ATOM 4710 N N . LEU A 1 596 ? -13.248 -12.812 16.540 1.00 94.69 596 LEU A N 1
ATOM 4711 C CA . LEU A 1 596 ? -13.542 -12.135 17.810 1.00 94.69 596 LEU A CA 1
ATOM 4712 C C . LEU A 1 596 ? -12.409 -11.189 18.224 1.00 94.69 596 LEU A C 1
ATOM 4714 O O . LEU A 1 596 ? -12.687 -10.124 18.762 1.00 94.69 596 LEU A O 1
ATOM 4718 N N . GLY A 1 597 ? -11.155 -11.546 17.928 1.00 95.12 597 GLY A N 1
ATOM 4719 C CA . GLY A 1 597 ? -10.005 -10.658 18.093 1.00 95.12 597 GLY A CA 1
ATOM 4720 C C . GLY A 1 597 ? -10.143 -9.382 17.263 1.00 95.12 597 GLY A C 1
ATOM 4721 O O . GLY A 1 597 ? -10.089 -8.292 17.823 1.00 95.12 597 GLY A O 1
ATOM 4722 N N . HIS A 1 598 ? -10.398 -9.501 15.955 1.00 96.19 598 HIS A N 1
ATOM 4723 C CA . HIS A 1 598 ? -10.627 -8.340 15.084 1.00 96.19 598 HIS A CA 1
ATOM 4724 C C . HIS A 1 598 ? -11.796 -7.471 15.562 1.00 96.19 598 HIS A C 1
ATOM 4726 O O . HIS A 1 598 ? -11.668 -6.252 15.610 1.00 96.19 598 HIS A O 1
ATOM 4732 N N . LEU A 1 599 ? -12.907 -8.084 15.983 1.00 97.38 599 LEU A N 1
ATOM 4733 C CA . LEU A 1 599 ? -14.048 -7.352 16.538 1.00 97.38 599 LEU A CA 1
ATOM 4734 C C . LEU A 1 599 ? -13.701 -6.651 17.857 1.00 97.38 599 LEU A C 1
ATOM 4736 O O . LEU A 1 599 ? -14.110 -5.518 18.059 1.00 97.38 599 LEU A O 1
ATOM 4740 N N . ALA A 1 600 ? -12.928 -7.270 18.748 1.00 97.38 600 ALA A N 1
ATOM 4741 C CA . ALA A 1 600 ? -12.484 -6.610 19.975 1.00 97.38 600 ALA A CA 1
ATOM 4742 C C . ALA A 1 600 ? -11.585 -5.396 19.679 1.00 97.38 600 ALA A C 1
ATOM 4744 O O . ALA A 1 600 ? -11.747 -4.357 20.310 1.00 97.38 600 ALA A O 1
ATOM 4745 N N . HIS A 1 601 ? -10.693 -5.493 18.687 1.00 96.94 601 HIS A N 1
ATOM 4746 C CA . HIS A 1 601 ? -9.871 -4.361 18.246 1.00 96.94 601 HIS A CA 1
ATOM 4747 C C . HIS A 1 601 ? -10.702 -3.240 17.605 1.00 96.94 601 HIS A C 1
ATOM 4749 O O . HIS A 1 601 ? -10.489 -2.077 17.933 1.00 96.94 601 HIS A O 1
ATOM 4755 N N . LEU A 1 602 ? -11.678 -3.575 16.753 1.00 97.62 602 LEU A N 1
ATOM 4756 C CA . LEU A 1 602 ? -12.623 -2.592 16.210 1.00 97.62 602 LEU A CA 1
ATOM 4757 C C . LEU A 1 602 ? -13.448 -1.930 17.318 1.00 97.62 602 LEU A C 1
ATOM 4759 O O . LEU A 1 602 ? -13.675 -0.727 17.263 1.00 97.62 602 LEU A O 1
ATOM 4763 N N . LEU A 1 603 ? -13.860 -2.691 18.339 1.00 97.44 603 LEU A N 1
ATOM 4764 C CA . LEU A 1 603 ? -14.580 -2.157 19.494 1.00 97.44 603 LEU A CA 1
ATOM 4765 C C . LEU A 1 603 ? -13.714 -1.175 20.297 1.00 97.44 603 LEU A C 1
ATOM 4767 O O . LEU A 1 603 ? -14.214 -0.129 20.687 1.00 97.44 603 LEU A O 1
ATOM 4771 N N . CYS A 1 604 ? -12.431 -1.478 20.521 1.00 97.00 604 CYS A N 1
ATOM 4772 C CA . CYS A 1 604 ? -11.501 -0.517 21.122 1.00 97.00 604 CYS A CA 1
ATOM 4773 C C . CYS A 1 604 ? -11.446 0.775 20.303 1.00 97.00 604 CYS A C 1
ATOM 4775 O O . CYS A 1 604 ? -11.656 1.848 20.854 1.00 97.00 604 CYS A O 1
ATOM 4777 N N . HIS A 1 605 ? -11.248 0.657 18.988 1.00 96.25 605 HIS A N 1
ATOM 4778 C CA . HIS A 1 605 ? -11.127 1.816 18.111 1.00 96.25 605 HIS A CA 1
ATOM 4779 C C . HIS A 1 605 ? -12.365 2.723 18.168 1.00 96.25 605 HIS A C 1
ATOM 4781 O O . HIS A 1 605 ? -12.225 3.913 18.406 1.00 96.25 605 HIS A O 1
ATOM 4787 N N . VAL A 1 606 ? -13.582 2.176 18.058 1.00 95.62 606 VAL A N 1
ATOM 4788 C CA . VAL A 1 606 ? -14.809 2.999 18.139 1.00 95.62 606 VAL A CA 1
ATOM 4789 C C . VAL A 1 606 ? -15.046 3.593 19.531 1.00 95.62 606 VAL A C 1
ATOM 4791 O O . VAL A 1 606 ? -15.680 4.640 19.640 1.00 95.62 606 VAL A O 1
ATOM 4794 N N . ILE A 1 607 ? -14.571 2.947 20.606 1.00 95.06 607 ILE A N 1
ATOM 4795 C CA . ILE A 1 607 ? -14.614 3.531 21.958 1.00 95.06 607 ILE A CA 1
ATOM 4796 C C . ILE A 1 607 ? -13.691 4.750 22.035 1.00 95.06 607 ILE A C 1
ATOM 4798 O O . ILE A 1 607 ? -14.051 5.729 22.677 1.00 95.06 607 ILE A O 1
ATOM 4802 N N . GLU A 1 608 ? -12.540 4.694 21.368 1.00 93.19 608 GLU A N 1
ATOM 4803 C CA . GLU A 1 608 ? -11.553 5.776 21.337 1.00 93.19 608 GLU A CA 1
ATOM 4804 C C . GLU A 1 608 ? -11.997 6.953 20.460 1.00 93.19 608 GLU A C 1
ATOM 4806 O O . GLU A 1 608 ? -11.730 8.089 20.832 1.00 93.19 608 GLU A O 1
ATOM 4811 N N . THR A 1 609 ? -12.687 6.704 19.340 1.00 91.06 609 THR A N 1
ATOM 4812 C CA . THR A 1 609 ? -12.943 7.740 18.318 1.00 91.06 609 THR A CA 1
ATOM 4813 C C . THR A 1 609 ? -14.381 8.256 18.244 1.00 91.06 609 THR A C 1
ATOM 4815 O O . THR A 1 609 ? -14.613 9.357 17.773 1.00 91.06 609 THR A O 1
ATOM 4818 N N . HIS A 1 610 ? -15.401 7.505 18.679 1.00 91.62 610 HIS A N 1
ATOM 4819 C CA . HIS A 1 610 ? -16.805 7.925 18.473 1.00 91.62 610 HIS A CA 1
ATOM 4820 C C . HIS A 1 610 ? -17.427 8.669 19.672 1.00 91.62 610 HIS A C 1
ATOM 4822 O O . HIS A 1 610 ? -18.657 8.816 19.725 1.00 91.62 610 HIS A O 1
ATOM 4828 N N . GLY A 1 611 ? -16.612 9.087 20.648 1.00 89.62 611 GLY A N 1
ATOM 4829 C CA . GLY A 1 611 ? -17.042 9.851 21.824 1.00 89.62 611 GLY A CA 1
ATOM 4830 C C . GLY A 1 611 ? -18.252 9.237 22.543 1.00 89.62 611 GLY A C 1
ATOM 4831 O O . GLY A 1 611 ? -18.351 8.021 22.721 1.00 89.62 611 GLY A O 1
ATOM 4832 N N . PHE A 1 612 ? -19.227 10.065 22.924 1.00 88.81 612 PHE A N 1
ATOM 4833 C CA . PHE A 1 612 ? -20.404 9.648 23.702 1.00 88.81 612 PHE A CA 1
ATOM 4834 C C . PHE A 1 612 ? -21.249 8.529 23.054 1.00 88.81 612 PHE A C 1
ATOM 4836 O O . PHE A 1 612 ? -21.867 7.726 23.761 1.00 88.81 612 PHE A O 1
ATOM 4843 N N . ARG A 1 613 ? -21.277 8.423 21.714 1.00 91.88 613 ARG A N 1
ATOM 4844 C CA . ARG A 1 613 ? -22.105 7.428 21.001 1.00 91.88 613 ARG A CA 1
ATOM 4845 C C . ARG A 1 613 ? -21.629 6.000 21.269 1.00 91.88 613 ARG A C 1
ATOM 4847 O O . ARG A 1 613 ? -22.450 5.108 21.502 1.00 91.88 613 ARG A O 1
ATOM 4854 N N . SER A 1 614 ? -20.311 5.777 21.280 1.00 93.69 614 SER A N 1
ATOM 4855 C CA . SER A 1 614 ? -19.747 4.462 21.612 1.00 93.69 614 SER A CA 1
ATOM 4856 C C . SER A 1 614 ? -19.968 4.122 23.079 1.00 93.69 614 SER A C 1
ATOM 4858 O O . SER A 1 614 ? -20.328 2.985 23.386 1.00 93.69 614 SER A O 1
ATOM 4860 N N . GLN A 1 615 ? -19.840 5.103 23.978 1.00 92.44 615 GLN A N 1
ATOM 4861 C CA . GLN A 1 615 ? -20.108 4.913 25.402 1.00 92.44 615 GLN A CA 1
ATOM 4862 C C . GLN A 1 615 ? -21.558 4.465 25.630 1.00 92.44 615 GLN A C 1
ATOM 4864 O O . GLN A 1 615 ? -21.797 3.441 26.275 1.00 92.44 615 GLN A O 1
ATOM 4869 N N . TYR A 1 616 ? -22.528 5.169 25.036 1.00 92.56 616 TYR A N 1
ATOM 4870 C CA . TYR A 1 616 ? -23.946 4.815 25.121 1.00 92.56 616 TYR A CA 1
ATOM 4871 C C . TYR A 1 616 ? -24.221 3.409 24.571 1.00 92.56 616 TYR A C 1
ATOM 4873 O O . TYR A 1 616 ? -24.938 2.622 25.195 1.00 92.56 616 TYR A O 1
ATOM 4881 N N . TYR A 1 617 ? -23.618 3.054 23.432 1.00 94.81 617 TYR A N 1
ATOM 4882 C CA . TYR A 1 617 ? -23.728 1.709 22.870 1.00 94.81 617 TYR A CA 1
ATOM 4883 C C . TYR A 1 617 ? -23.175 0.639 23.820 1.00 94.81 617 TYR A C 1
ATOM 4885 O O . TYR A 1 617 ? -23.844 -0.366 24.069 1.00 94.81 617 TYR A O 1
ATOM 4893 N N . VAL A 1 618 ? -21.987 0.854 24.397 1.00 94.56 618 VAL A N 1
ATOM 4894 C CA . VAL A 1 618 ? -21.364 -0.097 25.330 1.00 94.56 618 VAL A CA 1
ATOM 4895 C C . VAL A 1 618 ? -22.247 -0.331 26.557 1.00 94.56 618 VAL A C 1
ATOM 4897 O O . VAL A 1 618 ? -22.435 -1.485 26.959 1.00 94.56 618 VAL A O 1
ATOM 4900 N N . LEU A 1 619 ? -22.827 0.741 27.106 1.00 92.38 619 LEU A N 1
ATOM 4901 C CA . LEU A 1 619 ? -23.712 0.699 28.270 1.00 92.38 619 LEU A CA 1
ATOM 4902 C C . LEU A 1 619 ? -25.029 -0.039 27.978 1.00 92.38 619 LEU A C 1
ATOM 4904 O O . LEU A 1 619 ? -25.447 -0.881 28.777 1.00 92.38 619 LEU A O 1
ATOM 4908 N N . ASN A 1 620 ? -25.668 0.232 26.834 1.00 90.75 620 ASN A N 1
ATOM 4909 C CA . ASN A 1 620 ? -27.020 -0.261 26.541 1.00 90.75 620 ASN A CA 1
ATOM 4910 C C . ASN A 1 620 ? -27.061 -1.615 25.833 1.00 90.75 620 ASN A C 1
ATOM 4912 O O . ASN A 1 620 ? -27.870 -2.469 26.201 1.00 90.75 620 ASN A O 1
ATOM 4916 N N . ALA A 1 621 ? -26.173 -1.859 24.865 1.00 89.19 621 ALA A N 1
ATOM 4917 C CA . ALA A 1 621 ? -26.091 -3.158 24.193 1.00 89.19 621 ALA A CA 1
ATOM 4918 C C . ALA A 1 621 ? -25.549 -4.253 25.131 1.00 89.19 621 ALA A C 1
ATOM 4920 O O . ALA A 1 621 ? -25.674 -5.450 24.866 1.00 89.19 621 ALA A O 1
ATOM 4921 N N . GLY A 1 622 ? -24.913 -3.858 26.242 1.00 86.69 622 GLY A N 1
ATOM 4922 C CA . GLY A 1 622 ? -24.313 -4.775 27.204 1.00 86.69 622 GLY A CA 1
ATOM 4923 C C . GLY A 1 622 ? -23.139 -5.562 26.621 1.00 86.69 622 GLY A C 1
ATOM 4924 O O . GLY A 1 622 ? -22.812 -6.639 27.126 1.00 86.69 622 GLY A O 1
ATOM 4925 N N . VAL A 1 623 ? -22.499 -5.063 25.559 1.00 93.88 623 VAL A N 1
ATOM 4926 C CA . VAL A 1 623 ? -21.381 -5.736 24.877 1.00 93.88 623 VAL A CA 1
ATOM 4927 C C . VAL A 1 623 ? -20.227 -6.032 25.840 1.00 93.88 623 VAL A C 1
ATOM 4929 O O . VAL A 1 623 ? -19.674 -7.130 25.804 1.00 93.88 623 VAL A O 1
ATOM 4932 N N . ALA A 1 624 ? -19.951 -5.133 26.793 1.00 93.56 624 ALA A N 1
ATOM 4933 C CA . ALA A 1 624 ? -18.921 -5.308 27.817 1.00 93.56 624 ALA A CA 1
ATOM 4934 C C . ALA A 1 624 ? -19.132 -6.574 28.671 1.00 93.56 624 ALA A C 1
ATOM 4936 O O . ALA A 1 624 ? -18.171 -7.282 28.978 1.00 93.56 624 ALA A O 1
ATOM 4937 N N . ARG A 1 625 ? -20.388 -6.926 28.993 1.00 93.19 625 ARG A N 1
ATOM 4938 C CA . ARG A 1 625 ? -20.714 -8.160 29.737 1.00 93.19 625 ARG A CA 1
ATOM 4939 C C . ARG A 1 625 ? -20.361 -9.416 28.952 1.00 93.19 625 ARG A C 1
ATOM 4941 O O . ARG A 1 625 ? -19.932 -10.399 29.547 1.00 93.19 625 ARG A O 1
ATOM 4948 N N . HIS A 1 626 ? -20.563 -9.397 27.640 1.00 94.69 626 HIS A N 1
ATOM 4949 C CA . HIS A 1 626 ? -20.298 -10.543 26.774 1.00 94.69 626 HIS A CA 1
ATOM 4950 C C . HIS A 1 626 ? -18.794 -10.660 26.464 1.00 94.69 626 HIS A C 1
ATOM 4952 O O . HIS A 1 626 ? -18.228 -11.749 26.545 1.00 94.69 626 HIS A O 1
ATOM 4958 N N . VAL A 1 627 ? -18.108 -9.530 26.242 1.00 96.06 627 VAL A N 1
ATOM 4959 C CA . VAL A 1 627 ? -16.635 -9.468 26.149 1.00 96.06 627 VAL A CA 1
ATOM 4960 C C . VAL A 1 627 ? -15.981 -9.986 27.432 1.00 96.06 627 VAL A C 1
ATOM 4962 O O . VAL A 1 627 ? -14.979 -10.693 27.365 1.00 96.06 627 VAL A O 1
ATOM 4965 N N . GLY A 1 628 ? -16.578 -9.730 28.600 1.00 94.38 628 GLY A N 1
ATOM 4966 C CA . GLY A 1 628 ? -16.085 -10.224 29.888 1.00 94.38 628 GLY A CA 1
ATOM 4967 C C . GLY A 1 628 ? -15.925 -11.741 29.952 1.00 94.38 628 GLY A C 1
ATOM 4968 O O . GLY A 1 628 ? -14.988 -12.226 30.583 1.00 94.38 628 GLY A O 1
ATOM 4969 N N . ALA A 1 629 ? -16.749 -12.512 29.235 1.00 93.06 629 ALA A N 1
ATOM 4970 C CA . ALA A 1 629 ? -16.582 -13.962 29.188 1.00 93.06 629 ALA A CA 1
ATOM 4971 C C . ALA A 1 629 ? -15.241 -14.387 28.573 1.00 93.06 629 ALA A C 1
ATOM 4973 O O . ALA A 1 629 ? -14.683 -15.403 28.992 1.00 93.06 629 ALA A O 1
ATOM 4974 N N . LEU A 1 630 ? -14.677 -13.605 27.643 1.00 94.56 630 LEU A N 1
ATOM 4975 C CA . LEU A 1 630 ? -13.380 -13.889 27.019 1.00 94.56 630 LEU A CA 1
ATOM 4976 C C . LEU A 1 630 ? -12.216 -13.875 28.023 1.00 94.56 630 LEU A C 1
ATOM 4978 O O . LEU A 1 630 ? -11.208 -14.534 27.769 1.00 94.56 630 LEU A O 1
ATOM 4982 N N . LEU A 1 631 ? -12.359 -13.237 29.195 1.00 94.12 631 LEU A N 1
ATOM 4983 C CA . LEU A 1 631 ? -11.385 -13.341 30.296 1.00 94.12 631 LEU A CA 1
ATOM 4984 C C . LEU A 1 631 ? -11.210 -14.791 30.784 1.00 94.12 631 LEU A C 1
ATOM 4986 O O . LEU A 1 631 ? -10.138 -15.165 31.265 1.00 94.12 631 LEU A O 1
ATOM 4990 N N . ARG A 1 632 ? -12.227 -15.639 30.576 1.00 91.88 632 ARG A N 1
ATOM 4991 C CA . ARG A 1 632 ? -12.223 -17.075 30.898 1.00 91.88 632 ARG A CA 1
ATOM 4992 C C . ARG A 1 632 ? -11.907 -17.978 29.704 1.00 91.88 632 ARG A C 1
ATOM 4994 O O . ARG A 1 632 ? -12.035 -19.202 29.817 1.00 91.88 632 ARG A O 1
ATOM 5001 N N . ALA A 1 633 ? -11.498 -17.412 28.568 1.00 92.50 633 ALA A N 1
ATOM 5002 C CA . ALA A 1 633 ? -11.076 -18.178 27.401 1.00 92.50 633 ALA A CA 1
ATOM 5003 C C . ALA A 1 633 ? -9.780 -18.959 27.667 1.00 92.50 633 ALA A C 1
ATOM 5005 O O . ALA A 1 633 ? -8.913 -18.560 28.452 1.00 92.50 633 ALA A O 1
ATOM 5006 N N . ARG A 1 634 ? -9.624 -20.094 26.978 1.00 89.56 634 ARG A N 1
ATOM 5007 C CA . ARG A 1 634 ? -8.409 -20.915 27.077 1.00 89.56 634 ARG A CA 1
ATOM 5008 C C . ARG A 1 634 ? -7.233 -20.241 26.369 1.00 89.56 634 ARG A C 1
ATOM 5010 O O . ARG A 1 634 ? -6.087 -20.343 26.814 1.00 89.56 634 ARG A O 1
ATOM 5017 N N . GLU A 1 635 ? -7.515 -19.575 25.259 1.00 90.25 635 GLU A N 1
ATOM 5018 C CA . GLU A 1 635 ? -6.560 -18.891 24.404 1.00 90.25 635 GLU A CA 1
ATOM 5019 C C . GLU A 1 635 ? -6.081 -17.584 25.060 1.00 90.25 635 GLU A C 1
ATOM 5021 O O . GLU A 1 635 ? -6.879 -16.723 25.427 1.00 90.25 635 GLU A O 1
ATOM 5026 N N . LYS A 1 636 ? -4.758 -17.405 25.196 1.00 91.81 636 LYS A N 1
ATOM 5027 C CA . LYS A 1 636 ? -4.173 -16.153 25.718 1.00 91.81 636 LYS A CA 1
ATOM 5028 C C . LYS A 1 636 ? -4.568 -14.911 24.894 1.00 91.81 636 LYS A C 1
ATOM 5030 O O . LYS A 1 636 ? -4.920 -13.922 25.528 1.00 91.81 636 LYS A O 1
ATOM 5035 N N . PRO A 1 637 ? -4.578 -14.942 23.541 1.00 92.94 637 PRO A N 1
ATOM 5036 C CA . PRO A 1 637 ? -4.973 -13.779 22.741 1.00 92.94 637 PRO A CA 1
ATOM 5037 C C . PRO A 1 637 ? -6.385 -13.265 23.041 1.00 92.94 637 PRO A C 1
ATOM 5039 O O . PRO A 1 637 ? -6.591 -12.062 23.076 1.00 92.94 637 PRO A O 1
ATOM 5042 N N . MET A 1 638 ? -7.344 -14.152 23.330 1.00 94.88 638 MET A N 1
ATOM 5043 C CA . MET A 1 638 ? -8.722 -13.753 23.658 1.00 94.88 638 MET A CA 1
ATOM 5044 C C . MET A 1 638 ? -8.813 -13.052 25.010 1.00 94.88 638 MET A C 1
ATOM 5046 O O . MET A 1 638 ? -9.499 -12.041 25.139 1.00 94.88 638 MET A O 1
ATOM 5050 N N . ARG A 1 639 ? -8.062 -13.543 26.000 1.00 94.88 639 ARG A N 1
ATOM 5051 C CA . ARG A 1 639 ? -7.960 -12.882 27.306 1.00 94.88 639 ARG A CA 1
ATOM 5052 C C . ARG A 1 639 ? -7.327 -11.501 27.180 1.00 94.88 639 ARG A C 1
ATOM 5054 O O . ARG A 1 639 ? -7.836 -10.555 27.763 1.00 94.88 639 ARG A O 1
ATOM 5061 N N . LEU A 1 640 ? -6.261 -11.378 26.388 1.00 95.88 640 LEU A N 1
ATOM 5062 C CA . LEU A 1 640 ? -5.606 -10.094 26.126 1.00 95.88 640 LEU A CA 1
ATOM 5063 C C . LEU A 1 640 ? -6.530 -9.113 25.400 1.00 95.88 640 LEU A C 1
ATOM 5065 O O . LEU A 1 640 ? -6.608 -7.964 25.814 1.00 95.88 640 LEU A O 1
ATOM 5069 N N . ALA A 1 641 ? -7.265 -9.570 24.384 1.00 96.38 641 ALA A N 1
ATOM 5070 C CA . ALA A 1 641 ? -8.235 -8.743 23.671 1.00 96.38 641 ALA A CA 1
ATOM 5071 C C . ALA A 1 641 ? -9.321 -8.196 24.615 1.00 96.38 641 ALA A C 1
ATOM 5073 O O . ALA A 1 641 ? -9.639 -7.013 24.570 1.00 96.38 641 ALA A O 1
ATOM 5074 N N . ALA A 1 642 ? -9.833 -9.024 25.529 1.00 97.06 642 ALA A N 1
ATOM 5075 C CA . ALA A 1 642 ? -10.807 -8.591 26.529 1.00 97.06 642 ALA A CA 1
ATOM 5076 C C . ALA A 1 642 ? -10.225 -7.572 27.518 1.00 97.06 642 ALA A C 1
ATOM 5078 O O . ALA A 1 642 ? -10.836 -6.536 27.765 1.00 97.06 642 ALA A O 1
ATOM 5079 N N . VAL A 1 643 ? -9.024 -7.836 28.050 1.00 97.38 643 VAL A N 1
ATOM 5080 C CA . VAL A 1 643 ? -8.315 -6.885 28.923 1.00 97.38 643 VAL A CA 1
ATOM 5081 C C . VAL A 1 643 ? -8.091 -5.558 28.197 1.00 97.38 643 VAL A C 1
ATOM 5083 O O . VAL A 1 643 ? -8.273 -4.507 28.803 1.00 97.38 643 VAL A O 1
ATOM 5086 N N . HIS A 1 644 ? -7.742 -5.592 26.909 1.00 96.94 644 HIS A N 1
ATOM 5087 C CA . HIS A 1 644 ? -7.555 -4.393 26.099 1.00 96.94 644 HIS A CA 1
ATOM 5088 C C . HIS A 1 644 ? -8.845 -3.574 25.993 1.00 96.94 644 HIS A C 1
ATOM 5090 O O . HIS A 1 644 ? -8.821 -2.404 26.350 1.00 96.94 644 HIS A O 1
ATOM 5096 N N . VAL A 1 645 ? -9.981 -4.198 25.653 1.00 97.75 645 VAL A N 1
ATOM 5097 C CA . VAL A 1 645 ? -11.293 -3.518 25.625 1.00 97.75 645 VAL A CA 1
ATOM 5098 C C . VAL A 1 645 ? -11.600 -2.839 26.961 1.00 97.75 645 VAL A C 1
ATOM 5100 O O . VAL A 1 645 ? -12.005 -1.682 26.983 1.00 97.75 645 VAL A O 1
ATOM 5103 N N . PHE A 1 646 ? -11.364 -3.510 28.091 1.00 97.50 646 PHE A N 1
ATOM 5104 C CA . PHE A 1 646 ? -11.638 -2.914 29.402 1.00 97.50 646 PHE A CA 1
ATOM 5105 C C . PHE A 1 646 ? -10.686 -1.781 29.774 1.00 97.50 646 PHE A C 1
ATOM 5107 O O . PHE A 1 646 ? -11.114 -0.821 30.410 1.00 97.50 646 PHE A O 1
ATOM 5114 N N . ARG A 1 647 ? -9.418 -1.860 29.366 1.00 96.69 647 ARG A N 1
ATOM 5115 C CA . ARG A 1 647 ? -8.469 -0.747 29.502 1.00 96.69 647 ARG A CA 1
ATOM 5116 C C . ARG A 1 647 ? -8.879 0.446 28.646 1.00 96.69 647 ARG A C 1
ATOM 5118 O O . ARG A 1 647 ? -8.780 1.572 29.120 1.00 96.69 647 ARG A O 1
ATOM 5125 N N . THR A 1 648 ? -9.378 0.203 27.436 1.00 96.81 648 THR A N 1
ATOM 5126 C CA . THR A 1 648 ? -9.915 1.252 26.564 1.00 96.81 648 THR A CA 1
ATOM 5127 C C . THR A 1 648 ? -11.149 1.908 27.191 1.00 96.81 648 THR A C 1
ATOM 5129 O O . THR A 1 648 ? -11.196 3.128 27.301 1.00 96.81 648 THR A O 1
ATOM 5132 N N . CYS A 1 649 ? -12.096 1.129 27.732 1.00 95.44 649 CYS A N 1
ATOM 5133 C CA . CYS A 1 649 ? -13.229 1.680 28.492 1.00 95.44 649 CYS A CA 1
ATOM 5134 C C . CYS A 1 649 ? -12.793 2.493 29.723 1.00 95.44 649 CYS A C 1
ATOM 5136 O O . CYS A 1 649 ? -13.483 3.431 30.108 1.00 95.44 649 CYS A O 1
ATOM 5138 N N . LEU A 1 650 ? -11.689 2.109 30.373 1.00 94.88 650 LEU A N 1
ATOM 5139 C CA . LEU A 1 650 ? -11.139 2.828 31.523 1.00 94.88 650 LEU A CA 1
ATOM 5140 C C . LEU A 1 650 ? -10.437 4.131 31.107 1.00 94.88 650 LEU A C 1
ATOM 5142 O O . LEU A 1 650 ? -10.487 5.101 31.854 1.00 94.88 650 LEU A O 1
ATOM 5146 N N . ALA A 1 651 ? -9.795 4.144 29.934 1.00 94.19 651 ALA A N 1
ATOM 5147 C CA . ALA A 1 651 ? -9.132 5.320 29.371 1.00 94.19 651 ALA A CA 1
ATOM 5148 C C . ALA A 1 651 ? -10.130 6.392 28.918 1.00 94.19 651 ALA A C 1
ATOM 5150 O O . ALA A 1 651 ? -9.811 7.576 28.970 1.00 94.19 651 ALA A O 1
ATOM 5151 N N . ALA A 1 652 ? -11.329 5.981 28.490 1.00 90.75 652 ALA A N 1
ATOM 5152 C CA . ALA A 1 652 ? -12.397 6.910 28.156 1.00 90.75 652 ALA A CA 1
ATOM 5153 C C . ALA A 1 652 ? -12.762 7.768 29.390 1.00 90.75 652 ALA A C 1
ATOM 5155 O O . ALA A 1 652 ? -12.934 7.208 30.483 1.00 90.75 652 ALA A O 1
ATOM 5156 N N . PRO A 1 653 ? -12.927 9.097 29.245 1.00 85.88 653 PRO A N 1
ATOM 5157 C CA . PRO A 1 653 ? -13.195 10.025 30.349 1.00 85.88 653 PRO A CA 1
ATOM 5158 C C . PRO A 1 653 ? -14.642 9.944 30.885 1.00 85.88 653 PRO A C 1
ATOM 5160 O O . PRO A 1 653 ? -15.226 10.942 31.286 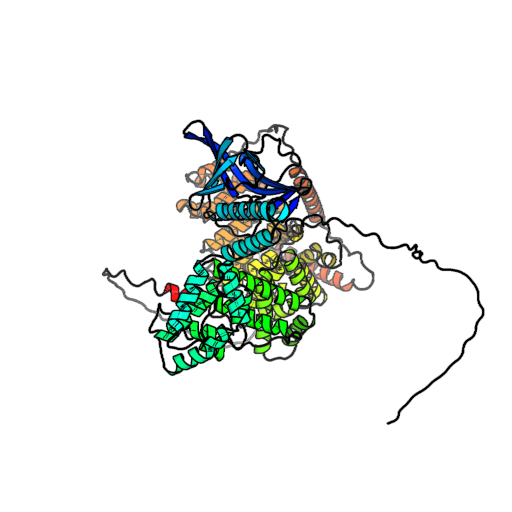1.00 85.88 653 PRO A O 1
ATOM 5163 N N . SER A 1 654 ? -15.228 8.744 30.947 1.00 89.69 654 SER A N 1
ATOM 5164 C CA . SER A 1 654 ? -16.636 8.519 31.276 1.00 89.69 654 SER A CA 1
ATOM 5165 C C . SER A 1 654 ? -16.810 7.802 32.611 1.00 89.69 654 SER A C 1
ATOM 5167 O O . SER A 1 654 ? -16.593 6.591 32.736 1.00 89.69 654 SER A O 1
ATOM 5169 N N . GLN A 1 655 ? -17.296 8.530 33.619 1.00 90.62 655 GLN A N 1
ATOM 5170 C CA . GLN A 1 655 ? -17.603 7.944 34.930 1.00 90.62 655 GLN A CA 1
ATOM 5171 C C . GLN A 1 655 ? -18.686 6.857 34.845 1.00 90.62 655 GLN A C 1
ATOM 5173 O O . GLN A 1 655 ? -18.683 5.914 35.642 1.00 90.62 655 GLN A O 1
ATOM 5178 N N . PHE A 1 656 ? -19.606 6.968 33.881 1.00 91.94 656 PHE A N 1
ATOM 5179 C CA . PHE A 1 656 ? -20.646 5.970 33.640 1.00 91.94 656 PHE A CA 1
ATOM 5180 C C . PHE A 1 656 ? -20.048 4.644 33.171 1.00 91.94 656 PHE A C 1
ATOM 5182 O O . PHE A 1 656 ? -20.428 3.594 33.693 1.00 91.94 656 PHE A O 1
ATOM 5189 N N . LEU A 1 657 ? -19.071 4.674 32.256 1.00 92.50 657 LEU A N 1
ATOM 5190 C CA . LEU A 1 657 ? -18.348 3.469 31.847 1.00 92.50 657 LEU A CA 1
ATOM 5191 C C . LEU A 1 657 ? -17.576 2.855 33.014 1.00 92.50 657 LEU A C 1
ATOM 5193 O O . LEU A 1 657 ? -17.644 1.643 33.216 1.00 92.50 657 LEU A O 1
ATOM 5197 N N . HIS A 1 658 ? -16.889 3.668 33.820 1.00 94.50 658 HIS A N 1
ATOM 5198 C CA . HIS A 1 658 ? -16.130 3.163 34.969 1.00 94.50 658 HIS A CA 1
ATOM 5199 C C . HIS A 1 658 ? -17.034 2.456 35.988 1.00 94.50 658 HIS A C 1
ATOM 5201 O O . HIS A 1 658 ? -16.727 1.338 36.409 1.00 94.50 658 HIS A O 1
ATOM 5207 N N . ARG A 1 659 ? -18.181 3.059 36.332 1.00 94.31 659 ARG A N 1
ATOM 5208 C CA . ARG A 1 659 ? -19.197 2.431 37.197 1.00 94.31 659 ARG A CA 1
ATOM 5209 C C . ARG A 1 659 ? -19.769 1.169 36.565 1.00 94.31 659 ARG A C 1
ATOM 5211 O O . ARG A 1 659 ? -19.876 0.150 37.237 1.00 94.31 659 ARG A O 1
ATOM 5218 N N . HIS A 1 660 ? -20.041 1.192 35.262 1.00 94.19 660 HIS A N 1
ATOM 5219 C CA . HIS A 1 660 ? -20.524 0.014 34.556 1.00 94.19 660 HIS A CA 1
ATOM 5220 C C . HIS A 1 660 ? -19.546 -1.161 34.664 1.00 94.19 660 HIS A C 1
ATOM 5222 O O . HIS A 1 660 ? -19.983 -2.270 34.954 1.00 94.19 660 HIS A O 1
ATOM 5228 N N . LEU A 1 661 ? -18.231 -0.944 34.502 1.00 94.88 661 LEU A N 1
ATOM 5229 C CA . LEU A 1 661 ? -17.216 -1.999 34.666 1.00 94.88 661 LEU A CA 1
ATOM 5230 C C . LEU A 1 661 ? -17.241 -2.638 36.065 1.00 94.88 661 LEU A C 1
ATOM 5232 O O . LEU A 1 661 ? -17.022 -3.848 36.194 1.00 94.88 661 LEU A O 1
ATOM 5236 N N . VAL A 1 662 ? -17.522 -1.838 37.097 1.00 94.81 662 VAL A N 1
ATOM 5237 C CA . VAL A 1 662 ? -17.727 -2.314 38.472 1.00 94.81 662 VAL A CA 1
ATOM 5238 C C . VAL A 1 662 ? -19.011 -3.140 38.563 1.00 94.81 662 VAL A C 1
ATOM 5240 O O . VAL A 1 662 ? -18.962 -4.295 38.988 1.00 94.81 662 VAL A O 1
ATOM 5243 N N . ASP A 1 663 ? -20.136 -2.600 38.093 1.00 92.81 663 ASP A N 1
ATOM 5244 C CA . ASP A 1 663 ? -21.462 -3.222 38.198 1.00 92.81 663 ASP A CA 1
ATOM 5245 C C . ASP A 1 663 ? -21.551 -4.576 37.488 1.00 92.81 663 ASP A C 1
ATOM 5247 O O . ASP A 1 663 ? -22.288 -5.472 37.904 1.00 92.81 663 ASP A O 1
ATOM 5251 N N . ILE A 1 664 ? -20.806 -4.750 36.394 1.00 92.56 664 ILE A N 1
ATOM 5252 C CA . ILE A 1 664 ? -20.774 -6.011 35.647 1.00 92.56 664 ILE A CA 1
ATOM 5253 C C . ILE A 1 664 ? -19.774 -7.033 36.205 1.00 92.56 664 ILE A C 1
ATOM 5255 O O . ILE A 1 664 ? -19.680 -8.137 35.668 1.00 92.56 664 ILE A O 1
ATOM 5259 N N . GLY A 1 665 ? -19.028 -6.689 37.257 1.00 92.44 665 GLY A N 1
ATOM 5260 C CA . GLY A 1 665 ? -18.089 -7.588 37.931 1.00 92.44 665 GLY A CA 1
ATOM 5261 C C . GLY A 1 665 ? -16.777 -7.841 37.181 1.00 92.44 665 GLY A C 1
ATOM 5262 O O . GLY A 1 665 ? -16.059 -8.785 37.514 1.00 92.44 665 GLY A O 1
ATOM 5263 N N . VAL A 1 666 ? -16.427 -7.018 36.184 1.00 94.19 666 VAL A N 1
ATOM 5264 C CA . VAL A 1 666 ? -15.178 -7.178 35.409 1.00 94.19 666 VAL A CA 1
ATOM 5265 C C . VAL A 1 666 ? -13.946 -6.996 36.291 1.00 94.19 666 VAL A C 1
ATOM 5267 O O . VAL A 1 666 ? -12.976 -7.738 36.153 1.00 94.19 666 VAL A O 1
ATOM 5270 N N . VAL A 1 667 ? -13.995 -6.052 37.232 1.00 93.81 667 VAL A N 1
ATOM 5271 C CA . VAL A 1 667 ? -12.881 -5.743 38.141 1.00 93.81 667 VAL A CA 1
ATOM 5272 C C . VAL A 1 667 ? -12.477 -6.971 38.970 1.00 93.81 667 VAL A C 1
ATOM 5274 O O . VAL A 1 667 ? -11.298 -7.328 39.024 1.00 93.81 667 VAL A O 1
ATOM 5277 N N . GLY A 1 668 ? -13.455 -7.663 39.561 1.00 92.69 668 GLY A N 1
ATOM 5278 C CA . GLY A 1 668 ? -13.219 -8.892 40.321 1.00 92.69 668 GLY A CA 1
ATOM 5279 C C . GLY A 1 668 ? -12.733 -10.055 39.450 1.00 92.69 668 GLY A C 1
ATOM 5280 O O . GLY A 1 668 ? -11.867 -10.832 39.866 1.00 92.69 668 GLY A O 1
ATOM 5281 N N . GLU A 1 669 ? -13.228 -10.156 38.215 1.00 93.69 669 GLU A N 1
ATOM 5282 C CA . GLU A 1 669 ? -12.770 -11.182 37.275 1.00 93.69 669 GLU A CA 1
ATOM 5283 C C . GLU A 1 669 ? -11.315 -10.959 36.841 1.00 93.69 669 GLU A C 1
ATOM 5285 O O . GLU A 1 669 ? -10.535 -11.910 36.780 1.00 93.69 669 GLU A O 1
ATOM 5290 N N . LEU A 1 670 ? -10.912 -9.708 36.604 1.00 94.69 670 LEU A N 1
ATOM 5291 C CA . LEU A 1 670 ? -9.528 -9.350 36.282 1.00 94.69 670 LEU A CA 1
ATOM 5292 C C . LEU A 1 670 ? -8.567 -9.676 37.431 1.00 94.69 670 LEU A C 1
ATOM 5294 O O . LEU A 1 670 ? -7.472 -10.182 37.176 1.00 94.69 670 LEU A O 1
ATOM 5298 N N . LEU A 1 671 ? -8.980 -9.455 38.685 1.00 93.19 671 LEU A N 1
ATOM 5299 C CA . LEU A 1 671 ? -8.210 -9.876 39.862 1.00 93.19 671 LEU A CA 1
ATOM 5300 C C . LEU A 1 671 ? -8.072 -11.397 39.939 1.00 93.19 671 LEU A C 1
ATOM 5302 O O . LEU A 1 671 ? -6.984 -11.906 40.199 1.00 93.19 671 LEU A O 1
ATOM 5306 N N . THR A 1 672 ? -9.154 -12.127 39.676 1.00 92.25 672 THR A N 1
ATOM 5307 C CA . THR A 1 672 ? -9.151 -13.597 39.682 1.00 92.25 672 THR A CA 1
ATOM 5308 C C . THR A 1 672 ? -8.244 -14.154 38.581 1.00 92.25 672 THR A C 1
ATOM 5310 O O . THR A 1 672 ? -7.466 -15.086 38.806 1.00 92.25 672 THR A O 1
ATOM 5313 N N . LEU A 1 673 ? -8.282 -13.547 37.391 1.00 92.19 673 LEU A N 1
ATOM 5314 C CA . LEU A 1 673 ? -7.385 -13.873 36.286 1.00 92.19 673 LEU A CA 1
ATOM 5315 C C . LEU A 1 673 ? -5.920 -13.566 36.637 1.00 92.19 673 LEU A C 1
ATOM 5317 O O . LEU A 1 673 ? -5.043 -14.385 36.349 1.00 92.19 673 LEU A O 1
ATOM 5321 N N . LEU A 1 674 ? -5.657 -12.426 37.283 1.00 92.31 674 LEU A N 1
ATOM 5322 C CA . LEU A 1 674 ? -4.328 -12.058 37.765 1.00 92.31 674 LEU A CA 1
ATOM 5323 C C . LEU A 1 674 ? -3.820 -13.064 38.807 1.00 92.31 674 LEU A C 1
ATOM 5325 O O . LEU A 1 674 ? -2.703 -13.541 38.661 1.00 92.31 674 LEU A O 1
ATOM 5329 N N . GLU A 1 675 ? -4.634 -13.469 39.786 1.00 90.81 675 GLU A N 1
ATOM 5330 C CA . GLU A 1 675 ? -4.281 -14.474 40.808 1.00 90.81 675 GLU A CA 1
ATOM 5331 C C . GLU A 1 675 ? -3.909 -15.827 40.186 1.00 90.81 675 GLU A C 1
ATOM 5333 O O . GLU A 1 675 ? -2.933 -16.457 40.595 1.00 90.81 675 GLU A O 1
ATOM 5338 N N . HIS A 1 676 ? -4.619 -16.245 39.135 1.00 89.19 676 HIS A N 1
ATOM 5339 C CA . HIS A 1 676 ? -4.317 -17.483 38.417 1.00 89.19 676 HIS A CA 1
ATOM 5340 C C . HIS A 1 676 ? -3.029 -17.411 37.569 1.00 89.19 676 HIS A C 1
ATOM 5342 O O . HIS A 1 676 ? -2.323 -18.415 37.439 1.00 89.19 676 HIS A O 1
ATOM 5348 N N . GLU A 1 677 ? -2.722 -16.263 36.954 1.00 89.81 677 GLU A N 1
ATOM 5349 C CA . GLU A 1 677 ? -1.565 -16.106 36.053 1.00 89.81 677 GLU A CA 1
ATOM 5350 C C . GLU A 1 677 ? -0.302 -15.557 36.740 1.00 89.81 677 GLU A C 1
ATOM 5352 O O . GLU A 1 677 ? 0.797 -15.785 36.233 1.00 89.81 677 GLU A O 1
ATOM 5357 N N . ALA A 1 678 ? -0.428 -14.918 37.908 1.00 83.06 678 ALA A N 1
ATOM 5358 C CA . ALA A 1 678 ? 0.666 -14.319 38.680 1.00 83.06 678 ALA A CA 1
ATOM 5359 C C . ALA A 1 678 ? 1.881 -15.240 38.908 1.00 83.06 678 ALA A C 1
ATOM 5361 O O . ALA A 1 678 ? 3.006 -14.759 38.782 1.00 83.06 678 ALA A O 1
ATOM 5362 N N . PRO A 1 679 ? 1.729 -16.558 39.169 1.00 81.81 679 PRO A N 1
ATOM 5363 C CA . PRO A 1 679 ? 2.882 -17.439 39.374 1.00 81.81 679 PRO A CA 1
ATOM 5364 C C . PRO A 1 679 ? 3.728 -17.676 38.115 1.00 81.81 679 PRO A C 1
ATOM 5366 O O . PRO A 1 679 ? 4.793 -18.281 38.205 1.00 81.81 679 PRO A O 1
ATOM 5369 N N . ARG A 1 680 ? 3.224 -17.307 36.931 1.00 76.75 680 ARG A N 1
ATOM 5370 C CA . ARG A 1 680 ? 3.790 -17.688 35.628 1.00 76.75 680 ARG A CA 1
ATOM 5371 C C . ARG A 1 680 ? 4.455 -16.540 34.877 1.00 76.75 680 ARG A C 1
ATOM 5373 O O . ARG A 1 680 ? 4.855 -16.793 33.746 1.00 76.75 680 ARG A O 1
ATOM 5380 N N . ASP A 1 681 ? 4.487 -15.341 35.460 1.00 77.62 681 ASP A N 1
ATOM 5381 C CA . ASP A 1 681 ? 5.049 -14.102 34.899 1.00 77.62 681 ASP A CA 1
ATOM 5382 C C . ASP A 1 681 ? 4.930 -14.003 33.367 1.00 77.62 681 ASP A C 1
ATOM 5384 O O . ASP A 1 681 ? 5.841 -14.340 32.609 1.00 77.62 681 ASP A O 1
ATOM 5388 N N . ASN A 1 682 ? 3.738 -13.651 32.884 1.00 88.94 682 ASN A N 1
ATOM 5389 C CA . ASN A 1 682 ? 3.442 -13.657 31.458 1.00 88.94 682 ASN A CA 1
ATOM 5390 C C . ASN A 1 682 ? 2.678 -12.413 30.992 1.00 88.94 682 ASN A C 1
ATOM 5392 O O . ASN A 1 682 ? 2.235 -11.580 31.777 1.00 88.94 682 ASN A O 1
ATOM 5396 N N . LEU A 1 683 ? 2.488 -12.307 29.675 1.00 91.12 683 LEU A N 1
ATOM 5397 C CA . LEU A 1 683 ? 1.830 -11.152 29.065 1.00 91.12 683 LEU A CA 1
ATOM 5398 C C . LEU A 1 683 ? 0.402 -10.908 29.591 1.00 91.12 683 LEU A C 1
ATOM 5400 O O . LEU A 1 683 ? -0.019 -9.763 29.674 1.00 91.12 683 LEU A O 1
ATOM 5404 N N . VAL A 1 684 ? -0.337 -11.954 29.988 1.00 92.81 684 VAL A N 1
ATOM 5405 C CA . VAL A 1 684 ? -1.698 -11.802 30.537 1.00 92.81 684 VAL A CA 1
ATOM 5406 C C . VAL A 1 684 ? -1.646 -11.212 31.945 1.00 92.81 684 VAL A C 1
ATOM 5408 O O . VAL A 1 684 ? -2.388 -10.277 32.226 1.00 92.81 684 VAL A O 1
ATOM 5411 N N . SER A 1 685 ? -0.748 -11.699 32.812 1.00 92.06 685 SER A N 1
ATOM 5412 C CA . SER A 1 685 ? -0.562 -11.104 34.143 1.00 92.06 685 SER A CA 1
ATOM 5413 C C . SER A 1 685 ? -0.067 -9.658 34.052 1.00 92.06 685 SER A C 1
ATOM 5415 O O . SER A 1 685 ? -0.548 -8.812 34.799 1.00 92.06 685 SER A O 1
ATOM 5417 N N . SER A 1 686 ? 0.818 -9.352 33.097 1.00 92.44 686 SER A N 1
ATOM 5418 C CA . SER A 1 686 ? 1.280 -7.983 32.832 1.00 92.44 686 SER A CA 1
ATOM 5419 C C . SER A 1 686 ? 0.150 -7.071 32.334 1.00 92.44 686 SER A C 1
ATOM 5421 O O . SER A 1 686 ? -0.011 -5.969 32.850 1.00 92.44 686 SER A O 1
ATOM 5423 N N . ALA A 1 687 ? -0.695 -7.535 31.408 1.00 94.62 687 ALA A N 1
ATOM 5424 C CA . ALA A 1 687 ? -1.831 -6.758 30.911 1.00 94.62 687 ALA A CA 1
ATOM 5425 C C . ALA A 1 687 ? -2.879 -6.478 32.006 1.00 94.62 687 ALA A C 1
ATOM 5427 O O . ALA A 1 687 ? -3.370 -5.352 32.115 1.00 94.62 687 ALA A O 1
ATOM 5428 N N . CYS A 1 688 ? -3.193 -7.472 32.849 1.00 94.94 688 CYS A N 1
ATOM 5429 C CA . CYS A 1 688 ? -4.070 -7.279 34.008 1.00 94.94 688 CYS A CA 1
ATOM 5430 C C . CYS A 1 688 ? -3.465 -6.297 35.017 1.00 94.94 688 CYS A C 1
ATOM 5432 O O . CYS A 1 688 ? -4.172 -5.430 35.521 1.00 94.94 688 CYS A O 1
ATOM 5434 N N . LEU A 1 689 ? -2.160 -6.398 35.296 1.00 92.31 689 LEU A N 1
ATOM 5435 C CA . LEU A 1 689 ? -1.474 -5.442 36.164 1.00 92.31 689 LEU A CA 1
ATOM 5436 C C . LEU A 1 689 ? -1.535 -4.027 35.584 1.00 92.31 689 LEU A C 1
ATOM 5438 O O . LEU A 1 689 ? -1.837 -3.085 36.307 1.00 92.31 689 LEU A O 1
ATOM 5442 N N . GLY A 1 690 ? -1.337 -3.895 34.271 1.00 93.50 690 GLY A N 1
ATOM 5443 C CA . GLY A 1 690 ? -1.486 -2.632 33.565 1.00 93.50 690 GLY A CA 1
ATOM 5444 C C . GLY A 1 690 ? -2.859 -2.002 33.791 1.00 93.50 690 GLY A C 1
ATOM 5445 O O . GLY A 1 690 ? -2.937 -0.787 33.953 1.00 93.50 690 GLY A O 1
ATOM 5446 N N . PHE A 1 691 ? -3.946 -2.788 33.802 1.00 95.75 691 PHE A N 1
ATOM 5447 C CA . PHE A 1 691 ? -5.295 -2.277 34.093 1.00 95.75 691 PHE A CA 1
ATOM 5448 C C . PHE A 1 691 ? -5.366 -1.629 35.483 1.00 95.75 691 PHE A C 1
ATOM 5450 O O . PHE A 1 691 ? -5.829 -0.500 35.601 1.00 95.75 691 PHE A O 1
ATOM 5457 N N . PHE A 1 692 ? -4.854 -2.288 36.524 1.00 94.25 692 PHE A N 1
ATOM 5458 C CA . PHE A 1 692 ? -4.846 -1.721 37.879 1.00 94.25 692 PHE A CA 1
ATOM 5459 C C . PHE A 1 692 ? -3.894 -0.530 38.017 1.00 94.25 692 PHE A C 1
ATOM 5461 O O . PHE A 1 692 ? -4.225 0.453 38.676 1.00 94.25 692 PHE A O 1
ATOM 5468 N N . GLU A 1 693 ? -2.753 -0.567 37.334 1.00 92.88 693 GLU A N 1
ATOM 5469 C CA . GLU A 1 693 ? -1.842 0.575 37.273 1.00 92.88 693 GLU A CA 1
ATOM 5470 C C . GLU A 1 693 ? -2.501 1.784 36.599 1.00 92.88 693 GLU A C 1
ATOM 5472 O O . GLU A 1 693 ? -2.317 2.916 37.037 1.00 92.88 693 GLU A O 1
ATOM 5477 N N . GLN A 1 694 ? -3.329 1.549 35.581 1.00 94.06 694 GLN A N 1
ATOM 5478 C CA . GLN A 1 694 ? -4.110 2.592 34.929 1.00 94.06 694 GLN A CA 1
ATOM 5479 C C . GLN A 1 694 ? -5.182 3.171 35.863 1.00 94.06 694 GLN A C 1
ATOM 5481 O O . GLN A 1 694 ? -5.314 4.386 35.925 1.00 94.06 694 GLN A O 1
ATOM 5486 N N . VAL A 1 695 ? -5.882 2.344 36.653 1.00 93.19 695 VAL A N 1
ATOM 5487 C CA . VAL A 1 695 ? -6.826 2.828 37.686 1.00 93.19 695 VAL A CA 1
ATOM 5488 C C . VAL A 1 695 ? -6.137 3.803 38.643 1.00 93.19 695 VAL A C 1
ATOM 5490 O O . VAL A 1 695 ? -6.712 4.835 38.990 1.00 93.19 695 VAL A O 1
ATOM 5493 N N . ARG A 1 696 ? -4.905 3.483 39.059 1.00 90.62 696 ARG A N 1
ATOM 5494 C CA . ARG A 1 696 ? -4.090 4.342 39.924 1.00 90.62 696 ARG A CA 1
ATOM 5495 C C . ARG A 1 696 ? -3.673 5.625 39.201 1.00 90.62 696 ARG A C 1
ATOM 5497 O O . ARG A 1 696 ? -3.966 6.716 39.678 1.00 90.62 696 ARG A O 1
ATOM 5504 N N . ARG A 1 697 ? -3.025 5.493 38.039 1.00 91.12 697 ARG A N 1
ATOM 5505 C CA . ARG A 1 697 ? -2.500 6.612 37.239 1.00 91.12 697 ARG A CA 1
ATOM 5506 C C . ARG A 1 697 ? -3.591 7.616 36.865 1.00 91.12 697 ARG A C 1
ATOM 5508 O O . ARG A 1 697 ? -3.390 8.814 37.034 1.00 91.12 697 ARG A O 1
ATOM 5515 N N . ASP A 1 698 ? -4.738 7.118 36.415 1.00 90.94 698 ASP A N 1
ATOM 5516 C CA . ASP A 1 698 ? -5.861 7.922 35.923 1.00 90.94 698 ASP A CA 1
ATOM 5517 C C . ASP A 1 698 ? -6.839 8.287 37.069 1.00 90.94 698 ASP A C 1
ATOM 5519 O O . ASP A 1 698 ? -7.871 8.914 36.846 1.00 90.94 698 ASP A O 1
ATOM 5523 N N . LYS A 1 699 ? -6.513 7.918 38.322 1.00 88.75 699 LYS A N 1
ATOM 5524 C CA . LYS A 1 699 ? -7.255 8.237 39.558 1.00 88.75 699 LYS A CA 1
ATOM 5525 C C . LYS A 1 699 ? -8.744 7.865 39.517 1.00 88.75 699 LYS A C 1
ATOM 5527 O O . LYS A 1 699 ? -9.588 8.590 40.051 1.00 88.75 699 LYS A O 1
ATOM 5532 N N . VAL A 1 700 ? -9.073 6.705 38.946 1.00 91.06 700 VAL A N 1
ATOM 5533 C CA . VAL A 1 700 ? -10.460 6.242 38.772 1.00 91.06 700 VAL A CA 1
ATOM 5534 C C . VAL A 1 700 ? -11.063 5.793 40.110 1.00 91.06 700 VAL A C 1
ATOM 5536 O O . VAL A 1 700 ? -10.957 4.633 40.520 1.00 91.06 700 VAL A O 1
ATOM 5539 N N . GLN A 1 701 ? -11.709 6.733 40.807 1.00 89.81 701 GLN A N 1
ATOM 5540 C CA . GLN A 1 701 ? -12.137 6.567 42.201 1.00 89.81 701 GLN A CA 1
ATOM 5541 C C . GLN A 1 701 ? -13.124 5.422 42.416 1.00 89.81 701 GLN A C 1
ATOM 5543 O O . GLN A 1 701 ? -12.901 4.597 43.295 1.00 89.81 701 GLN A O 1
ATOM 5548 N N . CYS A 1 702 ? -14.169 5.308 41.592 1.00 91.94 702 CYS A N 1
ATOM 5549 C CA . CYS A 1 702 ? -15.199 4.283 41.794 1.00 91.94 702 CYS A CA 1
ATOM 5550 C C . CYS A 1 702 ? -14.640 2.849 41.709 1.00 91.94 702 CYS A C 1
ATOM 5552 O O . CYS A 1 702 ? -15.016 1.982 42.498 1.00 91.94 702 CYS A O 1
ATOM 5554 N N . VAL A 1 703 ? -13.690 2.605 40.799 1.00 92.38 703 VAL A N 1
ATOM 5555 C CA . VAL A 1 703 ? -13.017 1.306 40.664 1.00 92.38 703 VAL A CA 1
ATOM 5556 C C . VAL A 1 703 ? -12.078 1.073 41.847 1.00 92.38 703 VAL A C 1
ATOM 5558 O O . VAL A 1 703 ? -12.061 -0.023 42.406 1.00 92.38 703 VAL A O 1
ATOM 5561 N N . ARG A 1 704 ? -11.328 2.101 42.267 1.00 90.94 704 ARG A N 1
ATOM 5562 C CA . ARG A 1 704 ? -10.423 2.026 43.423 1.00 90.94 704 ARG A CA 1
ATOM 5563 C C . ARG A 1 704 ? -11.173 1.725 44.721 1.00 90.94 704 ARG A C 1
ATOM 5565 O O . ARG A 1 704 ? -10.794 0.808 45.444 1.00 90.94 704 ARG A O 1
ATOM 5572 N N . GLU A 1 705 ? -12.246 2.452 45.004 1.00 91.06 705 GLU A N 1
ATOM 5573 C CA . GLU A 1 705 ? -13.092 2.230 46.180 1.00 91.06 705 GLU A CA 1
ATOM 5574 C C . GLU A 1 705 ? -13.673 0.815 46.174 1.00 91.06 705 GLU A C 1
ATOM 5576 O O . GLU A 1 705 ? -13.575 0.097 47.172 1.00 91.06 705 GLU A O 1
ATOM 5581 N N . HIS A 1 706 ? -14.193 0.363 45.030 1.00 91.75 706 HIS A N 1
ATOM 5582 C CA . HIS A 1 706 ? -14.706 -0.996 44.893 1.00 91.75 706 HIS A CA 1
ATOM 5583 C C . HIS A 1 706 ? -13.627 -2.062 45.145 1.00 91.75 706 HIS A C 1
ATOM 5585 O O . HIS A 1 706 ? -13.886 -3.044 45.847 1.00 91.75 706 HIS A O 1
ATOM 5591 N N . LEU A 1 707 ? -12.410 -1.862 44.626 1.00 91.44 707 LEU A N 1
ATOM 5592 C CA . LEU A 1 707 ? -11.262 -2.744 44.854 1.00 91.44 707 LEU A CA 1
ATOM 5593 C C . LEU A 1 707 ? -10.916 -2.864 46.343 1.00 91.44 707 LEU A C 1
ATOM 5595 O O . LEU A 1 707 ? -10.745 -3.977 46.843 1.00 91.44 707 LEU A O 1
ATOM 5599 N N . LEU A 1 708 ? -10.849 -1.738 47.057 1.00 89.12 708 LEU A N 1
ATOM 5600 C CA . LEU A 1 708 ? -10.483 -1.706 48.474 1.00 89.12 708 LEU A CA 1
ATOM 5601 C C . LEU A 1 708 ? -11.577 -2.300 49.369 1.00 89.12 708 LEU A C 1
ATOM 5603 O O . LEU A 1 708 ? -11.273 -3.107 50.249 1.00 89.12 708 LEU A O 1
ATOM 5607 N N . HIS A 1 709 ? -12.842 -1.942 49.133 1.00 89.56 709 HIS A N 1
ATOM 5608 C CA . HIS A 1 709 ? -13.961 -2.370 49.973 1.00 89.56 709 HIS A CA 1
ATOM 5609 C C . HIS A 1 709 ? -14.417 -3.808 49.698 1.00 89.56 709 HIS A C 1
ATOM 5611 O O . HIS A 1 709 ? -14.747 -4.528 50.639 1.00 89.56 709 HIS A O 1
ATOM 5617 N N . THR A 1 710 ? -14.415 -4.244 48.435 1.00 91.44 710 THR A N 1
ATOM 5618 C CA . THR A 1 710 ? -14.967 -5.552 48.034 1.00 91.44 710 THR A CA 1
ATOM 5619 C C . THR A 1 710 ? -13.884 -6.622 47.901 1.00 91.44 710 THR A C 1
ATOM 5621 O O . THR A 1 710 ? -14.099 -7.773 48.277 1.00 91.44 710 THR A O 1
ATOM 5624 N N . HIS A 1 711 ? -12.695 -6.255 47.409 1.00 90.19 711 HIS A N 1
ATOM 5625 C CA . HIS A 1 711 ? -11.625 -7.198 47.059 1.00 90.19 711 HIS A CA 1
ATOM 5626 C C . HIS A 1 711 ? -10.348 -7.056 47.909 1.00 90.19 711 HIS A C 1
ATOM 5628 O O . HIS A 1 711 ? -9.327 -7.671 47.591 1.00 90.19 711 HIS A O 1
ATOM 5634 N N . GLY A 1 712 ? -10.389 -6.325 49.030 1.00 87.50 712 GLY A N 1
ATOM 5635 C CA . GLY A 1 712 ? -9.219 -6.071 49.886 1.00 87.50 712 GLY A CA 1
ATOM 5636 C C . GLY A 1 712 ? -8.447 -7.334 50.300 1.00 87.50 712 GLY A C 1
ATOM 5637 O O . GLY A 1 712 ? -7.224 -7.386 50.186 1.00 87.50 712 GLY A O 1
ATOM 5638 N N . ALA A 1 713 ? -9.152 -8.407 50.675 1.00 88.00 713 ALA A N 1
ATOM 5639 C CA . ALA A 1 713 ? -8.518 -9.676 51.049 1.00 88.00 713 ALA A CA 1
ATOM 5640 C C . ALA A 1 713 ? -7.833 -10.399 49.869 1.00 88.00 713 ALA A C 1
ATOM 5642 O O . ALA A 1 713 ? -6.899 -11.174 50.083 1.00 88.00 713 ALA A O 1
ATOM 5643 N N . GLN A 1 714 ? -8.304 -10.198 48.631 1.00 88.69 714 GLN A N 1
ATOM 5644 C CA . GLN A 1 714 ? -7.649 -10.703 47.416 1.00 88.69 714 GLN A CA 1
ATOM 5645 C C . GLN A 1 714 ? -6.387 -9.895 47.104 1.00 88.69 714 GLN A C 1
ATOM 5647 O O . GLN A 1 714 ? -5.338 -10.482 46.835 1.00 88.69 714 GLN A O 1
ATOM 5652 N N . LEU A 1 715 ? -6.464 -8.567 47.221 1.00 88.81 715 LEU A N 1
ATOM 5653 C CA . LEU A 1 715 ? -5.327 -7.667 47.024 1.00 88.81 715 LEU A CA 1
ATOM 5654 C C . LEU A 1 715 ? -4.175 -7.988 47.984 1.00 88.81 715 LEU A C 1
ATOM 5656 O O . LEU A 1 715 ? -3.040 -8.127 47.541 1.00 88.81 715 LEU A O 1
ATOM 5660 N N . GLU A 1 716 ? -4.463 -8.223 49.266 1.00 87.56 716 GLU A N 1
ATOM 5661 C CA . GLU A 1 716 ? -3.449 -8.598 50.266 1.00 87.56 716 GLU A CA 1
ATOM 5662 C C . GLU A 1 716 ? -2.735 -9.920 49.963 1.00 87.56 716 GLU A C 1
ATOM 5664 O O . GLU A 1 716 ? -1.581 -10.114 50.353 1.00 87.56 716 GLU A O 1
ATOM 5669 N N . ARG A 1 717 ? -3.405 -10.862 49.286 1.00 87.88 717 ARG A N 1
ATOM 5670 C CA . ARG A 1 717 ? -2.763 -12.107 48.842 1.00 87.88 717 ARG A CA 1
ATOM 5671 C C . ARG A 1 717 ? -1.858 -11.866 47.644 1.00 87.88 717 ARG A C 1
ATOM 5673 O O . ARG A 1 717 ? -0.741 -12.378 47.634 1.00 87.88 717 ARG A O 1
ATOM 5680 N N . LEU A 1 718 ? -2.328 -11.093 46.668 1.00 87.38 718 LEU A N 1
ATOM 5681 C CA . LEU A 1 718 ? -1.578 -10.757 45.457 1.00 87.38 718 LEU A CA 1
ATOM 5682 C C . LEU A 1 718 ? -0.354 -9.881 45.748 1.00 87.38 718 LEU A C 1
ATOM 5684 O O . LEU A 1 718 ? 0.680 -10.060 45.118 1.00 87.38 718 LEU A O 1
ATOM 5688 N N . GLU A 1 719 ? -0.431 -9.000 46.745 1.00 85.69 719 GLU A N 1
ATOM 5689 C CA . GLU A 1 719 ? 0.678 -8.145 47.189 1.00 85.69 719 GLU A CA 1
ATOM 5690 C C . GLU A 1 719 ? 1.877 -8.951 47.722 1.00 85.69 719 GLU A C 1
ATOM 5692 O O . GLU A 1 719 ? 3.009 -8.480 47.698 1.00 85.69 719 GLU A O 1
ATOM 5697 N N . ARG A 1 720 ? 1.671 -10.209 48.141 1.00 85.81 720 ARG A N 1
ATOM 5698 C CA . ARG A 1 720 ? 2.768 -11.113 48.539 1.00 85.81 720 ARG A CA 1
ATOM 5699 C C . ARG A 1 720 ? 3.593 -11.607 47.351 1.00 85.81 720 ARG A C 1
ATOM 5701 O O . ARG A 1 720 ? 4.652 -12.201 47.553 1.00 85.81 720 ARG A O 1
ATOM 5708 N N . VAL A 1 721 ? 3.109 -11.412 46.125 1.00 85.00 721 VAL A N 1
ATOM 5709 C CA . VAL A 1 721 ? 3.844 -11.733 44.903 1.00 85.00 721 VAL A CA 1
ATOM 5710 C C . VAL A 1 721 ? 4.763 -10.559 44.578 1.00 85.00 721 VAL A C 1
ATOM 5712 O O . VAL A 1 721 ? 4.296 -9.469 44.260 1.00 85.00 721 VAL A O 1
ATOM 5715 N N . ALA A 1 722 ? 6.077 -10.794 44.623 1.00 82.06 722 ALA A N 1
ATOM 5716 C CA . ALA A 1 722 ? 7.097 -9.748 44.498 1.00 82.06 722 ALA A CA 1
ATOM 5717 C C . ALA A 1 722 ? 6.944 -8.864 43.243 1.00 82.06 722 ALA A C 1
ATOM 5719 O O . ALA A 1 722 ? 7.209 -7.668 43.302 1.00 82.06 722 ALA A O 1
ATOM 5720 N N . THR A 1 723 ? 6.490 -9.431 42.119 1.00 82.06 723 THR A N 1
ATOM 5721 C CA . THR A 1 723 ? 6.286 -8.696 40.858 1.00 82.06 723 THR A CA 1
ATOM 5722 C C . THR A 1 723 ? 5.045 -7.801 40.862 1.00 82.06 723 THR A C 1
ATOM 5724 O O . THR A 1 723 ? 5.007 -6.818 40.129 1.00 82.06 723 THR A O 1
ATOM 5727 N N . LEU A 1 724 ? 4.036 -8.112 41.681 1.00 84.38 724 LEU A N 1
ATOM 5728 C CA . LEU A 1 724 ? 2.780 -7.356 41.766 1.00 84.38 724 LEU A CA 1
ATOM 5729 C C . LEU A 1 724 ? 2.787 -6.343 42.913 1.00 84.38 724 LEU A C 1
ATOM 5731 O O . LEU A 1 724 ? 2.046 -5.360 42.869 1.00 84.38 724 LEU A O 1
ATOM 5735 N N . GLN A 1 725 ? 3.630 -6.579 43.923 1.00 84.62 725 GLN A N 1
ATOM 5736 C CA . GLN A 1 725 ? 3.708 -5.788 45.145 1.00 84.62 725 GLN A CA 1
ATOM 5737 C C . GLN A 1 725 ? 3.778 -4.272 44.879 1.00 84.62 725 GLN A C 1
ATOM 5739 O O . GLN A 1 725 ? 2.921 -3.572 45.405 1.00 84.62 725 GLN A O 1
ATOM 5744 N N . PRO A 1 726 ? 4.682 -3.725 44.035 1.00 86.19 726 PRO A N 1
ATOM 5745 C CA . PRO A 1 726 ? 4.832 -2.270 43.918 1.00 86.19 726 PRO A CA 1
ATOM 5746 C C . PRO A 1 726 ? 3.552 -1.555 43.465 1.00 86.19 726 PRO A C 1
ATOM 5748 O O . PRO A 1 726 ? 3.155 -0.556 44.062 1.00 86.19 726 PRO A O 1
ATOM 5751 N N . CYS A 1 727 ? 2.881 -2.097 42.446 1.00 84.75 727 CYS A N 1
ATOM 5752 C CA . CYS A 1 727 ? 1.650 -1.535 41.891 1.00 84.75 727 CYS A CA 1
ATOM 5753 C C . CYS A 1 727 ? 0.482 -1.656 42.881 1.00 84.75 727 CYS A C 1
ATOM 5755 O O . CYS A 1 727 ? -0.214 -0.678 43.148 1.00 84.75 727 CYS A O 1
ATOM 5757 N N . LEU A 1 728 ? 0.292 -2.839 43.479 1.00 85.81 728 LEU A N 1
ATOM 5758 C CA . LEU A 1 728 ? -0.831 -3.079 44.389 1.00 85.81 728 LEU A CA 1
ATOM 5759 C C . LEU A 1 728 ? -0.674 -2.327 45.715 1.00 85.81 728 LEU A C 1
ATOM 5761 O O . LEU A 1 728 ? -1.653 -1.784 46.223 1.00 85.81 728 LEU A O 1
ATOM 5765 N N . THR A 1 729 ? 0.547 -2.235 46.248 1.00 85.19 729 THR A N 1
ATOM 5766 C CA . THR A 1 729 ? 0.853 -1.401 47.415 1.00 85.19 729 THR A CA 1
ATOM 5767 C C . THR A 1 729 ? 0.560 0.071 47.106 1.00 85.19 729 THR A C 1
ATOM 5769 O O . THR A 1 729 ? -0.123 0.732 47.886 1.00 85.19 729 THR A O 1
ATOM 5772 N N . ALA A 1 730 ? 1.004 0.587 45.953 1.00 84.19 730 ALA A N 1
ATOM 5773 C CA . ALA A 1 730 ? 0.743 1.973 45.555 1.00 84.19 730 ALA A CA 1
ATOM 5774 C C . ALA A 1 730 ? -0.759 2.264 45.376 1.00 84.19 730 ALA A C 1
ATOM 5776 O O . ALA A 1 730 ? -1.238 3.305 45.820 1.00 84.19 730 ALA A O 1
ATOM 5777 N N . LEU A 1 731 ? -1.520 1.320 44.811 1.00 84.19 731 LEU A N 1
ATOM 5778 C CA . LEU A 1 731 ? -2.974 1.431 44.651 1.00 84.19 731 LEU A CA 1
ATOM 5779 C C . LEU A 1 731 ? -3.722 1.490 45.997 1.00 84.19 731 LEU A C 1
ATOM 5781 O O . LEU A 1 731 ? -4.789 2.096 46.076 1.00 84.19 731 LEU A O 1
ATOM 5785 N N . ARG A 1 732 ? -3.164 0.891 47.059 1.00 80.56 732 ARG A N 1
ATOM 5786 C CA . ARG A 1 732 ? -3.720 0.937 48.423 1.00 80.56 732 ARG A CA 1
ATOM 5787 C C . ARG A 1 732 ? -3.311 2.176 49.218 1.00 80.56 732 ARG A C 1
ATOM 5789 O O . ARG A 1 732 ? -4.076 2.603 50.076 1.00 80.56 732 ARG A O 1
ATOM 5796 N N . ILE A 1 733 ? -2.095 2.680 49.002 1.00 77.56 733 ILE A N 1
ATOM 5797 C CA . ILE A 1 733 ? -1.455 3.679 49.874 1.00 77.56 733 ILE A CA 1
ATOM 5798 C C . ILE A 1 733 ? -1.660 5.120 49.387 1.00 77.56 733 ILE A C 1
ATOM 5800 O O . ILE A 1 733 ? -1.384 6.036 50.157 1.00 77.56 733 ILE A O 1
ATOM 5804 N N . GLU A 1 734 ? -2.153 5.357 48.164 1.00 61.91 734 GLU A N 1
ATOM 5805 C CA . GLU A 1 734 ? -2.227 6.724 47.632 1.00 61.91 734 GLU A CA 1
ATOM 5806 C C . GLU A 1 734 ? -2.954 7.700 48.586 1.00 61.91 734 GLU A C 1
ATOM 5808 O O . GLU A 1 734 ? -4.140 7.512 48.882 1.00 61.91 734 GLU A O 1
ATOM 5813 N N . PRO A 1 735 ? -2.233 8.719 49.094 1.00 51.75 735 PRO A N 1
ATOM 5814 C CA . PRO A 1 735 ? -2.685 9.550 50.191 1.00 51.75 735 PRO A CA 1
ATOM 5815 C C . PRO A 1 735 ? -3.659 10.608 49.686 1.00 51.75 735 PRO A C 1
ATOM 5817 O O . PRO A 1 735 ? -3.395 11.334 48.729 1.00 51.75 735 PRO A O 1
ATOM 5820 N N . ASP A 1 736 ? -4.767 10.750 50.393 1.00 48.84 736 ASP A N 1
ATOM 5821 C CA . ASP A 1 736 ? -5.514 11.995 50.414 1.00 48.84 736 ASP A CA 1
ATOM 5822 C C . ASP A 1 736 ? -4.661 13.030 51.177 1.00 48.84 736 ASP A C 1
ATOM 5824 O O . ASP A 1 736 ? -4.569 12.948 52.401 1.00 48.84 736 ASP A O 1
ATOM 5828 N N . ALA A 1 737 ? -3.913 13.884 50.459 1.00 45.25 737 ALA A N 1
ATOM 5829 C CA . ALA A 1 737 ? -3.440 15.225 50.863 1.00 45.25 737 ALA A CA 1
ATOM 5830 C C . ALA A 1 737 ? -2.198 15.664 50.064 1.00 45.25 737 ALA A C 1
ATOM 5832 O O . ALA A 1 737 ? -1.084 15.196 50.295 1.00 45.25 737 ALA A O 1
ATOM 5833 N N . GLY A 1 738 ? -2.380 16.657 49.196 1.00 35.34 738 GLY A N 1
ATOM 5834 C CA . GLY A 1 738 ? -1.284 17.369 48.551 1.00 35.34 738 GLY A CA 1
ATOM 5835 C C . GLY A 1 738 ? -1.796 18.288 47.458 1.00 35.34 738 GLY A C 1
ATOM 5836 O O . GLY A 1 738 ? -1.804 17.918 46.291 1.00 35.34 738 GLY A O 1
ATOM 5837 N N . ALA A 1 739 ? -2.224 19.490 47.841 1.00 41.22 739 ALA A N 1
ATOM 5838 C CA . ALA A 1 739 ? -2.190 20.624 46.936 1.00 41.22 739 ALA A CA 1
ATOM 5839 C C . ALA A 1 739 ? -0.735 20.796 46.468 1.00 41.22 739 ALA A C 1
ATOM 5841 O O . ALA A 1 739 ? 0.074 21.416 47.156 1.00 41.22 739 ALA A O 1
ATOM 5842 N N . GLU A 1 740 ? -0.381 20.205 45.331 1.00 33.78 740 GLU A N 1
ATOM 5843 C CA . GLU A 1 740 ? 0.790 20.641 44.588 1.00 33.78 740 GLU A CA 1
ATOM 5844 C C . GLU A 1 740 ? 0.443 22.014 44.020 1.00 33.78 740 GLU A C 1
ATOM 5846 O O . GLU A 1 740 ? -0.318 22.162 43.066 1.00 33.78 740 GLU A O 1
ATOM 5851 N N . THR A 1 741 ? 0.967 23.049 44.671 1.00 38.19 741 THR A N 1
ATOM 5852 C CA . THR A 1 741 ? 1.192 24.341 44.035 1.00 38.19 741 THR A CA 1
ATOM 5853 C C . THR A 1 741 ? 1.991 24.086 42.763 1.00 38.19 741 THR A C 1
ATOM 5855 O O . THR A 1 741 ? 3.194 23.831 42.832 1.00 38.19 741 THR A O 1
ATOM 5858 N N . ALA A 1 742 ? 1.315 24.117 41.617 1.00 31.30 742 ALA A N 1
ATOM 5859 C CA . ALA A 1 742 ? 1.971 24.139 40.323 1.00 31.30 742 ALA A CA 1
ATOM 5860 C C . ALA A 1 742 ? 2.953 25.327 40.292 1.00 31.30 742 ALA A C 1
ATOM 5862 O O . ALA A 1 742 ? 2.565 26.437 40.676 1.00 31.30 742 ALA A O 1
ATOM 5863 N N . PRO A 1 743 ? 4.210 25.146 39.856 1.00 36.69 743 PRO A N 1
ATOM 5864 C CA . PRO A 1 743 ? 5.019 26.281 39.462 1.00 36.69 743 PRO A CA 1
ATOM 5865 C C . PRO A 1 743 ? 4.392 26.854 38.187 1.00 36.69 743 PRO A C 1
ATOM 5867 O O . PRO A 1 743 ? 4.364 26.207 37.142 1.00 36.69 743 PRO A O 1
ATOM 5870 N N . ALA A 1 744 ? 3.827 28.053 38.302 1.00 38.22 744 ALA A N 1
ATOM 5871 C CA . ALA A 1 744 ? 3.471 28.867 37.154 1.00 38.22 744 ALA A CA 1
ATOM 5872 C C . ALA A 1 744 ? 4.770 29.240 36.433 1.00 38.22 744 ALA A C 1
ATOM 5874 O O . ALA A 1 744 ? 5.520 30.053 36.959 1.00 38.22 744 ALA A O 1
ATOM 5875 N N . ASP A 1 745 ? 5.072 28.555 35.329 1.00 38.50 745 ASP A N 1
ATOM 5876 C CA . ASP A 1 745 ? 5.729 29.106 34.133 1.00 38.50 745 ASP A CA 1
ATOM 5877 C C . ASP A 1 745 ? 6.058 27.981 33.134 1.00 38.50 745 ASP A C 1
ATOM 5879 O O . ASP A 1 745 ? 7.115 27.353 33.184 1.00 38.50 745 ASP A O 1
ATOM 5883 N N . ALA A 1 746 ? 5.140 27.744 32.193 1.00 35.81 746 ALA A N 1
ATOM 5884 C CA . ALA A 1 746 ? 5.439 27.223 30.857 1.00 35.81 746 ALA A CA 1
ATOM 5885 C C . ALA A 1 746 ? 4.299 27.637 29.901 1.00 35.81 746 ALA A C 1
ATOM 5887 O O . ALA A 1 746 ? 3.132 27.418 30.236 1.00 35.81 746 ALA A O 1
ATOM 5888 N N . PRO A 1 747 ? 4.580 28.244 28.732 1.00 40.62 747 PRO A N 1
ATOM 5889 C CA . PRO A 1 747 ? 3.538 28.644 27.794 1.00 40.62 747 PRO A CA 1
ATOM 5890 C C . PRO A 1 747 ? 3.068 27.414 27.006 1.00 40.62 747 PRO A C 1
ATOM 5892 O O . PRO A 1 747 ? 3.827 26.834 26.234 1.00 40.62 747 PRO A O 1
ATOM 5895 N N . GLY A 1 748 ? 1.822 26.993 27.228 1.00 37.72 748 GLY A N 1
ATOM 5896 C CA . GLY A 1 748 ? 1.210 25.844 26.560 1.00 37.72 748 GLY A CA 1
ATOM 5897 C C . GLY A 1 748 ? -0.094 26.222 25.866 1.00 37.72 748 GLY A C 1
ATOM 5898 O O . GLY A 1 748 ? -1.167 25.941 26.390 1.00 37.72 748 GLY A O 1
ATOM 5899 N N . GLU A 1 749 ? -0.014 26.818 24.675 1.00 39.12 749 GLU A N 1
ATOM 5900 C CA . GLU A 1 749 ? -1.189 27.129 23.837 1.00 39.12 749 GLU A CA 1
ATOM 5901 C C . GLU A 1 749 ? -1.926 25.862 23.345 1.00 39.12 749 GLU A C 1
ATOM 5903 O O . GLU A 1 749 ? -3.101 25.924 23.002 1.00 39.12 749 GLU A O 1
ATOM 5908 N N . SER A 1 750 ? -1.294 24.682 23.401 1.00 43.22 750 SER A N 1
ATOM 5909 C CA . SER A 1 750 ? -1.906 23.405 22.993 1.00 43.22 750 SER A CA 1
ATOM 5910 C C . SER A 1 750 ? -2.763 22.728 24.076 1.00 43.22 750 SER A C 1
ATOM 5912 O O . SER A 1 750 ? -3.614 21.910 23.736 1.00 43.22 750 SER A O 1
ATOM 5914 N N . ALA A 1 751 ? -2.558 23.029 25.364 1.00 39.06 751 ALA A N 1
ATOM 5915 C CA . ALA A 1 751 ? -3.281 22.363 26.456 1.00 39.06 751 ALA A CA 1
ATOM 5916 C C . ALA A 1 751 ? -4.653 23.001 26.735 1.00 39.06 751 ALA A C 1
ATOM 5918 O O . ALA A 1 751 ? -5.578 22.310 27.154 1.00 39.06 751 ALA A O 1
ATOM 5919 N N . ALA A 1 752 ? -4.792 24.303 26.467 1.00 37.16 752 ALA A N 1
ATOM 5920 C CA . ALA A 1 752 ? -6.052 25.027 26.628 1.00 37.16 752 ALA A CA 1
ATOM 5921 C C . ALA A 1 752 ? -7.104 24.572 25.602 1.00 37.16 752 ALA A C 1
ATOM 5923 O O . ALA A 1 752 ? -8.236 24.296 25.980 1.00 37.16 752 ALA A O 1
ATOM 5924 N N . ALA A 1 753 ? -6.705 24.375 24.339 1.00 40.59 753 ALA A N 1
ATOM 5925 C CA . ALA A 1 753 ? -7.604 23.890 23.291 1.00 40.59 753 ALA A CA 1
ATOM 5926 C C . ALA A 1 753 ? -8.147 22.476 23.579 1.00 40.59 753 ALA A C 1
ATOM 5928 O O . ALA A 1 753 ? -9.325 22.214 23.369 1.00 40.59 753 ALA A O 1
ATOM 5929 N N . ALA A 1 754 ? -7.316 21.574 24.115 1.00 37.25 754 ALA A N 1
ATOM 5930 C CA . ALA A 1 754 ? -7.753 20.229 24.499 1.00 37.25 754 ALA A CA 1
ATOM 5931 C C . ALA A 1 754 ? -8.688 20.234 25.725 1.00 37.25 754 ALA A C 1
ATOM 5933 O O . ALA A 1 754 ? -9.591 19.406 25.816 1.00 37.25 754 ALA A O 1
ATOM 5934 N N . ALA A 1 755 ? -8.484 21.166 26.661 1.00 40.12 755 ALA A N 1
ATOM 5935 C CA . ALA A 1 755 ? -9.348 21.324 27.827 1.00 40.12 755 ALA A CA 1
ATOM 5936 C C . ALA A 1 755 ? -10.717 21.924 27.464 1.00 40.12 755 ALA A C 1
ATOM 5938 O O . ALA A 1 755 ? -11.720 21.494 28.027 1.00 40.12 755 ALA A O 1
ATOM 5939 N N . ASP A 1 756 ? -10.763 22.861 26.512 1.00 41.00 756 ASP A N 1
ATOM 5940 C CA . ASP A 1 756 ? -12.012 23.452 26.021 1.00 41.00 756 ASP A CA 1
ATOM 5941 C C . ASP A 1 756 ? -12.858 22.425 25.251 1.00 41.00 756 ASP A C 1
ATOM 5943 O O . ASP A 1 756 ? -14.051 22.307 25.520 1.00 41.00 756 ASP A O 1
ATOM 5947 N N . VAL A 1 757 ? -12.242 21.603 24.388 1.00 46.19 757 VAL A N 1
ATOM 5948 C CA . VAL A 1 757 ? -12.938 20.503 23.688 1.00 46.19 757 VAL A CA 1
ATOM 5949 C C . VAL A 1 757 ? -13.458 19.458 24.679 1.00 46.19 757 VAL A C 1
ATOM 5951 O O . VAL A 1 757 ? -14.613 19.055 24.592 1.00 46.19 757 VAL A O 1
ATOM 5954 N N . ALA A 1 758 ? -12.658 19.071 25.679 1.00 42.12 758 ALA A N 1
ATOM 5955 C CA . ALA A 1 758 ? -13.090 18.123 26.707 1.00 42.12 758 ALA A CA 1
ATOM 5956 C C . ALA A 1 758 ? -14.218 18.678 27.600 1.00 42.12 758 ALA A C 1
ATOM 5958 O O . ALA A 1 758 ? -15.065 17.921 28.073 1.00 42.12 758 ALA A O 1
ATOM 5959 N N . ALA A 1 759 ? -14.243 19.992 27.847 1.00 45.31 759 ALA A N 1
ATOM 5960 C CA . ALA A 1 759 ? -15.311 20.647 28.599 1.00 45.31 759 ALA A CA 1
ATOM 5961 C C . ALA A 1 759 ? -16.610 20.754 27.783 1.00 45.31 759 ALA A C 1
ATOM 5963 O O . ALA A 1 759 ? -17.695 20.569 28.336 1.00 45.31 759 ALA A O 1
ATOM 5964 N N . GLU A 1 760 ? -16.506 21.018 26.479 1.00 49.06 760 GLU A N 1
ATOM 5965 C CA . GLU A 1 760 ? -17.639 21.047 25.552 1.00 49.06 760 GLU A CA 1
ATOM 5966 C C . GLU A 1 760 ? -18.222 19.637 25.339 1.00 49.06 760 GLU A C 1
ATOM 5968 O O . GLU A 1 760 ? -19.440 19.454 25.414 1.00 49.06 760 GLU A O 1
ATOM 5973 N N . GLU A 1 761 ? -17.367 18.615 25.216 1.00 47.00 761 GLU A N 1
ATOM 5974 C CA . GLU A 1 761 ? -17.774 17.207 25.202 1.00 47.00 761 GLU A CA 1
ATOM 5975 C C . GLU A 1 761 ? -18.453 16.799 26.512 1.00 47.00 761 GLU A C 1
ATOM 5977 O O . GLU A 1 761 ? -19.553 16.255 26.465 1.00 47.00 761 GLU A O 1
ATOM 5982 N N . ALA A 1 762 ? -17.878 17.122 27.676 1.00 48.41 762 ALA A N 1
ATOM 5983 C CA . ALA A 1 762 ? -18.483 16.814 28.975 1.00 48.41 762 ALA A CA 1
ATOM 5984 C C . ALA A 1 762 ? -19.856 17.491 29.165 1.00 48.41 762 ALA A C 1
ATOM 5986 O O . ALA A 1 762 ? -20.784 16.879 29.698 1.00 48.41 762 ALA A O 1
ATOM 5987 N N . ALA A 1 763 ? -20.018 18.730 28.689 1.00 53.88 763 ALA A N 1
ATOM 5988 C CA . ALA A 1 763 ? -21.303 19.429 28.703 1.00 53.88 763 ALA A CA 1
ATOM 5989 C C . ALA A 1 763 ? -22.326 18.781 27.750 1.00 53.88 763 ALA A C 1
ATOM 5991 O O . ALA A 1 763 ? -23.509 18.675 28.086 1.00 53.88 763 ALA A O 1
ATOM 5992 N N . SER A 1 764 ? -21.880 18.313 26.579 1.00 52.88 764 SER A N 1
ATOM 5993 C CA . SER A 1 764 ? -22.723 17.575 25.631 1.00 52.88 764 SER A CA 1
ATOM 5994 C C . SER A 1 764 ? -23.120 16.187 26.155 1.00 52.88 764 SER A C 1
ATOM 5996 O O . SER A 1 764 ? -24.263 15.769 25.970 1.00 52.88 764 SER A O 1
ATOM 5998 N N . GLU A 1 765 ? -22.222 15.505 26.878 1.00 47.88 765 GLU A N 1
ATOM 5999 C CA . GLU A 1 765 ? -22.478 14.232 27.552 1.00 47.88 765 GLU A CA 1
ATOM 6000 C C . GLU A 1 765 ? -23.540 14.410 28.642 1.00 47.88 765 GLU A C 1
ATOM 6002 O O . GLU A 1 765 ? -24.537 13.687 28.649 1.00 47.88 765 GLU A O 1
ATOM 6007 N N . GLU A 1 766 ? -23.393 15.402 29.526 1.00 53.75 766 GLU A N 1
ATOM 6008 C CA . GLU A 1 766 ? -24.401 15.693 30.551 1.00 53.75 766 GLU A CA 1
ATOM 6009 C C . GLU A 1 766 ? -25.761 16.052 29.936 1.00 53.75 766 GLU A C 1
ATOM 6011 O O . GLU A 1 766 ? -26.781 15.564 30.416 1.00 53.75 766 GLU A O 1
ATOM 6016 N N . ALA A 1 767 ? -25.802 16.824 28.845 1.00 56.47 767 ALA A N 1
ATOM 6017 C CA . ALA A 1 767 ? -27.048 17.149 28.145 1.00 56.47 767 ALA A CA 1
ATOM 6018 C C . ALA A 1 767 ? -27.702 15.918 27.483 1.00 56.47 767 ALA A C 1
ATOM 6020 O O . ALA A 1 767 ? -28.922 15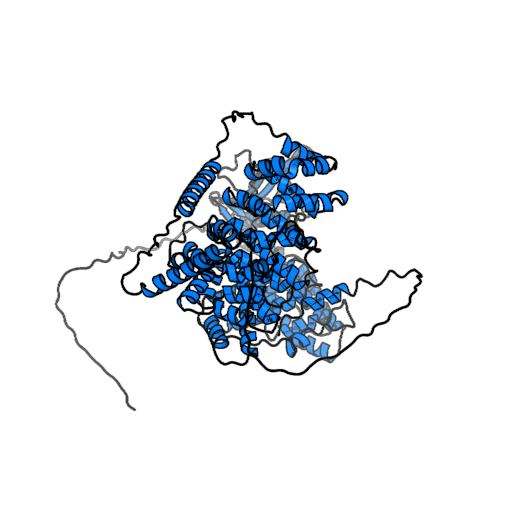.742 27.554 1.00 56.47 767 ALA A O 1
ATOM 6021 N N . TYR A 1 768 ? -26.901 15.037 26.879 1.00 50.44 768 TYR A N 1
ATOM 6022 C CA . TYR A 1 768 ? -27.376 13.802 26.256 1.00 50.44 768 TYR A CA 1
ATOM 6023 C C . TYR A 1 768 ? -27.911 12.800 27.292 1.00 50.44 768 TYR A C 1
ATOM 6025 O O . TYR A 1 768 ? -28.952 12.187 27.074 1.00 50.44 768 TYR A O 1
ATOM 6033 N N . PHE A 1 769 ? -27.254 12.664 28.448 1.00 47.31 769 PHE A N 1
ATOM 6034 C CA . PHE A 1 769 ? -27.704 11.775 29.527 1.00 47.31 769 PHE A CA 1
ATOM 6035 C C . PHE A 1 769 ? -28.788 12.390 30.433 1.00 47.31 769 PHE A C 1
ATOM 6037 O O . PHE A 1 769 ? -29.480 11.645 31.126 1.00 47.31 769 PHE A O 1
ATOM 6044 N N . ALA A 1 770 ? -28.966 13.718 30.441 1.00 51.41 770 ALA A N 1
ATOM 6045 C CA . ALA A 1 770 ? -30.015 14.399 31.211 1.00 51.41 770 ALA A CA 1
ATOM 6046 C C . ALA A 1 770 ? -31.393 14.395 30.527 1.00 51.41 770 ALA A C 1
ATOM 6048 O O . ALA A 1 770 ? -32.400 14.673 31.181 1.00 51.41 770 ALA A O 1
ATOM 6049 N N . THR A 1 771 ? -31.467 14.070 29.234 1.00 44.94 771 THR A N 1
ATOM 6050 C CA . THR A 1 771 ? -32.729 13.971 28.484 1.00 44.94 771 THR A CA 1
ATOM 6051 C C . THR A 1 771 ? -33.326 12.562 28.596 1.00 44.94 771 THR A C 1
ATOM 6053 O O . THR A 1 771 ? -33.469 11.837 27.620 1.00 44.94 771 THR A O 1
ATOM 6056 N N . ASP A 1 772 ? -33.709 12.164 29.814 1.00 40.97 772 ASP A N 1
ATOM 6057 C CA . ASP A 1 772 ? -34.418 10.892 30.083 1.00 40.97 772 ASP A CA 1
ATOM 6058 C C . ASP A 1 772 ? -35.918 10.941 29.685 1.00 40.97 772 ASP A C 1
ATOM 6060 O O . ASP A 1 772 ? -36.688 10.044 30.012 1.00 40.97 772 ASP A O 1
ATOM 6064 N N . ASP A 1 773 ? -36.324 11.969 28.930 1.00 41.28 773 ASP A N 1
ATOM 6065 C CA . ASP A 1 773 ? -37.585 12.069 28.190 1.00 41.28 773 ASP A CA 1
ATOM 6066 C C . ASP A 1 773 ? -37.267 12.642 26.796 1.00 41.28 773 ASP A C 1
ATOM 6068 O O . ASP A 1 773 ? -37.133 13.851 26.608 1.00 41.28 773 ASP A O 1
ATOM 6072 N N . ALA A 1 774 ? -37.066 11.764 25.812 1.00 38.12 774 ALA A N 1
ATOM 6073 C CA . ALA A 1 774 ? -36.719 12.163 24.453 1.00 38.12 774 ALA A CA 1
ATOM 6074 C C . ALA A 1 774 ? -37.911 12.841 23.749 1.00 38.12 774 ALA A C 1
ATOM 6076 O O . ALA A 1 774 ? -38.830 12.162 23.282 1.00 38.12 774 ALA A O 1
ATOM 6077 N N . GLU A 1 775 ? -37.873 14.168 23.604 1.00 32.12 775 GLU A N 1
ATOM 6078 C CA . GLU A 1 775 ? -38.516 14.810 22.455 1.00 32.12 775 GLU A CA 1
ATOM 6079 C C . GLU A 1 775 ? -37.671 14.515 21.200 1.00 32.12 775 GLU A C 1
ATOM 6081 O O . GLU A 1 775 ? -36.447 14.684 21.228 1.00 32.12 775 GLU A O 1
ATOM 6086 N N . PRO A 1 776 ? -38.272 14.037 20.096 1.00 33.44 776 PRO A N 1
ATOM 6087 C CA . PRO A 1 776 ? -37.524 13.769 18.881 1.00 33.44 776 PRO A CA 1
ATOM 6088 C C . PRO A 1 776 ? -37.091 15.088 18.234 1.00 33.44 776 PRO A C 1
ATOM 6090 O O . PRO A 1 776 ? -37.924 15.919 17.879 1.00 33.44 776 PRO A O 1
ATOM 6093 N N . LEU A 1 777 ? -35.781 15.255 18.040 1.00 34.41 777 LEU A N 1
ATOM 6094 C CA . LEU A 1 777 ? -35.225 16.295 17.175 1.00 34.41 777 LEU A CA 1
ATOM 6095 C C . LEU A 1 777 ? -35.694 16.045 15.736 1.00 34.41 777 LEU A C 1
ATOM 6097 O O . LEU A 1 777 ? -35.228 15.120 15.069 1.00 34.41 777 LEU A O 1
ATOM 6101 N N . VAL A 1 778 ? -36.632 16.873 15.276 1.00 31.41 778 VAL A N 1
ATOM 6102 C CA . VAL A 1 778 ? -37.040 16.969 13.872 1.00 31.41 778 VAL A CA 1
ATOM 6103 C C . VAL A 1 778 ? -35.927 17.703 13.109 1.00 31.41 778 VAL A C 1
ATOM 6105 O O . VAL A 1 778 ? -35.557 18.808 13.519 1.00 31.41 778 VAL A O 1
ATOM 6108 N N . PRO A 1 779 ? -35.362 17.138 12.027 1.00 33.81 779 PRO A N 1
ATOM 6109 C CA . PRO A 1 779 ? -34.439 17.868 11.167 1.00 33.81 779 PRO A CA 1
ATOM 6110 C C . PRO A 1 779 ? -35.162 19.062 10.533 1.00 33.81 779 PRO A C 1
ATOM 6112 O O . PRO A 1 779 ? -36.226 18.903 9.943 1.00 33.81 779 PRO A O 1
ATOM 6115 N N . TYR A 1 780 ? -34.597 20.264 10.636 1.00 33.56 780 TYR A N 1
ATOM 6116 C CA . TYR A 1 780 ? -35.063 21.400 9.841 1.00 33.56 780 TYR A CA 1
ATOM 6117 C C . TYR A 1 780 ? -34.806 21.104 8.353 1.00 33.56 780 TYR A C 1
ATOM 6119 O O . TYR A 1 780 ? -33.656 21.121 7.914 1.00 33.56 780 TYR A O 1
ATOM 6127 N N . GLY A 1 781 ? -35.870 20.843 7.589 1.00 28.78 781 GLY A N 1
ATOM 6128 C CA . GLY A 1 781 ? -35.833 20.707 6.132 1.00 28.78 781 GLY A CA 1
ATOM 6129 C C . GLY A 1 781 ? -37.139 20.160 5.549 1.00 28.78 781 GLY A C 1
ATOM 6130 O O . GLY A 1 781 ? -37.328 18.955 5.569 1.00 28.78 781 GLY A O 1
ATOM 6131 N N . ASP A 1 782 ? -37.968 21.081 5.046 1.00 30.94 782 ASP A N 1
ATOM 6132 C CA . ASP A 1 782 ? -39.209 20.976 4.253 1.00 30.94 782 ASP A CA 1
ATOM 6133 C C . ASP A 1 782 ? -40.304 19.973 4.679 1.00 30.94 782 ASP A C 1
ATOM 6135 O O . ASP A 1 782 ? -40.159 18.756 4.655 1.00 30.94 782 ASP A O 1
ATOM 6139 N N . GLU A 1 783 ? -41.444 20.563 5.050 1.00 37.50 783 GLU A N 1
ATOM 6140 C CA . GLU A 1 783 ? -42.685 19.928 5.490 1.00 37.50 783 GLU A CA 1
ATOM 6141 C C . GLU A 1 783 ? -43.330 19.086 4.370 1.00 37.50 783 GLU A C 1
ATOM 6143 O O . GLU A 1 783 ? -43.286 19.463 3.199 1.00 37.50 783 GLU A O 1
ATOM 6148 N N . ASP A 1 784 ? -43.982 17.992 4.789 1.00 35.12 784 ASP A N 1
ATOM 6149 C CA . ASP A 1 784 ? -44.881 17.105 4.028 1.00 35.12 784 ASP A CA 1
ATOM 6150 C C . ASP A 1 784 ? -44.295 15.781 3.478 1.00 35.12 784 ASP A C 1
ATOM 6152 O O . ASP A 1 784 ? -44.476 15.505 2.299 1.00 35.12 784 ASP A O 1
ATOM 6156 N N . GLU A 1 785 ? -43.681 14.905 4.301 1.00 37.56 785 GLU A N 1
ATOM 6157 C CA . GLU A 1 785 ? -43.735 13.429 4.058 1.00 37.56 785 GLU A CA 1
ATOM 6158 C C . GLU A 1 785 ? -43.342 12.481 5.236 1.00 37.56 785 GLU A C 1
ATOM 6160 O O . GLU A 1 785 ? -43.527 11.271 5.121 1.00 37.56 785 GLU A O 1
ATOM 6165 N N . ASP A 1 786 ? -42.903 12.962 6.412 1.00 37.06 786 ASP A N 1
ATOM 6166 C CA . ASP A 1 786 ? -42.199 12.112 7.409 1.00 37.06 786 ASP A CA 1
ATOM 6167 C C . ASP A 1 786 ? -42.969 11.666 8.685 1.00 37.06 786 ASP A C 1
ATOM 6169 O O . ASP A 1 786 ? -42.366 11.140 9.629 1.00 37.06 786 ASP A O 1
ATOM 6173 N N . GLU A 1 787 ? -44.299 11.800 8.766 1.00 35.53 787 GLU A N 1
ATOM 6174 C CA . GLU A 1 787 ? -45.042 11.388 9.983 1.00 35.53 787 GLU A CA 1
ATOM 6175 C C . GLU A 1 787 ? -45.105 9.858 10.192 1.00 35.53 787 GLU A C 1
ATOM 6177 O O . GLU A 1 787 ? -45.170 9.380 11.331 1.00 35.53 787 GLU A O 1
ATOM 6182 N N . GLU A 1 788 ? -45.037 9.060 9.123 1.00 35.19 788 GLU A N 1
ATOM 6183 C CA . GLU A 1 788 ? -45.215 7.602 9.207 1.00 35.19 788 GLU A CA 1
ATOM 6184 C C . GLU A 1 788 ? -43.944 6.885 9.718 1.00 35.19 788 GLU A C 1
ATOM 6186 O O . GLU A 1 788 ? -44.022 5.952 10.524 1.00 35.19 788 GLU A O 1
ATOM 6191 N N . ALA A 1 789 ? -42.756 7.392 9.361 1.00 34.69 789 ALA A N 1
ATOM 6192 C CA . ALA A 1 789 ? -41.465 6.855 9.803 1.00 34.69 789 ALA A CA 1
ATOM 6193 C C . ALA A 1 789 ? -41.157 7.169 11.282 1.00 34.69 789 ALA A C 1
ATOM 6195 O O . ALA A 1 789 ? -40.560 6.350 11.994 1.00 34.69 789 ALA A O 1
ATOM 6196 N N . ALA A 1 790 ? -41.604 8.330 11.776 1.00 34.97 790 ALA A N 1
ATOM 6197 C CA . ALA A 1 790 ? -41.482 8.714 13.183 1.00 34.97 790 ALA A CA 1
ATOM 6198 C C . ALA A 1 790 ? -42.343 7.822 14.101 1.00 34.97 790 ALA A C 1
ATOM 6200 O O . ALA A 1 790 ? -41.902 7.411 15.183 1.00 34.97 790 ALA A O 1
ATOM 6201 N N . ALA A 1 791 ? -43.546 7.452 13.646 1.00 34.75 791 ALA A N 1
ATOM 6202 C CA . ALA A 1 791 ? -44.444 6.556 14.370 1.00 34.75 791 ALA A CA 1
ATOM 6203 C C . ALA A 1 791 ? -43.881 5.126 14.482 1.00 34.75 791 ALA A C 1
ATOM 6205 O O . ALA A 1 791 ? -43.980 4.493 15.540 1.00 34.75 791 ALA A O 1
ATOM 6206 N N . GLU A 1 792 ? -43.233 4.626 13.426 1.00 38.66 792 GLU A N 1
ATOM 6207 C CA . GLU A 1 792 ? -42.656 3.278 13.398 1.00 38.66 792 GLU A CA 1
ATOM 6208 C C . GLU A 1 792 ? -41.402 3.157 14.291 1.00 38.66 792 GLU A C 1
ATOM 6210 O O . GLU A 1 792 ? -41.227 2.166 15.012 1.00 38.66 792 GLU A O 1
ATOM 6215 N N . PHE A 1 793 ? -40.575 4.210 14.345 1.00 36.00 793 PHE A N 1
ATOM 6216 C CA . PHE A 1 793 ? -39.417 4.299 15.242 1.00 36.00 793 PHE A CA 1
ATOM 6217 C C . PHE A 1 793 ? -39.834 4.347 16.722 1.00 36.00 793 PHE A C 1
ATOM 6219 O O . PHE A 1 793 ? -39.311 3.588 17.545 1.00 36.00 793 PHE A O 1
ATOM 6226 N N . SER A 1 794 ? -40.853 5.148 17.050 1.00 36.94 794 SER A N 1
ATOM 6227 C CA . SER A 1 794 ? -41.409 5.239 18.407 1.00 36.94 794 SER A CA 1
ATOM 6228 C C . SER A 1 794 ? -42.027 3.905 18.871 1.00 36.94 794 SER A C 1
ATOM 6230 O O . SER A 1 794 ? -41.820 3.456 20.005 1.00 36.94 794 SER A O 1
ATOM 6232 N N . ALA A 1 795 ? -42.691 3.175 17.966 1.00 35.84 795 ALA A N 1
ATOM 6233 C CA . ALA A 1 795 ? -43.235 1.845 18.248 1.00 35.84 795 ALA A CA 1
ATOM 6234 C C . ALA A 1 795 ? -42.146 0.783 18.520 1.00 35.84 795 ALA A C 1
ATOM 6236 O O . ALA A 1 795 ? -42.353 -0.120 19.345 1.00 35.84 795 ALA A O 1
ATOM 6237 N N . SER A 1 796 ? -40.987 0.896 17.862 1.00 36.19 796 SER A N 1
ATOM 6238 C CA . SER A 1 796 ? -39.833 0.005 18.046 1.00 36.19 796 SER A CA 1
ATOM 6239 C C . SER A 1 796 ? -39.135 0.235 19.395 1.00 36.19 796 SER A C 1
ATOM 6241 O O . SER A 1 796 ? -38.913 -0.713 20.158 1.00 36.19 796 SER A O 1
ATOM 6243 N N . VAL A 1 797 ? -38.918 1.501 19.768 1.00 36.19 797 VAL A N 1
ATOM 6244 C CA . VAL A 1 797 ? -38.377 1.900 21.082 1.00 36.19 797 VAL A CA 1
ATOM 6245 C C . VAL A 1 797 ? -39.311 1.448 22.216 1.00 36.19 797 VAL A C 1
ATOM 6247 O O . VAL A 1 797 ? -38.879 0.818 23.188 1.00 36.19 797 VAL A O 1
ATOM 6250 N N . ALA A 1 798 ? -40.627 1.609 22.048 1.00 35.84 798 ALA A N 1
ATOM 6251 C CA . ALA A 1 798 ? -41.625 1.128 23.007 1.00 35.84 798 ALA A CA 1
ATOM 6252 C C . ALA A 1 798 ? -41.704 -0.415 23.124 1.00 35.84 798 ALA A C 1
ATOM 6254 O O . ALA A 1 798 ? -42.192 -0.942 24.134 1.00 35.84 798 ALA A O 1
ATOM 6255 N N . ARG A 1 799 ? -41.260 -1.183 22.116 1.00 40.62 799 ARG A N 1
ATOM 6256 C CA . ARG A 1 799 ? -41.126 -2.653 22.215 1.00 40.62 799 ARG A CA 1
ATOM 6257 C C . ARG A 1 799 ? -39.903 -3.056 23.035 1.00 40.62 799 ARG A C 1
ATOM 6259 O O . ARG A 1 799 ? -40.024 -3.963 23.860 1.00 40.62 799 ARG A O 1
ATOM 6266 N N . MET A 1 800 ? -38.779 -2.356 22.885 1.00 36.50 800 MET A N 1
ATOM 6267 C CA . MET A 1 800 ? -37.569 -2.602 23.682 1.00 36.50 800 MET A CA 1
ATOM 6268 C C . MET A 1 800 ? -37.772 -2.280 25.172 1.00 36.50 800 MET A C 1
ATOM 6270 O O . MET A 1 800 ? -37.412 -3.091 26.030 1.00 36.50 800 MET A O 1
ATOM 6274 N N . HIS A 1 801 ? -38.462 -1.183 25.506 1.00 33.84 801 HIS A N 1
ATOM 6275 C CA . HIS A 1 801 ? -38.791 -0.855 26.904 1.00 33.84 801 HIS A CA 1
ATOM 6276 C C . HIS A 1 801 ? -39.734 -1.871 27.570 1.00 33.84 801 HIS A C 1
ATOM 6278 O O . HIS A 1 801 ? -39.579 -2.184 28.755 1.00 33.84 801 HIS A O 1
ATOM 6284 N N . ARG A 1 802 ? -40.678 -2.456 26.816 1.00 32.94 802 ARG A N 1
ATOM 6285 C CA . ARG A 1 802 ? -41.559 -3.527 27.321 1.00 32.94 802 ARG A CA 1
ATOM 6286 C C . ARG A 1 802 ? -40.809 -4.822 27.631 1.00 32.94 802 ARG A C 1
ATOM 6288 O O . ARG A 1 802 ? -41.219 -5.544 28.536 1.00 32.94 802 ARG A O 1
ATOM 6295 N N . HIS A 1 803 ? -39.701 -5.095 26.942 1.00 35.09 803 HIS A N 1
ATOM 6296 C CA . HIS A 1 803 ? -38.845 -6.241 27.247 1.00 35.09 803 HIS A CA 1
ATOM 6297 C C . HIS A 1 803 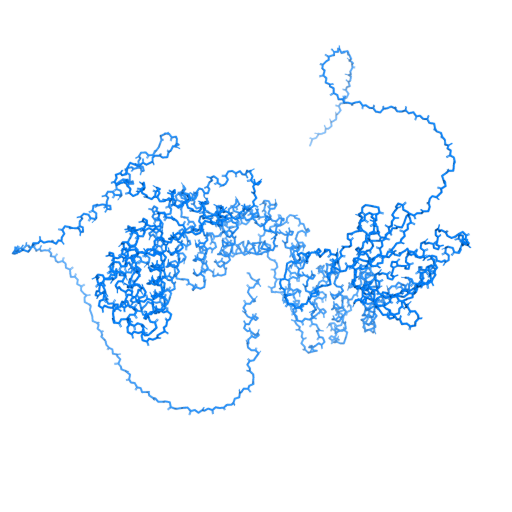? -38.066 -6.031 28.560 1.00 35.09 803 HIS A C 1
ATOM 6299 O O . HIS A 1 803 ? -37.984 -6.947 29.374 1.00 35.09 803 HIS A O 1
ATOM 6305 N N . ARG A 1 804 ? -37.611 -4.796 28.832 1.00 31.84 804 ARG A N 1
ATOM 6306 C CA . ARG A 1 804 ? -36.897 -4.418 30.070 1.00 31.84 804 ARG A CA 1
ATOM 6307 C C . ARG A 1 804 ? -37.766 -4.524 31.331 1.00 31.84 804 ARG A C 1
ATOM 6309 O O . ARG A 1 804 ? -37.277 -4.961 32.368 1.00 31.84 804 ARG A O 1
ATOM 6316 N N . LYS A 1 805 ? -39.060 -4.183 31.235 1.00 32.34 805 LYS A N 1
ATOM 6317 C CA . LYS A 1 805 ? -40.013 -4.268 32.362 1.00 32.34 805 LYS A CA 1
ATOM 6318 C C . LYS A 1 805 ? -40.443 -5.706 32.687 1.00 32.34 805 LYS A C 1
ATOM 6320 O O . LYS A 1 805 ? -40.795 -6.001 33.819 1.00 32.34 805 LYS A O 1
ATOM 6325 N N . ARG A 1 806 ? -40.369 -6.620 31.712 1.00 30.58 806 ARG A N 1
ATOM 6326 C CA . ARG A 1 806 ? -40.683 -8.047 31.903 1.00 30.58 806 ARG A CA 1
ATOM 6327 C C . ARG A 1 806 ? -39.559 -8.825 32.592 1.00 30.58 806 ARG A C 1
ATOM 6329 O O . ARG A 1 806 ? -39.832 -9.812 33.255 1.00 30.58 806 ARG A O 1
ATOM 6336 N N . THR A 1 807 ? -38.310 -8.371 32.473 1.00 34.78 807 THR A N 1
ATOM 6337 C CA . THR A 1 807 ? -37.149 -9.017 33.114 1.00 34.78 807 THR A CA 1
ATOM 6338 C C . THR A 1 807 ? -36.916 -8.591 34.567 1.00 34.78 807 THR A C 1
ATOM 6340 O O . THR A 1 807 ? -36.060 -9.172 35.230 1.00 34.78 807 THR A O 1
ATOM 6343 N N . SER A 1 808 ? -37.637 -7.576 35.060 1.00 33.00 808 SER A N 1
ATOM 6344 C CA . SER A 1 808 ? -37.477 -7.035 36.418 1.00 33.00 808 SER A CA 1
ATOM 6345 C C . SER A 1 808 ? -38.509 -7.534 37.438 1.00 33.00 808 SER A C 1
ATOM 6347 O O . SER A 1 808 ? -38.259 -7.356 38.622 1.00 33.00 808 SER A O 1
ATOM 6349 N N . ASP A 1 809 ? -39.612 -8.166 37.012 1.00 29.84 809 ASP A N 1
ATOM 6350 C CA . ASP A 1 809 ? -40.745 -8.517 37.898 1.00 29.84 809 ASP A CA 1
ATOM 6351 C C . ASP A 1 809 ? -40.895 -10.015 38.236 1.00 29.84 809 ASP A C 1
ATOM 6353 O O . ASP A 1 809 ? -41.842 -10.399 38.914 1.00 29.84 809 ASP A O 1
ATOM 6357 N N . GLU A 1 810 ? -39.952 -10.882 37.860 1.00 30.75 810 GLU A N 1
ATOM 6358 C CA . GLU A 1 810 ? -39.945 -12.282 38.321 1.00 30.75 810 GLU A CA 1
ATOM 6359 C C . GLU A 1 810 ? -38.804 -12.530 39.309 1.00 30.75 810 GLU A C 1
ATOM 6361 O O . GLU A 1 810 ? -37.741 -13.048 38.965 1.00 30.75 810 GLU A O 1
ATOM 6366 N N . ARG A 1 811 ? -39.030 -12.119 40.561 1.00 29.78 811 ARG A N 1
ATOM 6367 C CA . ARG A 1 811 ? -38.443 -12.707 41.774 1.00 29.78 811 ARG A CA 1
ATOM 6368 C C . ARG A 1 811 ? -39.197 -12.166 42.993 1.00 29.78 811 ARG A C 1
ATOM 6370 O O . ARG A 1 811 ? -38.807 -11.136 43.522 1.00 29.78 811 ARG A O 1
ATOM 6377 N N . ASP A 1 812 ? -40.278 -12.845 43.379 1.00 30.62 812 ASP A N 1
ATOM 6378 C CA . ASP A 1 812 ? -40.623 -13.237 44.762 1.00 30.62 812 ASP A CA 1
ATOM 6379 C C . ASP A 1 812 ? -42.124 -13.573 44.872 1.00 30.62 812 ASP A C 1
ATOM 6381 O O . ASP A 1 812 ? -42.976 -12.696 44.750 1.00 30.62 812 ASP A O 1
ATOM 6385 N N . THR A 1 813 ? -42.437 -14.862 45.029 1.00 30.17 813 THR A N 1
ATOM 6386 C CA . THR A 1 813 ? -43.443 -15.463 45.934 1.00 30.17 813 THR A CA 1
ATOM 6387 C C . THR A 1 813 ? -43.757 -16.882 45.452 1.00 30.17 813 THR A C 1
ATOM 6389 O O . THR A 1 813 ? -44.222 -17.100 44.337 1.00 30.17 813 THR A O 1
ATOM 6392 N N . GLY A 1 814 ? -43.436 -17.867 46.291 1.00 29.09 814 GLY A N 1
ATOM 6393 C CA . GLY A 1 814 ? -43.889 -19.245 46.129 1.00 29.09 814 GLY A CA 1
ATOM 6394 C C . GLY A 1 814 ? -45.236 -19.460 46.813 1.00 29.09 814 GLY A C 1
ATOM 6395 O O . GLY A 1 814 ? -45.487 -18.849 47.846 1.00 29.09 814 GLY A O 1
ATOM 6396 N N . ASP A 1 815 ? -46.086 -20.293 46.219 1.00 29.58 815 ASP A N 1
ATOM 6397 C CA . ASP A 1 815 ? -46.678 -21.510 46.803 1.00 29.58 815 ASP A CA 1
ATOM 6398 C C . ASP A 1 815 ? -47.843 -22.003 45.928 1.00 29.58 815 ASP A C 1
ATOM 6400 O O . ASP A 1 815 ? -48.600 -21.202 45.387 1.00 29.58 815 ASP A O 1
ATOM 6404 N N . GLY A 1 816 ? -48.014 -23.329 45.884 1.00 27.67 816 GLY A N 1
ATOM 6405 C CA . GLY A 1 816 ? -49.346 -23.947 45.884 1.00 27.67 816 GLY A CA 1
ATOM 6406 C C . GLY A 1 816 ? -50.013 -24.306 44.550 1.00 27.67 816 GLY A C 1
ATOM 6407 O O . GLY A 1 816 ? -50.655 -23.471 43.933 1.00 27.67 816 GLY A O 1
ATOM 6408 N N . GLU A 1 817 ? -49.954 -25.606 44.247 1.00 29.83 817 GLU A N 1
ATOM 6409 C CA . GLU A 1 817 ? -51.101 -26.475 43.906 1.00 29.83 817 GLU A CA 1
ATOM 6410 C C . GLU A 1 817 ? -51.865 -26.330 42.562 1.00 29.83 817 GLU A C 1
ATOM 6412 O O . GLU A 1 817 ? -52.541 -25.350 42.276 1.00 29.83 817 GLU A O 1
ATOM 6417 N N . ASP A 1 818 ? -51.825 -27.466 41.849 1.00 28.38 818 ASP A N 1
ATOM 6418 C CA . ASP A 1 818 ? -52.937 -28.208 41.233 1.00 28.38 818 ASP A CA 1
ATOM 6419 C C . ASP A 1 818 ? -53.499 -27.906 39.825 1.00 28.38 818 ASP A C 1
ATOM 6421 O O . ASP A 1 818 ? -53.895 -26.798 39.478 1.00 28.38 818 ASP A O 1
ATOM 6425 N N . ALA A 1 819 ? -53.654 -29.051 39.128 1.00 30.03 819 ALA A N 1
ATOM 6426 C CA . ALA A 1 819 ? -54.670 -29.455 38.143 1.00 30.03 819 ALA A CA 1
ATOM 6427 C C . ALA A 1 819 ? -54.500 -28.959 36.687 1.00 30.03 819 ALA A C 1
ATOM 6429 O O . ALA A 1 819 ? -54.432 -27.763 36.433 1.00 30.03 819 ALA A O 1
ATOM 6430 N N . GLU A 1 820 ? -54.216 -29.882 35.746 1.00 29.44 820 GLU A N 1
ATOM 6431 C CA . GLU A 1 820 ? -55.187 -30.530 34.809 1.00 29.44 820 GLU A CA 1
ATOM 6432 C C . GLU A 1 820 ? -55.491 -29.589 33.622 1.00 29.44 820 GLU A C 1
ATOM 6434 O O . GLU A 1 820 ? -55.669 -28.398 33.819 1.00 29.44 820 GLU A O 1
ATOM 6439 N N . GLU A 1 821 ? -55.477 -29.932 32.335 1.00 30.50 821 GLU A N 1
ATOM 6440 C CA . GLU A 1 821 ? -55.767 -31.109 31.498 1.00 30.50 821 GLU A CA 1
ATOM 6441 C C . GLU A 1 821 ? -55.142 -30.748 30.115 1.00 30.50 821 GLU A C 1
ATOM 6443 O O . GLU A 1 821 ? -55.085 -29.570 29.760 1.00 30.50 821 GLU A O 1
ATOM 6448 N N . ASP A 1 822 ? -54.423 -31.625 29.416 1.00 30.41 822 ASP A N 1
ATOM 6449 C CA . ASP A 1 822 ? -54.896 -32.716 28.540 1.00 30.41 822 ASP A CA 1
ATOM 6450 C C . ASP A 1 822 ? -54.966 -32.315 27.050 1.00 30.41 822 ASP A C 1
ATOM 6452 O O . ASP A 1 822 ? -55.153 -31.150 26.702 1.00 30.41 822 ASP A O 1
ATOM 6456 N N . ASP A 1 823 ? -54.779 -33.341 26.219 1.00 29.52 823 ASP A N 1
ATOM 6457 C CA . ASP A 1 823 ? -54.859 -33.448 24.759 1.00 29.52 823 ASP A CA 1
ATOM 6458 C C . ASP A 1 823 ? -53.692 -32.844 23.948 1.00 29.52 823 ASP A C 1
ATOM 6460 O O . ASP A 1 823 ? -53.479 -31.636 23.889 1.00 29.52 823 ASP A O 1
ATOM 6464 N N . GLY A 1 824 ? -52.887 -33.601 23.200 1.00 28.47 824 GLY A N 1
ATOM 6465 C CA . GLY A 1 824 ? -52.979 -35.000 22.786 1.00 28.47 824 GLY A CA 1
ATOM 6466 C C . GLY A 1 824 ? -52.312 -35.151 21.412 1.00 28.47 824 GLY A C 1
ATOM 6467 O O . GLY A 1 824 ? -52.563 -34.321 20.543 1.00 28.47 824 GLY A O 1
ATOM 6468 N N . GLU A 1 825 ? -51.482 -36.199 21.281 1.00 32.69 825 GLU A N 1
ATOM 6469 C CA . GLU A 1 825 ? -51.299 -37.062 20.087 1.00 32.69 825 GLU A CA 1
ATOM 6470 C C . GLU A 1 825 ? -50.747 -36.399 18.792 1.00 32.69 825 GLU A C 1
ATOM 6472 O O . GLU A 1 825 ? -51.198 -35.352 18.346 1.00 32.69 825 GLU A O 1
ATOM 6477 N N . ASP A 1 826 ? -49.730 -36.887 18.076 1.00 31.16 826 ASP A N 1
ATOM 6478 C CA . ASP A 1 826 ? -49.056 -38.189 17.942 1.00 31.16 826 ASP A CA 1
ATOM 6479 C C . ASP A 1 826 ? -47.610 -37.920 17.440 1.00 31.16 826 ASP A C 1
ATOM 6481 O O . ASP A 1 826 ? -47.369 -36.943 16.724 1.00 31.16 826 ASP A O 1
ATOM 6485 N N . ASP A 1 827 ? -46.570 -38.610 17.928 1.00 31.58 827 ASP A N 1
ATOM 6486 C CA . ASP A 1 827 ? -46.082 -39.932 17.469 1.00 31.58 827 ASP A CA 1
ATOM 6487 C C . ASP A 1 827 ? -45.705 -39.926 15.957 1.00 31.58 827 ASP A C 1
ATOM 6489 O O . ASP A 1 827 ? -46.456 -39.489 15.097 1.00 31.58 827 ASP A O 1
ATOM 6493 N N . ASP A 1 828 ? -44.533 -40.368 15.492 1.00 32.59 828 ASP A N 1
ATOM 6494 C CA . ASP A 1 828 ? -43.714 -41.462 15.995 1.00 32.59 828 ASP A CA 1
ATOM 6495 C C . ASP A 1 828 ? -42.359 -41.561 15.231 1.00 32.59 828 ASP A C 1
ATOM 6497 O O . ASP A 1 828 ? -42.193 -41.002 14.142 1.00 32.59 828 ASP A O 1
ATOM 6501 N N . LEU A 1 829 ? -41.454 -42.390 15.778 1.00 28.53 829 LEU A N 1
ATOM 6502 C CA . LEU A 1 829 ? -40.286 -43.076 15.172 1.00 28.53 829 LEU A CA 1
ATOM 6503 C C . LEU A 1 829 ? -38.849 -42.541 15.404 1.00 28.53 829 LEU A C 1
ATOM 6505 O O . LEU A 1 829 ? -38.155 -42.051 14.514 1.00 28.53 829 LEU A O 1
ATOM 6509 N N . LEU A 1 830 ? -38.385 -42.763 16.646 1.00 27.22 830 LEU A N 1
ATOM 6510 C CA . LEU A 1 830 ? -37.304 -43.697 17.070 1.00 27.22 830 LEU A CA 1
ATOM 6511 C C . LEU A 1 830 ? -36.117 -43.952 16.100 1.00 27.22 830 LEU A C 1
ATOM 6513 O O . LEU A 1 830 ? -36.296 -44.454 14.998 1.00 27.22 830 LEU A O 1
ATOM 6517 N N . GLN A 1 831 ? -34.860 -43.607 16.428 1.00 27.09 831 GLN A N 1
ATOM 6518 C CA . GLN A 1 831 ? -33.920 -44.112 17.465 1.00 27.09 831 GLN A CA 1
ATOM 6519 C C . GLN A 1 831 ? -32.955 -45.249 17.042 1.00 27.09 831 GLN A C 1
ATOM 6521 O O . GLN A 1 831 ? -33.289 -46.152 16.286 1.00 27.09 831 GLN A O 1
ATOM 6526 N N . HIS A 1 832 ? -31.789 -45.199 17.716 1.00 27.59 832 HIS A N 1
ATOM 6527 C CA . HIS A 1 832 ? -30.764 -46.226 17.997 1.00 27.59 832 HIS A CA 1
ATOM 6528 C C . HIS A 1 832 ? -29.534 -46.278 17.071 1.00 27.59 832 HIS A C 1
ATOM 6530 O O . HIS A 1 832 ? -29.629 -46.575 15.892 1.00 27.59 832 HIS A O 1
ATOM 6536 N N . ALA A 1 833 ? -28.331 -45.900 17.542 1.00 24.50 833 ALA A N 1
ATOM 6537 C CA . ALA A 1 833 ? -27.421 -46.577 18.506 1.00 24.50 833 ALA A CA 1
ATOM 6538 C C . ALA A 1 833 ? -26.165 -47.040 17.726 1.00 24.50 833 ALA A C 1
ATOM 6540 O O . ALA A 1 833 ? -26.258 -47.289 16.538 1.00 24.50 833 ALA A O 1
ATOM 6541 N N . ALA A 1 834 ? -24.952 -47.254 18.235 1.00 24.83 834 ALA A N 1
ATOM 6542 C CA . ALA A 1 834 ? -24.216 -46.942 19.451 1.00 24.83 834 ALA A CA 1
ATOM 6543 C C . ALA A 1 834 ? -22.719 -47.200 19.130 1.00 24.83 834 ALA A C 1
ATOM 6545 O O . ALA A 1 834 ? -22.401 -48.011 18.268 1.00 24.83 834 ALA A O 1
ATOM 6546 N N . LYS A 1 835 ? -21.825 -46.546 19.886 1.00 25.38 835 LYS A N 1
ATOM 6547 C CA . LYS A 1 835 ? -20.494 -46.994 20.370 1.00 25.38 835 LYS A CA 1
ATOM 6548 C C . LYS A 1 835 ? -19.637 -47.939 19.494 1.00 25.38 835 LYS A C 1
ATOM 6550 O O . LYS A 1 835 ? -19.987 -49.100 19.325 1.00 25.38 835 LYS A O 1
ATOM 6555 N N . ARG A 1 836 ? -18.369 -47.544 19.265 1.00 24.77 836 ARG A N 1
ATOM 6556 C CA . ARG A 1 836 ? -17.153 -48.223 19.802 1.00 24.77 836 ARG A CA 1
ATOM 6557 C C . ARG A 1 836 ? -15.842 -47.575 19.306 1.00 24.77 836 ARG A C 1
ATOM 6559 O O . ARG A 1 836 ? -15.584 -47.519 18.113 1.00 24.77 836 ARG A O 1
ATOM 6566 N N . ARG A 1 837 ? -14.983 -47.167 20.250 1.00 24.14 837 ARG A N 1
ATOM 6567 C CA . ARG A 1 837 ? -13.507 -47.251 20.143 1.00 24.14 837 ARG A CA 1
ATOM 6568 C C . ARG A 1 837 ? -13.059 -48.586 20.767 1.00 24.14 837 ARG A C 1
ATOM 6570 O O . ARG A 1 837 ? -13.827 -49.145 21.556 1.00 24.14 837 ARG A O 1
ATOM 6577 N N . PRO A 1 838 ? -11.849 -49.083 20.452 1.00 26.06 838 PRO A N 1
ATOM 6578 C CA . PRO A 1 838 ? -10.719 -48.853 21.368 1.00 26.06 838 PRO A CA 1
ATOM 6579 C C . PRO A 1 838 ? -9.349 -48.615 20.682 1.00 26.06 838 PRO A C 1
ATOM 6581 O O . PRO A 1 838 ? -9.116 -49.013 19.547 1.00 26.06 838 PRO A O 1
ATOM 6584 N N . SER A 1 839 ? -8.457 -47.947 21.421 1.00 22.12 839 SER A N 1
ATOM 6585 C CA . SER A 1 839 ? -6.984 -47.816 21.269 1.00 22.12 839 SER A CA 1
ATOM 6586 C C . SER A 1 839 ? -6.266 -49.127 21.718 1.00 22.12 839 SER A C 1
ATOM 6588 O O . SER A 1 839 ? -6.997 -50.092 21.949 1.00 22.12 839 SER A O 1
ATOM 6590 N N . PRO A 1 840 ? -4.944 -49.215 22.060 1.00 39.25 840 PRO A N 1
ATOM 6591 C CA . PRO A 1 840 ? -3.717 -48.403 21.811 1.00 39.25 840 PRO A CA 1
ATOM 6592 C C . PRO A 1 840 ? -2.426 -49.251 21.507 1.00 39.25 840 PRO A C 1
ATOM 6594 O O . PRO A 1 840 ? -2.477 -50.468 21.603 1.00 39.25 840 PRO A O 1
ATOM 6597 N N . SER A 1 841 ? -1.261 -48.614 21.243 1.00 23.33 841 SER A N 1
ATOM 6598 C CA . SER A 1 841 ? 0.128 -48.980 21.699 1.00 23.33 841 SER A CA 1
ATOM 6599 C C . SER A 1 841 ? 1.185 -48.320 20.778 1.00 23.33 841 SER A C 1
ATOM 6601 O O . SER A 1 841 ? 1.120 -48.523 19.573 1.00 23.33 841 SER A O 1
ATOM 6603 N N . GLN A 1 842 ? 2.018 -47.360 21.204 1.00 24.75 842 GLN A N 1
ATOM 6604 C CA . GLN A 1 842 ? 3.216 -47.397 22.075 1.00 24.75 842 GLN A CA 1
ATOM 6605 C C . GLN A 1 842 ? 4.567 -47.629 21.350 1.00 24.75 842 GLN A C 1
ATOM 6607 O O . GLN A 1 842 ? 4.751 -48.613 20.650 1.00 24.75 842 GLN A O 1
ATOM 6612 N N . HIS A 1 843 ? 5.506 -46.735 21.699 1.00 25.28 843 HIS A N 1
ATOM 6613 C CA . HIS A 1 843 ? 6.976 -46.825 21.732 1.00 25.28 843 HIS A CA 1
ATOM 6614 C C . HIS A 1 843 ? 7.855 -46.531 20.494 1.00 25.28 843 HIS A C 1
ATOM 6616 O O . HIS A 1 843 ? 7.849 -47.221 19.483 1.00 25.28 843 HIS A O 1
ATOM 6622 N N . ALA A 1 844 ? 8.679 -45.489 20.689 1.00 23.45 844 ALA A N 1
ATOM 6623 C CA . ALA A 1 844 ? 9.870 -45.058 19.948 1.00 23.45 844 ALA A CA 1
ATOM 6624 C C . ALA A 1 844 ? 11.072 -46.026 20.150 1.00 23.45 844 ALA A C 1
ATOM 6626 O O . ALA A 1 844 ? 10.944 -46.944 20.966 1.00 23.45 844 ALA A O 1
ATOM 6627 N N . PRO A 1 845 ? 12.243 -45.839 19.488 1.00 28.92 845 PRO A N 1
ATOM 6628 C CA . PRO A 1 845 ? 13.200 -44.814 19.935 1.00 28.92 845 PRO A CA 1
ATOM 6629 C C . PRO A 1 845 ? 14.063 -44.121 18.848 1.00 28.92 845 PRO A C 1
ATOM 6631 O O . PRO A 1 845 ? 14.054 -44.444 17.666 1.00 28.92 845 PRO A O 1
ATOM 6634 N N . VAL A 1 846 ? 14.792 -43.135 19.372 1.00 25.38 846 VAL A N 1
ATOM 6635 C CA . VAL A 1 846 ? 15.816 -42.199 18.879 1.00 25.38 846 VAL A CA 1
ATOM 6636 C C . VAL A 1 846 ? 17.066 -42.862 18.269 1.00 25.38 846 VAL A C 1
ATOM 6638 O O . VAL A 1 846 ? 17.546 -43.853 18.815 1.00 25.38 846 VAL A O 1
ATOM 6641 N N . ALA A 1 847 ? 17.657 -42.234 17.240 1.00 24.81 847 ALA A N 1
ATOM 6642 C CA . ALA A 1 847 ? 19.114 -42.146 17.044 1.00 24.81 847 ALA A CA 1
ATOM 6643 C C . ALA A 1 847 ? 19.483 -40.965 16.121 1.00 24.81 847 ALA A C 1
ATOM 6645 O O . ALA A 1 847 ? 18.913 -40.804 15.042 1.00 24.81 847 ALA A O 1
ATOM 6646 N N . ASP A 1 848 ? 20.433 -40.160 16.595 1.00 24.84 848 ASP A N 1
ATOM 6647 C CA . ASP A 1 848 ? 20.979 -38.943 15.999 1.00 24.84 848 ASP A CA 1
ATOM 6648 C C . ASP A 1 848 ? 21.946 -39.180 14.818 1.00 24.84 848 ASP A C 1
ATOM 6650 O O . ASP A 1 848 ? 22.639 -40.193 14.733 1.00 24.84 848 ASP A O 1
ATOM 6654 N N . ASP A 1 849 ? 22.070 -38.115 14.016 1.00 25.62 849 ASP A N 1
ATOM 6655 C CA . ASP A 1 849 ? 23.320 -37.412 13.676 1.00 25.62 849 ASP A CA 1
ATOM 6656 C C . ASP A 1 849 ? 23.785 -37.362 12.197 1.00 25.62 849 ASP A C 1
ATOM 6658 O O . ASP A 1 849 ? 24.049 -38.364 11.537 1.00 25.62 849 ASP A O 1
ATOM 6662 N N . LYS A 1 850 ? 24.015 -36.108 11.763 1.00 26.06 850 LYS A N 1
ATOM 6663 C CA . LYS A 1 850 ? 24.900 -35.611 10.682 1.00 26.06 850 LYS A CA 1
ATOM 6664 C C . LYS A 1 850 ? 24.489 -35.759 9.206 1.00 26.06 850 LYS A C 1
ATOM 6666 O O . LYS A 1 850 ? 24.883 -36.695 8.517 1.00 26.06 850 LYS A O 1
ATOM 6671 N N . LYS A 1 851 ? 23.937 -34.663 8.660 1.00 26.20 851 LYS A N 1
ATOM 6672 C CA . LYS A 1 851 ? 24.535 -33.932 7.515 1.00 26.20 851 LYS A CA 1
ATOM 6673 C C . LYS A 1 851 ? 23.878 -32.555 7.328 1.00 26.20 851 LYS A C 1
ATOM 6675 O O . LYS A 1 851 ? 22.842 -32.415 6.687 1.00 26.20 851 LYS A O 1
ATOM 6680 N N . LEU A 1 852 ? 24.518 -31.535 7.903 1.00 35.00 852 LEU A N 1
ATOM 6681 C CA . LEU A 1 852 ? 24.438 -30.154 7.431 1.00 35.00 852 LEU A CA 1
ATOM 6682 C C . LEU A 1 852 ? 25.215 -30.066 6.115 1.00 35.00 852 LEU A C 1
ATOM 6684 O O . LEU A 1 852 ? 26.420 -30.308 6.116 1.00 35.00 852 LEU A O 1
ATOM 6688 N N . THR A 1 853 ? 24.509 -29.777 5.023 1.00 32.47 853 THR A N 1
ATOM 6689 C CA . THR A 1 853 ? 24.915 -29.058 3.793 1.00 32.47 853 THR A CA 1
ATOM 6690 C C . THR A 1 853 ? 23.898 -29.430 2.709 1.00 32.47 853 THR A C 1
ATOM 6692 O O . THR A 1 853 ? 23.831 -30.596 2.342 1.00 32.47 853 THR A O 1
ATOM 6695 N N . LEU A 1 854 ? 23.107 -28.440 2.255 1.00 31.31 854 LEU A N 1
ATOM 6696 C CA . LEU A 1 854 ? 22.016 -28.453 1.242 1.00 31.31 854 LEU A CA 1
ATOM 6697 C C . LEU A 1 854 ? 20.652 -28.010 1.810 1.00 31.31 854 LEU A C 1
ATOM 6699 O O . LEU A 1 854 ? 19.686 -28.765 1.796 1.00 31.31 854 LEU A O 1
ATOM 6703 N N . ARG A 1 855 ? 20.564 -26.774 2.324 1.00 28.98 855 ARG A N 1
ATOM 6704 C CA . ARG A 1 855 ? 19.287 -26.112 2.675 1.00 28.98 855 ARG A CA 1
ATOM 6705 C C . ARG A 1 855 ? 19.290 -24.605 2.380 1.00 28.98 855 ARG A C 1
ATOM 6707 O O . ARG A 1 855 ? 18.794 -23.822 3.171 1.00 28.98 855 ARG A O 1
ATOM 6714 N N . LEU A 1 856 ? 19.868 -24.201 1.250 1.00 30.09 856 LEU A N 1
ATOM 6715 C CA . LEU A 1 856 ? 19.779 -22.816 0.751 1.00 30.09 856 LEU A CA 1
ATOM 6716 C C . LEU A 1 856 ? 19.284 -22.733 -0.705 1.00 30.09 856 LEU A C 1
ATOM 6718 O O . LEU A 1 856 ? 19.254 -21.661 -1.292 1.00 30.09 856 LEU A O 1
ATOM 6722 N N . SER A 1 857 ? 18.848 -23.852 -1.292 1.00 35.03 857 SER A N 1
ATOM 6723 C CA . SER A 1 857 ? 18.286 -23.900 -2.652 1.00 35.03 857 SER A CA 1
ATOM 6724 C C . SER A 1 857 ? 16.754 -23.990 -2.698 1.00 35.03 857 SER A C 1
ATOM 6726 O O . SER A 1 857 ? 16.180 -23.845 -3.773 1.00 35.03 857 SER A O 1
ATOM 6728 N N . ASP A 1 858 ? 16.087 -24.192 -1.556 1.00 30.30 858 ASP A N 1
ATOM 6729 C CA . ASP A 1 858 ? 14.619 -24.292 -1.487 1.00 30.30 858 ASP A CA 1
ATOM 6730 C C . ASP A 1 858 ? 13.940 -22.968 -1.089 1.00 30.30 858 ASP A C 1
ATOM 6732 O O . ASP A 1 858 ? 12.819 -22.710 -1.523 1.00 30.30 858 ASP A O 1
ATOM 6736 N N . GLU A 1 859 ? 14.630 -22.064 -0.382 1.00 31.42 859 GLU A N 1
ATOM 6737 C CA . GLU A 1 859 ? 14.092 -20.729 -0.055 1.00 31.42 859 GLU A CA 1
ATOM 6738 C C . GLU A 1 859 ? 14.068 -19.784 -1.272 1.00 31.42 859 GLU A C 1
ATOM 6740 O O . GLU A 1 859 ? 13.146 -18.981 -1.410 1.00 31.42 859 GLU A O 1
ATOM 6745 N N . ALA A 1 860 ? 14.992 -19.945 -2.227 1.00 33.72 860 ALA A N 1
ATOM 6746 C CA . ALA A 1 860 ? 14.954 -19.220 -3.502 1.00 33.72 860 ALA A CA 1
ATOM 6747 C C . ALA A 1 860 ? 13.820 -19.711 -4.427 1.00 33.72 860 ALA A C 1
ATOM 6749 O O . ALA A 1 860 ? 13.234 -18.926 -5.169 1.00 33.72 860 ALA A O 1
ATOM 6750 N N . ARG A 1 861 ? 13.452 -20.999 -4.342 1.00 31.41 861 ARG A N 1
ATOM 6751 C CA . ARG A 1 861 ? 12.295 -21.560 -5.062 1.00 31.41 861 ARG A CA 1
ATOM 6752 C C . ARG A 1 861 ? 10.958 -21.171 -4.433 1.00 31.41 861 ARG A C 1
ATOM 6754 O O . ARG A 1 861 ? 9.982 -21.028 -5.161 1.00 31.41 861 ARG A O 1
ATOM 6761 N N . GLN A 1 862 ? 10.902 -20.974 -3.115 1.00 31.64 862 GLN A N 1
ATOM 6762 C CA . GLN A 1 862 ? 9.684 -20.514 -2.438 1.00 31.64 862 GLN A CA 1
ATOM 6763 C C . GLN A 1 862 ? 9.423 -19.014 -2.601 1.00 31.64 862 GLN A C 1
ATOM 6765 O O . GLN A 1 862 ? 8.258 -18.635 -2.677 1.00 31.64 862 GLN A O 1
ATOM 6770 N N . ARG A 1 863 ? 10.460 -18.175 -2.733 1.00 31.11 863 ARG A N 1
ATOM 6771 C CA . ARG A 1 863 ? 10.270 -16.752 -3.072 1.00 31.11 863 ARG A CA 1
ATOM 6772 C C . ARG A 1 863 ? 9.876 -16.546 -4.539 1.00 31.11 863 ARG A C 1
ATOM 6774 O O . ARG A 1 863 ? 8.914 -15.839 -4.802 1.00 31.11 863 ARG A O 1
ATOM 6781 N N . ALA A 1 864 ? 10.487 -17.276 -5.476 1.00 31.73 864 ALA A N 1
ATOM 6782 C CA . ALA A 1 864 ? 10.099 -17.212 -6.892 1.00 31.73 864 ALA A CA 1
ATOM 6783 C C . ALA A 1 864 ? 8.692 -17.781 -7.185 1.00 31.73 864 ALA A C 1
ATOM 6785 O O . ALA A 1 864 ? 8.082 -17.425 -8.189 1.00 31.73 864 ALA A O 1
ATOM 6786 N N . GLY A 1 865 ? 8.157 -18.652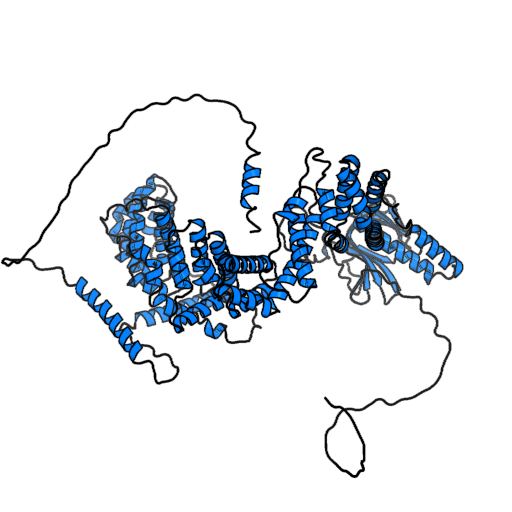 -6.320 1.00 27.25 865 GLY A N 1
ATOM 6787 C CA . GLY A 1 865 ? 6.800 -19.203 -6.438 1.00 27.25 865 GLY A CA 1
ATOM 6788 C C . GLY A 1 865 ? 5.690 -18.349 -5.810 1.00 27.25 865 GLY A C 1
ATOM 6789 O O . GLY A 1 865 ? 4.525 -18.722 -5.921 1.00 27.25 865 GLY A O 1
ATOM 6790 N N . ALA A 1 866 ? 6.025 -17.245 -5.134 1.00 29.61 866 ALA A N 1
ATOM 6791 C CA . ALA A 1 866 ? 5.051 -16.362 -4.485 1.00 29.61 866 ALA A CA 1
ATOM 6792 C C . ALA A 1 866 ? 4.770 -15.069 -5.276 1.00 29.61 866 ALA A C 1
ATOM 6794 O O . ALA A 1 866 ? 3.725 -14.462 -5.071 1.00 29.61 866 ALA A O 1
ATOM 6795 N N . GLU A 1 867 ? 5.639 -14.697 -6.222 1.00 29.61 867 GLU A N 1
ATOM 6796 C CA . GLU A 1 867 ? 5.489 -13.500 -7.075 1.00 29.61 867 GLU A CA 1
ATOM 6797 C C . GLU A 1 867 ? 5.158 -13.823 -8.548 1.00 29.61 867 GLU A C 1
ATOM 6799 O O . GLU A 1 867 ? 4.987 -12.930 -9.368 1.00 29.61 867 GLU A O 1
ATOM 6804 N N . THR A 1 868 ? 4.971 -15.100 -8.899 1.00 31.27 868 THR A N 1
ATOM 6805 C CA . THR A 1 868 ? 4.677 -15.571 -10.272 1.00 31.27 868 THR A CA 1
ATOM 6806 C C . THR A 1 868 ? 3.185 -15.778 -10.583 1.00 31.27 868 THR A C 1
ATOM 6808 O O . THR A 1 868 ? 2.838 -16.554 -11.466 1.00 31.27 868 THR A O 1
ATOM 6811 N N . ASN A 1 869 ? 2.286 -15.054 -9.907 1.00 27.19 869 ASN A N 1
ATOM 6812 C CA . ASN A 1 869 ? 0.856 -14.979 -10.267 1.00 27.19 869 ASN A CA 1
ATOM 6813 C C . ASN A 1 869 ? 0.439 -13.556 -10.679 1.00 27.19 869 ASN A C 1
ATOM 6815 O O . ASN A 1 869 ? -0.648 -13.080 -10.356 1.00 27.19 869 ASN A O 1
ATOM 6819 N N . VAL A 1 870 ? 1.325 -12.879 -11.406 1.00 33.28 870 VAL A N 1
ATOM 6820 C CA . VAL A 1 870 ? 1.025 -11.652 -12.141 1.00 33.28 870 VAL A CA 1
ATOM 6821 C C . VAL A 1 870 ? 1.046 -12.021 -13.626 1.00 33.28 870 VAL A C 1
ATOM 6823 O O . VAL A 1 870 ? 2.011 -12.610 -14.102 1.00 33.28 870 VAL A O 1
ATOM 6826 N N . VAL A 1 871 ? -0.039 -11.686 -14.327 1.00 30.62 871 VAL A N 1
ATOM 6827 C CA . VAL A 1 871 ? -0.417 -12.090 -15.698 1.00 30.62 871 VAL A CA 1
ATOM 6828 C C . VAL A 1 871 ? -1.128 -13.451 -15.797 1.00 30.62 871 VAL A C 1
ATOM 6830 O O . VAL A 1 871 ? -0.658 -14.399 -16.421 1.00 30.62 871 VAL A O 1
ATOM 6833 N N . THR A 1 872 ? -2.330 -13.495 -15.222 1.00 29.78 872 THR A N 1
ATOM 6834 C CA . THR A 1 872 ? -3.537 -13.999 -15.906 1.00 29.78 872 THR A CA 1
ATOM 6835 C C . THR A 1 872 ? -4.683 -13.055 -15.621 1.00 29.78 872 THR A C 1
ATOM 6837 O O . THR A 1 872 ? -4.829 -12.718 -14.421 1.00 29.78 872 THR A O 1
#

Nearest PDB structures (foldseek):
  3nmx-assembly1_A  TM=4.763E-01  e=3.443E-03  Homo sapiens
  4yjl-assembly2_B  TM=4.411E-01  e=1.737E-03  Homo sapiens
  7f7o-assembly1_A  TM=5.074E-01  e=9.606E-03  Homo sapiens
  3nmz-assembly3_B  TM=4.149E-01  e=2.343E-03  Homo sapiens
  3au3-assembly1_A  TM=5.100E-01  e=3.615E-02  Homo sapiens

InterPro domains:
  IPR006887 Serine/threonine-protein phosphatase 4 regulatory subunit 3-like, central domain [PF04802] (238-725)
  IPR011993 PH-like domain superfamily [G3DSA:2.30.29.30] (58-206)
  IPR051137 Serine/threonine-protein phosphatase 4 regulatory subunit 3-like [PTHR23318] (62-824)
  IPR055236 PP4R3, EVH1-like domain [PF22972] (123-188)

Solvent-accessible surface area (backbone atoms only — not comparable to full-atom values): 52786 Å² total; per-residue (Å²): 135,87,86,84,86,89,79,91,86,87,86,84,94,85,87,87,88,88,87,88,87,80,88,86,82,90,81,88,89,90,84,85,90,78,84,85,80,79,82,73,74,80,79,88,84,70,98,55,62,58,78,54,87,60,37,31,35,45,69,60,27,29,57,30,37,38,31,38,56,59,95,91,46,77,42,80,74,51,56,22,34,34,33,38,34,36,30,70,84,75,75,44,47,31,43,37,23,36,27,52,94,71,54,70,77,70,61,81,80,77,74,86,72,94,68,98,86,70,84,71,85,76,70,34,70,78,83,76,62,102,60,90,83,51,91,52,50,76,37,80,42,72,68,60,70,64,96,45,74,43,77,50,79,66,28,30,42,36,33,57,48,98,89,72,47,40,38,35,42,40,34,82,43,47,69,50,33,48,57,49,50,52,49,52,52,54,51,30,48,50,41,56,64,69,69,46,88,88,56,51,79,68,52,42,50,50,49,50,50,50,51,42,48,70,79,43,77,60,67,79,80,77,78,76,86,72,42,85,90,45,42,65,54,50,42,49,55,55,50,55,45,52,68,71,39,70,74,47,32,52,54,47,52,54,42,42,61,76,65,48,42,70,66,57,44,43,65,50,48,56,55,29,60,76,66,67,38,58,71,55,37,31,40,45,18,52,40,54,50,50,60,57,66,64,68,46,69,66,63,51,54,55,45,55,36,85,87,37,25,62,50,55,50,51,29,58,24,37,40,72,93,42,81,90,52,70,72,54,58,57,60,43,55,74,74,64,52,73,90,74,80,78,56,85,72,91,48,68,69,57,52,49,44,55,54,41,40,52,50,49,51,45,41,49,69,67,70,40,68,85,76,66,56,71,68,43,56,48,53,52,50,49,52,44,49,54,43,40,51,50,53,47,52,48,48,66,74,36,65,67,43,52,51,50,45,50,48,48,62,71,46,99,59,62,70,68,62,38,46,48,38,50,51,50,51,33,49,48,56,56,49,42,69,75,48,58,69,72,60,35,36,53,47,48,49,54,39,50,78,63,51,44,59,61,55,31,54,55,23,56,71,44,86,54,64,69,50,21,49,38,21,50,51,47,48,38,56,38,42,76,62,41,36,51,63,53,51,27,50,36,53,51,26,55,76,68,75,46,89,32,64,66,58,52,51,44,51,52,46,73,44,96,64,60,68,70,59,36,50,50,50,46,51,42,48,46,59,62,68,48,72,73,70,76,72,75,72,87,56,99,76,75,82,77,74,74,56,77,74,57,29,41,58,65,59,53,50,53,55,39,71,72,48,52,52,57,65,66,45,37,74,49,60,67,40,62,66,44,52,99,82,61,75,66,46,74,86,67,57,70,69,57,50,52,45,52,43,50,51,36,54,47,51,35,50,41,50,73,70,49,50,67,62,34,53,53,46,42,68,70,73,42,41,60,37,15,41,44,33,30,60,42,35,77,52,66,70,48,26,46,38,31,54,48,36,53,42,46,49,61,68,42,97,42,70,67,51,44,49,46,44,52,76,58,44,47,60,61,50,46,50,54,51,28,67,72,33,52,89,66,78,42,73,61,29,50,52,45,49,48,46,56,48,43,39,50,76,71,59,41,56,72,54,50,51,47,44,56,74,75,38,39,77,58,50,63,59,49,38,72,38,79,90,44,19,68,58,51,50,49,64,72,60,70,72,96,80,77,88,74,79,73,81,89,81,77,94,57,83,70,58,54,58,56,50,51,52,52,50,52,48,51,52,50,46,51,54,63,69,66,50,85,69,81,77,81,85,74,77,93,73,82,91,89,82,67,70,67,63,56,54,53,52,53,55,50,54,56,50,56,55,56,53,58,59,62,74,71,71,82,82,89,85,89,82,84,85,86,81,90,81,85,87,78,89,79,87,88,83,84,88,85,89,78,92,84,85,85,88,90,85,88,83,86,88,87,85,86,86,89,80,95,83,89,85,74,73,60,65,60,53,54,55,60,68,70,70,68,83,72,86,126

Mean predicted aligned error: 20.09 Å

Secondary structure (DSSP, 8-state):
----------------------PPP--------------PPPPP--SSEEEETTEEEEEEEEEEEEEEEETTEEEEEEEEEEEEEEETTTTEEEEEEEEGGG-------------TT------B-----S-TTSTTEEEEEE--SSS--EEETTTEEEEE-TTS-EEEEEESSHHHHHHHHHHHHHHHHHHHHHT-TTS-HHHHHHHHHHHHHHH-------PPPP-TTTHHHHHHHHHHHHHS-HHHHHHHHHHHHHTTHHHHHHHHHHHHHHHT-HHHHHHHHHHHHHHHTT--HHHHHHHHSHHHHHHHHHHHTS-TTSTT----HHHHHHHT-----SS--S-HHHHHHHHHHHHHHHIIIIISTTTS-HHHHHHHHHHHHHHHHHHHHHHHH-HHHHHHHHHHHHSS--HHHHHHHHHHHHHHHHHHTTS-HHHHHHHHHHHHHTTHHHHHHHHHT-S-HHHHHHHHHHHHHHHHHHHHHHHHHHHHHHHTTPPPHHHHHHHHHHSS--HHHHHHHHHHHHHHH-GGGGG----TT----SHHHHS-HHHHHHHIIIIIHHHHHHHHHTSPPP-TTPPPPPPPPHHHHHHHHHHHHHHHHHHHHSHHHHHHHHHHH-HHHHHHHGGG-SSHHHHHHHHHHHHHHHHSS-HHHHHHHHHTTHHHHHHHHHHHHGGG--HHHHHHHHHHHHHHHTT-HHHHHHHHHHHHHHHHHHTTSTTTHHHHHHHHH--S------------HHHHHHHHHHHHHHHHHHHHHH-SS------SS-SSS-HHHHHHHHHHHHHHHHHHHHSSS----------------------------------------------SSSHHHHHHTTS-----

Radius of gyration: 40.99 Å; Cα contacts (8 Å, |Δi|>4): 796; chains: 1; bounding box: 116×107×109 Å

Sequence (872 aa):
MDDTAGSTTTAPDEGPARAAIPPATETRAHAAPTEDAEERPGALHFSSTVTRGTYHQCGTGRRVKLYILEGQAWTDRGTGYCAGVYNEAKDEALLVTRKEEHCEVLGDVLDGGDDVDNAAPSKYMLVIDERLDTDDYLLSSPVVKDDVYQRQQDTLVVWTEPDGSDLALSFQEPEGCNEVWDFLTEVQLHFMLNKDPNYSAADRERLRAAYAEAHDDASDFRLPAPDADNVGQIAHELRDACQLGPVRREKVIEWLLNEDYIRKLIPLFHAAEARADLAVLHTLYDIVKLVLTMNDNVLIEYLLEDDVFFAAVGMLEYSPEFPTLKASYRDYLQRQAHFHPVVEFDDPNMVTKIYDTYRLVYLRDVILARLFDDATLSILSSLVFFYQSDIVNYCVGHKRCLEQVLEIVQRAEVPARKHEAVLFLHQLCTMAKQIQLPGRMTLFRSLVERNLLQVVEYALAQRAPMIRNAGAEILASTIEYDSSSVRAYILAQVARNERTLLALLRDVLLGAYPAGFQGQIAETLRVLLDVDQEGISNSPAAQGNMLRAASDPERFLAWLYKGEMEQLFAPLLRLPRLAADAPRLPRLPPADATRLGHLAHLLCHVIETHGFRSQYYVLNAGVARHVGALLRAREKPMRLAAVHVFRTCLAAPSQFLHRHLVDIGVVGELLTLLEHEAPRDNLVSSACLGFFEQVRRDKVQCVREHLLHTHGAQLERLERVATLQPCLTALRIEPDAGAETAPADAPGESAAAAADVAAEEAASEEAYFATDDAEPLVPYGDEDEDEEAAAEFSASVARMHRHRKRTSDERDTGDGEDAEEDDGEDDDLLQHAAKRRPSPSQHAPVADDKKLTLRLSDEARQRAGAETNVVT